Protein 7L2G (pdb70)

Secondary structure (DSSP, 8-state):
---SS-HHHHHHHHHHTTTTSSTTSSHHHHH-TTTTT--

B-factor: mean 37.05, std 22.99, range [0.13, 75.44]

Structure (mmCIF, N/CA/C/O backbone):
data_7L2G
#
_entry.id   7L2G
#
loop_
_atom_site.group_PDB
_atom_site.id
_atom_site.type_symbol
_atom_site.label_atom_id
_atom_site.label_alt_id
_atom_site.label_comp_id
_atom_site.label_asym_id
_atom_site.label_entity_id
_atom_site.label_seq_id
_atom_site.pdbx_PDB_ins_code
_atom_site.Cartn_x
_atom_site.Cartn_y
_atom_site.Cartn_z
_atom_site.occupancy
_atom_site.B_iso_or_equiv
_atom_site.auth_seq_id
_atom_site.auth_comp_id
_atom_site.auth_asym_id
_atom_site.auth_atom_id
_atom_site.pdbx_PDB_model_num
ATOM 1 N N . CYS A 1 1 ? 1.329 0.000 0.000 1.00 12.00 1 CYS A N 1
ATOM 2 C CA . CYS A 1 1 ? 2.094 0.000 -1.241 1.00 20.31 1 CYS A CA 1
ATOM 3 C C . CYS A 1 1 ? 3.369 -0.826 -1.094 1.00 33.23 1 CYS A C 1
ATOM 4 O O . CYS A 1 1 ? 4.272 -0.463 -0.340 1.00 62.34 1 CYS A O 1
ATOM 11 N N . ARG A 1 2 ? 3.434 -1.938 -1.819 1.00 34.23 2 ARG A N 1
ATOM 12 C CA . ARG A 1 2 ? 4.596 -2.816 -1.768 1.00 64.25 2 ARG A CA 1
ATOM 13 C C . ARG A 1 2 ? 5.470 -2.632 -3.006 1.00 25.14 2 ARG A C 1
ATOM 14 O O . ARG A 1 2 ? 5.158 -1.829 -3.885 1.00 32.20 2 ARG A O 1
ATOM 35 N N . ASP A 1 3 ? 6.566 -3.380 -3.066 1.00 25.33 3 ASP A N 1
ATOM 36 C CA . ASP A 1 3 ? 7.486 -3.300 -4.195 1.00 32.41 3 ASP A CA 1
ATOM 37 C C . ASP A 1 3 ? 7.347 -4.523 -5.096 1.00 60.33 3 ASP A C 1
ATOM 38 O O . ASP A 1 3 ? 7.225 -5.650 -4.616 1.00 22.22 3 ASP A O 1
ATOM 47 N N . ARG A 1 4 ? 7.365 -4.293 -6.405 1.00 2.50 4 ARG A N 1
ATOM 48 C CA . ARG A 1 4 ? 7.239 -5.375 -7.373 1.00 50.04 4 ARG A CA 1
ATOM 49 C C . ARG A 1 4 ? 8.344 -6.410 -7.179 1.00 54.33 4 ARG A C 1
ATOM 50 O O . ARG A 1 4 ? 8.149 -7.597 -7.443 1.00 12.41 4 ARG A O 1
ATOM 71 N N . ILE A 1 5 ? 9.502 -5.951 -6.718 1.00 21.23 5 ILE A N 1
ATOM 72 C CA . ILE A 1 5 ? 10.637 -6.837 -6.488 1.00 53.11 5 ILE A CA 1
ATOM 73 C C . ILE A 1 5 ? 10.800 -7.148 -5.004 1.00 73.12 5 ILE A C 1
ATOM 74 O O . ILE A 1 5 ? 10.337 -6.409 -4.135 1.00 44.30 5 ILE A O 1
ATOM 90 N N . PRO A 1 6 ? 11.474 -8.268 -4.705 1.00 65.12 6 PRO A N 1
ATOM 91 C CA . PRO A 1 6 ? 11.717 -8.702 -3.326 1.00 53.10 6 PRO A CA 1
ATOM 92 C C . PRO A 1 6 ? 12.704 -7.796 -2.598 1.00 51.12 6 PRO A C 1
ATOM 93 O O . PRO A 1 6 ? 13.316 -6.917 -3.204 1.00 72.04 6 PRO A O 1
ATOM 104 N N . GLN A 1 7 ? 12.854 -8.017 -1.296 1.00 54.32 7 GLN A N 1
ATOM 105 C CA . GLN A 1 7 ? 13.767 -7.219 -0.487 1.00 10.04 7 GLN A CA 1
ATOM 106 C C . GLN A 1 7 ? 15.215 -7.623 -0.742 1.00 43.24 7 GLN A C 1
ATOM 107 O O . GLN A 1 7 ? 16.140 -6.861 -0.464 1.00 44.04 7 GLN A O 1
ATOM 121 N N . ASN A 1 8 ? 15.404 -8.827 -1.273 1.00 51.54 8 ASN A N 1
ATOM 122 C CA . ASN A 1 8 ? 16.740 -9.332 -1.566 1.00 22.02 8 ASN A CA 1
ATOM 123 C C . ASN A 1 8 ? 17.487 -8.386 -2.500 1.00 45.54 8 ASN A C 1
ATOM 124 O O . ASN A 1 8 ? 18.670 -8.107 -2.303 1.00 43.34 8 ASN A O 1
ATOM 135 N N . VAL A 1 9 ? 16.788 -7.894 -3.518 1.00 44.44 9 VAL A N 1
ATOM 136 C CA . VAL A 1 9 ? 17.384 -6.977 -4.483 1.00 3.11 9 VAL A CA 1
ATOM 137 C C . VAL A 1 9 ? 17.288 -5.534 -4.002 1.00 14.44 9 VAL A C 1
ATOM 138 O O . VAL A 1 9 ? 18.191 -4.729 -4.231 1.00 61.12 9 VAL A O 1
ATOM 151 N N . CYS A 1 10 ? 16.186 -5.212 -3.332 1.00 10.41 10 CYS A N 1
ATOM 152 C CA . CYS A 1 10 ? 15.970 -3.865 -2.817 1.00 55.01 10 CYS A CA 1
ATOM 153 C C . CYS A 1 10 ? 16.955 -3.546 -1.697 1.00 4.01 10 CYS A C 1
ATOM 154 O O . CYS A 1 10 ? 17.241 -2.381 -1.422 1.00 31.25 10 CYS A O 1
ATOM 161 N N . GLU A 1 11 ? 17.472 -4.590 -1.055 1.00 53.43 11 GLU A N 1
ATOM 162 C CA . GLU A 1 11 ? 18.425 -4.420 0.035 1.00 40.00 11 GLU A CA 1
ATOM 163 C C . GLU A 1 11 ? 19.632 -3.604 -0.420 1.00 30.34 11 GLU A C 1
ATOM 164 O O . GLU A 1 11 ? 19.902 -2.528 0.113 1.00 23.42 11 GLU A O 1
ATOM 176 N N . GLN A 1 12 ? 20.353 -4.125 -1.407 1.00 22.51 12 GLN A N 1
ATOM 177 C CA . GLN A 1 12 ? 21.532 -3.446 -1.932 1.00 72.51 12 GLN A CA 1
ATOM 178 C C . GLN A 1 12 ? 21.206 -2.006 -2.313 1.00 74.34 12 GLN A C 1
ATOM 179 O O . GLN A 1 12 ? 22.049 -1.117 -2.198 1.00 33.43 12 GLN A O 1
ATOM 193 N N . MET A 1 13 ? 19.977 -1.784 -2.769 1.00 0.32 13 MET A N 1
ATOM 194 C CA . MET A 1 13 ? 19.540 -0.451 -3.166 1.00 53.45 13 MET A CA 1
ATOM 195 C C . MET A 1 13 ? 19.462 0.479 -1.959 1.00 61.33 13 MET A C 1
ATOM 196 O O . MET A 1 13 ? 19.744 1.673 -2.063 1.00 34.11 13 MET A O 1
ATOM 210 N N . LYS A 1 14 ? 19.078 -0.076 -0.815 1.00 24.33 14 LYS A N 1
ATOM 211 C CA . LYS A 1 14 ? 18.964 0.702 0.413 1.00 25.21 14 LYS A CA 1
ATOM 212 C C . LYS A 1 14 ? 20.342 1.029 0.980 1.00 43.34 14 LYS A C 1
ATOM 213 O O . LYS A 1 14 ? 20.613 2.167 1.364 1.00 51.44 14 LYS A O 1
ATOM 232 N N . LYS A 1 15 ? 21.211 0.025 1.028 1.00 41.14 15 LYS A N 1
ATOM 233 C CA . LYS A 1 15 ? 22.563 0.206 1.544 1.00 15.03 15 LYS A CA 1
ATOM 234 C C . LYS A 1 15 ? 23.363 1.152 0.655 1.00 51.20 15 LYS A C 1
ATOM 235 O O . LYS A 1 15 ? 24.262 1.848 1.124 1.00 23.04 15 LYS A O 1
ATOM 254 N N . ASN A 1 16 ? 23.028 1.173 -0.631 1.00 42.11 16 ASN A N 1
ATOM 255 C CA . ASN A 1 16 ? 23.716 2.035 -1.586 1.00 13.12 16 ASN A CA 1
ATOM 256 C C . ASN A 1 16 ? 23.391 3.503 -1.326 1.00 32.14 16 ASN A C 1
ATOM 257 O O . ASN A 1 16 ? 24.233 4.379 -1.515 1.00 4.13 16 ASN A O 1
ATOM 268 N N . GLY A 1 17 ? 22.162 3.763 -0.890 1.00 11.24 17 GLY A N 1
ATOM 269 C CA . GLY A 1 17 ? 21.747 5.125 -0.610 1.00 1.52 17 GLY A CA 1
ATOM 270 C C . GLY A 1 17 ? 21.302 5.864 -1.857 1.00 31.43 17 GLY A C 1
ATOM 271 O O . GLY A 1 17 ? 21.355 7.092 -1.913 1.00 0.45 17 GLY A O 1
ATOM 275 N N . LYS A 1 18 ? 20.863 5.113 -2.861 1.00 53.24 18 LYS A N 1
ATOM 276 C CA . LYS A 1 18 ? 20.407 5.703 -4.115 1.00 34.54 18 LYS A CA 1
ATOM 277 C C . LYS A 1 18 ? 18.978 6.222 -3.984 1.00 23.24 18 LYS A 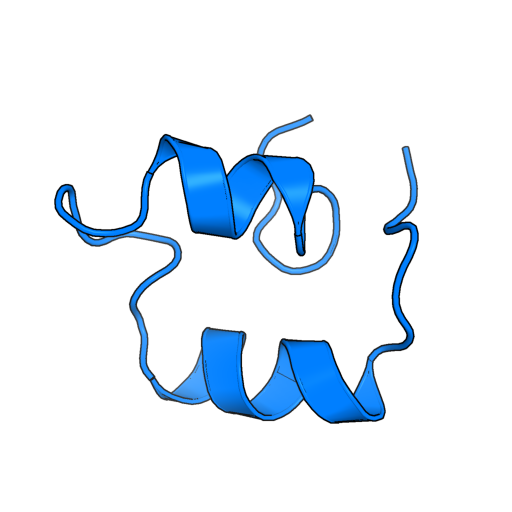C 1
ATOM 278 O O . LYS A 1 18 ? 18.600 7.199 -4.630 1.00 44.15 18 LYS A O 1
ATOM 297 N N . CYS A 1 19 ? 18.189 5.563 -3.142 1.00 0.13 19 CYS A N 1
ATOM 298 C CA . CYS A 1 19 ? 16.803 5.958 -2.924 1.00 53.35 19 CYS A CA 1
ATOM 299 C C . CYS A 1 19 ? 16.701 7.455 -2.647 1.00 10.41 19 CYS A C 1
ATOM 300 O O . CYS A 1 19 ? 15.732 8.106 -3.038 1.00 24.43 19 CYS A O 1
ATOM 307 N N . GLY A 1 20 ? 17.709 7.996 -1.969 1.00 41.01 20 GLY A N 1
ATOM 308 C CA . GLY A 1 20 ? 17.714 9.412 -1.651 1.00 22.12 20 GLY A CA 1
ATOM 309 C C . GLY A 1 20 ? 18.359 10.248 -2.738 1.00 50.32 20 GLY A C 1
ATOM 310 O O . GLY A 1 20 ? 17.965 11.392 -2.967 1.00 75.22 20 GLY A O 1
ATOM 314 N N . ASP A 1 21 ? 19.354 9.678 -3.409 1.00 2.53 21 ASP A N 1
ATOM 315 C CA . ASP A 1 21 ? 20.056 10.379 -4.478 1.00 12.52 21 ASP A CA 1
ATOM 316 C C . ASP A 1 21 ? 19.100 10.739 -5.611 1.00 14.44 21 ASP A C 1
ATOM 317 O O . ASP A 1 21 ? 18.117 10.045 -5.871 1.00 21.41 21 ASP A O 1
ATOM 326 N N . PRO A 1 22 ? 19.391 11.852 -6.301 1.00 3.04 22 PRO A N 1
ATOM 327 C CA . PRO A 1 22 ? 18.569 12.330 -7.416 1.00 62.13 22 PRO A CA 1
ATOM 328 C C . PRO A 1 22 ? 18.671 11.426 -8.640 1.00 44.33 22 PRO A C 1
ATOM 329 O O . PRO A 1 22 ? 17.686 11.207 -9.345 1.00 64.24 22 PRO A O 1
ATOM 340 N N . ARG A 1 23 ? 19.869 10.905 -8.887 1.00 33.33 23 ARG A N 1
ATOM 341 C CA . ARG A 1 23 ? 20.099 10.025 -10.026 1.00 50.25 23 ARG A CA 1
ATOM 342 C C . ARG A 1 23 ? 19.147 8.833 -9.994 1.00 62.02 23 ARG A C 1
ATOM 343 O O . ARG A 1 23 ? 18.700 8.355 -11.036 1.00 63.24 23 ARG A O 1
ATOM 364 N N . MET A 1 24 ? 18.842 8.358 -8.791 1.00 4.10 24 MET A N 1
ATOM 365 C CA . MET A 1 24 ? 17.943 7.222 -8.623 1.00 43.24 24 MET A CA 1
ATOM 366 C C . MET A 1 24 ? 16.682 7.634 -7.871 1.00 72.21 24 MET A C 1
ATOM 367 O O . MET A 1 24 ? 16.396 7.118 -6.791 1.00 30.23 24 MET A O 1
ATOM 381 N N . SER A 1 25 ? 15.931 8.566 -8.449 1.00 70.00 25 SER A N 1
ATOM 382 C CA . SER A 1 25 ? 14.702 9.050 -7.831 1.00 21.54 25 SER A CA 1
ATOM 383 C C . SER A 1 25 ? 13.489 8.301 -8.375 1.00 22.25 25 SER A C 1
ATOM 384 O O . SER A 1 25 ? 12.631 7.849 -7.615 1.00 52.45 25 SER A O 1
ATOM 392 N N . THR A 1 26 ? 13.425 8.172 -9.696 1.00 55.43 26 THR A N 1
ATOM 393 C CA . THR A 1 26 ? 12.317 7.480 -10.344 1.00 4.23 26 THR A CA 1
ATOM 394 C C . THR A 1 26 ? 12.533 5.971 -10.336 1.00 13.11 26 THR A C 1
ATOM 395 O O . THR A 1 26 ? 11.634 5.209 -9.978 1.00 64.42 26 THR A O 1
ATOM 406 N N . ILE A 1 27 ? 13.728 5.547 -10.732 1.00 30.44 27 ILE A N 1
ATOM 407 C CA . ILE A 1 27 ? 14.061 4.128 -10.768 1.00 72.01 27 ILE A CA 1
ATOM 408 C C . ILE A 1 27 ? 13.929 3.497 -9.386 1.00 73.33 27 ILE A C 1
ATOM 409 O O . ILE A 1 27 ? 13.316 2.441 -9.231 1.00 72.10 27 ILE A O 1
ATOM 425 N N . ALA A 1 28 ? 14.507 4.152 -8.385 1.00 35.13 28 ALA A N 1
ATOM 426 C CA . ALA A 1 28 ? 14.450 3.657 -7.015 1.00 2.12 28 ALA A CA 1
ATOM 427 C C . ALA A 1 28 ? 13.012 3.601 -6.510 1.00 44.11 28 ALA A C 1
ATOM 428 O O . ALA A 1 28 ? 12.681 2.793 -5.643 1.00 52.05 28 ALA A O 1
ATOM 435 N N . GLU A 1 29 ? 12.164 4.466 -7.058 1.00 34.54 29 GLU A N 1
ATOM 436 C CA . GLU A 1 29 ? 10.761 4.514 -6.660 1.00 45.24 29 GLU A CA 1
ATOM 437 C C . GLU A 1 29 ? 9.970 3.387 -7.317 1.00 64.25 29 GLU A C 1
ATOM 438 O O . GLU A 1 29 ? 9.287 2.616 -6.641 1.00 41.45 29 GLU A O 1
ATOM 450 N N . LEU A 1 30 ? 10.067 3.297 -8.639 1.00 63.43 30 LEU A N 1
ATOM 451 C CA . LEU A 1 30 ? 9.361 2.264 -9.390 1.00 31.05 30 LEU A CA 1
ATOM 452 C C . LEU A 1 30 ? 9.896 0.878 -9.044 1.00 71.14 30 LEU A C 1
ATOM 453 O O . LEU A 1 30 ? 9.136 -0.087 -8.959 1.00 45.31 30 LEU A O 1
ATOM 469 N N . GLN A 1 31 ? 11.207 0.788 -8.845 1.00 71.12 31 GLN A N 1
ATOM 470 C CA . GLN A 1 31 ? 11.842 -0.480 -8.508 1.00 25.24 31 GLN A CA 1
ATOM 471 C C . GLN A 1 31 ? 11.605 -0.835 -7.044 1.00 20.44 31 GLN A C 1
ATOM 472 O O . GLN A 1 31 ? 11.218 -1.959 -6.721 1.00 53.03 31 GLN A O 1
ATOM 486 N N . CYS A 1 32 ? 11.840 0.129 -6.160 1.00 51.13 32 CYS A N 1
ATOM 487 C CA . CYS A 1 32 ? 11.653 -0.081 -4.730 1.00 33.12 32 CYS A CA 1
ATOM 488 C C . CYS A 1 32 ? 10.860 1.067 -4.111 1.00 22.55 32 CYS A C 1
ATOM 489 O O . CYS A 1 32 ? 11.400 1.913 -3.398 1.00 52.31 32 CYS A O 1
ATOM 496 N N . PRO A 1 33 ? 9.548 1.096 -4.387 1.00 41.44 33 PRO A N 1
ATOM 497 C CA . PRO A 1 33 ? 8.653 2.134 -3.867 1.00 73.11 33 PRO A CA 1
ATOM 498 C C . PRO A 1 33 ? 8.432 2.009 -2.363 1.00 63.45 33 PRO A C 1
ATOM 499 O O . PRO A 1 33 ? 8.250 3.007 -1.667 1.00 3.24 33 PRO A O 1
ATOM 510 N N . LYS A 1 34 ? 8.450 0.776 -1.868 1.00 61.23 34 LYS A N 1
ATOM 511 C CA . LYS A 1 34 ? 8.254 0.519 -0.446 1.00 61.15 34 LYS A CA 1
ATOM 512 C C . LYS A 1 34 ? 9.576 0.604 0.309 1.00 24.41 34 LYS A C 1
ATOM 513 O O . LYS A 1 34 ? 9.705 1.357 1.275 1.00 40.02 34 L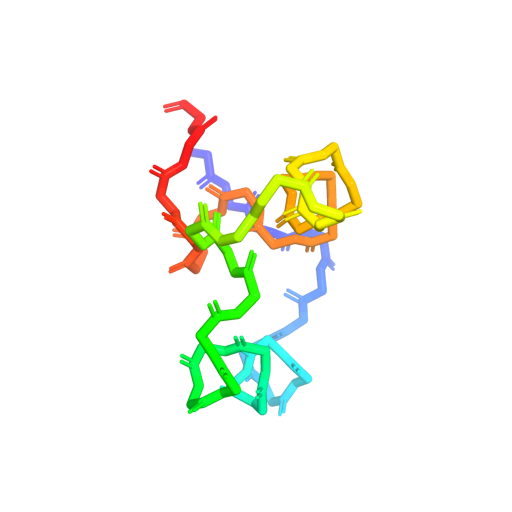YS A O 1
ATOM 532 N N . THR A 1 35 ? 10.559 -0.173 -0.137 1.00 72.21 35 THR A N 1
ATOM 533 C CA . THR A 1 35 ? 11.871 -0.186 0.497 1.00 41.35 35 THR A CA 1
ATOM 534 C C . THR A 1 35 ? 12.422 1.228 0.648 1.00 32.43 35 THR A C 1
ATOM 535 O O . THR A 1 35 ? 12.984 1.578 1.687 1.00 73.05 35 THR A O 1
ATOM 546 N N . CYS A 1 36 ? 12.257 2.037 -0.393 1.00 31.23 36 CYS A N 1
ATOM 547 C CA . CYS A 1 36 ? 12.737 3.413 -0.376 1.00 2.23 36 CYS A CA 1
ATOM 548 C C . CYS A 1 36 ? 11.742 4.328 0.333 1.00 23.32 36 CYS A C 1
ATOM 549 O O . CYS A 1 36 ? 12.087 5.432 0.751 1.00 1.23 36 CYS A O 1
ATOM 556 N N . GLY A 1 37 ? 10.505 3.858 0.465 1.00 42.51 37 GLY A N 1
ATOM 557 C CA . GLY A 1 37 ? 9.479 4.646 1.123 1.00 23.24 37 GLY A CA 1
ATOM 558 C C . GLY A 1 37 ? 9.156 5.921 0.371 1.00 15.54 37 GLY A C 1
ATOM 559 O O . GLY A 1 37 ? 9.473 7.019 0.830 1.00 54.31 37 GLY A O 1
ATOM 563 N N . LYS A 1 38 ? 8.523 5.778 -0.788 1.00 43.45 38 LYS A N 1
ATOM 564 C CA . LYS A 1 38 ? 8.156 6.928 -1.607 1.00 62.22 38 LYS A CA 1
ATOM 565 C C . LYS A 1 38 ? 6.845 6.675 -2.343 1.00 75.44 38 LYS A C 1
ATOM 566 O O . LYS A 1 38 ? 6.667 7.106 -3.483 1.00 0.21 38 LYS A O 1
ATOM 585 N N . CYS A 1 39 ? 5.927 5.974 -1.685 1.00 25.21 39 CYS A N 1
ATOM 586 C CA . CYS A 1 39 ? 4.631 5.664 -2.276 1.00 22.12 39 CYS A CA 1
ATOM 587 C C . CYS A 1 39 ? 3.495 6.165 -1.389 1.00 3.22 39 CYS A C 1
ATOM 588 O O . CYS A 1 39 ? 3.680 6.386 -0.192 1.00 73.42 39 CYS A O 1
ATOM 597 N N . CYS A 1 1 ? 1.361 -0.245 -2.625 1.00 10.21 1 CYS A N 2
ATOM 598 C CA . CYS A 1 1 ? 2.522 0.359 -1.983 1.00 43.33 1 CYS A CA 2
ATOM 599 C C . CYS A 1 1 ? 3.715 -0.592 -2.011 1.00 2.02 1 CYS A C 2
ATOM 600 O O . CYS A 1 1 ? 4.862 -0.162 -2.132 1.00 5.02 1 CYS A O 2
ATOM 607 N N . ARG A 1 2 ? 3.435 -1.886 -1.898 1.00 25.30 2 ARG A N 2
ATOM 608 C CA . ARG A 1 2 ? 4.485 -2.898 -1.909 1.00 33.51 2 ARG A CA 2
ATOM 609 C C . ARG A 1 2 ? 5.404 -2.716 -3.113 1.00 54.04 2 ARG A C 2
ATOM 610 O O . ARG A 1 2 ? 5.101 -1.948 -4.027 1.00 71.30 2 ARG A O 2
ATOM 631 N N . ASP A 1 3 ? 6.526 -3.426 -3.107 1.00 44.10 3 ASP A N 2
ATOM 632 C CA . ASP A 1 3 ? 7.490 -3.343 -4.199 1.00 14.01 3 ASP A CA 2
ATOM 633 C C . ASP A 1 3 ? 7.393 -4.568 -5.103 1.00 53.32 3 ASP A C 2
ATOM 634 O O . ASP A 1 3 ? 7.364 -5.703 -4.627 1.00 3.52 3 ASP A O 2
ATOM 643 N N . ARG A 1 4 ? 7.341 -4.330 -6.410 1.00 1.33 4 ARG A N 2
ATOM 644 C CA . ARG A 1 4 ? 7.245 -5.413 -7.380 1.00 72.14 4 ARG A CA 2
ATOM 645 C C . ARG A 1 4 ? 8.420 -6.376 -7.239 1.00 45.54 4 ARG A C 2
ATOM 646 O O . ARG A 1 4 ? 8.297 -7.567 -7.523 1.00 31.53 4 ARG A O 2
ATOM 667 N N . ILE A 1 5 ? 9.559 -5.850 -6.801 1.00 2.14 5 ILE A N 2
ATOM 668 C CA . ILE A 1 5 ? 10.756 -6.662 -6.622 1.00 21.43 5 ILE A CA 2
ATOM 669 C C . ILE A 1 5 ? 10.961 -7.023 -5.154 1.00 62.44 5 ILE A C 2
ATOM 670 O O . ILE A 1 5 ? 10.460 -6.356 -4.249 1.00 45.33 5 ILE A O 2
ATOM 686 N N . PRO A 1 6 ? 11.717 -8.104 -4.911 1.00 60.42 6 PRO A N 2
ATOM 687 C CA . PRO A 1 6 ? 12.008 -8.578 -3.555 1.00 3.44 6 PRO A CA 2
ATOM 688 C C . PRO A 1 6 ? 12.940 -7.636 -2.800 1.00 13.55 6 PRO A C 2
ATOM 689 O O . PRO A 1 6 ? 13.486 -6.695 -3.376 1.00 33.31 6 PRO A O 2
ATOM 700 N N . GLN A 1 7 ? 13.116 -7.895 -1.508 1.00 2.20 7 GLN A N 2
ATOM 701 C CA . GLN A 1 7 ? 13.982 -7.069 -0.675 1.00 11.32 7 GLN A CA 2
ATOM 702 C C . GLN A 1 7 ? 15.451 -7.362 -0.958 1.00 24.42 7 GLN A C 2
ATOM 703 O O . GLN A 1 7 ? 16.327 -6.558 -0.641 1.00 61.44 7 GLN A O 2
ATOM 717 N N . ASN A 1 8 ? 15.714 -8.520 -1.556 1.00 31.25 8 ASN A N 2
ATOM 718 C CA . ASN A 1 8 ? 17.078 -8.921 -1.880 1.00 41.44 8 ASN A CA 2
ATOM 719 C C . ASN A 1 8 ? 17.748 -7.889 -2.783 1.00 54.21 8 ASN A C 2
ATOM 720 O O . ASN A 1 8 ? 18.912 -7.540 -2.588 1.00 60.05 8 ASN A O 2
ATOM 731 N N . VAL A 1 9 ? 17.003 -7.403 -3.772 1.00 31.45 9 VAL A N 2
ATOM 732 C CA . VAL A 1 9 ? 17.523 -6.410 -4.704 1.00 31.23 9 VAL A CA 2
ATOM 733 C C . VAL A 1 9 ? 17.336 -4.997 -4.162 1.00 71.43 9 VAL A C 2
ATOM 734 O O . VAL A 1 9 ? 18.175 -4.122 -4.378 1.00 15.10 9 VAL A O 2
ATOM 747 N N . CYS A 1 10 ? 16.231 -4.781 -3.457 1.00 75.51 10 CYS A N 2
ATOM 748 C CA . CYS A 1 10 ? 15.932 -3.475 -2.884 1.00 12.15 10 CYS A CA 2
ATOM 749 C C . CYS A 1 10 ? 16.907 -3.139 -1.759 1.00 41.40 10 CYS A C 2
ATOM 750 O O . CYS A 1 10 ? 17.142 -1.969 -1.457 1.00 73.03 10 CYS A O 2
ATOM 757 N N . GLU A 1 11 ? 17.472 -4.173 -1.144 1.00 14.03 11 GLU A N 2
ATOM 758 C CA . GLU A 1 11 ? 18.421 -3.987 -0.052 1.00 52.45 11 GLU A CA 2
ATOM 759 C C . GLU A 1 11 ? 19.605 -3.135 -0.501 1.00 11.01 11 GLU A C 2
ATOM 760 O O . GLU A 1 11 ? 19.845 -2.055 0.039 1.00 72.34 11 GLU A O 2
ATOM 772 N N . GLN A 1 12 ? 20.341 -3.630 -1.491 1.00 1.14 12 GLN A N 2
ATOM 773 C CA . GLN A 1 12 ? 21.501 -2.915 -2.011 1.00 32.24 12 GLN A CA 2
ATOM 774 C C . GLN A 1 12 ? 21.137 -1.480 -2.375 1.00 40.25 12 GLN A C 2
ATOM 775 O O . GLN A 1 12 ? 21.954 -0.569 -2.243 1.00 24.43 12 GLN A O 2
ATOM 789 N N . MET A 1 13 ? 19.906 -1.285 -2.836 1.00 74.51 13 MET A N 2
ATOM 790 C CA . MET A 1 13 ? 19.434 0.040 -3.219 1.00 52.13 13 MET A CA 2
ATOM 791 C C . MET A 1 13 ? 19.378 0.968 -2.010 1.00 44.10 13 MET A C 2
ATOM 792 O O . MET A 1 13 ? 19.653 2.163 -2.118 1.00 41.44 13 MET A O 2
ATOM 806 N N . LYS A 1 14 ? 19.021 0.411 -0.858 1.00 60.30 14 LYS A N 2
ATOM 807 C CA . LYS A 1 14 ? 18.930 1.187 0.373 1.00 42.44 14 LYS A CA 2
ATOM 808 C C . LYS A 1 14 ? 20.318 1.504 0.920 1.00 43.54 14 LYS A C 2
ATOM 809 O O . LYS A 1 14 ? 20.617 2.650 1.258 1.00 61.02 14 LYS A O 2
ATOM 828 N N . LYS A 1 15 ? 21.164 0.483 1.003 1.00 70.02 15 LYS A N 2
ATOM 829 C CA . LYS A 1 15 ? 22.522 0.652 1.506 1.00 40.31 15 LYS A CA 2
ATOM 830 C C . LYS A 1 15 ? 23.342 1.536 0.571 1.00 23.42 15 LYS A C 2
ATOM 831 O O . LYS A 1 15 ? 24.260 2.230 1.005 1.00 11.53 15 LYS A O 2
ATOM 850 N N . ASN A 1 16 ? 23.004 1.504 -0.714 1.00 11.32 16 ASN A N 2
ATOM 851 C CA . ASN A 1 16 ? 23.709 2.303 -1.710 1.00 0.25 16 ASN A CA 2
ATOM 852 C C . ASN A 1 16 ? 23.304 3.771 -1.616 1.00 12.05 16 ASN A C 2
ATOM 853 O O . ASN A 1 16 ? 24.119 4.666 -1.832 1.00 43.24 16 ASN A O 2
ATOM 864 N N . GLY A 1 17 ? 22.037 4.010 -1.290 1.00 11.12 17 GLY A N 2
ATOM 865 C CA . GLY A 1 17 ? 21.545 5.370 -1.172 1.00 42.41 17 GLY A CA 2
ATOM 866 C C . GLY A 1 17 ? 20.820 5.835 -2.420 1.00 22.33 17 GLY A C 2
ATOM 867 O O . GLY A 1 17 ? 20.739 7.033 -2.691 1.00 5.04 17 GLY A O 2
ATOM 871 N N . LYS A 1 18 ? 20.292 4.884 -3.183 1.00 41.35 18 LYS A N 2
ATOM 872 C CA . LYS A 1 18 ? 19.570 5.201 -4.410 1.00 63.21 18 LYS A CA 2
ATOM 873 C C . LYS A 1 18 ? 18.247 5.893 -4.100 1.00 31.15 18 LYS A C 2
ATOM 874 O O . LYS A 1 18 ? 17.880 6.873 -4.748 1.00 40.21 18 LYS A O 2
ATOM 893 N N . CYS A 1 19 ? 17.535 5.378 -3.103 1.00 33.20 19 CYS A N 2
ATOM 894 C CA . CYS A 1 19 ? 16.253 5.946 -2.705 1.00 54.31 19 CYS A CA 2
ATOM 895 C C . CYS A 1 19 ? 16.374 7.449 -2.467 1.00 22.31 19 CYS A C 2
ATOM 896 O O . CYS A 1 19 ? 15.446 8.208 -2.741 1.00 1.44 19 CYS A O 2
ATOM 903 N N . GLY A 1 20 ? 17.527 7.870 -1.955 1.00 32.10 20 GLY A N 2
ATOM 904 C CA . GLY A 1 20 ? 17.749 9.279 -1.689 1.00 23.04 20 GLY A CA 2
ATOM 905 C C . GLY A 1 20 ? 18.426 9.988 -2.845 1.00 71.11 20 GLY A C 2
ATOM 906 O O . GLY A 1 20 ? 18.170 11.166 -3.095 1.00 61.11 20 GLY A O 2
ATOM 910 N N . ASP A 1 21 ? 19.293 9.270 -3.551 1.00 53.21 21 ASP A N 2
ATOM 911 C CA . ASP A 1 21 ? 20.009 9.838 -4.687 1.00 61.03 21 ASP A CA 2
ATOM 912 C C . ASP A 1 21 ? 19.035 10.390 -5.723 1.00 72.44 21 ASP A C 2
ATOM 913 O O . ASP A 1 21 ? 17.962 9.834 -5.960 1.00 13.31 21 ASP A O 2
ATOM 922 N N . PRO A 1 22 ? 19.415 11.509 -6.356 1.00 52.53 22 PRO A N 2
ATOM 923 C CA . PRO A 1 22 ? 18.589 12.161 -7.377 1.00 13.20 22 PRO A CA 2
ATOM 924 C C . PRO A 1 22 ? 18.505 11.346 -8.663 1.00 24.22 22 PRO A C 2
ATOM 925 O O . PRO A 1 22 ? 17.422 11.139 -9.209 1.00 15.22 22 PRO A O 2
ATOM 936 N N . ARG A 1 23 ? 19.656 10.885 -9.141 1.00 64.41 23 ARG A N 2
ATOM 937 C CA . ARG A 1 23 ? 19.713 10.092 -10.364 1.00 0.14 23 ARG A CA 2
ATOM 938 C C . ARG A 1 23 ? 18.846 8.843 -10.242 1.00 73.42 23 ARG A C 2
ATOM 939 O O . ARG A 1 23 ? 18.235 8.402 -11.216 1.00 11.35 23 ARG A O 2
ATOM 960 N N . MET A 1 24 ? 18.798 8.276 -9.041 1.00 13.42 24 MET A N 2
ATOM 961 C CA . MET A 1 24 ? 18.005 7.078 -8.792 1.00 73.04 24 MET A CA 2
ATOM 962 C C . MET A 1 24 ? 16.832 7.385 -7.867 1.00 34.52 24 MET A C 2
ATOM 963 O O . MET A 1 24 ? 16.532 6.615 -6.954 1.00 12.43 24 MET A O 2
ATOM 977 N N . SER A 1 25 ? 16.172 8.513 -8.109 1.00 33.31 25 SER A N 2
ATOM 978 C CA . SER A 1 25 ? 15.034 8.922 -7.294 1.00 52.51 25 SER A CA 2
ATOM 979 C C . SER A 1 25 ? 13.721 8.482 -7.934 1.00 52.33 25 SER A C 2
ATOM 980 O O . SER A 1 25 ? 12.783 8.082 -7.244 1.00 55.30 25 SER A O 2
ATOM 988 N N . THR A 1 26 ? 13.661 8.559 -9.260 1.00 40.12 26 THR A N 2
ATOM 989 C CA . THR A 1 26 ? 12.464 8.170 -9.995 1.00 50.51 26 THR A CA 2
ATOM 990 C C . THR A 1 26 ? 12.416 6.662 -10.210 1.00 43.12 26 THR A C 2
ATOM 991 O O . THR A 1 26 ? 11.340 6.077 -10.334 1.00 12.20 26 THR A O 2
ATOM 1002 N N . ILE A 1 27 ? 13.589 6.038 -10.253 1.00 35.10 27 ILE A N 2
ATOM 1003 C CA . ILE A 1 27 ? 13.679 4.597 -10.451 1.00 62.33 27 ILE A CA 2
ATOM 1004 C C . ILE A 1 27 ? 13.536 3.850 -9.130 1.00 34.14 27 ILE A C 2
ATOM 1005 O O . ILE A 1 27 ? 12.997 2.744 -9.085 1.00 50.31 27 ILE A O 2
ATOM 1021 N N . ALA A 1 28 ? 14.020 4.463 -8.054 1.00 72.33 28 ALA A N 2
ATOM 1022 C CA . ALA A 1 28 ? 13.942 3.858 -6.730 1.00 70.24 28 ALA A CA 2
ATOM 1023 C C . ALA A 1 28 ? 12.510 3.867 -6.206 1.00 1.11 28 ALA A C 2
ATOM 1024 O O . ALA A 1 28 ? 12.130 3.018 -5.401 1.00 15.03 28 ALA A O 2
ATOM 1031 N N . GLU A 1 29 ? 11.722 4.833 -6.667 1.00 71.14 29 GLU A N 2
ATOM 1032 C CA . GLU A 1 29 ? 10.332 4.952 -6.242 1.00 41.33 29 GLU A CA 2
ATOM 1033 C C . GLU A 1 29 ? 9.451 3.944 -6.974 1.00 71.10 29 GLU A C 2
ATOM 1034 O O . GLU A 1 29 ? 8.491 3.417 -6.410 1.00 71.12 29 GLU A O 2
ATOM 1046 N N . LEU A 1 30 ? 9.783 3.681 -8.233 1.00 24.21 30 LEU A N 2
ATOM 1047 C CA . LEU A 1 30 ? 9.023 2.736 -9.044 1.00 12.04 30 LEU A CA 2
ATOM 1048 C C . LEU A 1 30 ? 9.518 1.310 -8.827 1.00 24.14 30 LEU A C 2
ATOM 1049 O O . LEU A 1 30 ? 8.730 0.365 -8.810 1.00 41.13 30 LEU A O 2
ATOM 1065 N N . GLN A 1 31 ? 10.829 1.163 -8.659 1.00 13.55 31 GLN A N 2
ATOM 1066 C CA . GLN A 1 31 ? 11.429 -0.148 -8.441 1.00 14.42 31 GLN A CA 2
ATOM 1067 C C . GLN A 1 31 ? 11.286 -0.577 -6.984 1.00 55.42 31 GLN A C 2
ATOM 1068 O O . GLN A 1 31 ? 11.006 -1.740 -6.693 1.00 65.12 31 GLN A O 2
ATOM 1082 N N . CYS A 1 32 ? 11.479 0.370 -6.072 1.00 51.21 32 CYS A N 2
ATOM 1083 C CA . CYS A 1 32 ? 11.372 0.091 -4.645 1.00 44.11 32 CYS A CA 2
ATOM 1084 C C . CYS A 1 32 ? 10.513 1.142 -3.948 1.00 75.51 32 CYS A C 2
ATOM 1085 O O . CYS A 1 32 ? 11.004 1.983 -3.196 1.00 4.01 32 CYS A O 2
ATOM 1092 N N . PRO A 1 33 ? 9.197 1.093 -4.203 1.00 35.43 33 PRO A N 2
ATOM 1093 C CA . PRO A 1 33 ? 8.240 2.032 -3.609 1.00 70.43 33 PRO A CA 2
ATOM 1094 C C . PRO A 1 33 ? 8.058 1.805 -2.112 1.00 42.33 33 PRO A C 2
ATOM 1095 O O . PRO A 1 33 ? 7.796 2.743 -1.359 1.00 41.42 33 PRO A O 2
ATOM 1106 N N . LYS A 1 34 ? 8.199 0.555 -1.686 1.00 63.33 34 LYS A N 2
ATOM 1107 C CA . LYS A 1 34 ? 8.053 0.204 -0.279 1.00 14.35 34 LYS A CA 2
ATOM 1108 C C . LYS A 1 34 ? 9.375 0.368 0.464 1.00 62.04 34 LYS A C 2
ATOM 1109 O O . LYS A 1 34 ? 9.467 1.123 1.432 1.00 11.11 34 LYS A O 2
ATOM 1128 N N . THR A 1 35 ? 10.399 -0.343 0.003 1.00 64.44 35 THR A N 2
ATOM 1129 C CA . THR A 1 35 ? 11.717 -0.277 0.622 1.00 12.32 35 THR A CA 2
ATOM 1130 C C . THR A 1 35 ? 12.166 1.169 0.804 1.00 22.53 35 THR A C 2
ATOM 1131 O O . THR A 1 35 ? 12.815 1.508 1.794 1.00 20.34 35 THR A O 2
ATOM 1142 N N . CYS A 1 36 ? 11.817 2.017 -0.157 1.00 11.35 36 CYS A N 2
ATOM 1143 C CA . CYS A 1 36 ? 12.184 3.427 -0.103 1.00 11.24 36 CYS A CA 2
ATOM 1144 C C . CYS A 1 36 ? 11.062 4.258 0.515 1.00 45.05 36 CYS A C 2
ATOM 1145 O O . CYS A 1 36 ? 11.282 5.384 0.958 1.00 52.53 36 CYS A O 2
ATOM 1152 N N . GLY A 1 37 ? 9.859 3.692 0.540 1.00 43.55 37 GLY A N 2
ATOM 1153 C CA . GLY A 1 37 ? 8.721 4.394 1.104 1.00 4.21 37 GLY A CA 2
ATOM 1154 C C . GLY A 1 37 ? 8.347 5.627 0.306 1.00 13.54 37 GLY A C 2
ATOM 1155 O O . GLY A 1 37 ? 8.705 6.747 0.674 1.00 72.33 37 GLY A O 2
ATOM 1159 N N . LYS A 1 38 ? 7.625 5.424 -0.790 1.00 73.14 38 LYS A N 2
ATOM 1160 C CA . LYS A 1 38 ? 7.201 6.528 -1.644 1.00 31.42 38 LYS A CA 2
ATOM 1161 C C . LYS A 1 38 ? 5.831 6.249 -2.253 1.00 73.13 38 LYS A C 2
ATOM 1162 O O . LYS A 1 38 ? 5.563 6.614 -3.398 1.00 43.54 38 LYS A O 2
ATOM 1181 N N . CYS A 1 39 ? 4.965 5.601 -1.481 1.00 23.12 39 CYS A N 2
ATOM 1182 C CA . CYS A 1 39 ? 3.622 5.274 -1.944 1.00 0.03 39 CYS A CA 2
ATOM 1183 C C . CYS A 1 39 ? 2.726 6.509 -1.927 1.00 75.22 39 CYS A C 2
ATOM 1184 O O . CYS A 1 39 ? 2.648 7.218 -0.925 1.00 12.51 39 CYS A O 2
ATOM 1193 N N . CYS A 1 1 ? 1.124 -0.463 -2.674 1.00 52.14 1 CYS A N 3
ATOM 1194 C CA . CYS A 1 1 ? 2.253 0.190 -2.023 1.00 51.22 1 CYS A CA 3
ATOM 1195 C C . CYS A 1 1 ? 3.502 -0.684 -2.095 1.00 11.44 1 CYS A C 3
ATOM 1196 O O . CYS A 1 1 ? 4.617 -0.180 -2.234 1.00 32.42 1 CYS A O 3
ATOM 1203 N N . ARG A 1 2 ? 3.306 -1.995 -1.999 1.00 4.44 2 ARG A N 3
ATOM 1204 C CA . ARG A 1 2 ? 4.416 -2.939 -2.051 1.00 42.54 2 ARG A CA 3
ATOM 1205 C C . ARG A 1 2 ? 5.271 -2.704 -3.293 1.00 51.25 2 ARG A C 3
ATOM 1206 O O . ARG A 1 2 ? 4.908 -1.919 -4.170 1.00 32.21 2 ARG A O 3
ATOM 1227 N N . ASP A 1 3 ? 6.407 -3.389 -3.361 1.00 43.52 3 ASP A N 3
ATOM 1228 C CA . ASP A 1 3 ? 7.314 -3.255 -4.496 1.00 33.43 3 ASP A CA 3
ATOM 1229 C C . ASP A 1 3 ? 7.239 -4.483 -5.398 1.00 25.53 3 ASP A C 3
ATOM 1230 O O . ASP A 1 3 ? 7.072 -5.606 -4.921 1.00 74.34 3 ASP A O 3
ATOM 1239 N N . ARG A 1 4 ? 7.364 -4.262 -6.702 1.00 45.21 4 ARG A N 3
ATOM 1240 C CA . ARG A 1 4 ? 7.309 -5.350 -7.671 1.00 1.03 4 ARG A CA 3
ATOM 1241 C C . ARG A 1 4 ? 8.454 -6.334 -7.449 1.00 42.11 4 ARG A C 3
ATOM 1242 O O . ARG A 1 4 ? 8.324 -7.526 -7.729 1.00 43.25 4 ARG A O 3
ATOM 1263 N N . ILE A 1 5 ? 9.574 -5.826 -6.945 1.00 61.52 5 ILE A N 3
ATOM 1264 C CA . ILE A 1 5 ? 10.741 -6.661 -6.686 1.00 0.52 5 ILE A CA 3
ATOM 1265 C C . ILE A 1 5 ? 10.878 -6.968 -5.198 1.00 54.54 5 ILE A C 3
ATOM 1266 O O . ILE A 1 5 ? 10.356 -6.254 -4.341 1.00 42.24 5 ILE A O 3
ATOM 1282 N N . PRO A 1 6 ? 11.597 -8.054 -4.882 1.00 63.33 6 PRO A N 3
ATOM 1283 C CA . PRO A 1 6 ? 11.822 -8.480 -3.498 1.00 11.35 6 PRO A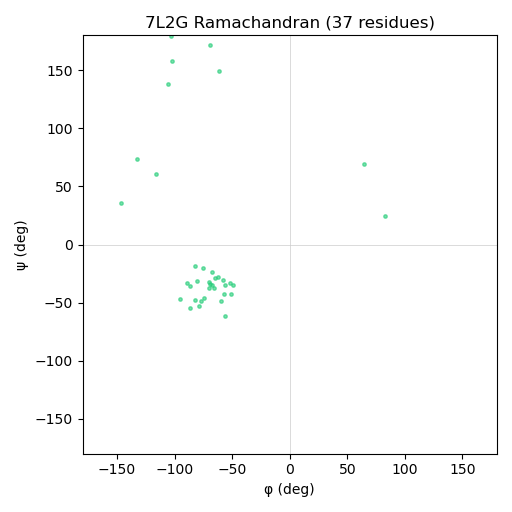 CA 3
ATOM 1284 C C . PRO A 1 6 ? 12.743 -7.529 -2.741 1.00 64.02 6 PRO A C 3
ATOM 1285 O O . PRO A 1 6 ? 13.341 -6.630 -3.332 1.00 4.03 6 PRO A O 3
ATOM 1296 N N . GLN A 1 7 ? 12.853 -7.735 -1.433 1.00 2.43 7 GLN A N 3
ATOM 1297 C CA . GLN A 1 7 ? 13.702 -6.894 -0.597 1.00 24.55 7 GLN A CA 3
ATOM 1298 C C . GLN A 1 7 ? 15.174 -7.245 -0.790 1.00 21.35 7 GLN A C 3
ATOM 1299 O O . GLN A 1 7 ? 16.055 -6.422 -0.547 1.00 42.33 7 GLN A O 3
ATOM 1313 N N . ASN A 1 8 ? 15.432 -8.474 -1.227 1.00 1.52 8 ASN A N 3
ATOM 1314 C CA . ASN A 1 8 ? 16.798 -8.934 -1.451 1.00 53.34 8 ASN A CA 3
ATOM 1315 C C . ASN A 1 8 ? 17.533 -8.005 -2.413 1.00 24.31 8 ASN A C 3
ATOM 1316 O O . ASN A 1 8 ? 18.702 -7.679 -2.205 1.00 41.45 8 ASN A O 3
ATOM 1327 N N . VAL A 1 9 ? 16.840 -7.583 -3.466 1.00 4.24 9 VAL A N 3
ATOM 1328 C CA . VAL A 1 9 ? 17.426 -6.691 -4.459 1.00 4.53 9 VAL A CA 3
ATOM 1329 C C . VAL A 1 9 ? 17.276 -5.231 -4.043 1.00 71.43 9 VAL A C 3
ATOM 1330 O O . VAL A 1 9 ? 18.171 -4.415 -4.267 1.00 34.34 9 VAL A O 3
ATOM 1343 N N . CYS A 1 10 ? 16.138 -4.909 -3.437 1.00 3.00 10 CYS A N 3
ATOM 1344 C CA . CYS A 1 10 ? 15.869 -3.548 -2.989 1.00 51.03 10 CYS A CA 3
ATOM 1345 C C . CYS A 1 10 ? 16.848 -3.131 -1.896 1.00 22.12 10 CYS A C 3
ATOM 1346 O O . CYS A 1 10 ? 17.150 -1.949 -1.738 1.00 0.24 10 CYS A O 3
ATOM 1353 N N . GLU A 1 11 ? 17.340 -4.111 -1.145 1.00 25.43 11 GLU A N 3
ATOM 1354 C CA . GLU A 1 11 ? 18.285 -3.846 -0.066 1.00 40.31 11 GLU A CA 3
ATOM 1355 C C . GLU A 1 11 ? 19.493 -3.067 -0.580 1.00 32.41 11 GLU A C 3
ATOM 1356 O O . GLU A 1 11 ? 19.961 -2.131 0.067 1.00 54.43 11 GLU A O 3
ATOM 1368 N N . GLN A 1 12 ? 19.992 -3.463 -1.746 1.00 70.44 12 GLN A N 3
ATOM 1369 C CA . GLN A 1 12 ? 21.146 -2.804 -2.346 1.00 72.14 12 GLN A CA 3
ATOM 1370 C C . GLN A 1 12 ? 20.859 -1.327 -2.598 1.00 70.52 12 GLN A C 3
ATOM 1371 O O . GLN A 1 12 ? 21.762 -0.493 -2.550 1.00 1.01 12 GLN A O 3
ATOM 1385 N N . MET A 1 13 ? 19.596 -1.013 -2.867 1.00 42.45 13 MET A N 3
ATOM 1386 C CA . MET A 1 13 ? 19.191 0.364 -3.126 1.00 52.12 13 MET A CA 3
ATOM 1387 C C . MET A 1 13 ? 19.158 1.173 -1.834 1.00 12.25 13 MET A C 3
ATOM 1388 O O . MET A 1 13 ? 19.542 2.343 -1.811 1.00 21.31 13 MET A O 3
ATOM 1402 N N . LYS A 1 14 ? 18.696 0.544 -0.758 1.00 62.34 14 LYS A N 3
ATOM 1403 C CA . LYS A 1 14 ? 18.614 1.204 0.539 1.00 74.00 14 LYS A CA 3
ATOM 1404 C C . LYS A 1 14 ? 19.998 1.354 1.162 1.00 53.50 14 LYS A C 3
ATOM 1405 O O . LYS A 1 14 ? 20.327 2.399 1.725 1.00 54.03 14 LYS A O 3
ATOM 1424 N N . LYS A 1 15 ? 20.806 0.305 1.057 1.00 42.33 15 LYS A N 3
ATOM 1425 C CA . LYS A 1 15 ? 22.156 0.321 1.607 1.00 63.10 15 LYS A CA 3
ATOM 1426 C C . LYS A 1 15 ? 23.028 1.340 0.881 1.00 41.23 15 LYS A C 3
ATOM 1427 O O . LYS A 1 15 ? 23.958 1.901 1.460 1.00 74.50 15 LYS A O 3
ATOM 1446 N N . ASN A 1 16 ? 22.720 1.576 -0.391 1.00 4.44 16 ASN A N 3
ATOM 1447 C CA . ASN A 1 16 ? 23.476 2.530 -1.195 1.00 72.54 16 ASN A CA 3
ATOM 1448 C C . ASN A 1 16 ? 22.918 3.940 -1.034 1.00 52.33 16 ASN A C 3
ATOM 1449 O O . ASN A 1 16 ? 23.663 4.919 -1.042 1.00 25.23 16 ASN A O 3
ATOM 1460 N N . GLY A 1 17 ? 21.600 4.037 -0.888 1.00 73.52 17 GLY A N 3
ATOM 1461 C CA . GLY A 1 17 ? 20.964 5.331 -0.727 1.00 33.03 17 GLY A CA 3
ATOM 1462 C C . GLY A 1 17 ? 20.415 5.874 -2.031 1.00 74.21 17 GLY A C 3
ATOM 1463 O O . GLY A 1 17 ? 20.262 7.085 -2.193 1.00 72.35 17 GLY A O 3
ATOM 1467 N N . LYS A 1 18 ? 20.118 4.977 -2.965 1.00 60.33 18 LYS A N 3
ATOM 1468 C CA . LYS A 1 18 ? 19.583 5.371 -4.263 1.00 41.11 18 LYS A CA 3
ATOM 1469 C C . LYS A 1 18 ? 18.237 6.071 -4.107 1.00 10.32 18 LYS A C 3
ATOM 1470 O O . LYS A 1 18 ? 17.922 7.006 -4.844 1.00 63.24 18 LYS A O 3
ATOM 1489 N N . CYS A 1 19 ? 17.446 5.615 -3.141 1.00 63.33 19 CYS A N 3
ATOM 1490 C CA . CYS A 1 19 ? 16.134 6.197 -2.887 1.00 4.41 19 CYS A CA 3
ATOM 1491 C C . CYS A 1 19 ? 16.237 7.709 -2.706 1.00 55.21 19 CYS A C 3
ATOM 1492 O O . CYS A 1 19 ? 15.336 8.453 -3.092 1.00 43.53 19 CYS A O 3
ATOM 1499 N N . GLY A 1 20 ? 17.341 8.156 -2.116 1.00 21.03 20 GLY A N 3
ATOM 1500 C CA . GLY A 1 20 ? 17.541 9.576 -1.894 1.00 1.11 20 GLY A CA 3
ATOM 1501 C C . GLY A 1 20 ? 18.316 10.235 -3.018 1.00 30.12 20 GLY A C 3
ATOM 1502 O O . GLY A 1 20 ? 18.082 11.399 -3.343 1.00 74.15 20 GLY A O 3
ATOM 1506 N N . ASP A 1 21 ? 19.242 9.490 -3.611 1.00 45.41 21 ASP A N 3
ATOM 1507 C CA . ASP A 1 21 ? 20.055 10.009 -4.705 1.00 4.41 21 ASP A CA 3
ATOM 1508 C C . ASP A 1 21 ? 19.176 10.495 -5.853 1.00 13.02 21 ASP A C 3
ATOM 1509 O O . ASP A 1 21 ? 18.158 9.888 -6.187 1.00 62.13 21 ASP A O 3
ATOM 1518 N N . PRO A 1 22 ? 19.574 11.617 -6.471 1.00 25.33 22 PRO A N 3
ATOM 1519 C CA . PRO A 1 22 ? 18.836 12.209 -7.590 1.00 41.20 22 PRO A CA 3
ATOM 1520 C C . PRO A 1 22 ? 18.925 11.363 -8.856 1.00 4.53 22 PRO A C 3
ATOM 1521 O O . PRO A 1 22 ? 17.925 11.145 -9.539 1.00 60.31 22 PRO A O 3
ATOM 1532 N N . ARG A 1 23 ? 20.129 10.890 -9.162 1.00 11.20 23 ARG A N 3
ATOM 1533 C CA . ARG A 1 23 ? 20.348 10.069 -10.346 1.00 61.24 23 ARG A CA 3
ATOM 1534 C C . ARG A 1 23 ? 19.436 8.846 -10.336 1.00 60.42 23 ARG A C 3
ATOM 1535 O O . ARG A 1 23 ? 18.972 8.397 -11.384 1.00 35.13 23 ARG A O 3
ATOM 1556 N N . MET A 1 24 ? 19.185 8.311 -9.146 1.00 11.14 24 MET A N 3
ATOM 1557 C CA . MET A 1 24 ? 18.328 7.140 -8.999 1.00 51.24 24 MET A CA 3
ATOM 1558 C C . MET A 1 24 ? 17.138 7.447 -8.096 1.00 53.11 24 MET A C 3
ATOM 1559 O O . MET A 1 24 ? 16.830 6.686 -7.179 1.00 71.31 24 MET A O 3
ATOM 1573 N N . SER A 1 25 ? 16.472 8.567 -8.361 1.00 62.33 25 SER A N 3
ATOM 1574 C CA . SER A 1 25 ? 15.318 8.976 -7.569 1.00 62.14 25 SER A CA 3
ATOM 1575 C C . SER A 1 25 ? 14.019 8.521 -8.227 1.00 60.52 25 SER A C 3
ATOM 1576 O O . SER A 1 25 ? 13.066 8.136 -7.548 1.00 41.41 25 SER A O 3
ATOM 1584 N N . THR A 1 26 ? 13.988 8.566 -9.556 1.00 12.45 26 THR A N 3
ATOM 1585 C CA . THR A 1 26 ? 12.807 8.160 -10.307 1.00 13.43 26 THR A CA 3
ATOM 1586 C C . THR A 1 26 ? 12.763 6.647 -10.488 1.00 5.42 26 THR A C 3
ATOM 1587 O O . THR A 1 26 ? 11.689 6.059 -10.614 1.00 24.42 26 THR A O 3
ATOM 1598 N N . ILE A 1 27 ? 13.937 6.024 -10.499 1.00 73.11 27 ILE A N 3
ATOM 1599 C CA . ILE A 1 27 ? 14.032 4.579 -10.663 1.00 35.41 27 ILE A CA 3
ATOM 1600 C C . ILE A 1 27 ? 13.869 3.862 -9.327 1.00 4.14 27 ILE A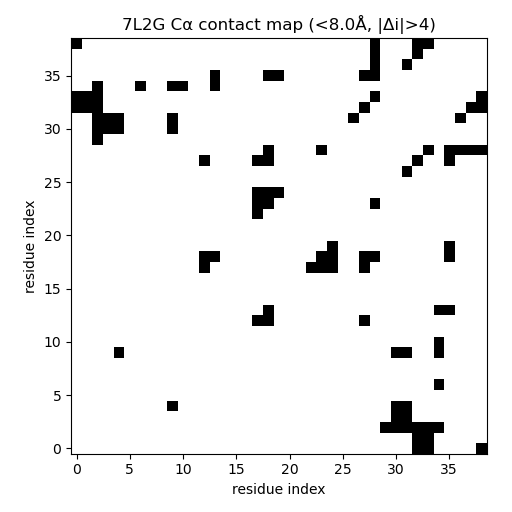 C 3
ATOM 1601 O O . ILE A 1 27 ? 13.316 2.765 -9.262 1.00 54.02 27 ILE A O 3
ATOM 1617 N N . ALA A 1 28 ? 14.355 4.491 -8.261 1.00 40.24 28 ALA A N 3
ATOM 1618 C CA . ALA A 1 28 ? 14.261 3.916 -6.925 1.00 74.25 28 ALA A CA 3
ATOM 1619 C C . ALA A 1 28 ? 12.824 3.945 -6.415 1.00 51.04 28 ALA A C 3
ATOM 1620 O O . ALA A 1 28 ? 12.434 3.125 -5.585 1.00 62.11 28 ALA A O 3
ATOM 1627 N N . GLU A 1 29 ? 12.042 4.895 -6.918 1.00 14.44 29 GLU A N 3
ATOM 1628 C CA . GLU A 1 29 ? 10.648 5.031 -6.510 1.00 41.23 29 GLU A CA 3
ATOM 1629 C C . GLU A 1 29 ? 9.767 4.020 -7.238 1.00 64.33 29 GLU A C 3
ATOM 1630 O O . GLU A 1 29 ? 8.801 3.503 -6.676 1.00 54.24 29 GLU A O 3
ATOM 1642 N N . LEU A 1 30 ? 10.108 3.742 -8.492 1.00 22.12 30 LEU A N 3
ATOM 1643 C CA . LEU A 1 30 ? 9.349 2.793 -9.299 1.00 21.44 30 LEU A CA 3
ATOM 1644 C C . LEU A 1 30 ? 9.822 1.364 -9.047 1.00 51.34 30 LEU A C 3
ATOM 1645 O O . LEU A 1 30 ? 9.021 0.430 -9.031 1.00 23.11 30 LEU A O 3
ATOM 1661 N N . GLN A 1 31 ? 11.127 1.204 -8.851 1.00 14.35 31 GLN A N 3
ATOM 1662 C CA . GLN A 1 31 ? 11.705 -0.110 -8.598 1.00 61.25 31 GLN A CA 3
ATOM 1663 C C . GLN A 1 31 ? 11.458 -0.547 -7.158 1.00 52.32 31 GLN A C 3
ATOM 1664 O O . GLN A 1 31 ? 11.166 -1.713 -6.893 1.00 71.33 31 GLN A O 3
ATOM 1678 N N . CYS A 1 32 ? 11.577 0.397 -6.230 1.00 52.25 32 CYS A N 3
ATOM 1679 C CA . CYS A 1 32 ? 11.367 0.111 -4.816 1.00 63.14 32 CYS A CA 3
ATOM 1680 C C . CYS A 1 32 ? 10.491 1.180 -4.169 1.00 61.51 32 CYS A C 3
ATOM 1681 O O . CYS A 1 32 ? 10.951 1.993 -3.368 1.00 40.40 32 CYS A O 3
ATOM 1688 N N . PRO A 1 33 ? 9.197 1.178 -4.523 1.00 44.25 33 PRO A N 3
ATOM 1689 C CA . PRO A 1 33 ? 8.229 2.140 -3.989 1.00 2.23 33 PRO A CA 3
ATOM 1690 C C . PRO A 1 33 ? 7.927 1.899 -2.514 1.00 34.03 33 PRO A C 3
ATOM 1691 O O . PRO A 1 33 ? 7.658 2.837 -1.763 1.00 35.12 33 PRO A O 3
ATOM 1702 N N . LYS A 1 34 ? 7.973 0.636 -2.104 1.00 33.11 34 LYS A N 3
ATOM 1703 C CA . LYS A 1 34 ? 7.705 0.270 -0.718 1.00 4.41 34 LYS A CA 3
ATOM 1704 C C . LYS A 1 34 ? 8.963 0.409 0.134 1.00 64.35 34 LYS A C 3
ATOM 1705 O O . LYS A 1 34 ? 8.920 0.942 1.243 1.00 71.12 34 LYS A O 3
ATOM 1724 N N . THR A 1 35 ? 10.085 -0.074 -0.393 1.00 11.22 35 THR A N 3
ATOM 1725 C CA . THR A 1 35 ? 11.355 -0.004 0.319 1.00 51.34 35 THR A CA 3
ATOM 1726 C C . THR A 1 35 ? 11.799 1.442 0.509 1.00 24.11 35 THR A C 3
ATOM 1727 O O . THR A 1 35 ? 12.278 1.819 1.579 1.00 44.21 35 THR A O 3
ATOM 1738 N N . CYS A 1 36 ? 11.637 2.248 -0.535 1.00 3.24 36 CYS A N 3
ATOM 1739 C CA . CYS A 1 36 ? 12.022 3.654 -0.483 1.00 35.42 36 CYS A CA 3
ATOM 1740 C C . CYS A 1 36 ? 10.926 4.494 0.167 1.00 74.51 36 CYS A C 3
ATOM 1741 O O . CYS A 1 36 ? 11.169 5.615 0.611 1.00 22.54 36 CYS A O 3
ATOM 1748 N N . GLY A 1 37 ? 9.717 3.942 0.218 1.00 12.02 37 GLY A N 3
ATOM 1749 C CA . GLY A 1 37 ? 8.602 4.653 0.815 1.00 15.50 37 GLY A CA 3
ATOM 1750 C C . GLY A 1 37 ? 8.145 5.827 -0.028 1.00 52.41 37 GLY A C 3
ATOM 1751 O O . GLY A 1 37 ? 8.141 6.969 0.433 1.00 35.12 37 GLY A O 3
ATOM 1755 N N . LYS A 1 38 ? 7.760 5.548 -1.269 1.00 42.40 38 LYS A N 3
ATOM 1756 C CA . LYS A 1 38 ? 7.300 6.589 -2.180 1.00 53.42 38 LYS A CA 3
ATOM 1757 C C . LYS A 1 38 ? 5.915 6.259 -2.729 1.00 23.12 38 LYS A C 3
ATOM 1758 O O . LYS A 1 38 ? 5.610 6.547 -3.886 1.00 61.25 38 LYS A O 3
ATOM 1777 N N . CYS A 1 39 ? 5.080 5.654 -1.890 1.00 45.23 39 CYS A N 3
ATOM 1778 C CA . CYS A 1 39 ? 3.728 5.285 -2.290 1.00 50.33 39 CYS A CA 3
ATOM 1779 C C . CYS A 1 39 ? 2.692 5.974 -1.406 1.00 23.31 39 CYS A C 3
ATOM 1780 O O . CYS A 1 39 ? 3.034 6.798 -0.559 1.00 5.22 39 CYS A O 3
ATOM 1789 N N . CYS A 1 1 ? 0.814 -1.265 -3.084 1.00 50.42 1 CYS A N 4
ATOM 1790 C CA . CYS A 1 1 ? 1.705 -0.399 -2.321 1.00 34.24 1 CYS A CA 4
ATOM 1791 C C . CYS A 1 1 ? 3.104 -1.002 -2.231 1.00 52.43 1 CYS A C 4
ATOM 1792 O O . CYS A 1 1 ? 4.103 -0.283 -2.255 1.00 10.31 1 CYS A O 4
ATOM 1799 N N . ARG A 1 2 ? 3.167 -2.325 -2.129 1.00 33.10 2 ARG A N 4
ATOM 1800 C CA . ARG A 1 2 ? 4.443 -3.024 -2.035 1.00 75.52 2 ARG A CA 4
ATOM 1801 C C . ARG A 1 2 ? 5.309 -2.740 -3.258 1.00 64.34 2 ARG A C 4
ATOM 1802 O O . ARG A 1 2 ? 4.946 -1.934 -4.115 1.00 62.44 2 ARG A O 4
ATOM 1823 N N . ASP A 1 3 ? 6.456 -3.407 -3.332 1.00 40.00 3 ASP A N 4
ATOM 1824 C CA . ASP A 1 3 ? 7.375 -3.227 -4.450 1.00 53.12 3 ASP A CA 4
ATOM 1825 C C . ASP A 1 3 ? 7.329 -4.428 -5.390 1.00 25.05 3 ASP A C 4
ATOM 1826 O O . ASP A 1 3 ? 7.268 -5.574 -4.945 1.00 25.33 3 ASP A O 4
ATOM 1835 N N . ARG A 1 4 ? 7.359 -4.157 -6.690 1.00 53.13 4 ARG A N 4
ATOM 1836 C CA . ARG A 1 4 ? 7.319 -5.215 -7.692 1.00 74.23 4 ARG A CA 4
ATOM 1837 C C . ARG A 1 4 ? 8.478 -6.189 -7.502 1.00 1.43 4 ARG A C 4
ATOM 1838 O O . ARG A 1 4 ? 8.360 -7.377 -7.803 1.00 51.44 4 ARG A O 4
ATOM 1859 N N . ILE A 1 5 ? 9.597 -5.677 -7.000 1.00 40.20 5 ILE A N 4
ATOM 1860 C CA . ILE A 1 5 ? 10.777 -6.501 -6.769 1.00 11.10 5 ILE A CA 4
ATOM 1861 C C . ILE A 1 5 ? 10.936 -6.831 -5.289 1.00 35.13 5 ILE A C 4
ATOM 1862 O O . ILE A 1 5 ? 10.421 -6.135 -4.413 1.00 42.23 5 ILE A O 4
ATOM 1878 N N . PRO A 1 6 ? 11.666 -7.918 -5.000 1.00 63.20 6 PRO A N 4
ATOM 1879 C CA . PRO A 1 6 ? 11.912 -8.365 -3.626 1.00 2.55 6 PRO A CA 4
ATOM 1880 C C . PRO A 1 6 ? 12.838 -7.420 -2.866 1.00 71.22 6 PRO A C 4
ATOM 1881 O O . PRO A 1 6 ? 13.398 -6.489 -3.444 1.00 23.30 6 PRO A O 4
ATOM 1892 N N . GLN A 1 7 ? 12.993 -7.667 -1.570 1.00 24.14 7 GLN A N 4
ATOM 1893 C CA . GLN A 1 7 ? 13.852 -6.838 -0.732 1.00 53.41 7 GLN A CA 4
ATOM 1894 C C . GLN A 1 7 ? 15.321 -7.188 -0.942 1.00 71.45 7 GLN A C 4
ATOM 1895 O O . GLN A 1 7 ? 16.205 -6.364 -0.712 1.00 72.32 7 GLN A O 4
ATOM 1909 N N . ASN A 1 8 ? 15.574 -8.417 -1.381 1.00 71.31 8 ASN A N 4
ATOM 1910 C CA . ASN A 1 8 ? 16.937 -8.878 -1.622 1.00 13.53 8 ASN A CA 4
ATOM 1911 C C . ASN A 1 8 ? 17.657 -7.956 -2.602 1.00 30.25 8 ASN A C 4
ATOM 1912 O O . ASN A 1 8 ? 18.836 -7.649 -2.429 1.00 4.43 8 ASN A O 4
ATOM 1923 N N . VAL A 1 9 ? 16.939 -7.518 -3.631 1.00 32.32 9 VAL A N 4
ATOM 1924 C CA . VAL A 1 9 ? 17.508 -6.631 -4.638 1.00 0.33 9 VAL A CA 4
ATOM 1925 C C . VAL A 1 9 ? 17.392 -5.171 -4.212 1.00 64.33 9 VAL A C 4
ATOM 1926 O O . VAL A 1 9 ? 18.280 -4.362 -4.484 1.00 14.30 9 VAL A O 4
ATOM 1939 N N . CYS A 1 10 ? 16.293 -4.841 -3.543 1.00 20.21 10 CYS A N 4
ATOM 1940 C CA . CYS A 1 10 ? 16.060 -3.479 -3.079 1.00 33.02 10 CYS A CA 4
ATOM 1941 C C . CYS A 1 10 ? 17.062 -3.095 -1.995 1.00 4.44 10 CYS A C 4
ATOM 1942 O O . CYS A 1 10 ? 17.378 -1.919 -1.817 1.00 45.30 10 CYS A O 4
ATOM 1949 N N . GLU A 1 11 ? 17.558 -4.095 -1.273 1.00 64.12 11 GLU A N 4
ATOM 1950 C CA . GLU A 1 11 ? 18.525 -3.861 -0.206 1.00 74.14 11 GLU A CA 4
ATOM 1951 C C . GLU A 1 11 ? 19.729 -3.080 -0.725 1.00 14.24 11 GLU A C 4
ATOM 1952 O O . GLU A 1 11 ? 20.077 -2.029 -0.187 1.00 21.21 11 GLU A O 4
ATOM 1964 N N . GLN A 1 12 ? 20.359 -3.602 -1.772 1.00 2.13 12 GLN A N 4
ATOM 1965 C CA . GLN A 1 12 ? 21.525 -2.954 -2.362 1.00 31.34 12 GLN A CA 4
ATOM 1966 C C . GLN A 1 12 ? 21.233 -1.491 -2.676 1.00 45.40 12 GLN A C 4
ATOM 1967 O O . GLN A 1 12 ? 22.125 -0.645 -2.621 1.00 45.41 12 GLN A O 4
ATOM 1981 N N . MET A 1 13 ? 19.979 -1.200 -3.006 1.00 4.31 13 MET A N 4
ATOM 1982 C CA . MET A 1 13 ? 19.571 0.163 -3.328 1.00 72.44 13 MET A CA 4
ATOM 1983 C C . MET A 1 13 ? 19.430 1.002 -2.063 1.00 32.14 13 MET A C 4
ATOM 1984 O O . MET A 1 13 ? 19.712 2.200 -2.065 1.00 42.30 13 MET A O 4
ATOM 1998 N N . LYS A 1 14 ? 18.991 0.365 -0.982 1.00 11.51 14 LYS A N 4
ATOM 1999 C CA . LYS A 1 14 ? 18.813 1.053 0.292 1.00 71.52 14 LYS A CA 4
ATOM 2000 C C . LYS A 1 14 ? 20.157 1.303 0.967 1.00 4.03 14 LYS A C 4
ATOM 2001 O O . LYS A 1 14 ? 20.390 2.371 1.534 1.00 51.10 14 LYS A O 4
ATOM 2020 N N . LYS A 1 15 ? 21.041 0.313 0.902 1.00 34.54 15 LYS A N 4
ATOM 2021 C CA . LYS A 1 15 ? 22.363 0.426 1.505 1.00 25.31 15 LYS A CA 4
ATOM 2022 C C . LYS A 1 15 ? 23.186 1.508 0.813 1.00 13.33 15 LYS A C 4
ATOM 2023 O O . LYS A 1 15 ? 24.049 2.133 1.428 1.00 14.23 15 LYS A O 4
ATOM 2042 N N . ASN A 1 16 ? 22.911 1.725 -0.469 1.00 13.32 16 ASN A N 4
ATOM 2043 C CA . ASN A 1 16 ? 23.625 2.734 -1.244 1.00 31.44 16 ASN A CA 4
ATOM 2044 C C . ASN A 1 16 ? 23.004 4.113 -1.044 1.00 43.13 16 ASN A C 4
ATOM 2045 O O . ASN A 1 16 ? 23.706 5.124 -1.023 1.00 34.41 16 ASN A O 4
ATOM 2056 N N . GLY A 1 17 ? 21.683 4.146 -0.898 1.00 41.31 17 GLY A N 4
ATOM 2057 C CA . GLY A 1 17 ? 20.990 5.406 -0.702 1.00 10.11 17 GLY A CA 4
ATOM 2058 C C . GLY A 1 17 ? 20.332 5.910 -1.971 1.00 62.33 17 GLY A C 4
ATOM 2059 O O . GLY A 1 17 ? 20.104 7.109 -2.128 1.00 12.42 17 GLY A O 4
ATOM 2063 N N . LYS A 1 18 ? 20.028 4.992 -2.882 1.00 73.33 18 LYS A N 4
ATOM 2064 C CA . LYS A 1 18 ? 19.393 5.348 -4.146 1.00 34.24 18 LYS A CA 4
ATOM 2065 C C . LYS A 1 18 ? 18.081 6.089 -3.905 1.00 61.23 18 LYS A C 4
ATOM 2066 O O . LYS A 1 18 ? 17.755 7.041 -4.615 1.00 4.34 18 LYS A O 4
ATOM 2085 N N . CYS A 1 19 ? 17.333 5.647 -2.900 1.00 74.34 19 CYS A N 4
ATOM 2086 C CA . CYS A 1 19 ? 16.057 6.268 -2.565 1.00 40.14 19 CYS A CA 4
ATOM 2087 C C . CYS A 1 19 ? 16.210 7.779 -2.420 1.00 12.50 19 CYS A C 4
ATOM 2088 O O . CYS A 1 19 ? 15.302 8.541 -2.751 1.00 72.54 19 CYS A O 4
ATOM 2095 N N . GLY A 1 20 ? 17.366 8.207 -1.922 1.00 22.23 20 GLY A N 4
ATOM 2096 C CA . GLY A 1 20 ? 17.617 9.625 -1.741 1.00 64.42 20 GLY A CA 4
ATOM 2097 C C . GLY A 1 20 ? 18.400 10.226 -2.892 1.00 15.01 20 GLY A C 4
ATOM 2098 O O . GLY A 1 20 ? 18.221 11.397 -3.228 1.00 75.34 20 GLY A O 4
ATOM 2102 N N . ASP A 1 21 ? 19.270 9.425 -3.496 1.00 21.21 21 ASP A N 4
ATOM 2103 C CA . ASP A 1 21 ? 20.083 9.885 -4.615 1.00 65.15 21 ASP A CA 4
ATOM 2104 C C . ASP A 1 21 ? 19.204 10.400 -5.750 1.00 40.25 21 ASP A C 4
ATOM 2105 O O . ASP A 1 21 ? 18.129 9.868 -6.026 1.00 15.01 21 ASP A O 4
ATOM 2114 N N . PRO A 1 22 ? 19.670 11.462 -6.425 1.00 73.21 22 PRO A N 4
ATOM 2115 C CA . PRO A 1 22 ? 18.941 12.073 -7.541 1.00 32.23 22 PRO A CA 4
ATOM 2116 C C . PRO A 1 22 ? 18.913 11.177 -8.775 1.00 1.43 22 PRO A C 4
ATOM 2117 O O . PRO A 1 22 ? 17.861 10.971 -9.380 1.00 1.02 22 PRO A O 4
ATOM 2128 N N . ARG A 1 23 ? 20.075 10.648 -9.142 1.00 64.11 23 ARG A N 4
ATOM 2129 C CA . ARG A 1 23 ? 20.184 9.775 -10.305 1.00 13.02 23 ARG A CA 4
ATOM 2130 C C . ARG A 1 23 ? 19.277 8.557 -10.156 1.00 61.43 23 ARG A C 4
ATOM 2131 O O . ARG A 1 23 ? 18.715 8.066 -11.135 1.00 65.21 23 ARG A O 4
ATOM 2152 N N . MET A 1 24 ? 19.140 8.074 -8.926 1.00 23.13 24 MET A N 4
ATOM 2153 C CA . MET A 1 24 ? 18.301 6.913 -8.649 1.00 45.34 24 MET A CA 4
ATOM 2154 C C . MET A 1 24 ? 17.104 7.301 -7.788 1.00 55.04 24 MET A C 4
ATOM 2155 O O . MET A 1 24 ? 16.680 6.539 -6.919 1.00 54.51 24 MET A O 4
ATOM 2169 N N . SER A 1 25 ? 16.563 8.490 -8.036 1.00 35.34 25 SER A N 4
ATOM 2170 C CA . SER A 1 25 ? 15.416 8.980 -7.280 1.00 32.22 25 SER A CA 4
ATOM 2171 C C . SER A 1 25 ? 14.113 8.427 -7.850 1.00 1.21 25 SER A C 4
ATOM 2172 O O . SER A 1 25 ? 13.225 8.005 -7.108 1.00 5.44 25 SER A O 4
ATOM 2180 N N . THR A 1 26 ? 14.005 8.432 -9.175 1.00 11.50 26 THR A N 4
ATOM 2181 C CA . THR A 1 26 ? 12.811 7.934 -9.846 1.00 64.44 26 THR A CA 4
ATOM 2182 C C . THR A 1 26 ? 12.851 6.416 -9.983 1.00 65.14 26 THR A C 4
ATOM 2183 O O . THR A 1 26 ? 11.820 5.749 -9.900 1.00 70.43 26 THR A O 4
ATOM 2194 N N . ILE A 1 27 ? 14.048 5.877 -10.193 1.00 33.23 27 ILE A N 4
ATOM 2195 C CA . ILE A 1 27 ? 14.221 4.437 -10.339 1.00 61.02 27 ILE A CA 4
ATOM 2196 C C . ILE A 1 27 ? 13.978 3.717 -9.017 1.00 75.33 27 ILE A C 4
ATOM 2197 O O . ILE A 1 27 ? 13.294 2.695 -8.973 1.00 33.44 27 ILE A O 4
ATOM 2213 N N . ALA A 1 28 ? 14.541 4.258 -7.942 1.00 54.22 28 ALA A N 4
ATOM 2214 C CA . ALA A 1 28 ? 14.381 3.670 -6.618 1.00 64.32 28 ALA A CA 4
ATOM 2215 C C . ALA A 1 28 ? 12.926 3.720 -6.166 1.00 51.33 28 ALA A C 4
ATOM 2216 O O . ALA A 1 28 ? 12.482 2.886 -5.378 1.00 65.11 28 ALA A O 4
ATOM 2223 N N . GLU A 1 29 ? 12.188 4.705 -6.670 1.00 64.23 29 GLU A N 4
ATOM 2224 C CA . GLU A 1 29 ? 10.783 4.864 -6.316 1.00 31.20 29 GLU A CA 4
ATOM 2225 C C . GLU A 1 29 ? 9.916 3.856 -7.065 1.00 33.35 29 GLU A C 4
ATOM 2226 O O . GLU A 1 29 ? 9.094 3.160 -6.465 1.00 45.13 29 GLU A O 4
ATOM 2238 N N . LEU A 1 30 ? 10.103 3.783 -8.378 1.00 24.14 30 LEU A N 4
ATOM 2239 C CA . LEU A 1 30 ? 9.339 2.861 -9.210 1.00 34.52 30 LEU A CA 4
ATOM 2240 C C . LEU A 1 30 ? 9.752 1.417 -8.944 1.00 20.40 30 LEU A C 4
ATOM 2241 O O . LEU A 1 30 ? 8.916 0.514 -8.934 1.00 34.01 30 LEU A O 4
ATOM 2257 N N . GLN A 1 31 ? 11.047 1.207 -8.727 1.00 54.43 31 GLN A N 4
ATOM 2258 C CA . GLN A 1 31 ? 11.570 -0.127 -8.460 1.00 10.13 31 GLN A CA 4
ATOM 2259 C C . GLN A 1 31 ? 11.290 -0.543 -7.019 1.00 54.15 31 GLN A C 4
ATOM 2260 O O . GLN A 1 31 ? 10.842 -1.661 -6.761 1.00 5.32 31 GLN A O 4
ATOM 2274 N N . CYS A 1 32 ? 11.555 0.363 -6.085 1.00 5.33 32 CYS A N 4
ATOM 2275 C CA . CYS A 1 32 ? 11.333 0.091 -4.670 1.00 11.11 32 CYS A CA 4
ATOM 2276 C C . CYS A 1 32 ? 10.471 1.179 -4.036 1.00 3.24 32 CYS A C 4
ATOM 2277 O O . CYS A 1 32 ? 10.934 1.975 -3.218 1.00 23.20 32 CYS A O 4
ATOM 2284 N N . PRO A 1 33 ? 9.187 1.216 -4.420 1.00 72.03 33 PRO A N 4
ATOM 2285 C CA . PRO A 1 33 ? 8.233 2.201 -3.901 1.00 70.34 33 PRO A CA 4
ATOM 2286 C C . PRO A 1 33 ? 7.889 1.958 -2.436 1.00 10.22 33 PRO A C 4
ATOM 2287 O O . PRO A 1 33 ? 7.522 2.884 -1.712 1.00 5.13 33 PRO A O 4
ATOM 2298 N N . LYS A 1 34 ? 8.010 0.708 -2.004 1.00 33.53 34 LYS A N 4
ATOM 2299 C CA . LYS A 1 34 ? 7.713 0.342 -0.623 1.00 44.55 34 LYS A CA 4
ATOM 2300 C C . LYS A 1 34 ? 8.948 0.500 0.258 1.00 3.11 34 LYS A C 4
ATOM 2301 O O . LYS A 1 34 ? 8.889 1.112 1.325 1.00 34.33 34 LYS A O 4
ATOM 2320 N N . THR A 1 35 ? 10.068 -0.054 -0.195 1.00 64.33 35 THR A N 4
ATOM 2321 C CA . THR A 1 35 ? 11.317 0.025 0.552 1.00 42.13 35 THR A CA 4
ATOM 2322 C C . THR A 1 35 ? 11.631 1.464 0.947 1.00 62.45 35 THR A C 4
ATOM 2323 O O . THR A 1 35 ? 12.036 1.734 2.078 1.00 74.42 35 THR A O 4
ATOM 2334 N N . CYS A 1 36 ? 11.442 2.385 0.008 1.00 62.44 36 CYS A N 4
ATOM 2335 C CA . CYS A 1 36 ? 11.705 3.797 0.257 1.00 71.20 36 CYS A CA 4
ATOM 2336 C C . CYS A 1 36 ? 10.514 4.458 0.945 1.00 3.32 36 CYS A C 4
ATOM 2337 O O . CYS A 1 36 ? 10.643 5.527 1.541 1.00 24.45 36 CYS A O 4
ATOM 2344 N N . GLY A 1 37 ? 9.354 3.814 0.858 1.00 43.22 37 GLY A N 4
ATOM 2345 C CA . GLY A 1 37 ? 8.158 4.354 1.476 1.00 14.22 37 GLY A CA 4
ATOM 2346 C C . GLY A 1 37 ? 7.543 5.478 0.666 1.00 73.13 37 GLY A C 4
ATOM 2347 O O . GLY A 1 37 ? 6.956 6.406 1.222 1.00 1.43 37 GLY A O 4
ATOM 2351 N N . LYS A 1 38 ? 7.678 5.396 -0.654 1.00 14.15 38 LYS A N 4
ATOM 2352 C CA . LYS A 1 38 ? 7.131 6.414 -1.544 1.00 24.34 38 LYS A CA 4
ATOM 2353 C C . LYS A 1 38 ? 5.817 5.948 -2.161 1.00 72.41 38 LYS A C 4
ATOM 2354 O O . LYS A 1 38 ? 5.521 6.250 -3.318 1.00 31.54 38 LYS A O 4
ATOM 2373 N N . CYS A 1 39 ? 5.031 5.212 -1.382 1.00 73.24 39 CYS A N 4
ATOM 2374 C CA . CYS A 1 39 ? 3.747 4.705 -1.852 1.00 30.32 39 CYS A CA 4
ATOM 2375 C C . CYS A 1 39 ? 2.899 5.830 -2.439 1.00 24.13 39 CYS A C 4
ATOM 2376 O O . CYS A 1 39 ? 2.537 6.776 -1.741 1.00 11.33 39 CYS A O 4
ATOM 2385 N N . CYS A 1 1 ? 2.448 1.137 -0.582 1.00 60.42 1 CYS A N 5
ATOM 2386 C CA . CYS A 1 1 ? 2.243 -0.006 -1.465 1.00 10.52 1 CYS A CA 5
ATOM 2387 C C . CYS A 1 1 ? 3.508 -0.853 -1.560 1.00 21.50 1 CYS A C 5
ATOM 2388 O O . CYS A 1 1 ? 4.619 -0.326 -1.611 1.00 1.42 1 CYS A O 5
ATOM 2395 N N . ARG A 1 2 ? 3.331 -2.170 -1.584 1.00 34.42 2 ARG A N 5
ATOM 2396 C CA . ARG A 1 2 ? 4.457 -3.092 -1.672 1.00 1.41 2 ARG A CA 5
ATOM 2397 C C . ARG A 1 2 ? 5.315 -2.786 -2.896 1.00 2.40 2 ARG A C 5
ATOM 2398 O O . ARG A 1 2 ? 4.953 -1.953 -3.728 1.00 23.32 2 ARG A O 5
ATOM 2419 N N . ASP A 1 3 ? 6.453 -3.463 -2.999 1.00 21.44 3 ASP A N 5
ATOM 2420 C CA . ASP A 1 3 ? 7.363 -3.265 -4.121 1.00 12.20 3 ASP A CA 5
ATO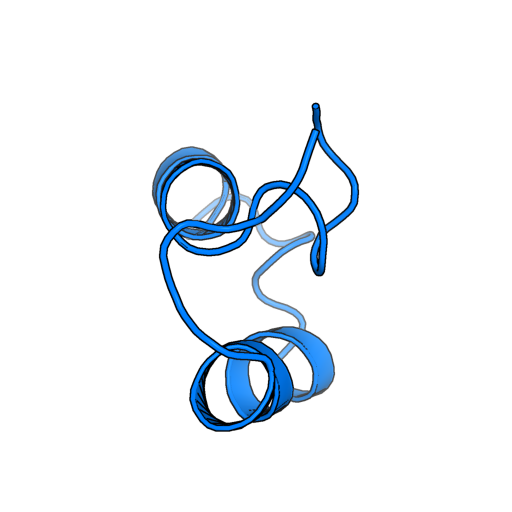M 2421 C C . ASP A 1 3 ? 7.294 -4.440 -5.091 1.00 22.32 3 ASP A C 5
ATOM 2422 O O . ASP A 1 3 ? 7.239 -5.598 -4.675 1.00 44.14 3 ASP A O 5
ATOM 2431 N N . ARG A 1 4 ? 7.296 -4.135 -6.384 1.00 45.32 4 ARG A N 5
ATOM 2432 C CA . ARG A 1 4 ? 7.232 -5.166 -7.413 1.00 1.21 4 ARG A CA 5
ATOM 2433 C C . ARG A 1 4 ? 8.391 -6.148 -7.271 1.00 61.13 4 ARG A C 5
ATOM 2434 O O . ARG A 1 4 ? 8.264 -7.326 -7.609 1.00 2.44 4 ARG A O 5
ATOM 2455 N N . ILE A 1 5 ? 9.519 -5.656 -6.771 1.00 44.24 5 ILE A N 5
ATOM 2456 C CA . ILE A 1 5 ? 10.700 -6.490 -6.585 1.00 31.30 5 ILE A CA 5
ATOM 2457 C C . ILE A 1 5 ? 10.895 -6.846 -5.115 1.00 61.11 5 ILE A C 5
ATOM 2458 O O . ILE A 1 5 ? 10.403 -6.165 -4.215 1.00 41.02 5 ILE A O 5
ATOM 2474 N N . PRO A 1 6 ? 11.632 -7.938 -4.864 1.00 21.25 6 PRO A N 5
ATOM 2475 C CA . PRO A 1 6 ? 11.912 -8.408 -3.504 1.00 31.34 6 PRO A CA 5
ATOM 2476 C C . PRO A 1 6 ? 12.857 -7.478 -2.751 1.00 53.53 6 PRO A C 5
ATOM 2477 O O . PRO A 1 6 ? 13.364 -6.507 -3.313 1.00 74.25 6 PRO A O 5
ATOM 2488 N N . GLN A 1 7 ? 13.089 -7.780 -1.478 1.00 71.21 7 GLN A N 5
ATOM 2489 C CA . GLN A 1 7 ? 13.973 -6.969 -0.650 1.00 23.34 7 GLN A CA 5
ATOM 2490 C C . GLN A 1 7 ? 15.435 -7.314 -0.915 1.00 41.41 7 GLN A C 5
ATOM 2491 O O . GLN A 1 7 ? 16.323 -6.484 -0.724 1.00 12.44 7 GLN A O 5
ATOM 2505 N N . ASN A 1 8 ? 15.678 -8.543 -1.357 1.00 35.53 8 ASN A N 5
ATOM 2506 C CA . ASN A 1 8 ? 17.032 -8.998 -1.648 1.00 5.14 8 ASN A CA 5
ATOM 2507 C C . ASN A 1 8 ? 17.712 -8.074 -2.654 1.00 32.10 8 ASN A C 5
ATOM 2508 O O . ASN A 1 8 ? 18.895 -7.761 -2.525 1.00 44.02 8 ASN A O 5
ATOM 2519 N N . VAL A 1 9 ? 16.954 -7.640 -3.656 1.00 71.43 9 VAL A N 5
ATOM 2520 C CA . VAL A 1 9 ? 17.481 -6.751 -4.684 1.00 44.01 9 VAL A CA 5
ATOM 2521 C C . VAL A 1 9 ? 17.376 -5.292 -4.255 1.00 43.21 9 VAL A C 5
ATOM 2522 O O . VAL A 1 9 ? 18.261 -4.484 -4.540 1.00 53.04 9 VAL A O 5
ATOM 2535 N N . CYS A 1 10 ? 16.289 -4.960 -3.567 1.00 71.11 10 CYS A N 5
ATOM 2536 C CA . CYS A 1 10 ? 16.067 -3.598 -3.097 1.00 55.04 10 CYS A CA 5
ATOM 2537 C C . CYS A 1 10 ? 17.123 -3.197 -2.072 1.00 10.11 10 CYS A C 5
ATOM 2538 O O . CYS A 1 10 ? 17.492 -2.027 -1.972 1.00 32.32 10 CYS A O 5
ATOM 2545 N N . GLU A 1 11 ? 17.605 -4.176 -1.313 1.00 62.22 11 GLU A N 5
ATOM 2546 C CA . GLU A 1 11 ? 18.619 -3.925 -0.295 1.00 54.43 11 GLU A CA 5
ATOM 2547 C C . GLU A 1 11 ? 19.806 -3.168 -0.885 1.00 34.23 11 GLU A C 5
ATOM 2548 O O . GLU A 1 11 ? 20.223 -2.139 -0.355 1.00 52.30 11 GLU A O 5
ATOM 2560 N N . GLN A 1 12 ? 20.344 -3.687 -1.983 1.00 62.53 12 GLN A N 5
ATOM 2561 C CA . GLN A 1 12 ? 21.484 -3.062 -2.644 1.00 32.12 12 GLN A CA 5
ATOM 2562 C C . GLN A 1 12 ? 21.218 -1.583 -2.904 1.00 72.10 12 GLN A C 5
ATOM 2563 O O . GLN A 1 12 ? 22.140 -0.768 -2.905 1.00 54.33 12 GLN A O 5
ATOM 2577 N N . MET A 1 13 ? 19.952 -1.244 -3.124 1.00 73.54 13 MET A N 5
ATOM 2578 C CA . MET A 1 13 ? 19.565 0.137 -3.385 1.00 51.22 13 MET A CA 5
ATOM 2579 C C . MET A 1 13 ? 19.473 0.931 -2.086 1.00 22.45 13 MET A C 5
ATOM 2580 O O . MET A 1 13 ? 19.782 2.122 -2.050 1.00 70.11 13 MET A O 5
ATOM 2594 N N . LYS A 1 14 ? 19.047 0.263 -1.019 1.00 35.01 14 LYS A N 5
ATOM 2595 C CA . LYS A 1 14 ? 18.915 0.905 0.284 1.00 72.43 14 LYS A CA 5
ATOM 2596 C C . LYS A 1 14 ? 20.284 1.160 0.905 1.00 0.43 14 LYS A C 5
ATOM 2597 O O . LYS A 1 14 ? 20.549 2.245 1.425 1.00 32.42 14 LYS A O 5
ATOM 2616 N N . LYS A 1 15 ? 21.152 0.156 0.847 1.00 1.10 15 LYS A N 5
ATOM 2617 C CA . LYS A 1 15 ? 22.496 0.272 1.401 1.00 14.44 15 LYS A CA 5
ATOM 2618 C C . LYS A 1 15 ? 23.314 1.306 0.633 1.00 34.24 15 LYS A C 5
ATOM 2619 O O . LYS A 1 15 ? 24.203 1.946 1.192 1.00 64.03 15 LYS A O 5
ATOM 2638 N N . ASN A 1 16 ? 23.005 1.464 -0.650 1.00 34.35 16 ASN A N 5
ATOM 2639 C CA . ASN A 1 16 ? 23.711 2.421 -1.494 1.00 31.44 16 ASN A CA 5
ATOM 2640 C C . ASN A 1 16 ? 23.123 3.820 -1.339 1.00 71.13 16 ASN A C 5
ATOM 2641 O O . ASN A 1 16 ? 23.840 4.817 -1.405 1.00 65.02 16 ASN A O 5
ATOM 2652 N N . GLY A 1 17 ? 21.811 3.885 -1.133 1.00 11.32 17 GLY A N 5
ATOM 2653 C CA . GLY A 1 17 ? 21.148 5.166 -0.972 1.00 3.42 17 GLY A CA 5
ATOM 2654 C C . GLY A 1 17 ? 20.497 5.647 -2.253 1.00 51.32 17 GLY A C 5
ATOM 2655 O O . GLY A 1 17 ? 20.294 6.847 -2.444 1.00 23.33 17 GLY A O 5
ATOM 2659 N N . LYS A 1 18 ? 20.169 4.710 -3.136 1.00 53.11 18 LYS A N 5
ATOM 2660 C CA . LYS A 1 18 ? 19.537 5.043 -4.407 1.00 53.41 18 LYS A CA 5
ATOM 2661 C C . LYS A 1 18 ? 18.202 5.748 -4.183 1.00 63.41 18 LYS A C 5
ATOM 2662 O O . LYS A 1 18 ? 17.837 6.659 -4.926 1.00 44.30 18 LYS A O 5
ATOM 2681 N N . CYS A 1 19 ? 17.478 5.320 -3.154 1.00 44.20 19 CYS A N 5
ATOM 2682 C CA . CYS A 1 19 ? 16.185 5.910 -2.831 1.00 32.00 19 CYS A CA 5
ATOM 2683 C C . CYS A 1 19 ? 16.299 7.425 -2.687 1.00 35.24 19 CYS A C 5
ATOM 2684 O O . CYS A 1 19 ? 15.378 8.163 -3.035 1.00 0.14 19 CYS A O 5
ATOM 2691 N N . GLY A 1 20 ? 17.436 7.881 -2.171 1.00 11.05 20 GLY A N 5
ATOM 2692 C CA . GLY A 1 20 ? 17.650 9.305 -1.989 1.00 72.12 20 GLY A CA 5
ATOM 2693 C C . GLY A 1 20 ? 18.402 9.930 -3.147 1.00 53.42 20 GLY A C 5
ATOM 2694 O O . GLY A 1 20 ? 18.176 11.092 -3.488 1.00 31.31 20 GLY A O 5
ATOM 2698 N N . ASP A 1 21 ? 19.299 9.160 -3.753 1.00 11.33 21 ASP A N 5
ATOM 2699 C CA . ASP A 1 21 ? 20.088 9.646 -4.879 1.00 74.01 21 ASP A CA 5
ATOM 2700 C C . ASP A 1 21 ? 19.186 10.238 -5.958 1.00 65.03 21 ASP A C 5
ATOM 2701 O O . ASP A 1 21 ? 18.049 9.811 -6.155 1.00 34.34 21 ASP A O 5
ATOM 2710 N N . PRO A 1 22 ? 19.705 11.246 -6.675 1.00 51.31 22 PRO A N 5
ATOM 2711 C CA . PRO A 1 22 ? 18.964 11.919 -7.746 1.00 51.01 22 PRO A CA 5
ATOM 2712 C C . PRO A 1 22 ? 18.766 11.024 -8.965 1.00 5.30 22 PRO A C 5
ATOM 2713 O O . PRO A 1 22 ? 17.661 10.919 -9.497 1.00 22.01 22 PRO A O 5
ATOM 2724 N N . ARG A 1 23 ? 19.844 10.381 -9.402 1.00 43.31 23 ARG A N 5
ATOM 2725 C CA . ARG A 1 23 ? 19.789 9.496 -10.559 1.00 60.11 23 ARG A CA 5
ATOM 2726 C C . ARG A 1 23 ? 18.747 8.400 -10.355 1.00 62.25 23 ARG A C 5
ATOM 2727 O O . ARG A 1 23 ? 18.083 7.978 -11.302 1.00 11.04 23 ARG A O 5
ATOM 2748 N N . MET A 1 24 ? 18.611 7.943 -9.115 1.00 1.01 24 MET A N 5
ATOM 2749 C CA . MET A 1 24 ? 17.650 6.896 -8.788 1.00 13.45 24 MET A CA 5
ATOM 2750 C C . MET A 1 24 ? 16.490 7.459 -7.972 1.00 51.42 24 MET A C 5
ATOM 2751 O O . MET A 1 24 ? 16.177 6.958 -6.892 1.00 42.13 24 MET A O 5
ATOM 2765 N N . SER A 1 25 ? 15.856 8.504 -8.496 1.00 20.30 25 SER A N 5
ATOM 2766 C CA . SER A 1 25 ? 14.733 9.137 -7.814 1.00 43.12 25 SER A CA 5
ATOM 2767 C C . SER A 1 25 ? 13.406 8.587 -8.327 1.00 71.20 25 SER A C 5
ATOM 2768 O O . SER A 1 25 ? 12.553 8.162 -7.547 1.00 71.10 25 SER A O 5
ATOM 2776 N N . THR A 1 26 ? 13.238 8.598 -9.646 1.00 32.22 26 THR A N 5
ATOM 2777 C CA . THR A 1 26 ? 12.015 8.102 -10.264 1.00 60.35 26 THR A CA 5
ATOM 2778 C C . THR A 1 26 ? 12.051 6.585 -10.415 1.00 43.24 26 THR A C 5
ATOM 2779 O O . THR A 1 26 ? 11.010 5.929 -10.433 1.00 35.11 26 THR A O 5
ATOM 2790 N N . ILE A 1 27 ? 13.256 6.035 -10.523 1.00 73.33 27 ILE A N 5
ATOM 2791 C CA . ILE A 1 27 ? 13.426 4.595 -10.671 1.00 25.33 27 ILE A CA 5
ATOM 2792 C C . ILE A 1 27 ? 13.290 3.885 -9.328 1.00 73.42 27 ILE A C 5
ATOM 2793 O O . ILE A 1 27 ? 12.755 2.779 -9.251 1.00 13.10 27 ILE A O 5
ATOM 2809 N N . ALA A 1 28 ? 13.776 4.529 -8.272 1.00 74.31 28 ALA A N 5
ATOM 2810 C CA . ALA A 1 28 ? 13.704 3.961 -6.932 1.00 22.24 28 ALA A CA 5
ATOM 2811 C C . ALA A 1 28 ? 12.287 4.044 -6.375 1.00 72.41 28 ALA A C 5
ATOM 2812 O O . ALA A 1 28 ? 11.906 3.263 -5.504 1.00 25.25 28 ALA A O 5
ATOM 2819 N N . GLU A 1 29 ? 11.511 4.995 -6.884 1.00 53.23 29 GLU A N 5
ATOM 2820 C CA . GLU A 1 29 ? 10.136 5.180 -6.436 1.00 35.23 29 GLU A CA 5
ATOM 2821 C C . GLU A 1 29 ? 9.207 4.165 -7.096 1.00 52.14 29 GLU A C 5
ATOM 2822 O O . GLU A 1 29 ? 8.180 3.786 -6.531 1.00 62.12 29 GLU A O 5
ATOM 2834 N N . LEU A 1 30 ? 9.574 3.730 -8.296 1.00 62.35 30 LEU A N 5
ATOM 2835 C CA . LEU A 1 30 ? 8.775 2.759 -9.036 1.00 13.10 30 LEU A CA 5
ATOM 2836 C C . LEU A 1 30 ? 9.283 1.341 -8.798 1.00 34.34 30 LEU A C 5
ATOM 2837 O O . LEU A 1 30 ? 8.496 0.401 -8.683 1.00 51.31 30 LEU A O 5
ATOM 2853 N N . GLN A 1 31 ? 10.601 1.195 -8.722 1.00 25.20 31 GLN A N 5
ATOM 2854 C CA . GLN A 1 31 ? 11.214 -0.109 -8.495 1.00 74.04 31 GLN A CA 5
ATOM 2855 C C . GLN A 1 31 ? 11.076 -0.529 -7.036 1.00 14.02 31 GLN A C 5
ATOM 2856 O O . GLN A 1 31 ? 10.615 -1.631 -6.737 1.00 14.13 31 GLN A O 5
ATOM 2870 N N . CYS A 1 32 ? 11.478 0.356 -6.130 1.00 43.01 32 CYS A N 5
ATOM 2871 C CA . CYS A 1 32 ? 11.401 0.078 -4.701 1.00 72.21 32 CYS A CA 5
ATOM 2872 C C . CYS A 1 32 ? 10.506 1.094 -3.997 1.00 33.50 32 CYS A C 5
ATOM 2873 O O . CYS A 1 32 ? 10.962 1.911 -3.197 1.00 52.13 32 CYS A O 5
ATOM 2880 N N . PRO A 1 33 ? 9.200 1.042 -4.300 1.00 21.20 33 PRO A N 5
ATOM 2881 C CA . PRO A 1 33 ? 8.213 1.949 -3.707 1.00 3.12 33 PRO A CA 5
ATOM 2882 C C . PRO A 1 33 ? 7.981 1.666 -2.227 1.00 22.34 33 PRO A C 5
ATOM 2883 O O . PRO A 1 33 ? 7.696 2.575 -1.447 1.00 25.22 33 PRO A O 5
ATOM 2894 N N . LYS A 1 34 ? 8.105 0.399 -1.845 1.00 2.00 34 LYS A N 5
ATOM 2895 C CA . LYS A 1 34 ? 7.911 -0.005 -0.458 1.00 31.14 34 LYS A CA 5
ATOM 2896 C C . LYS A 1 34 ? 9.184 0.209 0.355 1.00 61.22 34 LYS A C 5
ATOM 2897 O O . LYS A 1 34 ? 9.178 0.911 1.366 1.00 15.42 34 LYS A O 5
ATOM 2916 N N . THR A 1 35 ? 10.277 -0.400 -0.095 1.00 30.53 35 THR A N 5
ATOM 2917 C CA . THR A 1 35 ? 11.558 -0.276 0.590 1.00 35.51 35 THR A CA 5
ATOM 2918 C C . THR A 1 35 ? 11.937 1.187 0.785 1.00 23.11 35 THR A C 5
ATOM 2919 O O . THR A 1 35 ? 12.421 1.577 1.848 1.00 44.11 35 THR A O 5
ATOM 2930 N N . CYS A 1 36 ? 11.714 1.994 -0.247 1.00 23.21 36 CYS A N 5
ATOM 2931 C CA . CYS A 1 36 ? 12.033 3.415 -0.190 1.00 13.34 36 CYS A CA 5
ATOM 2932 C C . CYS A 1 36 ? 10.846 4.218 0.337 1.00 63.31 36 CYS A C 5
ATOM 2933 O O . CYS A 1 36 ? 11.000 5.356 0.778 1.00 73.03 36 CYS A O 5
ATOM 2940 N N . GLY A 1 37 ? 9.662 3.615 0.287 1.00 22.35 37 GLY A N 5
ATOM 2941 C CA . GLY A 1 37 ? 8.467 4.287 0.762 1.00 30.13 37 GLY A CA 5
ATOM 2942 C C . GLY A 1 37 ? 8.179 5.565 0.000 1.00 72.23 37 GLY A C 5
ATOM 2943 O O . GLY A 1 37 ? 8.071 6.639 0.591 1.00 12.22 37 GLY A O 5
ATOM 2947 N N . LYS A 1 38 ? 8.055 5.450 -1.318 1.00 44.33 38 LYS A N 5
ATOM 2948 C CA . LYS A 1 38 ? 7.779 6.605 -2.165 1.00 14.05 38 LYS A CA 5
ATOM 2949 C C . LYS A 1 38 ? 6.496 6.399 -2.964 1.00 61.41 38 LYS A C 5
ATOM 2950 O O . LYS A 1 38 ? 6.399 6.814 -4.119 1.00 71.13 38 LYS A O 5
ATOM 2969 N N . CYS A 1 39 ? 5.513 5.756 -2.342 1.00 3.11 39 CYS A N 5
ATOM 2970 C CA . CYS A 1 39 ? 4.236 5.495 -2.995 1.00 10.45 39 CYS A CA 5
ATOM 2971 C C . CYS A 1 39 ? 3.322 6.714 -2.907 1.00 34.03 39 CYS A C 5
ATOM 2972 O O . CYS A 1 39 ? 3.115 7.271 -1.829 1.00 43.31 39 CYS A O 5
ATOM 2981 N N . CYS A 1 1 ? 1.679 -0.120 0.709 1.00 14.22 1 CYS A N 6
ATOM 2982 C CA . CYS A 1 1 ? 1.893 -0.840 -0.540 1.00 33.30 1 CYS A CA 6
ATOM 2983 C C . CYS A 1 1 ? 3.229 -1.577 -0.521 1.00 32.22 1 CYS A C 6
ATOM 2984 O O . CYS A 1 1 ? 4.078 -1.322 0.333 1.00 10.12 1 CYS A O 6
ATOM 2991 N N . ARG A 1 2 ? 3.407 -2.492 -1.468 1.00 44.23 2 ARG A N 6
ATOM 2992 C CA . ARG A 1 2 ? 4.639 -3.266 -1.560 1.00 61.40 2 ARG A CA 6
ATOM 2993 C C . ARG A 1 2 ? 5.416 -2.904 -2.822 1.00 62.53 2 ARG A C 6
ATOM 2994 O O . ARG A 1 2 ? 4.983 -2.063 -3.610 1.00 4.11 2 ARG A O 6
ATOM 3015 N N . ASP A 1 3 ? 6.565 -3.545 -3.007 1.00 61.15 3 ASP A N 6
ATOM 3016 C CA . ASP A 1 3 ? 7.403 -3.291 -4.174 1.00 33.40 3 ASP A CA 6
ATOM 3017 C C . ASP A 1 3 ? 7.314 -4.445 -5.168 1.00 74.12 3 ASP A C 6
ATOM 3018 O O . ASP A 1 3 ? 7.125 -5.598 -4.781 1.00 20.34 3 ASP A O 6
ATOM 3027 N N . ARG A 1 4 ? 7.449 -4.126 -6.451 1.00 43.31 4 ARG A N 6
ATOM 3028 C CA . ARG A 1 4 ? 7.382 -5.135 -7.501 1.00 33.01 4 ARG A CA 6
ATOM 3029 C C . ARG A 1 4 ? 8.546 -6.115 -7.389 1.00 32.15 4 ARG A C 6
ATOM 3030 O O . ARG A 1 4 ? 8.428 -7.280 -7.771 1.00 4.24 4 ARG A O 6
ATOM 3051 N N . ILE A 1 5 ? 9.668 -5.635 -6.863 1.00 32.21 5 ILE A N 6
ATOM 3052 C CA . ILE A 1 5 ? 10.852 -6.469 -6.700 1.00 62.10 5 ILE A CA 6
ATOM 3053 C C . ILE A 1 5 ? 11.056 -6.856 -5.239 1.00 54.21 5 ILE A C 6
ATOM 3054 O O . ILE A 1 5 ? 10.551 -6.206 -4.323 1.00 71.20 5 ILE A O 6
ATOM 3070 N N . PRO A 1 6 ? 11.814 -7.939 -5.014 1.00 3.32 6 PRO A N 6
ATOM 3071 C CA . PRO A 1 6 ? 12.104 -8.435 -3.665 1.00 64.55 6 PRO A CA 6
ATOM 3072 C C . PRO A 1 6 ? 13.031 -7.504 -2.892 1.00 22.25 6 PRO A C 6
ATOM 3073 O O . PRO A 1 6 ? 13.616 -6.583 -3.461 1.00 23.31 6 PRO A O 6
ATOM 3084 N N . GLN A 1 7 ? 13.160 -7.751 -1.592 1.00 11.11 7 GLN A N 6
ATOM 3085 C CA . GLN A 1 7 ? 14.016 -6.933 -0.741 1.00 21.22 7 GLN A CA 6
ATOM 3086 C C . GLN A 1 7 ? 15.488 -7.240 -0.995 1.00 4.14 7 GLN A C 6
ATOM 3087 O O . GLN A 1 7 ? 16.362 -6.426 -0.698 1.00 52.14 7 GLN A O 6
ATOM 3101 N N . ASN A 1 8 ? 15.756 -8.420 -1.544 1.00 73.05 8 ASN A N 6
ATOM 3102 C CA . ASN A 1 8 ? 17.123 -8.835 -1.837 1.00 51.33 8 ASN A CA 6
ATOM 3103 C C . ASN A 1 8 ? 17.811 -7.830 -2.756 1.00 41.12 8 ASN A C 6
ATOM 3104 O O . ASN A 1 8 ? 18.981 -7.497 -2.564 1.00 54.54 8 ASN A O 6
ATOM 3115 N N . VAL A 1 9 ? 17.077 -7.350 -3.755 1.00 71.10 9 VAL A N 6
ATOM 3116 C CA . VAL A 1 9 ? 17.615 -6.382 -4.703 1.00 41.01 9 VAL A CA 6
ATOM 3117 C C . VAL A 1 9 ? 17.449 -4.957 -4.187 1.00 51.04 9 VAL A C 6
ATOM 3118 O O . VAL A 1 9 ? 18.304 -4.100 -4.412 1.00 2.02 9 VAL A O 6
ATOM 3131 N N . CYS A 1 10 ? 16.342 -4.710 -3.495 1.00 3.35 10 CYS A N 6
ATOM 3132 C CA . CYS A 1 10 ? 16.062 -3.388 -2.946 1.00 23.42 10 CYS A CA 6
ATOM 3133 C C . CYS A 1 10 ? 17.038 -3.048 -1.823 1.00 11.21 10 CYS A C 6
ATOM 3134 O O . CYS A 1 10 ? 17.276 -1.877 -1.528 1.00 54.05 10 CYS A O 6
ATOM 3141 N N . GLU A 1 11 ? 17.599 -4.080 -1.201 1.00 1.23 11 GLU A N 6
ATOM 3142 C CA . GLU A 1 11 ? 18.548 -3.889 -0.110 1.00 62.32 11 GLU A CA 6
ATOM 3143 C C . GLU A 1 11 ? 19.740 -3.052 -0.566 1.00 61.42 11 GLU A C 6
ATOM 3144 O O . GLU A 1 11 ? 20.023 -1.998 0.001 1.00 42.52 11 GLU A O 6
ATOM 3156 N N . GLN A 1 12 ? 20.434 -3.532 -1.593 1.00 70.13 12 GLN A N 6
ATOM 3157 C CA . GLN A 1 12 ? 21.596 -2.829 -2.125 1.00 32.15 12 GLN A CA 6
ATOM 3158 C C . GLN A 1 12 ? 21.260 -1.373 -2.427 1.00 15.54 12 GLN A C 6
ATOM 3159 O O . GLN A 1 12 ? 22.112 -0.492 -2.312 1.00 33.23 12 GLN A O 6
ATOM 3173 N N . MET A 1 13 ? 20.012 -1.126 -2.814 1.00 22.33 13 MET A N 6
ATOM 3174 C CA . MET A 1 13 ? 19.564 0.224 -3.132 1.00 14.44 13 MET A CA 6
ATOM 3175 C C . MET A 1 13 ? 19.557 1.103 -1.884 1.00 73.54 13 MET A C 6
ATOM 3176 O O . MET A 1 13 ? 20.070 2.221 -1.897 1.00 43.43 13 MET A O 6
ATOM 3190 N N . LYS A 1 14 ? 18.971 0.589 -0.808 1.00 24.12 14 LYS A N 6
ATOM 3191 C CA . LYS A 1 14 ? 18.898 1.325 0.449 1.00 40.25 14 LYS A CA 6
ATOM 3192 C C . LYS A 1 14 ? 20.276 1.441 1.093 1.00 72.13 14 LYS A C 6
ATOM 3193 O O . LYS A 1 14 ? 20.625 2.480 1.654 1.00 63.34 14 LYS A O 6
ATOM 3212 N N . LYS A 1 15 ? 21.056 0.368 1.007 1.00 14.54 15 LYS A N 6
ATOM 3213 C CA . LYS A 1 15 ? 22.397 0.350 1.579 1.00 32.32 15 LYS A CA 6
ATOM 3214 C C . LYS A 1 15 ? 23.309 1.338 0.860 1.00 51.14 15 LYS A C 6
ATOM 3215 O O . LYS A 1 15 ? 24.243 1.878 1.450 1.00 22.03 15 LYS A O 6
ATOM 3234 N N . ASN A 1 16 ? 23.030 1.571 -0.419 1.00 20.11 16 ASN A N 6
ATOM 3235 C CA . ASN A 1 16 ? 23.825 2.496 -1.219 1.00 24.54 16 ASN A CA 6
ATOM 3236 C C . ASN A 1 16 ? 23.307 3.923 -1.076 1.00 10.34 16 ASN A C 6
ATOM 3237 O O . ASN A 1 16 ? 24.075 4.883 -1.135 1.00 31.43 16 ASN A O 6
ATOM 3248 N N . GLY A 1 17 ? 21.997 4.056 -0.886 1.00 64.44 17 GLY A N 6
ATOM 3249 C CA . GLY A 1 17 ? 21.398 5.369 -0.737 1.00 64.03 17 GLY A CA 6
ATOM 3250 C C . GLY A 1 17 ? 20.718 5.843 -2.006 1.00 43.42 17 GLY A C 6
ATOM 3251 O O . GLY A 1 17 ? 20.563 7.045 -2.225 1.00 11.14 17 GLY A O 6
ATOM 3255 N N . LYS A 1 18 ? 20.313 4.898 -2.847 1.00 53.01 18 LYS A N 6
ATOM 3256 C CA . LYS A 1 18 ? 19.646 5.224 -4.102 1.00 13.41 18 LYS A CA 6
ATOM 3257 C C . LYS A 1 18 ? 18.288 5.871 -3.844 1.00 63.25 18 LYS A C 6
ATOM 3258 O O . LYS A 1 18 ? 17.830 6.708 -4.623 1.00 3.03 18 LYS A O 6
ATOM 3277 N N . CYS A 1 19 ? 17.650 5.478 -2.747 1.00 53.33 19 CYS A N 6
ATOM 3278 C CA . CYS A 1 19 ? 16.345 6.020 -2.386 1.00 62.21 19 CYS A CA 6
ATOM 3279 C C . CYS A 1 19 ? 16.362 7.545 -2.418 1.00 54.44 19 CYS A C 6
ATOM 3280 O O . CYS A 1 19 ? 15.373 8.180 -2.783 1.00 34.12 19 CYS A O 6
ATOM 3287 N N . GLY A 1 20 ? 17.494 8.128 -2.034 1.00 75.03 20 GLY A N 6
ATOM 3288 C CA . GLY A 1 20 ? 17.618 9.574 -2.027 1.00 22.24 20 GLY A CA 6
ATOM 3289 C C . GLY A 1 20 ? 18.619 10.075 -3.048 1.00 64.25 20 GLY A C 6
ATOM 3290 O O . GLY A 1 20 ? 19.203 11.146 -2.882 1.00 60.03 20 GLY A O 6
ATOM 3294 N N . ASP A 1 21 ? 18.820 9.298 -4.107 1.00 42.34 21 ASP A N 6
ATOM 3295 C CA . ASP A 1 21 ? 19.759 9.669 -5.160 1.00 73.04 21 ASP A CA 6
ATOM 3296 C C . ASP A 1 21 ? 19.074 10.523 -6.223 1.00 12.13 21 ASP A C 6
ATOM 3297 O O . ASP A 1 21 ? 17.866 10.431 -6.444 1.00 42.44 21 ASP A O 6
ATOM 3306 N N . PRO A 1 22 ? 19.861 11.375 -6.896 1.00 4.25 22 PRO A N 6
ATOM 3307 C CA . PRO A 1 22 ? 19.352 12.263 -7.945 1.00 65.23 22 PRO A CA 6
ATOM 3308 C C . PRO A 1 22 ? 18.940 11.500 -9.200 1.00 11.14 22 PRO A C 6
ATOM 3309 O O . PRO A 1 22 ? 17.858 11.721 -9.744 1.00 41.11 22 PRO A O 6
ATOM 3320 N N . ARG A 1 23 ? 19.808 10.602 -9.653 1.00 22.22 23 ARG A N 6
ATOM 3321 C CA . ARG A 1 23 ? 19.534 9.807 -10.844 1.00 33.13 23 ARG A CA 6
ATOM 3322 C C . ARG A 1 23 ? 18.600 8.645 -10.518 1.00 61.34 23 ARG A C 6
ATOM 3323 O O . ARG A 1 23 ? 17.771 8.253 -11.339 1.00 42.14 23 ARG A O 6
ATOM 3344 N N . MET A 1 24 ? 18.742 8.098 -9.315 1.00 74.35 24 MET A N 6
ATOM 3345 C CA . MET A 1 24 ? 17.910 6.981 -8.882 1.00 23.33 24 MET A CA 6
ATOM 3346 C C . MET A 1 24 ? 16.763 7.466 -8.001 1.00 5.40 24 MET A C 6
ATOM 3347 O O . MET A 1 24 ? 16.453 6.856 -6.978 1.00 54.21 24 MET A O 6
ATOM 3361 N N . SER A 1 25 ? 16.139 8.568 -8.405 1.00 34.13 25 SER A N 6
ATOM 3362 C CA . SER A 1 25 ? 15.029 9.138 -7.650 1.00 32.54 25 SER A CA 6
ATOM 3363 C C . SER A 1 25 ? 13.691 8.648 -8.197 1.00 24.35 25 SER A C 6
ATOM 3364 O O . SER A 1 25 ? 12.794 8.278 -7.438 1.00 40.52 25 SER A O 6
ATOM 3372 N N . THR A 1 26 ? 13.565 8.647 -9.520 1.00 13.40 26 THR A N 6
ATOM 3373 C CA . THR A 1 26 ? 12.338 8.205 -10.170 1.00 71.23 26 THR A CA 6
ATOM 3374 C C . THR A 1 26 ? 12.305 6.687 -10.307 1.00 33.12 26 THR A C 6
ATOM 3375 O O . THR A 1 26 ? 11.233 6.083 -10.362 1.00 21.33 26 THR A O 6
ATOM 3386 N N . ILE A 1 27 ? 13.484 6.076 -10.360 1.00 54.44 27 ILE A N 6
ATOM 3387 C CA . ILE A 1 27 ? 13.588 4.628 -10.489 1.00 3.34 27 ILE A CA 6
ATOM 3388 C C . ILE A 1 27 ? 13.449 3.945 -9.132 1.00 63.15 27 ILE A C 6
ATOM 3389 O O . ILE A 1 27 ? 12.934 2.831 -9.037 1.00 42.41 27 ILE A O 6
ATOM 3405 N N . ALA A 1 28 ? 13.911 4.621 -8.085 1.00 71.34 28 ALA A N 6
ATOM 3406 C CA . ALA A 1 28 ? 13.835 4.081 -6.734 1.00 34.43 28 ALA A CA 6
ATOM 3407 C C . ALA A 1 28 ? 12.407 4.138 -6.199 1.00 65.34 28 ALA A C 6
ATOM 3408 O O . ALA A 1 28 ? 12.030 3.354 -5.329 1.00 54.12 28 ALA A O 6
ATOM 3415 N N . GLU A 1 29 ? 11.620 5.070 -6.726 1.00 41.40 29 GLU A N 6
ATOM 3416 C CA . GLU A 1 29 ? 10.235 5.229 -6.300 1.00 12.54 29 GLU A CA 6
ATOM 3417 C C . GLU A 1 29 ? 9.336 4.196 -6.972 1.00 64.53 29 GLU A C 6
ATOM 3418 O O . GLU A 1 29 ? 8.288 3.828 -6.441 1.00 33.22 29 GLU A O 6
ATOM 3430 N N . LEU A 1 30 ? 9.754 3.731 -8.144 1.00 62.25 30 LEU A N 6
ATOM 3431 C CA . LEU A 1 30 ? 8.988 2.739 -8.892 1.00 1.34 30 LEU A CA 6
ATOM 3432 C C . LEU A 1 30 ? 9.516 1.332 -8.629 1.00 14.52 30 LEU A C 6
ATOM 3433 O O . LEU A 1 30 ? 8.747 0.374 -8.565 1.00 71.53 30 LEU A O 6
ATOM 3449 N N . GLN A 1 31 ? 10.831 1.218 -8.475 1.00 12.41 31 GLN A N 6
ATOM 3450 C CA . GLN A 1 31 ? 11.460 -0.071 -8.217 1.00 62.42 31 GLN A CA 6
ATOM 3451 C C . GLN A 1 31 ? 11.299 -0.473 -6.755 1.00 24.13 31 GLN A C 6
ATOM 3452 O O . GLN A 1 31 ? 10.994 -1.625 -6.446 1.00 75.44 31 GLN A O 6
ATOM 3466 N N . CYS A 1 32 ? 11.508 0.484 -5.857 1.00 52.20 32 CYS A N 6
ATOM 3467 C CA . CYS A 1 32 ? 11.387 0.231 -4.426 1.00 41.04 32 CYS A CA 6
ATOM 3468 C C . CYS A 1 32 ? 10.616 1.354 -3.738 1.00 60.15 32 CYS A C 6
ATOM 3469 O O . CYS A 1 32 ? 11.184 2.191 -3.037 1.00 13.23 32 CYS A O 6
ATOM 3476 N N . PRO A 1 33 ? 9.291 1.373 -3.943 1.00 54.12 33 PRO A N 6
ATOM 3477 C CA . PRO A 1 33 ? 8.413 2.387 -3.351 1.00 73.10 33 PRO A CA 6
ATOM 3478 C C . PRO A 1 33 ? 8.276 2.225 -1.841 1.00 71.40 33 PRO A C 6
ATOM 3479 O O . PRO A 1 33 ? 8.397 3.192 -1.089 1.00 22.44 33 PRO A O 6
ATOM 3490 N N . LYS A 1 34 ? 8.023 0.996 -1.403 1.00 70.12 34 LYS A N 6
ATOM 3491 C CA . LYS A 1 34 ? 7.871 0.706 0.018 1.00 63.44 34 LYS A CA 6
ATOM 3492 C C . LYS A 1 34 ? 9.215 0.784 0.736 1.00 52.34 34 LYS A C 6
ATOM 3493 O O . LYS A 1 34 ? 9.329 1.400 1.796 1.00 21.42 34 LYS A O 6
ATOM 3512 N N . THR A 1 35 ? 10.231 0.159 0.150 1.00 22.51 35 THR A N 6
ATOM 3513 C CA . THR A 1 35 ? 11.567 0.158 0.734 1.00 53.24 35 THR A CA 6
ATOM 3514 C C . THR A 1 35 ? 12.040 1.578 1.024 1.00 22.31 35 THR A C 6
ATOM 3515 O O . THR A 1 35 ? 12.632 1.844 2.070 1.00 25.24 35 THR A O 6
ATOM 3526 N N . CYS A 1 36 ? 11.775 2.487 0.092 1.00 2.22 36 CYS A N 6
ATOM 3527 C CA . CYS A 1 36 ? 12.174 3.881 0.248 1.00 72.21 36 CYS A CA 6
ATOM 3528 C C . CYS A 1 36 ? 11.103 4.673 0.992 1.00 12.03 36 CYS A C 6
ATOM 3529 O O . CYS A 1 36 ? 11.368 5.752 1.521 1.00 64.24 36 CYS A O 6
ATOM 3536 N N . GLY A 1 37 ? 9.890 4.129 1.029 1.00 23.55 37 GLY A N 6
ATOM 3537 C CA . GLY A 1 37 ? 8.797 4.797 1.711 1.00 5.21 37 GLY A CA 6
ATOM 3538 C C . GLY A 1 37 ? 8.287 6.002 0.946 1.00 44.02 37 GLY A C 6
ATOM 3539 O O . GLY A 1 37 ? 8.081 7.071 1.521 1.00 60.11 37 GLY A O 6
ATOM 3543 N N . LYS A 1 38 ? 8.085 5.831 -0.356 1.00 55.52 38 LYS A N 6
ATOM 3544 C CA . LYS A 1 38 ? 7.596 6.913 -1.203 1.00 51.11 38 LYS A CA 6
ATOM 3545 C C . LYS A 1 38 ? 6.262 6.542 -1.844 1.00 3.41 38 LYS A C 6
ATOM 3546 O O . LYS A 1 38 ? 5.998 6.887 -2.996 1.00 42.51 38 LYS A O 6
ATOM 3565 N N . CYS A 1 39 ? 5.424 5.839 -1.090 1.00 61.10 39 CYS A N 6
ATOM 3566 C CA . CYS A 1 39 ? 4.117 5.422 -1.583 1.00 41.14 39 CYS A CA 6
ATOM 3567 C C . CYS A 1 39 ? 3.092 6.540 -1.419 1.00 53.21 39 CYS A C 6
ATOM 3568 O O . CYS A 1 39 ? 2.253 6.500 -0.519 1.00 61.34 39 CYS A O 6
ATOM 3577 N N . CYS A 1 1 ? 1.277 -0.005 -5.147 1.00 54.00 1 CYS A N 7
ATOM 3578 C CA . CYS A 1 1 ? 2.168 0.891 -4.421 1.00 42.41 1 CYS A CA 7
ATOM 3579 C C . CYS A 1 1 ? 3.346 0.124 -3.827 1.00 35.31 1 CYS A C 7
ATOM 3580 O O . CYS A 1 1 ? 4.477 0.609 -3.822 1.00 20.22 1 CYS A O 7
ATOM 3587 N N . ARG A 1 2 ? 3.070 -1.077 -3.327 1.00 44.24 2 ARG A N 7
ATOM 3588 C CA . ARG A 1 2 ? 4.106 -1.911 -2.730 1.00 71.30 2 ARG A CA 7
ATOM 3589 C C . ARG A 1 2 ? 5.231 -2.178 -3.726 1.00 32.21 2 ARG A C 7
ATOM 3590 O O . ARG A 1 2 ? 5.199 -1.695 -4.858 1.00 31.12 2 ARG A O 7
ATOM 3611 N N . ASP A 1 3 ? 6.223 -2.949 -3.296 1.00 64.43 3 ASP A N 7
ATOM 3612 C CA . ASP A 1 3 ? 7.358 -3.281 -4.150 1.00 23.21 3 ASP A CA 7
ATOM 3613 C C . ASP A 1 3 ? 7.127 -4.605 -4.871 1.00 72.24 3 ASP A C 7
ATOM 3614 O O . ASP A 1 3 ? 6.692 -5.585 -4.266 1.00 61.35 3 ASP A O 7
ATOM 3623 N N . ARG A 1 4 ? 7.419 -4.626 -6.168 1.00 1.23 4 ARG A N 7
ATOM 3624 C CA . ARG A 1 4 ? 7.240 -5.828 -6.972 1.00 65.52 4 ARG A CA 7
ATOM 3625 C C . ARG A 1 4 ? 8.431 -6.770 -6.814 1.00 41.35 4 ARG A C 7
ATOM 3626 O O . ARG A 1 4 ? 8.281 -7.991 -6.870 1.00 41.32 4 ARG A O 7
ATOM 3647 N N . ILE A 1 5 ? 9.612 -6.194 -6.618 1.00 42.42 5 ILE A N 7
ATOM 3648 C CA . ILE A 1 5 ? 10.827 -6.981 -6.452 1.00 65.00 5 ILE A CA 7
ATOM 3649 C C . ILE A 1 5 ? 11.092 -7.280 -4.980 1.00 40.23 5 ILE A C 7
ATOM 3650 O O . ILE A 1 5 ? 10.597 -6.596 -4.084 1.00 24.23 5 ILE A O 7
ATOM 3666 N N . PRO A 1 6 ? 11.893 -8.325 -4.723 1.00 53.23 6 PRO A N 7
ATOM 3667 C CA . PRO A 1 6 ? 12.244 -8.737 -3.361 1.00 53.10 6 PRO A CA 7
ATOM 3668 C C . PRO A 1 6 ? 13.165 -7.736 -2.672 1.00 21.21 6 PRO A C 7
ATOM 3669 O O . PRO A 1 6 ? 13.629 -6.779 -3.291 1.00 25.24 6 PRO A O 7
ATOM 3680 N N . GLN A 1 7 ? 13.425 -7.965 -1.389 1.00 1.44 7 GLN A N 7
ATOM 3681 C CA . GLN A 1 7 ? 14.291 -7.082 -0.616 1.00 43.24 7 GLN A CA 7
ATOM 3682 C C . GLN A 1 7 ? 15.760 -7.410 -0.861 1.00 25.43 7 GLN A C 7
ATOM 3683 O O . GLN A 1 7 ? 16.623 -6.536 -0.786 1.00 54.05 7 GLN A O 7
ATOM 3697 N N . ASN A 1 8 ? 16.038 -8.677 -1.152 1.00 71.11 8 ASN A N 7
ATOM 3698 C CA . ASN A 1 8 ? 17.403 -9.121 -1.407 1.00 24.55 8 ASN A CA 7
ATOM 3699 C C . ASN A 1 8 ? 18.062 -8.266 -2.484 1.00 42.41 8 ASN A C 7
ATOM 3700 O O . ASN A 1 8 ? 19.257 -7.976 -2.418 1.00 70.33 8 ASN A O 7
ATOM 3711 N N . VAL A 1 9 ? 17.274 -7.863 -3.476 1.00 2.41 9 VAL A N 7
ATOM 3712 C CA . VAL A 1 9 ? 17.780 -7.038 -4.567 1.00 74.32 9 VAL A CA 7
ATOM 3713 C C . VAL A 1 9 ? 17.696 -5.556 -4.221 1.00 31.05 9 VAL A C 7
ATOM 3714 O O . VAL A 1 9 ? 18.572 -4.771 -4.586 1.00 35.20 9 VAL A O 7
ATOM 3727 N N . CYS A 1 10 ? 16.637 -5.179 -3.512 1.00 52.43 10 CYS A N 7
ATOM 3728 C CA . CYS A 1 10 ? 16.437 -3.790 -3.115 1.00 61.21 10 CYS A CA 7
ATOM 3729 C C . CYS A 1 10 ? 17.486 -3.361 -2.093 1.00 53.30 10 CYS A C 7
ATOM 3730 O O . CYS A 1 10 ? 17.816 -2.180 -1.987 1.00 61.14 10 CYS A O 7
ATOM 3737 N N . GLU A 1 11 ? 18.005 -4.328 -1.343 1.00 74.24 11 GLU A N 7
ATOM 3738 C CA . GLU A 1 11 ? 19.015 -4.050 -0.330 1.00 1.53 11 GLU A CA 7
ATOM 3739 C C . GLU A 1 11 ? 20.146 -3.204 -0.907 1.00 43.33 11 GLU A C 7
ATOM 3740 O O . GLU A 1 11 ? 20.533 -2.189 -0.329 1.00 13.51 11 GLU A O 7
ATOM 3752 N N . GLN A 1 12 ? 20.672 -3.631 -2.051 1.00 2.13 12 GLN A N 7
ATOM 3753 C CA . GLN A 1 12 ? 21.760 -2.914 -2.706 1.00 13.22 12 GLN A CA 7
ATOM 3754 C C . GLN A 1 12 ? 21.351 -1.480 -3.026 1.00 3.44 12 GLN A C 7
ATOM 3755 O O . GLN A 1 12 ? 22.183 -0.572 -3.023 1.00 74.20 12 GLN A O 7
ATOM 3769 N N . MET A 1 13 ? 20.066 -1.283 -3.301 1.00 61.00 13 MET A N 7
ATOM 3770 C CA . MET A 1 13 ? 19.548 0.042 -3.622 1.00 72.32 13 MET A CA 7
ATOM 3771 C C . MET A 1 13 ? 19.406 0.890 -2.362 1.00 50.04 13 MET A C 7
ATOM 3772 O O . MET A 1 13 ? 19.942 1.995 -2.282 1.00 44.41 13 MET A O 7
ATOM 3786 N N . LYS A 1 14 ? 18.680 0.366 -1.380 1.00 42.34 14 LYS A N 7
ATOM 3787 C CA . LYS A 1 14 ? 18.468 1.074 -0.124 1.00 2.54 14 LYS A CA 7
ATOM 3788 C C . LYS A 1 14 ? 19.797 1.383 0.558 1.00 24.42 14 LYS A C 7
ATOM 3789 O O . LYS A 1 14 ? 20.011 2.489 1.055 1.00 73.12 14 LYS A O 7
ATOM 3808 N N . LYS A 1 15 ? 20.689 0.398 0.578 1.00 44.03 15 LYS A N 7
ATOM 3809 C CA . LYS A 1 15 ? 22.000 0.564 1.196 1.00 75.12 15 LYS A CA 7
ATOM 3810 C C . LYS A 1 15 ? 22.833 1.591 0.436 1.00 24.22 15 LYS A C 7
ATOM 3811 O O . LYS A 1 15 ? 23.679 2.270 1.017 1.00 31.42 15 LYS A O 7
ATOM 3830 N N . ASN A 1 16 ? 22.588 1.699 -0.866 1.00 11.55 16 ASN A N 7
ATOM 3831 C CA . ASN A 1 16 ? 23.316 2.645 -1.704 1.00 70.33 16 ASN A CA 7
ATOM 3832 C C . ASN A 1 16 ? 22.835 4.072 -1.460 1.00 34.31 16 ASN A C 7
ATOM 3833 O O . ASN A 1 16 ? 23.617 5.020 -1.512 1.00 61.52 16 ASN A O 7
ATOM 3844 N N . GLY A 1 17 ? 21.540 4.216 -1.192 1.00 42.21 17 GLY A N 7
ATOM 3845 C CA . GLY A 1 17 ? 20.976 5.530 -0.943 1.00 44.11 17 GLY A CA 7
ATOM 3846 C C . GLY A 1 17 ? 20.263 6.094 -2.156 1.00 10.23 17 GLY A C 7
ATOM 3847 O O . GLY A 1 17 ? 20.127 7.310 -2.296 1.00 61.22 17 GLY A O 7
ATOM 3851 N N . LYS A 1 18 ? 19.807 5.210 -3.036 1.00 72.13 18 LYS A N 7
ATOM 3852 C CA . LYS A 1 18 ? 19.104 5.625 -4.244 1.00 53.12 18 LYS A CA 7
ATOM 3853 C C . LYS A 1 18 ? 17.774 6.289 -3.899 1.00 65.11 18 LYS A C 7
ATOM 3854 O O . LYS A 1 18 ? 17.341 7.222 -4.575 1.00 40.41 18 LYS A O 7
ATOM 3873 N N . CYS A 1 19 ? 17.132 5.802 -2.842 1.00 42.54 19 CYS A N 7
ATOM 3874 C CA . CYS A 1 19 ? 15.853 6.349 -2.406 1.00 71.22 19 CYS A CA 7
ATOM 3875 C C . CYS A 1 19 ? 15.930 7.866 -2.263 1.00 53.12 19 CYS A C 7
ATOM 3876 O O . CYS A 1 19 ? 14.958 8.575 -2.523 1.00 62.21 19 CYS A O 7
ATOM 3883 N N . GLY A 1 20 ? 17.093 8.358 -1.848 1.00 22.23 20 GLY A N 7
ATOM 3884 C CA . GLY A 1 20 ? 17.276 9.787 -1.677 1.00 50.43 20 GLY A CA 7
ATOM 3885 C C . GLY A 1 20 ? 17.993 10.424 -2.851 1.00 53.24 20 GLY A C 7
ATOM 3886 O O . GLY A 1 20 ? 17.762 11.591 -3.169 1.00 42.13 20 GLY A O 7
ATOM 3890 N N . ASP A 1 21 ? 18.865 9.658 -3.496 1.00 64.31 21 ASP A N 7
ATOM 3891 C CA . ASP A 1 21 ? 19.619 10.154 -4.641 1.00 41.25 21 ASP A CA 7
ATOM 3892 C C . ASP A 1 21 ? 18.687 10.775 -5.678 1.00 22.33 21 ASP A C 7
ATOM 3893 O O . ASP A 1 21 ? 17.604 10.262 -5.961 1.00 22.05 21 ASP A O 7
ATOM 3902 N N . PRO A 1 22 ? 19.116 11.906 -6.257 1.00 73.23 22 PRO A N 7
ATOM 3903 C CA . PRO A 1 22 ? 18.334 12.621 -7.271 1.00 4.13 22 PRO A CA 7
ATOM 3904 C C . PRO A 1 22 ? 18.258 11.859 -8.589 1.00 24.40 22 PRO A C 7
ATOM 3905 O O . PRO A 1 22 ? 17.182 11.704 -9.166 1.00 61.41 22 PRO A O 7
ATOM 3916 N N . ARG A 1 23 ? 19.407 11.384 -9.060 1.00 1.11 23 ARG A N 7
ATOM 3917 C CA . ARG A 1 23 ? 19.470 10.638 -10.311 1.00 1.21 23 ARG A CA 7
ATOM 3918 C C . ARG A 1 23 ? 18.754 9.297 -10.181 1.00 23.13 23 ARG A C 7
ATOM 3919 O O . ARG A 1 23 ? 18.133 8.819 -11.130 1.00 3.14 23 ARG A O 7
ATOM 3940 N N . MET A 1 24 ? 18.847 8.695 -8.999 1.00 73.14 24 MET A N 7
ATOM 3941 C CA . MET A 1 24 ? 18.207 7.409 -8.745 1.00 44.13 24 MET A CA 7
ATOM 3942 C C . MET A 1 24 ? 16.976 7.580 -7.862 1.00 34.40 24 MET A C 7
ATOM 3943 O O . MET A 1 24 ? 16.674 6.725 -7.029 1.00 64.31 24 MET A O 7
ATOM 3957 N N . SER A 1 25 ? 16.267 8.689 -8.049 1.00 64.33 25 SER A N 7
ATOM 3958 C CA . SER A 1 25 ? 15.070 8.973 -7.266 1.00 65.22 25 SER A CA 7
ATOM 3959 C C . SER A 1 25 ? 13.845 8.310 -7.888 1.00 12.23 25 SER A C 7
ATOM 3960 O O . SER A 1 25 ? 12.951 7.843 -7.181 1.00 72.01 25 SER A O 7
ATOM 3968 N N . THR A 1 26 ? 13.810 8.273 -9.216 1.00 55.02 26 THR A N 7
ATOM 3969 C CA . THR A 1 26 ? 12.694 7.670 -9.935 1.00 24.54 26 THR A CA 7
ATOM 3970 C C . THR A 1 26 ? 12.842 6.154 -10.006 1.00 33.14 26 THR A C 7
ATOM 3971 O O . THR A 1 26 ? 11.870 5.418 -9.832 1.00 71.25 26 THR A O 7
ATOM 3982 N N . ILE A 1 27 ? 14.062 5.694 -10.260 1.00 41.13 27 ILE A N 7
ATOM 3983 C CA . ILE A 1 27 ? 14.336 4.265 -10.352 1.00 52.40 27 ILE A CA 7
ATOM 3984 C C . ILE A 1 27 ? 14.118 3.577 -9.009 1.00 72.42 27 ILE A C 7
ATOM 3985 O O . ILE A 1 27 ? 13.502 2.514 -8.938 1.00 74.21 27 ILE A O 7
ATOM 4001 N N . ALA A 1 28 ? 14.626 4.191 -7.946 1.00 22.21 28 ALA A N 7
ATOM 4002 C CA . ALA A 1 28 ? 14.484 3.639 -6.604 1.00 72.03 28 ALA A CA 7
ATOM 4003 C C . ALA A 1 28 ? 13.017 3.568 -6.193 1.00 3.24 28 ALA A C 7
ATOM 4004 O O . ALA A 1 28 ? 12.633 2.734 -5.374 1.00 22.12 28 ALA A O 7
ATOM 4011 N N . GLU A 1 29 ? 12.203 4.450 -6.765 1.00 63.53 29 GLU A N 7
ATOM 4012 C CA . GLU A 1 29 ? 10.779 4.487 -6.455 1.00 71.34 29 GLU A CA 7
ATOM 4013 C C . GLU A 1 29 ? 10.025 3.413 -7.234 1.00 74.31 29 GLU A C 7
ATOM 4014 O O . GLU A 1 29 ? 9.300 2.603 -6.654 1.00 60.21 29 GLU A O 7
ATOM 4026 N N . LEU A 1 30 ? 10.199 3.413 -8.551 1.00 23.31 30 LEU A N 7
ATOM 4027 C CA . LEU A 1 30 ? 9.535 2.439 -9.411 1.00 2.22 30 LEU A CA 7
ATOM 4028 C C . LEU A 1 30 ? 10.028 1.026 -9.115 1.00 54.11 30 LEU A C 7
ATOM 4029 O O . LEU A 1 30 ? 9.256 0.069 -9.157 1.00 75.21 30 LEU A O 7
ATOM 4045 N N . GLN A 1 31 ? 11.317 0.905 -8.814 1.00 74.04 31 GLN A N 7
ATOM 4046 C CA . GLN A 1 31 ? 11.911 -0.391 -8.510 1.00 71.20 31 GLN A CA 7
ATOM 4047 C C . GLN A 1 31 ? 11.670 -0.772 -7.053 1.00 72.01 31 GLN A C 7
ATOM 4048 O O . GLN A 1 31 ? 11.272 -1.898 -6.752 1.00 52.13 31 GLN A O 7
ATOM 4062 N N . CYS A 1 32 ? 11.914 0.173 -6.152 1.00 14.25 32 CYS A N 7
ATOM 4063 C CA . CYS A 1 32 ? 11.724 -0.062 -4.725 1.00 61.53 32 CYS A CA 7
ATOM 4064 C C . CYS A 1 32 ? 10.833 1.013 -4.110 1.00 23.10 32 CYS A C 7
ATOM 4065 O O . CYS A 1 32 ? 11.284 1.863 -3.342 1.00 41.11 32 CYS A O 7
ATOM 4072 N N . PRO A 1 33 ? 9.537 0.976 -4.454 1.00 64.31 33 PRO A N 7
ATOM 4073 C CA . PRO A 1 33 ? 8.556 1.939 -3.947 1.00 33.24 33 PRO A CA 7
ATOM 4074 C C . PRO A 1 33 ? 8.268 1.745 -2.462 1.00 10.44 33 PRO A C 7
ATOM 4075 O O . PRO A 1 33 ? 8.258 2.705 -1.690 1.00 62.02 33 PRO A O 7
ATOM 4086 N N . LYS A 1 34 ? 8.034 0.499 -2.067 1.00 24.45 34 LYS A N 7
ATOM 4087 C CA . LYS A 1 34 ? 7.748 0.178 -0.673 1.00 60.13 34 LYS A CA 7
ATOM 4088 C C . LYS A 1 34 ? 9.005 0.298 0.182 1.00 2.12 34 LYS A C 7
ATOM 4089 O O . LYS A 1 34 ? 8.990 0.923 1.243 1.00 11.31 34 LYS A O 7
ATOM 4108 N N . THR A 1 35 ? 10.094 -0.304 -0.286 1.00 42.32 35 THR A N 7
ATOM 4109 C CA . THR A 1 35 ? 11.360 -0.264 0.435 1.00 13.24 35 THR A CA 7
ATOM 4110 C C . THR A 1 35 ? 11.725 1.164 0.826 1.00 64.25 35 THR A C 7
ATOM 4111 O O . THR A 1 35 ? 12.177 1.417 1.943 1.00 73.20 35 THR A O 7
ATOM 4122 N N . CYS A 1 36 ? 11.527 2.095 -0.102 1.00 25.32 36 CYS A N 7
ATOM 4123 C CA . CYS A 1 36 ? 11.836 3.498 0.145 1.00 50.13 36 CYS A CA 7
ATOM 4124 C C . CYS A 1 36 ? 10.633 4.223 0.743 1.00 63.45 36 CYS A C 7
ATOM 4125 O O . CYS A 1 36 ? 10.770 5.297 1.326 1.00 34.13 36 CYS A O 7
ATOM 4132 N N . GLY A 1 37 ? 9.455 3.625 0.592 1.00 12.43 37 GLY A N 7
ATOM 4133 C CA . GLY A 1 37 ? 8.245 4.227 1.122 1.00 3.33 37 GLY A CA 7
ATOM 4134 C C . GLY A 1 37 ? 7.835 5.471 0.360 1.00 54.32 37 GLY A C 7
ATOM 4135 O O . GLY A 1 37 ? 7.645 6.536 0.949 1.00 71.32 37 GLY A O 7
ATOM 4139 N N . LYS A 1 38 ? 7.698 5.339 -0.955 1.00 51.02 38 LYS A N 7
ATOM 4140 C CA . LYS A 1 38 ? 7.308 6.461 -1.801 1.00 34.20 38 LYS A CA 7
ATOM 4141 C C . LYS A 1 38 ? 5.970 6.189 -2.482 1.00 61.01 38 LYS A C 7
ATOM 4142 O O . LYS A 1 38 ? 5.740 6.615 -3.614 1.00 44.23 38 LYS A O 7
ATOM 4161 N N . CYS A 1 39 ? 5.090 5.478 -1.785 1.00 51.30 39 CYS A N 7
ATOM 4162 C CA . CYS A 1 39 ? 3.775 5.150 -2.321 1.00 54.35 39 CYS A CA 7
ATOM 4163 C C . CYS A 1 39 ? 3.068 6.403 -2.832 1.00 72.44 39 CYS A C 7
ATOM 4164 O O . CYS A 1 39 ? 2.475 6.397 -3.911 1.00 20.42 39 CYS A O 7
ATOM 4173 N N . CYS A 1 1 ? 1.439 -0.117 0.687 1.00 41.21 1 CYS A N 8
ATOM 4174 C CA . CYS A 1 1 ? 2.212 -0.058 -0.548 1.00 23.13 1 CYS A CA 8
ATOM 4175 C C . CYS A 1 1 ? 3.373 -1.048 -0.510 1.00 42.31 1 CYS A C 8
ATOM 4176 O O . CYS A 1 1 ? 4.164 -1.057 0.433 1.00 4.41 1 CYS A O 8
ATOM 4183 N N . ARG A 1 2 ? 3.468 -1.879 -1.542 1.00 62.34 2 ARG A N 8
ATOM 4184 C CA . ARG A 1 2 ? 4.531 -2.873 -1.627 1.00 63.53 2 ARG A CA 8
ATOM 4185 C C . ARG A 1 2 ? 5.406 -2.631 -2.854 1.00 1.43 2 ARG A C 8
ATOM 4186 O O . ARG A 1 2 ? 5.077 -1.811 -3.711 1.00 54.30 2 ARG A O 8
ATOM 4207 N N . ASP A 1 3 ? 6.522 -3.348 -2.930 1.00 15.14 3 ASP A N 8
ATOM 4208 C CA . ASP A 1 3 ? 7.444 -3.211 -4.051 1.00 32.11 3 ASP A CA 8
ATOM 4209 C C . ASP A 1 3 ? 7.340 -4.410 -4.989 1.00 42.40 3 ASP A C 8
ATOM 4210 O O . ASP A 1 3 ? 7.246 -5.553 -4.543 1.00 23.21 3 ASP A O 8
ATOM 4219 N N . ARG A 1 4 ? 7.357 -4.139 -6.290 1.00 70.31 4 ARG A N 8
ATOM 4220 C CA . ARG A 1 4 ? 7.263 -5.195 -7.291 1.00 74.11 4 ARG A CA 8
ATOM 4221 C C . ARG A 1 4 ? 8.390 -6.209 -7.120 1.00 33.25 4 ARG A C 8
ATOM 4222 O O . ARG A 1 4 ? 8.226 -7.391 -7.424 1.00 20.10 4 ARG A O 8
ATOM 4243 N N . ILE A 1 5 ? 9.532 -5.739 -6.631 1.00 44.10 5 ILE A N 8
ATOM 4244 C CA . ILE A 1 5 ? 10.686 -6.605 -6.419 1.00 14.32 5 ILE A CA 8
ATOM 4245 C C . ILE A 1 5 ? 10.869 -6.923 -4.939 1.00 2.12 5 ILE A C 8
ATOM 4246 O O . ILE A 1 5 ? 10.400 -6.200 -4.060 1.00 10.50 5 ILE A O 8
ATOM 4262 N N . PRO A 1 6 ? 11.570 -8.031 -4.654 1.00 40.43 6 PRO A N 8
ATOM 4263 C CA . PRO A 1 6 ? 11.834 -8.469 -3.281 1.00 24.03 6 PRO A CA 8
ATOM 4264 C C . PRO A 1 6 ? 12.809 -7.548 -2.556 1.00 4.34 6 PRO A C 8
ATOM 4265 O O . PRO A 1 6 ? 13.349 -6.613 -3.146 1.00 53.52 6 PRO A O 8
ATOM 4276 N N . GLN A 1 7 ? 13.031 -7.819 -1.273 1.00 75.14 7 GLN A N 8
ATOM 4277 C CA . GLN A 1 7 ? 13.941 -7.013 -0.469 1.00 20.24 7 GLN A CA 8
ATOM 4278 C C . GLN A 1 7 ? 15.391 -7.415 -0.720 1.00 34.11 7 GLN A C 8
ATOM 4279 O O . GLN A 1 7 ? 16.305 -6.609 -0.557 1.00 4.05 7 GLN A O 8
ATOM 4293 N N . ASN A 1 8 ? 15.592 -8.667 -1.118 1.00 30.11 8 ASN A N 8
ATOM 4294 C CA . ASN A 1 8 ? 16.931 -9.176 -1.391 1.00 20.31 8 ASN A CA 8
ATOM 4295 C C . ASN A 1 8 ? 17.639 -8.315 -2.432 1.00 51.50 8 ASN A C 8
ATOM 4296 O O . ASN A 1 8 ? 18.833 -8.038 -2.317 1.00 10.12 8 ASN A O 8
ATOM 4307 N N . VAL A 1 9 ? 16.894 -7.892 -3.449 1.00 33.44 9 VAL A N 8
ATOM 4308 C CA . VAL A 1 9 ? 17.449 -7.060 -4.510 1.00 34.54 9 VAL A CA 8
ATOM 4309 C C . VAL A 1 9 ? 17.395 -5.584 -4.135 1.00 1.31 9 VAL A C 8
ATOM 4310 O O . VAL A 1 9 ? 18.294 -4.813 -4.473 1.00 23.14 9 VAL A O 8
ATOM 4323 N N . CYS A 1 10 ? 16.335 -5.195 -3.434 1.00 41.23 10 CYS A N 8
ATOM 4324 C CA . CYS A 1 10 ? 16.163 -3.810 -3.012 1.00 73.05 10 CYS A CA 8
ATOM 4325 C C . CYS A 1 10 ? 17.229 -3.414 -1.995 1.00 63.44 10 CYS A C 8
ATOM 4326 O O . CYS A 1 10 ? 17.605 -2.247 -1.898 1.00 51.32 10 CYS A O 8
ATOM 4333 N N . GLU A 1 11 ? 17.712 -4.396 -1.240 1.00 64.24 11 GLU A N 8
ATOM 4334 C CA . GLU A 1 11 ? 18.735 -4.150 -0.231 1.00 1.14 11 GLU A CA 8
ATOM 4335 C C . GLU A 1 11 ? 19.911 -3.380 -0.824 1.00 3.30 11 GLU A C 8
ATOM 4336 O O . GLU A 1 11 ? 20.255 -2.295 -0.356 1.00 11.15 11 GLU A O 8
ATOM 4348 N N . GLN A 1 12 ? 20.524 -3.950 -1.857 1.00 14.22 12 GLN A N 8
ATOM 4349 C CA . GLN A 1 12 ? 21.662 -3.318 -2.513 1.00 52.33 12 GLN A CA 8
ATOM 4350 C C . GLN A 1 12 ? 21.339 -1.877 -2.896 1.00 35.11 12 GLN A C 8
ATOM 4351 O O . GLN A 1 12 ? 22.217 -1.016 -2.908 1.00 4.14 12 GLN A O 8
ATOM 4365 N N . MET A 1 13 ? 20.072 -1.623 -3.209 1.00 20.15 13 MET A N 8
ATOM 4366 C CA . MET A 1 13 ? 19.633 -0.286 -3.591 1.00 21.01 13 MET A CA 8
ATOM 4367 C C . MET A 1 13 ? 19.473 0.605 -2.364 1.00 2.45 13 MET A C 8
ATOM 4368 O O . MET A 1 13 ? 19.743 1.806 -2.416 1.00 30.44 13 MET A O 8
ATOM 4382 N N . LYS A 1 14 ? 19.033 0.011 -1.260 1.00 13.43 14 LYS A N 8
ATOM 4383 C CA . LYS A 1 14 ? 18.837 0.751 -0.018 1.00 65.42 14 LYS A CA 8
ATOM 4384 C C . LYS A 1 14 ? 20.176 1.095 0.626 1.00 4.12 14 LYS A C 8
ATOM 4385 O O . LYS A 1 14 ? 20.372 2.206 1.121 1.00 71.43 14 LYS A O 8
ATOM 4404 N N . LYS A 1 15 ? 21.097 0.137 0.616 1.00 34.32 15 LYS A N 8
ATOM 4405 C CA . LYS A 1 15 ? 22.419 0.339 1.197 1.00 73.31 15 LYS A CA 8
ATOM 4406 C C . LYS A 1 15 ? 23.212 1.369 0.399 1.00 13.13 15 LYS A C 8
ATOM 4407 O O . LYS A 1 15 ? 24.059 2.073 0.947 1.00 53.41 15 LYS A O 8
ATOM 4426 N N . ASN A 1 16 ? 22.930 1.452 -0.897 1.00 14.22 16 ASN A N 8
ATOM 4427 C CA . ASN A 1 16 ? 23.616 2.398 -1.769 1.00 63.24 16 ASN A CA 8
ATOM 4428 C C . ASN A 1 16 ? 23.142 3.824 -1.507 1.00 33.21 16 ASN A C 8
ATOM 4429 O O . ASN A 1 16 ? 23.916 4.775 -1.602 1.00 64.45 16 ASN A O 8
ATOM 4440 N N . GLY A 1 17 ? 21.862 3.964 -1.175 1.00 12.14 17 GLY A N 8
ATOM 4441 C CA . GLY A 1 17 ? 21.306 5.277 -0.903 1.00 34.32 17 GLY A CA 8
ATOM 4442 C C . GLY A 1 17 ? 20.573 5.855 -2.097 1.00 70.44 17 GLY A C 8
ATOM 4443 O O . GLY A 1 17 ? 20.435 7.072 -2.221 1.00 75.34 17 GLY A O 8
ATOM 4447 N N . LYS A 1 18 ? 20.103 4.980 -2.981 1.00 2.41 18 LYS A N 8
ATOM 4448 C CA . LYS A 1 18 ? 19.381 5.409 -4.173 1.00 10.43 18 LYS A CA 8
ATOM 4449 C C . LYS A 1 18 ? 18.060 6.073 -3.799 1.00 14.24 18 LYS A C 8
ATOM 4450 O O . LYS A 1 18 ? 17.628 7.028 -4.445 1.00 74.24 18 LYS A O 8
ATOM 4469 N N . CYS A 1 19 ? 17.422 5.563 -2.750 1.00 63.11 19 CYS A N 8
ATOM 4470 C CA . CYS A 1 19 ? 16.151 6.106 -2.289 1.00 13.43 19 CYS A CA 8
ATOM 4471 C C . CYS A 1 19 ? 16.264 7.605 -2.023 1.00 31.22 19 CYS A C 8
ATOM 4472 O O . CYS A 1 19 ? 15.312 8.356 -2.228 1.00 53.12 19 CYS A O 8
ATOM 4479 N N . GLY A 1 20 ? 17.437 8.032 -1.564 1.00 53.04 20 GLY A N 8
ATOM 4480 C CA . GLY A 1 20 ? 17.654 9.438 -1.278 1.00 15.10 20 GLY A CA 8
ATOM 4481 C C . GLY A 1 20 ? 18.350 10.160 -2.414 1.00 2.50 20 GLY A C 8
ATOM 4482 O O . GLY A 1 20 ? 18.118 11.349 -2.638 1.00 61.51 20 GLY A O 8
ATOM 4486 N N . ASP A 1 21 ? 19.208 9.443 -3.132 1.00 35.04 21 ASP A N 8
ATOM 4487 C CA . ASP A 1 21 ? 19.941 10.023 -4.250 1.00 43.14 21 ASP A CA 8
ATOM 4488 C C . ASP A 1 21 ? 18.984 10.514 -5.332 1.00 70.10 21 ASP A C 8
ATOM 4489 O O . ASP A 1 21 ? 17.983 9.871 -5.648 1.00 33.33 21 ASP A O 8
ATOM 4498 N N . PRO A 1 22 ? 19.296 11.681 -5.914 1.00 3.43 22 PRO A N 8
ATOM 4499 C CA . PRO A 1 22 ? 18.476 12.285 -6.968 1.00 62.23 22 PRO A CA 8
ATOM 4500 C C . PRO A 1 22 ? 18.546 11.503 -8.276 1.00 34.35 22 PRO A C 8
ATOM 4501 O O . PRO A 1 22 ? 17.520 11.216 -8.893 1.00 61.32 22 PRO A O 8
ATOM 4512 N N . ARG A 1 23 ? 19.761 11.161 -8.691 1.00 73.42 23 ARG A N 8
ATOM 4513 C CA . ARG A 1 23 ? 19.963 10.412 -9.926 1.00 2.12 23 ARG A CA 8
ATOM 4514 C C . ARG A 1 23 ? 19.177 9.104 -9.904 1.00 41.50 23 ARG A C 8
ATOM 4515 O O . ARG A 1 23 ? 18.673 8.655 -10.933 1.00 23.43 23 ARG A O 8
ATOM 4536 N N . MET A 1 24 ? 19.077 8.500 -8.725 1.00 24.42 24 MET A N 8
ATOM 4537 C CA . MET A 1 24 ? 18.352 7.244 -8.569 1.00 62.04 24 MET A CA 8
ATOM 4538 C C . MET A 1 24 ? 17.117 7.434 -7.695 1.00 0.32 24 MET A C 8
ATOM 4539 O O . MET A 1 24 ? 16.796 6.584 -6.864 1.00 42.41 24 MET A O 8
ATOM 4553 N N . SER A 1 25 ? 16.428 8.555 -7.887 1.00 61.41 25 SER A N 8
ATOM 4554 C CA . SER A 1 25 ? 15.230 8.858 -7.113 1.00 23.14 25 SER A CA 8
ATOM 4555 C C . SER A 1 25 ? 13.974 8.421 -7.861 1.00 5.31 25 SER A C 8
ATOM 4556 O O . SER A 1 25 ? 12.996 7.983 -7.255 1.00 23.14 25 SER A O 8
ATOM 4564 N N . THR A 1 26 ? 14.009 8.544 -9.184 1.00 52.42 26 THR A N 8
ATOM 4565 C CA . THR A 1 26 ? 12.875 8.164 -10.017 1.00 14.42 26 THR A CA 8
ATOM 4566 C C . THR A 1 26 ? 12.830 6.656 -10.230 1.00 62.32 26 THR A C 8
ATOM 4567 O O . THR A 1 26 ? 11.762 6.081 -10.443 1.00 22.23 26 THR A O 8
ATOM 4578 N N . ILE A 1 27 ? 13.996 6.020 -10.172 1.00 15.12 27 ILE A N 8
ATOM 4579 C CA . ILE A 1 27 ? 14.088 4.577 -10.357 1.00 43.30 27 ILE A CA 8
ATOM 4580 C C . ILE A 1 27 ? 13.889 3.840 -9.037 1.00 60.33 27 ILE A C 8
ATOM 4581 O O . ILE A 1 27 ? 13.314 2.752 -9.003 1.00 53.40 27 ILE A O 8
ATOM 4597 N N . ALA A 1 28 ? 14.367 4.440 -7.952 1.00 62.13 28 ALA A N 8
ATOM 4598 C CA . ALA A 1 28 ? 14.238 3.842 -6.629 1.00 43.12 28 ALA A CA 8
ATOM 4599 C C . ALA A 1 28 ? 12.805 3.943 -6.118 1.00 40.24 28 ALA A C 8
ATOM 4600 O O . ALA A 1 28 ? 12.380 3.154 -5.275 1.00 44.11 28 ALA A O 8
ATOM 4607 N N . GLU A 1 29 ? 12.065 4.920 -6.634 1.00 61.35 29 GLU A N 8
ATOM 4608 C CA . GLU A 1 29 ? 10.680 5.124 -6.228 1.00 73.32 29 GLU A CA 8
ATOM 4609 C C . GLU A 1 29 ? 9.756 4.128 -6.924 1.00 23.20 29 GLU A C 8
ATOM 4610 O O . GLU A 1 29 ? 8.730 3.727 -6.374 1.00 32.50 29 GLU A O 8
ATOM 4622 N N . LEU A 1 30 ? 10.128 3.733 -8.137 1.00 0.23 30 LEU A N 8
ATOM 4623 C CA . LEU A 1 30 ? 9.334 2.784 -8.910 1.00 11.45 30 LEU A CA 8
ATOM 4624 C C . LEU A 1 30 ? 9.813 1.355 -8.676 1.00 3.44 30 LEU A C 8
ATOM 4625 O O . LEU A 1 30 ? 9.009 0.427 -8.593 1.00 4.34 30 LEU A O 8
ATOM 4641 N N . GLN A 1 31 ? 11.127 1.188 -8.568 1.00 64.35 31 GLN A N 8
ATOM 4642 C CA . GLN A 1 31 ? 11.713 -0.128 -8.342 1.00 61.44 31 GLN A CA 8
ATOM 4643 C C . GLN A 1 31 ? 11.506 -0.576 -6.899 1.00 41.31 31 GLN A C 8
ATOM 4644 O O . GLN A 1 31 ? 11.123 -1.717 -6.641 1.00 14.03 31 GLN A O 8
ATOM 4658 N N . CYS A 1 32 ? 11.763 0.330 -5.962 1.00 14.35 32 CYS A N 8
ATOM 4659 C CA . CYS A 1 32 ? 11.606 0.030 -4.544 1.00 35.23 32 CYS A CA 8
ATOM 4660 C C . CYS A 1 32 ? 10.741 1.083 -3.857 1.00 34.10 32 CYS A C 8
ATOM 4661 O O . CYS A 1 32 ? 11.217 1.886 -3.054 1.00 55.04 32 CYS A O 8
ATOM 4668 N N . PRO A 1 33 ? 9.438 1.080 -4.179 1.00 4.33 33 PRO A N 8
ATOM 4669 C CA . PRO A 1 33 ? 8.479 2.028 -3.604 1.00 2.12 33 PRO A CA 8
ATOM 4670 C C . PRO A 1 33 ? 8.215 1.761 -2.126 1.00 1.11 33 PRO A C 8
ATOM 4671 O O . PRO A 1 33 ? 7.954 2.684 -1.354 1.00 53.44 33 PRO A O 8
ATOM 4682 N N . LYS A 1 34 ? 8.286 0.493 -1.737 1.00 35.32 34 LYS A N 8
ATOM 4683 C CA . LYS A 1 34 ? 8.056 0.103 -0.351 1.00 10.24 34 LYS A CA 8
ATOM 4684 C C . LYS A 1 34 ? 9.322 0.282 0.481 1.00 32.25 34 LYS A C 8
ATOM 4685 O O . LYS A 1 34 ? 9.320 0.986 1.492 1.00 55.23 34 LYS A O 8
ATOM 4704 N N . THR A 1 35 ? 10.404 -0.359 0.050 1.00 33.42 35 THR A N 8
ATOM 4705 C CA . THR A 1 35 ? 11.676 -0.271 0.755 1.00 43.01 35 THR A CA 8
ATOM 4706 C C . THR A 1 35 ? 12.084 1.182 0.973 1.00 64.53 35 THR A C 8
ATOM 4707 O O . THR A 1 35 ? 12.565 1.548 2.046 1.00 63.15 35 THR A O 8
ATOM 4718 N N . CYS A 1 36 ? 11.889 2.006 -0.051 1.00 23.00 36 CYS A N 8
ATOM 4719 C CA . CYS A 1 36 ? 12.237 3.420 0.028 1.00 33.40 36 CYS A CA 8
ATOM 4720 C C . CYS A 1 36 ? 11.106 4.223 0.664 1.00 31.13 36 CYS A C 8
ATOM 4721 O O . CYS A 1 36 ? 11.312 5.342 1.131 1.00 12.40 36 CYS A O 8
ATOM 4728 N N . GLY A 1 37 ? 9.910 3.642 0.679 1.00 20.22 37 GLY A N 8
ATOM 4729 C CA . GLY A 1 37 ? 8.764 4.317 1.260 1.00 24.03 37 GLY A CA 8
ATOM 4730 C C . GLY A 1 37 ? 8.322 5.515 0.444 1.00 41.20 37 GLY A C 8
ATOM 4731 O O . GLY A 1 37 ? 7.957 6.553 0.997 1.00 23.23 37 GLY A O 8
ATOM 4735 N N . LYS A 1 38 ? 8.355 5.374 -0.877 1.00 4.12 38 LYS A N 8
ATOM 4736 C CA . LYS A 1 38 ? 7.955 6.453 -1.772 1.00 45.03 38 LYS A CA 8
ATOM 4737 C C . LYS A 1 38 ? 6.561 6.202 -2.337 1.00 40.35 38 LYS A C 8
ATOM 4738 O O . LYS A 1 38 ? 6.286 6.510 -3.498 1.00 32.33 38 LYS A O 8
ATOM 4757 N N . CYS A 1 39 ? 5.684 5.644 -1.510 1.00 71.32 39 CYS A N 8
ATOM 4758 C CA . CYS A 1 39 ? 4.317 5.353 -1.927 1.00 24.45 39 CYS A CA 8
ATOM 4759 C C . CYS A 1 39 ? 3.562 6.638 -2.251 1.00 42.22 39 CYS A C 8
ATOM 4760 O O . CYS A 1 39 ? 3.159 7.377 -1.353 1.00 62.13 39 CYS A O 8
ATOM 4769 N N . CYS A 1 1 ? 2.088 0.866 -1.131 1.00 1.30 1 CYS A N 9
ATOM 4770 C CA . CYS A 1 1 ? 2.061 -0.208 -2.116 1.00 51.23 1 CYS A CA 9
ATOM 4771 C C . CYS A 1 1 ? 3.364 -1.002 -2.091 1.00 74.11 1 CYS A C 9
ATOM 4772 O O . CYS A 1 1 ? 4.450 -0.429 -2.009 1.00 63.41 1 CYS A O 9
ATOM 4779 N N . ARG A 1 2 ? 3.246 -2.324 -2.162 1.00 54.04 2 ARG A N 9
ATOM 4780 C CA . ARG A 1 2 ? 4.413 -3.197 -2.147 1.00 30.21 2 ARG A CA 9
ATOM 4781 C C . ARG A 1 2 ? 5.342 -2.884 -3.316 1.00 41.40 2 ARG A C 9
ATOM 4782 O O . ARG A 1 2 ? 5.027 -2.050 -4.166 1.00 24.04 2 ARG A O 9
ATOM 4803 N N . ASP A 1 3 ? 6.487 -3.556 -3.352 1.00 30.31 3 ASP A N 9
ATOM 4804 C CA . ASP A 1 3 ? 7.462 -3.350 -4.417 1.00 31.24 3 ASP A CA 9
ATOM 4805 C C . ASP A 1 3 ? 7.456 -4.522 -5.393 1.00 72.03 3 ASP A C 9
ATOM 4806 O O . ASP A 1 3 ? 7.414 -5.683 -4.985 1.00 51.22 3 ASP A O 9
ATOM 4815 N N . ARG A 1 4 ? 7.497 -4.210 -6.684 1.00 52.25 4 ARG A N 9
ATOM 4816 C CA . ARG A 1 4 ? 7.494 -5.237 -7.719 1.00 54.33 4 ARG A CA 9
ATOM 4817 C C . ARG A 1 4 ? 8.672 -6.189 -7.543 1.00 65.54 4 ARG A C 9
ATOM 4818 O O . ARG A 1 4 ? 8.590 -7.366 -7.897 1.00 21.22 4 ARG A O 9
ATOM 4839 N N . ILE A 1 5 ? 9.767 -5.673 -6.996 1.00 44.22 5 ILE A N 9
ATOM 4840 C CA . ILE A 1 5 ? 10.962 -6.478 -6.773 1.00 41.42 5 ILE A CA 9
ATOM 4841 C C . ILE A 1 5 ? 11.079 -6.895 -5.311 1.00 51.12 5 ILE A C 9
ATOM 4842 O O . ILE A 1 5 ? 10.507 -6.274 -4.415 1.00 3.20 5 ILE A O 9
ATOM 4858 N N . PRO A 1 6 ? 11.839 -7.972 -5.062 1.00 53.22 6 PRO A N 9
ATOM 4859 C CA . PRO A 1 6 ? 12.051 -8.495 -3.709 1.00 71.35 6 PRO A CA 9
ATOM 4860 C C . PRO A 1 6 ? 12.912 -7.569 -2.858 1.00 23.01 6 PRO A C 9
ATOM 4861 O O . PRO A 1 6 ? 13.488 -6.605 -3.362 1.00 70.32 6 PRO A O 9
ATOM 4872 N N . GLN A 1 7 ? 12.996 -7.868 -1.566 1.00 31.24 7 GLN A N 9
ATOM 4873 C CA . GLN A 1 7 ? 13.787 -7.061 -0.645 1.00 25.12 7 GLN A CA 9
ATOM 4874 C C . GLN A 1 7 ? 15.276 -7.348 -0.811 1.00 21.22 7 GLN A C 9
ATOM 4875 O O . GLN A 1 7 ? 16.119 -6.518 -0.475 1.00 3.10 7 GLN A O 9
ATOM 4889 N N . ASN A 1 8 ? 15.591 -8.530 -1.331 1.00 23.01 8 ASN A N 9
ATOM 4890 C CA . ASN A 1 8 ? 16.979 -8.927 -1.541 1.00 31.24 8 ASN A CA 9
ATOM 4891 C C . ASN A 1 8 ? 17.705 -7.920 -2.427 1.00 71.14 8 ASN A C 9
ATOM 4892 O O . ASN A 1 8 ? 18.863 -7.581 -2.182 1.00 34.25 8 ASN A O 9
ATOM 4903 N N . VAL A 1 9 ? 17.016 -7.444 -3.460 1.00 70.50 9 VAL A N 9
ATOM 4904 C CA . VAL A 1 9 ? 17.594 -6.475 -4.383 1.00 13.21 9 VAL A CA 9
ATOM 4905 C C . VAL A 1 9 ? 17.397 -5.050 -3.878 1.00 33.15 9 VAL A C 9
ATOM 4906 O O . VAL A 1 9 ? 18.255 -4.188 -4.067 1.00 3.00 9 VAL A O 9
ATOM 4919 N N . CYS A 1 10 ? 16.260 -4.809 -3.233 1.00 2.24 10 CYS A N 9
ATOM 4920 C CA . CYS A 1 10 ? 15.949 -3.488 -2.699 1.00 33.52 10 CYS A CA 9
ATOM 4921 C C . CYS A 1 10 ? 16.889 -3.130 -1.552 1.00 3.31 10 CYS A C 9
ATOM 4922 O O . CYS A 1 10 ? 17.207 -1.960 -1.340 1.00 63.03 10 CYS A O 9
ATOM 4929 N N . GLU A 1 11 ? 17.330 -4.145 -0.816 1.00 22.03 11 GLU A N 9
ATOM 4930 C CA . GLU A 1 11 ? 18.234 -3.936 0.310 1.00 73.14 11 GLU A CA 9
ATOM 4931 C C . GLU A 1 11 ? 19.546 -3.311 -0.155 1.00 50.01 11 GLU A C 9
ATOM 4932 O O . GLU A 1 11 ? 19.898 -2.206 0.256 1.00 2.04 11 GLU A O 9
ATOM 4944 N N . GLN A 1 12 ? 20.264 -4.027 -1.014 1.00 62.11 12 GLN A N 9
ATOM 4945 C CA . GLN A 1 12 ? 21.538 -3.543 -1.534 1.00 31.44 12 GLN A CA 9
ATOM 4946 C C . GLN A 1 12 ? 21.399 -2.127 -2.083 1.00 62.51 12 GLN A C 9
ATOM 4947 O O . GLN A 1 12 ? 22.327 -1.324 -1.995 1.00 51.23 12 GLN A O 9
ATOM 4961 N N . MET A 1 13 ? 20.235 -1.830 -2.650 1.00 53.42 13 MET A N 9
ATOM 4962 C CA . MET A 1 13 ? 19.975 -0.510 -3.213 1.00 51.34 13 MET A CA 9
ATOM 4963 C C . MET A 1 13 ? 19.708 0.509 -2.110 1.00 41.31 13 MET A C 9
ATOM 4964 O O . MET A 1 13 ? 20.089 1.675 -2.221 1.00 64.45 13 MET A O 9
ATOM 4978 N N . LYS A 1 14 ? 19.051 0.063 -1.045 1.00 53.12 14 LYS A N 9
ATOM 4979 C CA . LYS A 1 14 ? 18.733 0.935 0.079 1.00 2.15 14 LYS A CA 9
ATOM 4980 C C . LYS A 1 14 ? 19.984 1.250 0.894 1.00 71.12 14 LYS A C 9
ATOM 4981 O O . LYS A 1 14 ? 20.136 2.355 1.416 1.00 71.42 14 LYS A O 9
ATOM 5000 N N . LYS A 1 15 ? 20.878 0.273 0.998 1.00 63.25 15 LYS A N 9
ATOM 5001 C CA . LYS A 1 15 ? 22.118 0.446 1.746 1.00 72.23 15 LYS A CA 9
ATOM 5002 C C . LYS A 1 15 ? 23.012 1.489 1.083 1.00 23.32 15 LYS A C 9
ATOM 5003 O O . LYS A 1 15 ? 23.790 2.168 1.752 1.00 33.01 15 LYS A O 9
ATOM 5022 N N . ASN A 1 16 ? 22.895 1.611 -0.235 1.00 61.41 16 ASN A N 9
ATOM 5023 C CA . ASN A 1 16 ? 23.693 2.572 -0.988 1.00 31.13 16 ASN A CA 9
ATOM 5024 C C . ASN A 1 16 ? 23.121 3.980 -0.849 1.00 65.23 16 ASN A C 9
ATOM 5025 O O . ASN A 1 16 ? 23.861 4.963 -0.835 1.00 61.30 16 ASN A O 9
ATOM 5036 N N . GLY A 1 17 ? 21.799 4.068 -0.747 1.00 13.41 17 GLY A N 9
ATOM 5037 C CA . GLY A 1 17 ? 21.150 5.359 -0.610 1.00 41.44 17 GLY A CA 9
ATOM 5038 C C . GLY A 1 17 ? 20.549 5.847 -1.914 1.00 20.02 17 GLY A C 9
ATOM 5039 O O . GLY A 1 17 ? 20.377 7.049 -2.116 1.00 11.21 17 GLY A O 9
ATOM 5043 N N . LYS A 1 18 ? 20.230 4.912 -2.802 1.00 52.25 18 LYS A N 9
ATOM 5044 C CA . LYS A 1 18 ? 19.645 5.252 -4.094 1.00 71.32 18 LYS A CA 9
ATOM 5045 C C . LYS A 1 18 ? 18.255 5.856 -3.920 1.00 60.42 18 LYS A C 9
ATOM 5046 O O . LYS A 1 18 ? 17.861 6.756 -4.662 1.00 11.10 18 LYS A O 9
ATOM 5065 N N . CYS A 1 19 ? 17.517 5.356 -2.935 1.00 73.51 19 CYS A N 9
ATOM 5066 C CA . CYS A 1 19 ? 16.171 5.846 -2.662 1.00 61.15 19 CYS A CA 9
ATOM 5067 C C . CYS A 1 19 ? 16.164 7.365 -2.521 1.00 2.31 19 CYS A C 9
ATOM 5068 O O . CYS A 1 19 ? 15.205 8.031 -2.908 1.00 13.13 19 CYS A O 9
ATOM 5075 N N . GLY A 1 20 ? 17.243 7.907 -1.964 1.00 11.35 20 GLY A N 9
ATOM 5076 C CA . GLY A 1 20 ? 17.341 9.344 -1.781 1.00 22.43 20 GLY A CA 9
ATOM 5077 C C . GLY A 1 20 ? 18.113 10.019 -2.897 1.00 62.40 20 GLY A C 9
ATOM 5078 O O . GLY A 1 20 ? 17.832 11.164 -3.251 1.00 21.20 20 GLY A O 9
ATOM 5082 N N . ASP A 1 21 ? 19.090 9.309 -3.452 1.00 14.11 21 ASP A N 9
ATOM 5083 C CA . ASP A 1 21 ? 19.905 9.847 -4.534 1.00 64.14 21 ASP A CA 9
ATOM 5084 C C . ASP A 1 21 ? 19.028 10.365 -5.670 1.00 4.52 21 ASP A C 9
ATOM 5085 O O . ASP A 1 21 ? 17.969 9.815 -5.970 1.00 32.14 21 ASP A O 9
ATOM 5094 N N . PRO A 1 22 ? 19.478 11.451 -6.317 1.00 10.02 22 PRO A N 9
ATOM 5095 C CA . PRO A 1 22 ? 18.749 12.068 -7.429 1.00 1.22 22 PRO A CA 9
ATOM 5096 C C . PRO A 1 22 ? 18.757 11.198 -8.681 1.00 51.10 22 PRO A C 9
ATOM 5097 O O . PRO A 1 22 ? 17.718 10.985 -9.306 1.00 62.44 22 PRO A O 9
ATOM 5108 N N . ARG A 1 23 ? 19.934 10.698 -9.041 1.00 45.12 23 ARG A N 9
ATOM 5109 C CA . ARG A 1 23 ? 20.077 9.852 -10.220 1.00 32.54 23 ARG A CA 9
ATOM 5110 C C . ARG A 1 23 ? 19.148 8.644 -10.137 1.00 30.22 23 ARG A C 9
ATOM 5111 O O . ARG A 1 23 ? 18.618 8.186 -11.149 1.00 21.45 23 ARG A O 9
ATOM 5132 N N . MET A 1 24 ? 18.956 8.133 -8.925 1.00 2.32 24 MET A N 9
ATOM 5133 C CA . MET A 1 24 ? 18.091 6.979 -8.710 1.00 51.23 24 MET A CA 9
ATOM 5134 C C . MET A 1 24 ? 16.908 7.345 -7.820 1.00 14.02 24 MET A C 9
ATOM 5135 O O . MET A 1 24 ? 16.556 6.603 -6.903 1.00 21.12 24 MET A O 9
ATOM 5149 N N . SER A 1 25 ? 16.297 8.493 -8.096 1.00 44.10 25 SER A N 9
ATOM 5150 C CA . SER A 1 25 ? 15.156 8.959 -7.317 1.00 61.10 25 SER A CA 9
ATOM 5151 C C . SER A 1 25 ? 13.844 8.561 -7.985 1.00 54.13 25 SER A C 9
ATOM 5152 O O . SER A 1 25 ? 12.882 8.182 -7.316 1.00 54.21 25 SER A O 9
ATOM 5160 N N . THR A 1 26 ? 13.811 8.650 -9.311 1.00 61.14 26 THR A N 9
ATOM 5161 C CA . THR A 1 26 ? 12.618 8.301 -10.072 1.00 13.02 26 THR A CA 9
ATOM 5162 C C . THR A 1 26 ? 12.533 6.797 -10.303 1.00 22.44 26 THR A C 9
ATOM 5163 O O . THR A 1 26 ? 11.446 6.248 -10.487 1.00 24.35 26 THR A O 9
ATOM 5174 N N . ILE A 1 27 ? 13.686 6.135 -10.291 1.00 54.32 27 ILE A N 9
ATOM 5175 C CA . ILE A 1 27 ? 13.740 4.693 -10.498 1.00 4.54 27 ILE A CA 9
ATOM 5176 C C . ILE A 1 27 ? 13.538 3.942 -9.186 1.00 54.22 27 ILE A C 9
ATOM 5177 O O . ILE A 1 27 ? 12.959 2.856 -9.164 1.00 41.32 27 ILE A O 9
ATOM 5193 N N . ALA A 1 28 ? 14.016 4.529 -8.094 1.00 44.32 28 ALA A N 9
ATOM 5194 C CA . ALA A 1 28 ? 13.884 3.918 -6.778 1.00 23.42 28 ALA A CA 9
ATOM 5195 C C . ALA A 1 28 ? 12.445 3.992 -6.280 1.00 32.31 28 ALA A C 9
ATOM 5196 O O . ALA A 1 28 ? 12.019 3.177 -5.462 1.00 4.35 28 ALA A O 9
ATOM 5203 N N . GLU A 1 29 ? 11.701 4.974 -6.779 1.00 74.20 29 GLU A N 9
ATOM 5204 C CA . GLU A 1 29 ? 10.309 5.154 -6.382 1.00 60.15 29 GLU A CA 9
ATOM 5205 C C . GLU A 1 29 ? 9.406 4.153 -7.097 1.00 53.13 29 GLU A C 9
ATOM 5206 O O . GLU A 1 29 ? 8.377 3.737 -6.564 1.00 35.34 29 GLU A O 9
ATOM 5218 N N . LEU A 1 30 ? 9.797 3.771 -8.308 1.00 4.31 30 LEU A N 9
ATOM 5219 C CA . LEU A 1 30 ? 9.024 2.820 -9.098 1.00 32.43 30 LEU A CA 9
ATOM 5220 C C . LEU A 1 30 ? 9.511 1.393 -8.862 1.00 13.42 30 LEU A C 9
ATOM 5221 O O . LEU A 1 30 ? 8.717 0.453 -8.839 1.00 63.05 30 LEU A O 9
ATOM 5237 N N . GLN A 1 31 ? 10.819 1.242 -8.684 1.00 41.15 31 GLN A N 9
ATOM 5238 C CA . GLN A 1 31 ? 11.411 -0.070 -8.449 1.00 11.54 31 GLN A CA 9
ATOM 5239 C C . GLN A 1 31 ? 11.223 -0.498 -6.997 1.00 61.31 31 GLN A C 9
ATOM 5240 O O . GLN A 1 31 ? 10.760 -1.605 -6.721 1.00 34.14 31 GLN A O 9
ATOM 5254 N N . CYS A 1 32 ? 11.586 0.385 -6.073 1.00 23.52 32 CYS A N 9
ATOM 5255 C CA . CYS A 1 32 ? 11.459 0.098 -4.649 1.00 41.10 32 CYS A CA 9
ATOM 5256 C C . CYS A 1 32 ? 10.520 1.094 -3.976 1.00 12.45 32 CYS A C 9
ATOM 5257 O O . CYS A 1 32 ? 10.927 1.905 -3.143 1.00 23.42 32 CYS A O 9
ATOM 5264 N N . PRO A 1 33 ? 9.231 1.034 -4.343 1.00 42.22 33 PRO A N 9
ATOM 5265 C CA . PRO A 1 33 ? 8.207 1.923 -3.787 1.00 31.14 33 PRO A CA 9
ATOM 5266 C C . PRO A 1 33 ? 7.905 1.616 -2.324 1.00 24.52 33 PRO A C 9
ATOM 5267 O O . PRO A 1 33 ? 7.562 2.508 -1.549 1.00 1.43 33 PRO A O 9
ATOM 5278 N N . LYS A 1 34 ? 8.036 0.347 -1.952 1.00 22.34 34 LYS A N 9
ATOM 5279 C CA . LYS A 1 34 ? 7.780 -0.079 -0.581 1.00 33.40 34 LYS A CA 9
ATOM 5280 C C . LYS A 1 34 ? 9.018 0.113 0.289 1.00 33.32 34 LYS A C 9
ATOM 5281 O O . LYS A 1 34 ? 8.974 0.806 1.306 1.00 53.31 34 LYS A O 9
ATOM 5300 N N . THR A 1 35 ? 10.123 -0.505 -0.117 1.00 33.01 35 THR A N 9
ATOM 5301 C CA . THR A 1 35 ? 11.373 -0.402 0.625 1.00 13.33 35 THR A CA 9
ATOM 5302 C C . THR A 1 35 ? 11.749 1.055 0.868 1.00 43.30 35 THR A C 9
ATOM 5303 O O . THR A 1 35 ? 12.184 1.421 1.960 1.00 11.34 35 THR A O 9
ATOM 5314 N N . CYS A 1 36 ? 11.579 1.884 -0.157 1.00 5.02 36 CYS A N 9
ATOM 5315 C CA . CYS A 1 36 ? 11.901 3.302 -0.055 1.00 42.34 36 CYS A CA 9
ATOM 5316 C C . CYS A 1 36 ? 10.689 4.103 0.413 1.00 62.15 36 CYS A C 9
ATOM 5317 O O . CYS A 1 36 ? 10.821 5.233 0.881 1.00 65.23 36 CYS A O 9
ATOM 5324 N N . GLY A 1 37 ? 9.507 3.508 0.282 1.00 23.32 37 GLY A N 9
ATOM 5325 C CA . GLY A 1 37 ? 8.289 4.179 0.696 1.00 41.12 37 GLY A CA 9
ATOM 5326 C C . GLY A 1 37 ? 8.024 5.441 -0.100 1.00 53.35 37 GLY A C 9
ATOM 5327 O O . GLY A 1 37 ? 7.926 6.532 0.463 1.00 22.53 37 GLY A O 9
ATOM 5331 N N . LYS A 1 38 ? 7.908 5.296 -1.416 1.00 72.41 38 LYS A N 9
ATOM 5332 C CA . LYS A 1 38 ? 7.653 6.432 -2.293 1.00 14.43 38 LYS A CA 9
ATOM 5333 C C . LYS A 1 38 ? 6.484 6.145 -3.230 1.00 12.22 38 LYS A C 9
ATOM 5334 O O . LYS A 1 38 ? 6.498 6.541 -4.396 1.00 20.51 38 LYS A O 9
ATOM 5353 N N . CYS A 1 39 ? 5.472 5.456 -2.712 1.00 41.35 39 CYS A N 9
ATOM 5354 C CA . CYS A 1 39 ? 4.294 5.117 -3.502 1.00 24.01 39 CYS A CA 9
ATOM 5355 C C . CYS A 1 39 ? 3.692 6.364 -4.144 1.00 20.44 39 CYS A C 9
ATOM 5356 O O . CYS A 1 39 ? 3.283 6.341 -5.304 1.00 71.40 39 CYS A O 9
ATOM 5365 N N . CYS A 1 1 ? 1.361 -0.488 -2.005 1.00 24.13 1 CYS A N 10
ATOM 5366 C CA . CYS A 1 1 ? 2.513 0.141 -1.369 1.00 54.53 1 CYS A CA 10
ATOM 5367 C C . CYS A 1 1 ? 3.758 -0.728 -1.516 1.00 31.45 1 CYS A C 10
ATOM 5368 O O . CYS A 1 1 ? 4.868 -0.220 -1.672 1.00 50.34 1 CYS A O 10
ATOM 5375 N N . ARG A 1 2 ? 3.565 -2.042 -1.463 1.00 74.21 2 ARG A N 10
ATOM 5376 C CA . ARG A 1 2 ? 4.671 -2.983 -1.589 1.00 3.13 2 ARG A CA 10
ATOM 5377 C C . ARG A 1 2 ? 5.480 -2.705 -2.852 1.00 45.21 2 ARG A C 10
ATOM 5378 O O . ARG A 1 2 ? 5.089 -1.886 -3.684 1.00 61.44 2 ARG A O 10
ATOM 5399 N N . ASP A 1 3 ? 6.610 -3.391 -2.988 1.00 0.32 3 ASP A N 10
ATOM 5400 C CA . ASP A 1 3 ? 7.474 -3.218 -4.150 1.00 24.34 3 ASP A CA 10
ATOM 5401 C C . ASP A 1 3 ? 7.361 -4.411 -5.093 1.00 74.44 3 ASP A C 10
ATOM 5402 O O . ASP A 1 3 ? 7.292 -5.559 -4.653 1.00 75.12 3 ASP A O 10
ATOM 5411 N N . ARG A 1 4 ? 7.341 -4.132 -6.392 1.00 53.05 4 ARG A N 10
ATOM 5412 C CA . ARG A 1 4 ? 7.233 -5.182 -7.398 1.00 51.12 4 ARG A CA 10
ATOM 5413 C C . ARG A 1 4 ? 8.402 -6.157 -7.294 1.00 10.12 4 ARG A C 10
ATOM 5414 O O . ARG A 1 4 ? 8.266 -7.340 -7.608 1.00 2.14 4 ARG A O 10
ATOM 5435 N N . ILE A 1 5 ? 9.549 -5.652 -6.852 1.00 71.10 5 ILE A N 10
ATOM 5436 C CA . ILE A 1 5 ? 10.741 -6.478 -6.706 1.00 73.41 5 ILE A CA 10
ATOM 5437 C C . ILE A 1 5 ? 10.926 -6.926 -5.260 1.00 51.40 5 ILE A C 10
ATOM 5438 O O . ILE A 1 5 ? 10.408 -6.315 -4.324 1.00 63.53 5 ILE A O 10
ATOM 5454 N N . PRO A 1 6 ? 11.684 -8.016 -5.070 1.00 74.03 6 PRO A N 10
ATOM 5455 C CA . PRO A 1 6 ? 11.957 -8.568 -3.740 1.00 62.33 6 PRO A CA 10
ATOM 5456 C C . PRO A 1 6 ? 12.872 -7.669 -2.916 1.00 62.11 6 PRO A C 10
ATOM 5457 O O . PRO A 1 6 ? 13.365 -6.654 -3.407 1.00 15.40 6 PRO A O 10
ATOM 5468 N N . GLN A 1 7 ? 13.096 -8.050 -1.662 1.00 55.44 7 GLN A N 10
ATOM 5469 C CA . GLN A 1 7 ? 13.952 -7.276 -0.771 1.00 32.21 7 GLN A CA 10
ATOM 5470 C C . GLN A 1 7 ? 15.424 -7.555 -1.053 1.00 44.24 7 GLN A C 10
ATOM 5471 O O . GLN A 1 7 ? 16.298 -6.777 -0.671 1.00 34.34 7 GLN A O 10
ATOM 5485 N N . ASN A 1 8 ? 15.692 -8.670 -1.726 1.00 4.44 8 ASN A N 10
ATOM 5486 C CA . ASN A 1 8 ? 17.060 -9.051 -2.059 1.00 30.34 8 ASN A CA 10
ATOM 5487 C C . ASN A 1 8 ? 17.731 -7.981 -2.914 1.00 14.41 8 ASN A C 10
ATOM 5488 O O . ASN A 1 8 ? 18.893 -7.637 -2.699 1.00 10.33 8 ASN A O 10
ATOM 5499 N N . VAL A 1 9 ? 16.989 -7.457 -3.885 1.00 45.41 9 VAL A N 10
ATOM 5500 C CA . VAL A 1 9 ? 17.511 -6.424 -4.772 1.00 50.32 9 VAL A CA 10
ATOM 5501 C C . VAL A 1 9 ? 17.301 -5.034 -4.181 1.00 74.23 9 VAL A C 10
ATOM 5502 O O . VAL A 1 9 ? 18.116 -4.133 -4.380 1.00 31.01 9 VAL A O 10
ATOM 5515 N N . CYS A 1 10 ? 16.202 -4.867 -3.453 1.00 74.23 10 CYS A N 10
ATOM 5516 C CA . CYS A 1 10 ? 15.882 -3.587 -2.832 1.00 63.42 10 CYS A CA 10
ATOM 5517 C C . CYS A 1 10 ? 16.843 -3.284 -1.686 1.00 64.14 10 CYS A C 10
ATOM 5518 O O . CYS A 1 10 ? 17.134 -2.124 -1.398 1.00 42.35 10 CYS A O 10
ATOM 5525 N N . GLU A 1 11 ? 17.333 -4.336 -1.037 1.00 74.14 11 GLU A N 10
ATOM 5526 C CA . GLU A 1 11 ? 18.260 -4.182 0.077 1.00 43.40 11 GLU A CA 10
ATOM 5527 C C . GLU A 1 11 ? 19.485 -3.374 -0.343 1.00 11.55 11 GLU A C 10
ATOM 5528 O O . GLU A 1 11 ? 19.758 -2.309 0.212 1.00 73.23 11 GLU A O 10
ATOM 5540 N N . GLN A 1 12 ? 20.218 -3.888 -1.324 1.00 63.32 12 GLN A N 10
ATOM 5541 C CA . GLN A 1 12 ? 21.414 -3.215 -1.817 1.00 63.41 12 GLN A CA 10
ATOM 5542 C C . GLN A 1 12 ? 21.110 -1.768 -2.190 1.00 22.12 12 GLN A C 10
ATOM 5543 O O . GLN A 1 12 ? 21.956 -0.887 -2.038 1.00 61.31 12 GLN A O 10
ATOM 5557 N N . MET A 1 13 ? 19.897 -1.530 -2.678 1.00 63.43 13 MET A N 10
ATOM 5558 C CA . MET A 1 13 ? 19.482 -0.189 -3.072 1.00 32.11 13 MET A CA 10
ATOM 5559 C C . MET A 1 13 ? 19.406 0.734 -1.860 1.00 43.20 13 MET A C 10
ATOM 5560 O O . MET A 1 13 ? 19.720 1.921 -1.950 1.00 43.34 13 MET A O 10
ATOM 5574 N N . LYS A 1 14 ? 18.988 0.182 -0.726 1.00 52.03 14 LYS A N 10
ATOM 5575 C CA . LYS A 1 14 ? 18.872 0.955 0.505 1.00 73.04 14 LYS A CA 10
ATOM 5576 C C . LYS A 1 14 ? 20.248 1.273 1.079 1.00 24.34 14 LYS A C 10
ATOM 5577 O O . LYS A 1 14 ? 20.549 2.423 1.398 1.00 1.24 14 LYS A O 10
ATOM 5596 N N . LYS A 1 15 ? 21.082 0.246 1.208 1.00 41.22 15 LYS A N 10
ATOM 5597 C CA . LYS A 1 15 ? 22.428 0.415 1.741 1.00 5.54 15 LYS A CA 10
ATOM 5598 C C . LYS A 1 15 ? 23.279 1.273 0.810 1.00 61.12 15 LYS A C 10
ATOM 5599 O O . LYS A 1 15 ? 24.191 1.970 1.253 1.00 70.24 15 LYS A O 10
ATOM 5618 N N . ASN A 1 16 ? 22.973 1.217 -0.482 1.00 41.14 16 ASN A N 10
ATOM 5619 C CA . ASN A 1 16 ? 23.710 1.990 -1.476 1.00 75.22 16 ASN A CA 10
ATOM 5620 C C . ASN A 1 16 ? 23.355 3.471 -1.386 1.00 73.10 16 ASN A C 10
ATOM 5621 O O . ASN A 1 16 ? 24.198 4.337 -1.613 1.00 4.02 16 ASN A O 10
ATOM 5632 N N . GLY A 1 17 ? 22.099 3.754 -1.052 1.00 61.12 17 GLY A N 10
ATOM 5633 C CA . GLY A 1 17 ? 21.654 5.131 -0.937 1.00 64.52 17 GLY A CA 10
ATOM 5634 C C . GLY A 1 17 ? 20.991 5.633 -2.204 1.00 50.20 17 GLY A C 10
ATOM 5635 O O . GLY A 1 17 ? 20.963 6.836 -2.464 1.00 44.35 17 GLY A O 10
ATOM 5639 N N . LYS A 1 18 ? 20.456 4.710 -2.996 1.00 14.31 18 LYS A N 10
ATOM 5640 C CA . LYS A 1 18 ? 19.789 5.065 -4.243 1.00 41.03 18 LYS A CA 10
ATOM 5641 C C . LYS A 1 18 ? 18.510 5.850 -3.972 1.00 52.24 18 LYS A C 10
ATOM 5642 O O . LYS A 1 18 ? 18.232 6.851 -4.634 1.00 12.24 18 LYS A O 10
ATOM 5661 N N . CYS A 1 19 ? 17.735 5.391 -2.996 1.00 13.04 19 CYS A N 10
ATOM 5662 C CA . CYS A 1 19 ? 16.485 6.050 -2.636 1.00 43.51 19 CYS A CA 10
ATOM 5663 C C . CYS A 1 19 ? 16.703 7.545 -2.416 1.00 33.34 19 CYS A C 10
ATOM 5664 O O . CYS A 1 19 ? 15.831 8.360 -2.713 1.00 40.23 19 CYS A O 10
ATOM 5671 N N . GLY A 1 20 ? 17.873 7.896 -1.892 1.00 22.05 20 GLY A N 10
ATOM 5672 C CA . GLY A 1 20 ? 18.185 9.291 -1.640 1.00 73.11 20 GLY A CA 10
ATOM 5673 C C . GLY A 1 20 ? 18.930 9.935 -2.792 1.00 53.41 20 GLY A C 10
ATOM 5674 O O . GLY A 1 20 ? 18.767 11.127 -3.057 1.00 31.35 20 GLY A O 10
ATOM 5678 N N . ASP A 1 21 ? 19.750 9.148 -3.478 1.00 64.32 21 ASP A N 10
ATOM 5679 C CA . ASP A 1 21 ? 20.524 9.649 -4.608 1.00 62.32 21 ASP A CA 10
ATOM 5680 C C . ASP A 1 21 ? 19.617 10.331 -5.628 1.00 65.41 21 ASP A C 10
ATOM 5681 O O . ASP A 1 21 ? 18.449 9.978 -5.790 1.00 11.32 21 ASP A O 10
ATOM 5690 N N . PRO A 1 22 ? 20.166 11.331 -6.333 1.00 4.35 22 PRO A N 10
ATOM 5691 C CA . PRO A 1 22 ? 19.425 12.084 -7.348 1.00 55.14 22 PRO A CA 10
ATOM 5692 C C . PRO A 1 22 ? 19.124 11.246 -8.587 1.00 4.34 22 PRO A C 10
ATOM 5693 O O . PRO A 1 22 ? 17.994 11.225 -9.074 1.00 20.42 22 PRO A O 10
ATOM 5704 N N . ARG A 1 23 ? 20.143 10.558 -9.091 1.00 22.44 23 ARG A N 10
ATOM 5705 C CA . ARG A 1 23 ? 19.988 9.719 -10.273 1.00 31.32 23 ARG A CA 10
ATOM 5706 C C . ARG A 1 23 ? 18.962 8.616 -10.026 1.00 51.42 23 ARG A C 10
ATOM 5707 O O . ARG A 1 23 ? 18.219 8.234 -10.929 1.00 74.42 23 ARG A O 10
ATOM 5728 N N . MET A 1 24 ? 18.928 8.110 -8.798 1.00 4.43 24 MET A N 10
ATOM 5729 C CA . MET A 1 24 ? 17.993 7.053 -8.433 1.00 23.44 24 MET A CA 10
ATOM 5730 C C . MET A 1 24 ? 16.828 7.613 -7.623 1.00 22.43 24 MET A C 10
ATOM 5731 O O . MET A 1 24 ? 16.508 7.106 -6.547 1.00 55.45 24 MET A O 10
ATOM 5745 N N . SER A 1 25 ? 16.199 8.660 -8.146 1.00 31.11 25 SER A N 10
ATOM 5746 C CA . SER A 1 25 ? 15.072 9.291 -7.469 1.00 10.00 25 SER A CA 10
ATOM 5747 C C . SER A 1 25 ? 13.748 8.749 -7.998 1.00 54.02 25 SER A C 10
ATOM 5748 O O . SER A 1 25 ? 12.900 8.288 -7.232 1.00 45.31 25 SER A O 10
ATOM 5756 N N . THR A 1 26 ? 13.575 8.808 -9.315 1.00 63.52 26 THR A N 10
ATOM 5757 C CA . THR A 1 26 ? 12.355 8.325 -9.949 1.00 31.55 26 THR A CA 10
ATOM 5758 C C . THR A 1 26 ? 12.404 6.815 -10.158 1.00 2.41 26 THR A C 10
ATOM 5759 O O . THR A 1 26 ? 11.370 6.169 -10.326 1.00 71.31 26 THR A O 10
ATOM 5770 N N . ILE A 1 27 ? 13.611 6.260 -10.146 1.00 4.31 27 ILE A N 10
ATOM 5771 C CA . ILE A 1 27 ? 13.794 4.826 -10.333 1.00 1.33 27 ILE A CA 10
ATOM 5772 C C . ILE A 1 27 ? 13.665 4.079 -9.010 1.00 74.30 27 ILE A C 10
ATOM 5773 O O . ILE A 1 27 ? 13.095 2.989 -8.954 1.00 44.04 27 ILE A O 10
ATOM 5789 N N . ALA A 1 28 ? 14.195 4.673 -7.946 1.00 63.13 28 ALA A N 10
ATOM 5790 C CA . ALA A 1 28 ? 14.136 4.065 -6.623 1.00 12.23 28 ALA A CA 10
ATOM 5791 C C . ALA A 1 28 ? 12.722 4.124 -6.055 1.00 11.54 28 ALA A C 10
ATOM 5792 O O . ALA A 1 28 ? 12.346 3.306 -5.216 1.00 50.20 28 ALA A O 10
ATOM 5799 N N . GLU A 1 29 ? 11.944 5.098 -6.517 1.00 14.24 29 GLU A N 10
ATOM 5800 C CA . GLU A 1 29 ? 10.571 5.264 -6.052 1.00 64.10 29 GLU A CA 10
ATOM 5801 C C . GLU A 1 29 ? 9.639 4.274 -6.745 1.00 22.24 29 GLU A C 10
ATOM 5802 O O . GLU A 1 29 ? 8.650 3.825 -6.164 1.00 70.32 29 GLU A O 10
ATOM 5814 N N . LEU A 1 30 ? 9.961 3.938 -7.989 1.00 4.41 30 LEU A N 10
ATOM 5815 C CA . LEU A 1 30 ? 9.154 3.002 -8.762 1.00 75.24 30 LEU A CA 10
ATOM 5816 C C . LEU A 1 30 ? 9.633 1.569 -8.555 1.00 31.30 30 LEU A C 10
ATOM 5817 O O . LEU A 1 30 ? 8.830 0.638 -8.501 1.00 32.13 30 LEU A O 10
ATOM 5833 N N . GLN A 1 31 ? 10.946 1.401 -8.438 1.00 21.42 31 GLN A N 10
ATOM 5834 C CA . GLN A 1 31 ? 11.532 0.081 -8.235 1.00 33.25 31 GLN A CA 10
ATOM 5835 C C . GLN A 1 31 ? 11.331 -0.388 -6.797 1.00 61.33 31 GLN A C 10
ATOM 5836 O O . GLN A 1 31 ? 10.969 -1.540 -6.554 1.00 14.44 31 GLN A O 10
ATOM 5850 N N . CYS A 1 32 ? 11.569 0.511 -5.848 1.00 64.41 32 CYS A N 10
ATOM 5851 C CA . CYS A 1 32 ? 11.416 0.190 -4.434 1.00 70.53 32 CYS A CA 10
ATOM 5852 C C . CYS A 1 32 ? 10.575 1.246 -3.725 1.00 13.54 32 CYS A C 10
ATOM 5853 O O . CYS A 1 32 ? 11.073 2.036 -2.922 1.00 34.24 32 CYS A O 10
ATOM 5860 N N . PRO A 1 33 ? 9.268 1.263 -4.027 1.00 11.23 33 PRO A N 10
ATOM 5861 C CA . PRO A 1 33 ? 8.329 2.217 -3.428 1.00 43.14 33 PRO A CA 10
ATOM 5862 C C . PRO A 1 33 ? 8.084 1.939 -1.949 1.00 40.04 33 PRO A C 10
ATOM 5863 O O . PRO A 1 33 ? 7.824 2.855 -1.169 1.00 55.33 33 PRO A O 10
ATOM 5874 N N . LYS A 1 34 ? 8.169 0.669 -1.569 1.00 23.11 34 LYS A N 10
ATOM 5875 C CA . LYS A 1 34 ? 7.958 0.269 -0.183 1.00 5.14 34 LYS A CA 10
ATOM 5876 C C . LYS A 1 34 ? 9.247 0.398 0.623 1.00 43.40 34 LYS A C 10
ATOM 5877 O O . LYS A 1 34 ? 9.242 0.904 1.746 1.00 22.10 34 LYS A O 10
ATOM 5896 N N . THR A 1 35 ? 10.352 -0.060 0.042 1.00 33.20 35 THR A N 10
ATOM 5897 C CA . THR A 1 35 ? 11.648 0.005 0.705 1.00 33.45 35 THR A CA 10
ATOM 5898 C C . THR A 1 35 ? 12.100 1.449 0.888 1.00 22.32 35 THR A C 10
ATOM 5899 O O . THR A 1 35 ? 12.616 1.820 1.943 1.00 63.31 35 THR A O 10
ATOM 5910 N N . CYS A 1 36 ? 11.903 2.261 -0.145 1.00 23.20 36 CYS A N 10
ATOM 5911 C CA . CYS A 1 36 ? 12.291 3.665 -0.099 1.00 12.41 36 CYS A CA 10
ATOM 5912 C C . CYS A 1 36 ? 11.224 4.501 0.602 1.00 54.42 36 CYS A C 10
ATOM 5913 O O . CYS A 1 36 ? 11.486 5.620 1.041 1.00 13.30 36 CYS A O 10
ATOM 5920 N N . GLY A 1 37 ? 10.018 3.949 0.702 1.00 23.15 37 GLY A N 10
ATOM 5921 C CA . GLY A 1 37 ? 8.930 4.657 1.351 1.00 73.35 37 GLY A CA 10
ATOM 5922 C C . GLY A 1 37 ? 8.368 5.770 0.489 1.00 2.52 37 GLY A C 10
ATOM 5923 O O . GLY A 1 37 ? 7.995 6.829 0.995 1.00 34.01 37 GLY A O 10
ATOM 5927 N N . LYS A 1 38 ? 8.309 5.534 -0.817 1.00 25.21 38 LYS A N 10
ATOM 5928 C CA . LYS A 1 38 ? 7.790 6.525 -1.752 1.00 22.20 38 LYS A CA 10
ATOM 5929 C C . LYS A 1 38 ? 6.352 6.202 -2.144 1.00 61.54 38 LYS A C 10
ATOM 5930 O O . LYS A 1 38 ? 5.946 6.419 -3.286 1.00 75.23 38 LYS A O 10
ATOM 5949 N N . CYS A 1 39 ? 5.586 5.683 -1.191 1.00 32.32 39 CYS A N 10
ATOM 5950 C CA . CYS A 1 39 ? 4.193 5.330 -1.436 1.00 15.41 39 CYS A CA 10
ATOM 5951 C C . CYS A 1 39 ? 3.412 6.532 -1.960 1.00 14.22 39 CYS A C 10
ATOM 5952 O O . CYS A 1 39 ? 2.680 6.429 -2.944 1.00 62.30 39 CYS A O 10
ATOM 5961 N N . CYS A 1 1 ? 1.282 0.798 -0.355 1.00 70.33 1 CYS A N 11
ATOM 5962 C CA . CYS A 1 1 ? 1.521 -0.178 -1.412 1.00 42.52 1 CYS A CA 11
ATOM 5963 C C . CYS A 1 1 ? 2.796 -0.972 -1.141 1.00 53.20 1 CYS A C 11
ATOM 5964 O O . CYS A 1 1 ? 3.469 -0.759 -0.133 1.00 4.11 1 CYS A O 11
ATOM 5971 N N . ARG A 1 2 ? 3.120 -1.888 -2.048 1.00 53.40 2 ARG A N 11
ATOM 5972 C CA . ARG A 1 2 ? 4.312 -2.714 -1.907 1.00 22.43 2 ARG A CA 11
ATOM 5973 C C . ARG A 1 2 ? 5.219 -2.574 -3.126 1.00 73.01 2 ARG A C 11
ATOM 5974 O O . ARG A 1 2 ? 4.948 -1.778 -4.025 1.00 54.02 2 ARG A O 11
ATOM 5995 N N . ASP A 1 3 ? 6.295 -3.352 -3.149 1.00 3.21 3 ASP A N 11
ATOM 5996 C CA . ASP A 1 3 ? 7.242 -3.315 -4.258 1.00 32.03 3 ASP A CA 11
ATOM 5997 C C . ASP A 1 3 ? 7.096 -4.552 -5.138 1.00 75.03 3 ASP A C 11
ATOM 5998 O O . ASP A 1 3 ? 6.706 -5.620 -4.666 1.00 0.03 3 ASP A O 11
ATOM 6007 N N . ARG A 1 4 ? 7.409 -4.400 -6.421 1.00 3.43 4 ARG A N 11
ATOM 6008 C CA . ARG A 1 4 ? 7.310 -5.504 -7.368 1.00 5.41 4 ARG A CA 11
ATOM 6009 C C . ARG A 1 4 ? 8.445 -6.502 -7.160 1.00 5.15 4 ARG A C 11
ATOM 6010 O O . ARG A 1 4 ? 8.299 -7.691 -7.445 1.00 4.15 4 ARG A O 11
ATOM 6031 N N . ILE A 1 5 ? 9.575 -6.010 -6.662 1.00 20.23 5 ILE A N 11
ATOM 6032 C CA . ILE A 1 5 ? 10.734 -6.859 -6.415 1.00 31.20 5 ILE A CA 11
ATOM 6033 C C . ILE A 1 5 ? 10.881 -7.171 -4.930 1.00 34.14 5 ILE A C 11
ATOM 6034 O O . ILE A 1 5 ? 10.354 -6.468 -4.067 1.00 51.21 5 ILE A O 11
ATOM 6050 N N . PRO A 1 6 ? 11.615 -8.250 -4.621 1.00 61.33 6 PRO A N 11
ATOM 6051 C CA . PRO A 1 6 ? 11.851 -8.679 -3.239 1.00 72.05 6 PRO A CA 11
ATOM 6052 C C . PRO A 1 6 ? 12.764 -7.720 -2.483 1.00 34.33 6 PRO A C 11
ATOM 6053 O O . PRO A 1 6 ? 13.304 -6.778 -3.061 1.00 0.10 6 PRO A O 11
ATOM 6064 N N . GLN A 1 7 ? 12.931 -7.968 -1.188 1.00 11.24 7 GLN A N 11
ATOM 6065 C CA . GLN A 1 7 ? 13.779 -7.125 -0.353 1.00 33.34 7 GLN A CA 11
ATOM 6066 C C . GLN A 1 7 ? 15.250 -7.481 -0.537 1.00 62.12 7 GLN A C 11
ATOM 6067 O O . GLN A 1 7 ? 16.125 -6.622 -0.430 1.00 35.44 7 GLN A O 11
ATOM 6081 N N . ASN A 1 8 ? 15.516 -8.753 -0.815 1.00 70.33 8 ASN A N 11
ATOM 6082 C CA . ASN A 1 8 ? 16.882 -9.223 -1.014 1.00 3.01 8 ASN A CA 11
ATOM 6083 C C . ASN A 1 8 ? 17.595 -8.391 -2.076 1.00 54.00 8 ASN A C 11
ATOM 6084 O O . ASN A 1 8 ? 18.788 -8.110 -1.963 1.00 52.10 8 ASN A O 11
ATOM 6095 N N . VAL A 1 9 ? 16.854 -7.999 -3.108 1.00 71.10 9 VAL A N 11
ATOM 6096 C CA . VAL A 1 9 ? 17.413 -7.198 -4.190 1.00 4.30 9 VAL A CA 11
ATOM 6097 C C . VAL A 1 9 ? 17.323 -5.709 -3.874 1.00 44.13 9 VAL A C 11
ATOM 6098 O O . VAL A 1 9 ? 18.223 -4.937 -4.207 1.00 24.04 9 VAL A O 11
ATOM 6111 N N . CYS A 1 10 ? 16.231 -5.311 -3.230 1.00 64.30 10 CYS A N 11
ATOM 6112 C CA . CYS A 1 10 ? 16.022 -3.915 -2.868 1.00 42.44 10 CYS A CA 11
ATOM 6113 C C . CYS A 1 10 ? 17.057 -3.457 -1.844 1.00 35.20 10 CYS A C 11
ATOM 6114 O O . CYS A 1 10 ? 17.407 -2.279 -1.785 1.00 70.13 10 CYS A O 11
ATOM 6121 N N . GLU A 1 11 ? 17.541 -4.398 -1.039 1.00 73.13 11 GLU A N 11
ATOM 6122 C CA . GLU A 1 11 ? 18.534 -4.091 -0.017 1.00 63.02 11 GLU A CA 11
ATOM 6123 C C . GLU A 1 11 ? 19.719 -3.340 -0.618 1.00 61.43 11 GLU A C 11
ATOM 6124 O O . GLU A 1 11 ? 20.187 -2.349 -0.059 1.00 33.13 11 GLU A O 11
ATOM 6136 N N . GLN A 1 12 ? 20.199 -3.821 -1.761 1.00 30.44 12 GLN A N 11
ATOM 6137 C CA . GLN A 1 12 ? 21.330 -3.197 -2.437 1.00 13.11 12 GLN A CA 11
ATOM 6138 C C . GLN A 1 12 ? 21.029 -1.738 -2.766 1.00 25.24 12 GLN A C 11
ATOM 6139 O O . GLN A 1 12 ? 21.927 -0.896 -2.771 1.00 54.01 12 GLN A O 11
ATOM 6153 N N . MET A 1 13 ? 19.762 -1.447 -3.039 1.00 71.45 13 MET A N 11
ATOM 6154 C CA . MET A 1 13 ? 19.344 -0.090 -3.368 1.00 52.45 13 MET A CA 11
ATOM 6155 C C . MET A 1 13 ? 19.323 0.790 -2.122 1.00 74.23 13 MET A C 11
ATOM 6156 O O . MET A 1 13 ? 19.791 1.928 -2.145 1.00 52.31 13 MET A O 11
ATOM 6170 N N . LYS A 1 14 ? 18.776 0.255 -1.035 1.00 44.05 14 LYS A N 11
ATOM 6171 C CA . LYS A 1 14 ? 18.695 0.990 0.221 1.00 14.11 14 LYS A CA 11
ATOM 6172 C C . LYS A 1 14 ? 20.087 1.281 0.773 1.00 34.40 14 LYS A C 11
ATOM 6173 O O . LYS A 1 14 ? 20.392 2.412 1.152 1.00 61.40 14 LYS A O 11
ATOM 6192 N N . LYS A 1 15 ? 20.928 0.253 0.814 1.00 0.14 15 LYS A N 11
ATOM 6193 C CA . LYS A 1 15 ? 22.289 0.398 1.317 1.00 20.11 15 LYS A CA 11
ATOM 6194 C C . LYS A 1 15 ? 23.108 1.315 0.414 1.00 13.45 15 LYS A C 11
ATOM 6195 O O . LYS A 1 15 ? 24.030 1.989 0.872 1.00 50.15 15 LYS A O 11
ATOM 6214 N N . ASN A 1 16 ? 22.763 1.337 -0.869 1.00 32.11 16 ASN A N 11
ATOM 6215 C CA . ASN A 1 16 ? 23.466 2.173 -1.835 1.00 72.13 16 ASN A CA 11
ATOM 6216 C C . ASN A 1 16 ? 23.098 3.642 -1.653 1.00 1.34 16 ASN A C 11
ATOM 6217 O O . ASN A 1 16 ? 23.934 4.528 -1.825 1.00 52.35 16 ASN A O 11
ATOM 6228 N N . GLY A 1 17 ? 21.840 3.893 -1.301 1.00 24.21 17 GLY A N 11
ATOM 6229 C CA . GLY A 1 17 ? 21.384 5.256 -1.100 1.00 31.41 17 GLY A CA 11
ATOM 6230 C C . GLY A 1 17 ? 20.658 5.808 -2.310 1.00 55.22 17 GLY A C 11
ATOM 6231 O O . GLY A 1 17 ? 20.604 7.022 -2.511 1.00 72.33 17 GLY A O 11
ATOM 6235 N N . LYS A 1 18 ? 20.098 4.916 -3.121 1.00 11.25 18 LYS A N 11
ATOM 6236 C CA . LYS A 1 18 ? 19.371 5.320 -4.318 1.00 62.04 18 LYS A CA 11
ATOM 6237 C C . LYS A 1 18 ? 18.099 6.078 -3.953 1.00 74.53 18 LYS A C 11
ATOM 6238 O O . LYS A 1 18 ? 17.705 7.019 -4.643 1.00 33.40 18 LYS A O 11
ATOM 6257 N N . CYS A 1 19 ? 17.460 5.662 -2.864 1.00 42.54 19 CYS A N 11
ATOM 6258 C CA . CYS A 1 19 ? 16.233 6.302 -2.407 1.00 13.05 19 CYS A CA 11
ATOM 6259 C C . CYS A 1 19 ? 16.445 7.798 -2.195 1.00 3.25 19 CYS A C 11
ATOM 6260 O O . CYS A 1 19 ? 15.553 8.605 -2.451 1.00 12.23 19 CYS A O 11
ATOM 6267 N N . GLY A 1 20 ? 17.635 8.161 -1.725 1.00 23.34 20 GLY A N 11
ATOM 6268 C CA . GLY A 1 20 ? 17.944 9.558 -1.486 1.00 43.42 20 GLY A CA 11
ATOM 6269 C C . GLY A 1 20 ? 18.518 10.243 -2.711 1.00 72.42 20 GLY A C 11
ATOM 6270 O O . GLY A 1 20 ? 18.246 11.417 -2.959 1.00 14.41 20 GLY A O 11
ATOM 6274 N N . ASP A 1 21 ? 19.315 9.507 -3.479 1.00 11.45 21 ASP A N 11
ATOM 6275 C CA . ASP A 1 21 ? 19.929 10.051 -4.684 1.00 63.34 21 ASP A CA 11
ATOM 6276 C C . ASP A 1 21 ? 18.874 10.346 -5.746 1.00 3.52 21 ASP A C 11
ATOM 6277 O O . ASP A 1 21 ? 18.020 9.516 -6.055 1.00 73.01 21 ASP A O 11
ATOM 6286 N N . PRO A 1 22 ? 18.933 11.559 -6.317 1.00 71.42 22 PRO A N 11
ATOM 6287 C CA . PRO A 1 22 ? 17.990 11.992 -7.352 1.00 53.32 22 PRO A CA 11
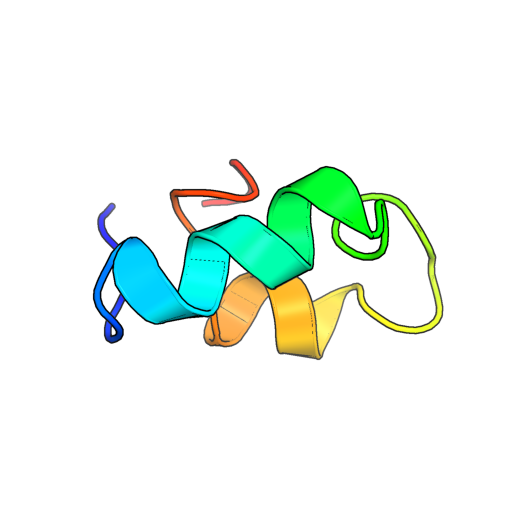ATOM 6288 C C . PRO A 1 22 ? 18.195 11.253 -8.670 1.00 51.10 22 PRO A C 11
ATOM 6289 O O . PRO A 1 22 ? 17.232 10.904 -9.353 1.00 41.23 22 PRO A O 11
ATOM 6300 N N . ARG A 1 23 ? 19.455 11.017 -9.021 1.00 11.12 23 ARG A N 11
ATOM 6301 C CA . ARG A 1 23 ? 19.786 10.320 -10.258 1.00 32.34 23 ARG A CA 11
ATOM 6302 C C . ARG A 1 23 ? 19.091 8.963 -10.319 1.00 72.42 23 ARG A C 11
ATOM 6303 O O . ARG A 1 23 ? 18.723 8.491 -11.395 1.00 11.13 23 ARG A O 11
ATOM 6324 N N . MET A 1 24 ? 18.915 8.340 -9.158 1.00 43.31 24 MET A N 11
ATOM 6325 C CA . MET A 1 24 ? 18.264 7.038 -9.080 1.00 70.25 24 MET A CA 11
ATOM 6326 C C . MET A 1 24 ? 17.023 7.102 -8.196 1.00 1.34 24 MET A C 11
ATOM 6327 O O . MET A 1 24 ? 16.767 6.197 -7.402 1.00 63.32 24 MET A O 11
ATOM 6341 N N . SER A 1 25 ? 16.256 8.179 -8.337 1.00 61.42 25 SER A N 11
ATOM 6342 C CA . SER A 1 25 ? 15.044 8.363 -7.548 1.00 21.35 25 SER A CA 11
ATOM 6343 C C . SER A 1 25 ? 13.834 7.770 -8.263 1.00 41.23 25 SER A C 11
ATOM 6344 O O . SER A 1 25 ? 13.014 7.081 -7.656 1.00 13.21 25 SER A O 11
ATOM 6352 N N . THR A 1 26 ? 13.729 8.043 -9.560 1.00 40.42 26 THR A N 11
ATOM 6353 C CA . THR A 1 26 ? 12.620 7.540 -10.360 1.00 72.50 26 THR A CA 11
ATOM 6354 C C . THR A 1 26 ? 12.640 6.017 -10.430 1.00 35.10 26 THR A C 11
ATOM 6355 O O . THR A 1 26 ? 11.590 5.373 -10.431 1.00 20.23 26 THR A O 11
ATOM 6366 N N . ILE A 1 27 ? 13.839 5.447 -10.488 1.00 14.40 27 ILE A N 11
ATOM 6367 C CA . ILE A 1 27 ? 13.994 4.000 -10.556 1.00 73.32 27 ILE A CA 11
ATOM 6368 C C . ILE A 1 27 ? 13.813 3.362 -9.183 1.00 1.11 27 ILE A C 11
ATOM 6369 O O . ILE A 1 27 ? 13.106 2.366 -9.038 1.00 73.41 27 ILE A O 11
ATOM 6385 N N . ALA A 1 28 ? 14.456 3.945 -8.177 1.00 4.23 28 ALA A N 11
ATOM 6386 C CA . ALA A 1 28 ? 14.364 3.437 -6.814 1.00 32.42 28 ALA A CA 11
ATOM 6387 C C . ALA A 1 28 ? 12.921 3.448 -6.320 1.00 40.33 28 ALA A C 11
ATOM 6388 O O . ALA A 1 28 ? 12.553 2.679 -5.433 1.00 42.11 28 ALA A O 11
ATOM 6395 N N . GLU A 1 29 ? 12.109 4.326 -6.901 1.00 11.43 29 GLU A N 11
ATOM 6396 C CA . GLU A 1 29 ? 10.706 4.438 -6.517 1.00 45.14 29 GLU A CA 11
ATOM 6397 C C . GLU A 1 29 ? 9.876 3.333 -7.164 1.00 22.24 29 GLU A C 11
ATOM 6398 O O . GLU A 1 29 ? 9.160 2.599 -6.481 1.00 62.31 29 GLU A O 11
ATOM 6410 N N . LEU A 1 30 ? 9.977 3.221 -8.483 1.00 74.54 30 LEU A N 11
ATOM 6411 C CA . LEU A 1 30 ? 9.235 2.205 -9.224 1.00 0.54 30 LEU A CA 11
ATOM 6412 C C . LEU A 1 30 ? 9.717 0.805 -8.860 1.00 25.04 30 LEU A C 11
ATOM 6413 O O . LEU A 1 30 ? 8.927 -0.136 -8.794 1.00 11.23 30 LEU A O 11
ATOM 6429 N N . GLN A 1 31 ? 11.019 0.676 -8.622 1.00 51.05 31 GLN A N 11
ATOM 6430 C CA . GLN A 1 31 ? 11.606 -0.610 -8.263 1.00 53.44 31 GLN A CA 11
ATOM 6431 C C . GLN A 1 31 ? 11.390 -0.912 -6.784 1.00 64.12 31 GLN A C 11
ATOM 6432 O O . GLN A 1 31 ? 10.990 -2.017 -6.418 1.00 32.35 31 GLN A O 11
ATOM 6446 N N . CYS A 1 32 ? 11.659 0.076 -5.938 1.00 4.50 32 CYS A N 11
ATOM 6447 C CA . CYS A 1 32 ? 11.496 -0.083 -4.498 1.00 63.11 32 CYS A CA 11
ATOM 6448 C C . CYS A 1 32 ? 10.739 1.100 -3.902 1.00 75.21 32 CYS A C 11
ATOM 6449 O O . CYS A 1 32 ? 11.306 1.951 -3.218 1.00 1.52 32 CYS A O 11
ATOM 6456 N N . PRO A 1 33 ? 9.425 1.155 -4.167 1.00 32.20 33 PRO A N 11
ATOM 6457 C CA . PRO A 1 33 ? 8.560 2.228 -3.666 1.00 25.41 33 PRO A CA 11
ATOM 6458 C C . PRO A 1 33 ? 8.353 2.148 -2.157 1.00 74.44 33 PRO A C 11
ATOM 6459 O O . PRO A 1 33 ? 8.480 3.146 -1.449 1.00 4.34 33 PRO A O 11
ATOM 6470 N N . LYS A 1 34 ? 8.032 0.953 -1.672 1.00 12.35 34 LYS A N 11
ATOM 6471 C CA . LYS A 1 34 ? 7.808 0.742 -0.246 1.00 73.54 34 LYS A CA 11
ATOM 6472 C C . LYS A 1 34 ? 9.119 0.824 0.529 1.00 52.43 34 LYS A C 11
ATOM 6473 O O . LYS A 1 34 ? 9.199 1.483 1.566 1.00 35.25 34 LYS A O 11
ATOM 6492 N N . THR A 1 35 ? 10.147 0.153 0.018 1.00 54.40 35 THR A N 11
ATOM 6493 C CA . THR A 1 35 ? 11.454 0.151 0.662 1.00 40.51 35 THR A CA 11
ATOM 6494 C C . THR A 1 35 ? 11.940 1.572 0.925 1.00 54.45 35 THR A C 11
ATOM 6495 O O . THR A 1 35 ? 12.482 1.867 1.990 1.00 45.12 35 THR A O 11
ATOM 6506 N N . CYS A 1 36 ? 11.741 2.451 -0.053 1.00 34.34 36 CYS A N 11
ATOM 6507 C CA . CYS A 1 36 ? 12.158 3.842 0.072 1.00 31.04 36 CYS A CA 11
ATOM 6508 C C . CYS A 1 36 ? 11.066 4.680 0.731 1.00 51.33 36 CYS A C 11
ATOM 6509 O O . CYS A 1 36 ? 11.325 5.773 1.232 1.00 1.50 36 CYS A O 11
ATOM 6516 N N . GLY A 1 37 ? 9.843 4.159 0.725 1.00 33.12 37 GLY A N 11
ATOM 6517 C CA . GLY A 1 37 ? 8.730 4.872 1.324 1.00 33.23 37 GLY A CA 11
ATOM 6518 C C . GLY A 1 37 ? 8.337 6.104 0.533 1.00 4.15 37 GLY A C 11
ATOM 6519 O O . GLY A 1 37 ? 8.268 7.206 1.079 1.00 32.52 37 GLY A O 11
ATOM 6523 N N . LYS A 1 38 ? 8.081 5.920 -0.757 1.00 44.03 38 LYS A N 11
ATOM 6524 C CA . LYS A 1 38 ? 7.694 7.025 -1.626 1.00 44.12 38 LYS A CA 11
ATOM 6525 C C . LYS A 1 38 ? 6.420 6.692 -2.395 1.00 14.11 38 LYS A C 11
ATOM 6526 O O . LYS A 1 38 ? 6.284 7.035 -3.570 1.00 34.32 38 LYS A O 11
ATOM 6545 N N . CYS A 1 39 ? 5.487 6.024 -1.724 1.00 63.33 39 CYS A N 11
ATOM 6546 C CA . CYS A 1 39 ? 4.223 5.645 -2.343 1.00 52.22 39 CYS A CA 11
ATOM 6547 C C . CYS A 1 39 ? 3.185 6.752 -2.180 1.00 34.41 39 CYS A C 11
ATOM 6548 O O . CYS A 1 39 ? 2.617 6.930 -1.103 1.00 33.52 39 CYS A O 11
ATOM 6557 N N . CYS A 1 1 ? 1.343 -0.556 -2.475 1.00 61.41 1 CYS A N 12
ATOM 6558 C CA . CYS A 1 1 ? 2.469 0.115 -1.837 1.00 31.01 1 CYS A CA 12
ATOM 6559 C C . CYS A 1 1 ? 3.723 -0.753 -1.893 1.00 52.13 1 CYS A C 12
ATOM 6560 O O . CYS A 1 1 ? 4.835 -0.246 -2.043 1.00 73.24 1 CYS A O 12
ATOM 6567 N N . ARG A 1 2 ? 3.535 -2.063 -1.772 1.00 52.01 2 ARG A N 12
ATOM 6568 C CA . ARG A 1 2 ? 4.650 -3.001 -1.808 1.00 71.43 2 ARG A CA 12
ATOM 6569 C C . ARG A 1 2 ? 5.505 -2.782 -3.053 1.00 73.32 2 ARG A C 12
ATOM 6570 O O . ARG A 1 2 ? 5.143 -2.006 -3.938 1.00 22.22 2 ARG A O 12
ATOM 6591 N N . ASP A 1 3 ? 6.639 -3.471 -3.114 1.00 42.30 3 ASP A N 12
ATOM 6592 C CA . ASP A 1 3 ? 7.545 -3.352 -4.250 1.00 65.23 3 ASP A CA 12
ATOM 6593 C C . ASP A 1 3 ? 7.466 -4.589 -5.140 1.00 52.43 3 ASP A C 12
ATOM 6594 O O . ASP A 1 3 ? 7.400 -5.716 -4.649 1.00 55.42 3 ASP A O 12
ATOM 6603 N N . ARG A 1 4 ? 7.472 -4.369 -6.451 1.00 73.40 4 ARG A N 12
ATOM 6604 C CA . ARG A 1 4 ? 7.398 -5.466 -7.409 1.00 53.43 4 ARG A CA 12
ATOM 6605 C C . ARG A 1 4 ? 8.563 -6.432 -7.221 1.00 23.23 4 ARG A C 12
ATOM 6606 O O . ARG A 1 4 ? 8.437 -7.630 -7.478 1.00 40.32 4 ARG A O 12
ATOM 6627 N N . ILE A 1 5 ? 9.696 -5.904 -6.771 1.00 3.14 5 ILE A N 12
ATOM 6628 C CA . ILE A 1 5 ? 10.883 -6.720 -6.547 1.00 43.13 5 ILE A CA 12
ATOM 6629 C C . ILE A 1 5 ? 11.075 -7.016 -5.064 1.00 24.51 5 ILE A C 12
ATOM 6630 O O . ILE A 1 5 ? 10.576 -6.303 -4.193 1.00 64.31 5 ILE A O 12
ATOM 6646 N N . PRO A 1 6 ? 11.818 -8.093 -4.767 1.00 73.51 6 PRO A N 12
ATOM 6647 C CA . PRO A 1 6 ? 12.095 -8.508 -3.389 1.00 24.12 6 PRO A CA 12
ATOM 6648 C C . PRO A 1 6 ? 13.032 -7.543 -2.671 1.00 3.14 6 PRO A C 12
ATOM 6649 O O . PRO A 1 6 ? 13.584 -6.629 -3.283 1.00 15.31 6 PRO A O 12
ATOM 6660 N N . GLN A 1 7 ? 13.208 -7.753 -1.370 1.00 73.20 7 GLN A N 12
ATOM 6661 C CA . GLN A 1 7 ? 14.078 -6.901 -0.569 1.00 44.55 7 GLN A CA 12
ATOM 6662 C C . GLN A 1 7 ? 15.545 -7.255 -0.795 1.00 35.23 7 GLN A C 12
ATOM 6663 O O . GLN A 1 7 ? 16.430 -6.421 -0.611 1.00 21.43 7 GLN A O 12
ATOM 6677 N N . ASN A 1 8 ? 15.793 -8.498 -1.194 1.00 31.42 8 ASN A N 12
ATOM 6678 C CA . ASN A 1 8 ? 17.152 -8.964 -1.443 1.00 44.23 8 ASN A CA 12
ATOM 6679 C C . ASN A 1 8 ? 17.848 -8.083 -2.477 1.00 73.21 8 ASN A C 12
ATOM 6680 O O . ASN A 1 8 ? 19.031 -7.768 -2.346 1.00 35.45 8 ASN A O 12
ATOM 6691 N N . VAL A 1 9 ? 17.104 -7.688 -3.506 1.00 23.11 9 VAL A N 12
ATOM 6692 C CA . VAL A 1 9 ? 17.648 -6.842 -4.562 1.00 20.33 9 VAL A CA 12
ATOM 6693 C C . VAL A 1 9 ? 17.539 -5.367 -4.195 1.00 10.44 9 VAL A C 12
ATOM 6694 O O . VAL A 1 9 ? 18.417 -4.567 -4.522 1.00 73.52 9 VAL A O 12
ATOM 6707 N N . CYS A 1 10 ? 16.456 -5.011 -3.512 1.00 11.01 10 CYS A N 12
ATOM 6708 C CA . CYS A 1 10 ? 16.230 -3.631 -3.099 1.00 65.11 10 CYS A CA 12
ATOM 6709 C C . CYS A 1 10 ? 17.264 -3.197 -2.064 1.00 23.22 10 CYS A C 12
ATOM 6710 O O . CYS A 1 10 ? 17.611 -2.020 -1.975 1.00 0.12 10 CYS A O 12
ATOM 6717 N N . GLU A 1 11 ? 17.752 -4.157 -1.284 1.00 61.23 11 GLU A N 12
ATOM 6718 C CA . GLU A 1 11 ? 18.746 -3.874 -0.255 1.00 55.32 11 GLU A CA 12
ATOM 6719 C C . GLU A 1 11 ? 19.913 -3.078 -0.831 1.00 2.51 11 GLU A C 12
ATOM 6720 O O . GLU A 1 11 ? 20.255 -2.008 -0.328 1.00 41.41 11 GLU A O 12
ATOM 6732 N N . GLN A 1 12 ? 20.520 -3.609 -1.887 1.00 41.34 12 GLN A N 12
ATOM 6733 C CA . GLN A 1 12 ? 21.650 -2.949 -2.531 1.00 10.55 12 GLN A CA 12
ATOM 6734 C C . GLN A 1 12 ? 21.319 -1.495 -2.854 1.00 23.20 12 GLN A C 12
ATOM 6735 O O . GLN A 1 12 ? 22.197 -0.633 -2.847 1.00 40.33 12 GLN A O 12
ATOM 6749 N N . MET A 1 13 ? 20.048 -1.232 -3.137 1.00 52.21 13 MET A N 12
ATOM 6750 C CA . MET A 1 13 ? 19.602 0.118 -3.462 1.00 74.14 13 MET A CA 12
ATOM 6751 C C . MET A 1 13 ? 19.391 0.941 -2.196 1.00 35.15 13 MET A C 12
ATOM 6752 O O . MET A 1 13 ? 19.652 2.144 -2.173 1.00 64.32 13 MET A O 12
ATOM 6766 N N . LYS A 1 14 ? 18.915 0.285 -1.142 1.00 2.51 14 LYS A N 12
ATOM 6767 C CA . LYS A 1 14 ? 18.670 0.955 0.130 1.00 54.54 14 LYS A CA 12
ATOM 6768 C C . LYS A 1 14 ? 19.982 1.342 0.804 1.00 63.43 14 LYS A C 12
ATOM 6769 O O . LYS A 1 14 ? 20.156 2.479 1.242 1.00 22.11 14 LYS A O 12
ATOM 6788 N N . LYS A 1 15 ? 20.905 0.388 0.882 1.00 14.40 15 LYS A N 12
ATOM 6789 C CA . LYS A 1 15 ? 22.203 0.629 1.500 1.00 63.51 15 LYS A CA 12
ATOM 6790 C C . LYS A 1 15 ? 23.012 1.639 0.692 1.00 34.21 15 LYS A C 12
ATOM 6791 O O . LYS A 1 15 ? 23.831 2.374 1.242 1.00 60.53 15 LYS A O 12
ATOM 6810 N N . ASN A 1 16 ? 22.774 1.670 -0.615 1.00 51.32 16 ASN A N 12
ATOM 6811 C CA . ASN A 1 16 ? 23.480 2.592 -1.498 1.00 72.44 16 ASN A CA 12
ATOM 6812 C C . ASN A 1 16 ? 22.954 4.014 -1.333 1.00 2.34 16 ASN A C 12
ATOM 6813 O O . ASN A 1 16 ? 23.708 4.981 -1.430 1.00 45.21 16 ASN A O 12
ATOM 6824 N N . GLY A 1 17 ? 21.654 4.134 -1.081 1.00 21.34 17 GLY A N 12
ATOM 6825 C CA . GLY A 1 17 ? 21.050 5.441 -0.905 1.00 15.23 17 GLY A CA 12
ATOM 6826 C C . GLY A 1 17 ? 20.354 5.932 -2.159 1.00 34.42 17 GLY A C 12
ATOM 6827 O O . GLY A 1 17 ? 20.188 7.136 -2.356 1.00 64.31 17 GLY A O 12
ATOM 6831 N N . LYS A 1 18 ? 19.945 4.997 -3.011 1.00 4.42 18 LYS A N 12
ATOM 6832 C CA . LYS A 1 18 ? 19.264 5.340 -4.253 1.00 74.44 18 LYS A CA 12
ATOM 6833 C C . LYS A 1 18 ? 17.995 6.140 -3.975 1.00 61.34 18 LYS A C 12
ATOM 6834 O O . LYS A 1 18 ? 17.690 7.103 -4.679 1.00 53.01 18 LYS A O 12
ATOM 6853 N N . CYS A 1 19 ? 17.260 5.736 -2.945 1.00 21.23 19 CYS A N 12
ATOM 6854 C CA . CYS A 1 19 ? 16.025 6.415 -2.573 1.00 1.24 19 CYS A CA 12
ATOM 6855 C C . CYS A 1 19 ? 16.256 7.915 -2.415 1.00 53.55 19 CYS A C 12
ATOM 6856 O O . CYS A 1 19 ? 15.380 8.724 -2.719 1.00 53.12 19 CYS A O 12
ATOM 6863 N N . GLY A 1 20 ? 17.442 8.280 -1.939 1.00 23.44 20 GLY A N 12
ATOM 6864 C CA . GLY A 1 20 ? 17.767 9.681 -1.749 1.00 44.34 20 GLY A CA 12
ATOM 6865 C C . GLY A 1 20 ? 18.517 10.267 -2.930 1.00 13.13 20 GLY A C 12
ATOM 6866 O O . GLY A 1 20 ? 18.361 11.446 -3.249 1.00 72.35 20 GLY A O 12
ATOM 6870 N N . ASP A 1 21 ? 19.333 9.444 -3.578 1.00 22.44 21 ASP A N 12
ATOM 6871 C CA . ASP A 1 21 ? 20.110 9.887 -4.729 1.00 64.02 21 ASP A CA 12
ATOM 6872 C C . ASP A 1 21 ? 19.195 10.392 -5.840 1.00 45.43 21 ASP A C 12
ATOM 6873 O O . ASP A 1 21 ? 18.145 9.816 -6.124 1.00 23.32 21 ASP A O 12
ATOM 6882 N N . PRO A 1 22 ? 19.601 11.497 -6.485 1.00 20.42 22 PRO A N 12
ATOM 6883 C CA . PRO A 1 22 ? 18.832 12.105 -7.575 1.00 31.44 22 PRO A CA 12
ATOM 6884 C C . PRO A 1 22 ? 18.837 11.248 -8.836 1.00 62.20 22 PRO A C 12
ATOM 6885 O O . PRO A 1 22 ? 17.791 11.009 -9.440 1.00 43.52 22 PRO A O 12
ATOM 6896 N N . ARG A 1 23 ? 20.021 10.787 -9.228 1.00 14.11 23 ARG A N 12
ATOM 6897 C CA . ARG A 1 23 ? 20.161 9.957 -10.418 1.00 43.23 23 ARG A CA 12
ATOM 6898 C C . ARG A 1 23 ? 19.291 8.708 -10.316 1.00 52.12 23 ARG A C 12
ATOM 6899 O O . ARG A 1 23 ? 18.749 8.234 -11.314 1.00 54.41 23 ARG A O 12
ATOM 6920 N N . MET A 1 24 ? 19.163 8.180 -9.103 1.00 73.04 24 MET A N 12
ATOM 6921 C CA . MET A 1 24 ? 18.358 6.986 -8.871 1.00 53.42 24 MET A CA 12
ATOM 6922 C C . MET A 1 24 ? 17.147 7.308 -8.002 1.00 15.25 24 MET A C 12
ATOM 6923 O O . MET A 1 24 ? 16.824 6.569 -7.072 1.00 30.41 24 MET A O 12
ATOM 6937 N N . SER A 1 25 ? 16.480 8.416 -8.310 1.00 10.25 25 SER A N 12
ATOM 6938 C CA . SER A 1 25 ? 15.307 8.838 -7.553 1.00 73.31 25 SER A CA 12
ATOM 6939 C C . SER A 1 25 ? 14.025 8.354 -8.224 1.00 71.41 25 SER A C 12
ATOM 6940 O O . SER A 1 25 ? 13.054 8.001 -7.554 1.00 55.12 25 SER A O 12
ATOM 6948 N N . THR A 1 26 ? 14.029 8.339 -9.554 1.00 3.25 26 THR A N 12
ATOM 6949 C CA . THR A 1 26 ? 12.868 7.900 -10.317 1.00 2.20 26 THR A CA 12
ATOM 6950 C C . THR A 1 26 ? 12.818 6.380 -10.416 1.00 32.23 26 THR A C 12
ATOM 6951 O O . THR A 1 26 ? 11.740 5.785 -10.425 1.00 31.51 26 THR A O 12
ATOM 6962 N N . ILE A 1 27 ? 13.989 5.757 -10.489 1.00 4.24 27 ILE A N 12
ATOM 6963 C CA . ILE A 1 27 ? 14.078 4.305 -10.585 1.00 13.54 27 ILE A CA 12
ATOM 6964 C C . ILE A 1 27 ? 13.875 3.651 -9.222 1.00 43.12 27 ILE A C 12
ATOM 6965 O O . ILE A 1 27 ? 13.333 2.551 -9.125 1.00 62.43 27 ILE A O 12
ATOM 6981 N N . ALA A 1 28 ? 14.313 4.337 -8.172 1.00 24.15 28 ALA A N 12
ATOM 6982 C CA . ALA A 1 28 ? 14.177 3.824 -6.814 1.00 11.42 28 ALA A CA 12
ATOM 6983 C C . ALA A 1 28 ? 12.736 3.937 -6.327 1.00 3.12 28 ALA A C 12
ATOM 6984 O O . ALA A 1 28 ? 12.317 3.208 -5.429 1.00 32.30 28 ALA A O 12
ATOM 6991 N N . GLU A 1 29 ? 11.984 4.856 -6.925 1.00 4.14 29 GLU A N 12
ATOM 6992 C CA . GLU A 1 29 ? 10.591 5.064 -6.549 1.00 52.21 29 GLU A CA 12
ATOM 6993 C C . GLU A 1 29 ? 9.685 4.045 -7.235 1.00 12.53 29 GLU A C 12
ATOM 6994 O O . GLU A 1 29 ? 8.610 3.716 -6.732 1.00 14.22 29 GLU A O 12
ATOM 7006 N N . LEU A 1 30 ? 10.126 3.550 -8.386 1.00 0.43 30 LEU A N 12
ATOM 7007 C CA . LEU A 1 30 ? 9.356 2.569 -9.142 1.00 53.20 30 LEU A CA 12
ATOM 7008 C C . LEU A 1 30 ? 9.831 1.152 -8.838 1.00 11.11 30 LEU A C 12
ATOM 7009 O O . LEU A 1 30 ? 9.028 0.223 -8.754 1.00 50.31 30 LEU A O 12
ATOM 7025 N N . GLN A 1 31 ? 11.140 0.995 -8.672 1.00 2.43 31 GLN A N 12
ATOM 7026 C CA . GLN A 1 31 ? 11.721 -0.309 -8.375 1.00 45.51 31 GLN A CA 12
ATOM 7027 C C . GLN A 1 31 ? 11.480 -0.694 -6.919 1.00 51.24 31 GLN A C 12
ATOM 7028 O O . GLN A 1 31 ? 11.112 -1.830 -6.620 1.00 15.02 31 GLN A O 12
ATOM 7042 N N . CYS A 1 32 ? 11.690 0.259 -6.018 1.00 10.34 32 CYS A N 12
ATOM 7043 C CA . CYS A 1 32 ? 11.496 0.020 -4.593 1.00 2.54 32 CYS A CA 12
ATOM 7044 C C . CYS A 1 32 ? 10.628 1.111 -3.971 1.00 44.24 32 CYS A C 12
ATOM 7045 O O . CYS A 1 32 ? 11.095 1.942 -3.192 1.00 22.24 32 CYS A O 12
ATOM 7052 N N . PRO A 1 33 ? 9.334 1.110 -4.324 1.00 2.00 33 PRO A N 12
ATOM 7053 C CA . PRO A 1 33 ? 8.373 2.092 -3.812 1.00 65.04 33 PRO A CA 12
ATOM 7054 C C . PRO A 1 33 ? 8.071 1.890 -2.331 1.00 43.25 33 PRO A C 12
ATOM 7055 O O . PRO A 1 33 ? 7.815 2.849 -1.603 1.00 4.21 33 PRO A O 12
ATOM 7066 N N . LYS A 1 34 ? 8.103 0.637 -1.891 1.00 71.14 34 LYS A N 12
ATOM 7067 C CA . LYS A 1 34 ? 7.834 0.308 -0.496 1.00 43.34 34 LYS A CA 12
ATOM 7068 C C . LYS A 1 34 ? 9.079 0.515 0.361 1.00 61.44 34 LYS A C 12
ATOM 7069 O O . LYS A 1 34 ? 9.006 1.071 1.457 1.00 61.10 34 LYS A O 12
ATOM 7088 N N . THR A 1 35 ? 10.223 0.064 -0.146 1.00 54.24 35 THR A N 12
ATOM 7089 C CA . THR A 1 35 ? 11.483 0.200 0.572 1.00 22.23 35 THR A CA 12
ATOM 7090 C C . THR A 1 35 ? 11.822 1.666 0.816 1.00 22.12 35 THR A C 12
ATOM 7091 O O . THR A 1 35 ? 12.277 2.037 1.899 1.00 62.23 35 THR A O 12
ATOM 7102 N N . CYS A 1 36 ? 11.597 2.497 -0.196 1.00 63.42 36 CYS A N 12
ATOM 7103 C CA . CYS A 1 36 ? 11.879 3.923 -0.092 1.00 55.32 36 CYS A CA 12
ATOM 7104 C C . CYS A 1 36 ? 10.716 4.660 0.567 1.00 2.22 36 CYS A C 12
ATOM 7105 O O . CYS A 1 36 ? 10.872 5.780 1.052 1.00 43.12 36 CYS A O 12
ATOM 7112 N N . GLY A 1 37 ? 9.550 4.022 0.581 1.00 12.14 37 GLY A N 12
ATOM 7113 C CA . GLY A 1 37 ? 8.378 4.631 1.183 1.00 2.34 37 GLY A CA 12
ATOM 7114 C C . GLY A 1 37 ? 7.832 5.778 0.357 1.00 53.32 37 GLY A C 12
ATOM 7115 O O . GLY A 1 37 ? 7.965 6.943 0.732 1.00 11.24 37 GLY A O 12
ATOM 7119 N N . LYS A 1 38 ? 7.216 5.450 -0.774 1.00 33.23 38 LYS A N 12
ATOM 7120 C CA . LYS A 1 38 ? 6.647 6.461 -1.657 1.00 70.33 38 LYS A CA 12
ATOM 7121 C C . LYS A 1 38 ? 5.361 5.956 -2.305 1.00 2.24 38 LYS A C 12
ATOM 7122 O O . LYS A 1 38 ? 5.081 6.253 -3.466 1.00 51.23 38 LYS A O 12
ATOM 7141 N N . CYS A 1 39 ? 4.582 5.193 -1.546 1.00 11.15 39 CYS A N 12
ATOM 7142 C CA . CYS A 1 39 ? 3.325 4.648 -2.044 1.00 41.12 39 CYS A CA 12
ATOM 7143 C C . CYS A 1 39 ? 2.356 5.767 -2.416 1.00 3.02 39 CYS A C 12
ATOM 7144 O O . CYS A 1 39 ? 1.740 5.740 -3.481 1.00 2.13 39 CYS A O 12
ATOM 7153 N N . CYS A 1 1 ? 0.889 -0.820 -0.186 1.00 2.41 1 CYS A N 13
ATOM 7154 C CA . CYS A 1 1 ? 1.847 -0.488 -1.234 1.00 21.42 1 CYS A CA 13
ATOM 7155 C C . CYS A 1 1 ? 3.119 -1.319 -1.090 1.00 61.04 1 CYS A C 13
ATOM 7156 O O . CYS A 1 1 ? 3.818 -1.234 -0.080 1.00 53.13 1 CYS A O 13
ATOM 7163 N N . ARG A 1 2 ? 3.413 -2.122 -2.108 1.00 51.52 2 ARG A N 13
ATOM 7164 C CA . ARG A 1 2 ? 4.600 -2.968 -2.096 1.00 33.24 2 ARG A CA 13
ATOM 7165 C C . ARG A 1 2 ? 5.486 -2.680 -3.304 1.00 20.02 2 ARG A C 13
ATOM 7166 O O . ARG A 1 2 ? 5.164 -1.830 -4.134 1.00 74.22 2 ARG A O 13
ATOM 7187 N N . ASP A 1 3 ? 6.603 -3.393 -3.395 1.00 4.35 3 ASP A N 13
ATOM 7188 C CA . ASP A 1 3 ? 7.536 -3.214 -4.501 1.00 64.21 3 ASP A CA 13
ATOM 7189 C C . ASP A 1 3 ? 7.448 -4.381 -5.480 1.00 11.10 3 ASP A C 13
ATOM 7190 O O . ASP A 1 3 ? 7.123 -5.504 -5.095 1.00 14.04 3 ASP A O 13
ATOM 7199 N N . ARG A 1 4 ? 7.739 -4.107 -6.747 1.00 54.54 4 ARG A N 13
ATOM 7200 C CA . ARG A 1 4 ? 7.690 -5.133 -7.782 1.00 14.31 4 ARG A CA 13
ATOM 7201 C C . ARG A 1 4 ? 8.839 -6.123 -7.620 1.00 44.24 4 ARG A C 13
ATOM 7202 O O . ARG A 1 4 ? 8.720 -7.293 -7.986 1.00 41.50 4 ARG A O 13
ATOM 7223 N N . ILE A 1 5 ? 9.951 -5.646 -7.072 1.00 5.44 5 ILE A N 13
ATOM 7224 C CA . ILE A 1 5 ? 11.122 -6.489 -6.862 1.00 12.23 5 ILE A CA 13
ATOM 7225 C C . ILE A 1 5 ? 11.240 -6.911 -5.401 1.00 44.31 5 ILE A C 13
ATOM 7226 O O . ILE A 1 5 ? 10.688 -6.279 -4.500 1.00 21.41 5 ILE A O 13
ATOM 7242 N N . PRO A 1 6 ? 11.980 -8.003 -5.159 1.00 73.41 6 PRO A N 13
ATOM 7243 C CA . PRO A 1 6 ? 12.191 -8.533 -3.809 1.00 32.23 6 PRO A CA 13
ATOM 7244 C C . PRO A 1 6 ? 13.077 -7.626 -2.962 1.00 61.10 6 PRO A C 13
ATOM 7245 O O . PRO A 1 6 ? 13.658 -6.665 -3.466 1.00 73.32 6 PRO A O 13
ATOM 7256 N N . GLN A 1 7 ? 13.176 -7.938 -1.674 1.00 25.41 7 GLN A N 13
ATOM 7257 C CA . GLN A 1 7 ? 13.993 -7.150 -0.758 1.00 75.11 7 GLN A CA 13
ATOM 7258 C C . GLN A 1 7 ? 15.475 -7.453 -0.952 1.00 13.33 7 GLN A C 13
ATOM 7259 O O . GLN A 1 7 ? 16.331 -6.614 -0.673 1.00 33.30 7 GLN A O 13
ATOM 7273 N N . ASN A 1 8 ? 15.770 -8.657 -1.431 1.00 2.24 8 ASN A N 13
ATOM 7274 C CA . ASN A 1 8 ? 17.150 -9.071 -1.661 1.00 14.55 8 ASN A CA 13
ATOM 7275 C C . ASN A 1 8 ? 17.873 -8.074 -2.561 1.00 63.34 8 ASN A C 13
ATOM 7276 O O . ASN A 1 8 ? 19.034 -7.737 -2.326 1.00 72.21 8 ASN A O 13
ATOM 7287 N N . VAL A 1 9 ? 17.179 -7.606 -3.594 1.00 5.00 9 VAL A N 13
ATOM 7288 C CA . VAL A 1 9 ? 17.755 -6.647 -4.530 1.00 14.04 9 VAL A CA 13
ATOM 7289 C C . VAL A 1 9 ? 17.566 -5.217 -4.036 1.00 41.10 9 VAL A C 13
ATOM 7290 O O . VAL A 1 9 ? 18.433 -4.363 -4.227 1.00 75.13 9 VAL A O 13
ATOM 7303 N N . CYS A 1 10 ? 16.428 -4.962 -3.399 1.00 41.21 10 CYS A N 13
ATOM 7304 C CA . CYS A 1 10 ? 16.124 -3.635 -2.877 1.00 22.00 10 CYS A CA 13
ATOM 7305 C C . CYS A 1 10 ? 17.076 -3.266 -1.743 1.00 12.15 10 CYS A C 13
ATOM 7306 O O . CYS A 1 10 ? 17.300 -2.088 -1.467 1.00 5.01 10 CYS A O 13
ATOM 7313 N N . GLU A 1 11 ? 17.631 -4.282 -1.089 1.00 43.33 11 GLU A N 13
ATOM 7314 C CA . GLU A 1 11 ? 18.558 -4.063 0.015 1.00 31.42 11 GLU A CA 13
ATOM 7315 C C . GLU A 1 11 ? 19.764 -3.246 -0.440 1.00 33.24 11 GLU A C 13
ATOM 7316 O O . GLU A 1 11 ? 20.036 -2.172 0.097 1.00 73.44 11 GLU A O 13
ATOM 7328 N N . GLN A 1 12 ? 20.482 -3.764 -1.431 1.00 1.31 12 GLN A N 13
ATOM 7329 C CA . GLN A 1 12 ? 21.659 -3.083 -1.957 1.00 3.12 12 GLN A CA 13
ATOM 7330 C C . GLN A 1 12 ? 21.336 -1.636 -2.316 1.00 25.22 12 GLN A C 13
ATOM 7331 O O . GLN A 1 12 ? 22.190 -0.755 -2.211 1.00 35.54 12 GLN A O 13
ATOM 7345 N N . MET A 1 13 ? 20.100 -1.399 -2.740 1.00 54.12 13 MET A N 13
ATOM 7346 C CA . MET A 1 13 ? 19.664 -0.058 -3.114 1.00 24.10 13 MET A CA 13
ATOM 7347 C C . MET A 1 13 ? 19.601 0.853 -1.892 1.00 52.13 13 MET A C 13
ATOM 7348 O O . MET A 1 13 ? 20.205 1.926 -1.873 1.00 32.22 13 MET A O 13
ATOM 7362 N N . LYS A 1 14 ? 18.865 0.420 -0.874 1.00 62.32 14 LYS A N 13
ATOM 7363 C CA . LYS A 1 14 ? 18.723 1.195 0.352 1.00 11.32 14 LYS A CA 13
ATOM 7364 C C . LYS A 1 14 ? 20.088 1.549 0.934 1.00 71.01 14 LYS A C 13
ATOM 7365 O O . LYS A 1 14 ? 20.359 2.708 1.248 1.00 1.12 14 LYS A O 13
ATOM 7384 N N . LYS A 1 15 ? 20.945 0.543 1.073 1.00 0.44 15 LYS A N 13
ATOM 7385 C CA . LYS A 1 15 ? 22.284 0.748 1.614 1.00 35.34 15 LYS A CA 13
ATOM 7386 C C . LYS A 1 15 ? 23.119 1.620 0.683 1.00 24.02 15 LYS A C 13
ATOM 7387 O O . LYS A 1 15 ? 24.011 2.341 1.128 1.00 42.32 15 LYS A O 13
ATOM 7406 N N . ASN A 1 16 ? 22.824 1.549 -0.611 1.00 15.34 16 ASN A N 13
ATOM 7407 C CA . ASN A 1 16 ? 23.548 2.334 -1.604 1.00 73.22 16 ASN A CA 13
ATOM 7408 C C . ASN A 1 16 ? 23.171 3.809 -1.513 1.00 14.23 16 ASN A C 13
ATOM 7409 O O . ASN A 1 16 ? 24.006 4.688 -1.720 1.00 52.33 16 ASN A O 13
ATOM 7420 N N . GLY A 1 17 ? 21.905 4.073 -1.200 1.00 24.04 17 GLY A N 13
ATOM 7421 C CA . GLY A 1 17 ? 21.440 5.443 -1.085 1.00 75.44 17 GLY A CA 13
ATOM 7422 C C . GLY A 1 17 ? 20.677 5.900 -2.313 1.00 63.12 17 GLY A C 13
ATOM 7423 O O . GLY A 1 17 ? 20.604 7.095 -2.598 1.00 52.45 17 GLY A O 13
ATOM 7427 N N . LYS A 1 18 ? 20.109 4.947 -3.044 1.00 30.31 18 LYS A N 13
ATOM 7428 C CA . LYS A 1 18 ? 19.348 5.257 -4.249 1.00 25.53 18 LYS A CA 13
ATOM 7429 C C . LYS A 1 18 ? 18.093 6.053 -3.910 1.00 14.04 18 LYS A C 13
ATOM 7430 O O . LYS A 1 18 ? 17.693 6.949 -4.654 1.00 63.22 18 LYS A O 13
ATOM 7449 N N . CYS A 1 19 ? 17.474 5.722 -2.781 1.00 4.11 19 CYS A N 13
ATOM 7450 C CA . CYS A 1 19 ? 16.264 6.407 -2.342 1.00 64.31 19 CYS A CA 13
ATOM 7451 C C . CYS A 1 19 ? 16.498 7.911 -2.238 1.00 51.23 19 CYS A C 13
ATOM 7452 O O . CYS A 1 19 ? 15.609 8.710 -2.530 1.00 72.33 19 CYS A O 13
ATOM 7459 N N . GLY A 1 20 ? 17.702 8.290 -1.820 1.00 51.31 20 GLY A N 13
ATOM 7460 C CA . GLY A 1 20 ? 18.031 9.697 -1.685 1.00 43.23 20 GLY A CA 13
ATOM 7461 C C . GLY A 1 20 ? 18.719 10.252 -2.917 1.00 1.33 20 GLY A C 13
ATOM 7462 O O . GLY A 1 20 ? 18.548 11.423 -3.257 1.00 70.01 20 GLY A O 13
ATOM 7466 N N . ASP A 1 21 ? 19.500 9.411 -3.585 1.00 45.44 21 ASP A N 13
ATOM 7467 C CA . ASP A 1 21 ? 20.218 9.825 -4.786 1.00 74.41 21 ASP A CA 13
ATOM 7468 C C . ASP A 1 21 ? 19.244 10.252 -5.880 1.00 44.13 21 ASP A C 13
ATOM 7469 O O . ASP A 1 21 ? 18.275 9.558 -6.189 1.00 2.43 21 ASP A O 13
ATOM 7478 N N . PRO A 1 22 ? 19.506 11.422 -6.481 1.00 41.33 22 PRO A N 13
ATOM 7479 C CA . PRO A 1 22 ? 18.665 11.969 -7.550 1.00 34.01 22 PRO A CA 13
ATOM 7480 C C . PRO A 1 22 ? 18.776 11.168 -8.843 1.00 2.13 22 PRO A C 13
ATOM 7481 O O . PRO A 1 22 ? 17.788 10.976 -9.552 1.00 25.41 22 PRO A O 13
ATOM 7492 N N . ARG A 1 23 ? 19.985 10.703 -9.143 1.00 15.30 23 ARG A N 13
ATOM 7493 C CA . ARG A 1 23 ? 20.225 9.924 -10.351 1.00 73.33 23 ARG A CA 13
ATOM 7494 C C . ARG A 1 23 ? 19.306 8.707 -10.405 1.00 35.12 23 ARG A C 13
ATOM 7495 O O . ARG A 1 23 ? 18.890 8.278 -11.481 1.00 20.33 23 ARG A O 13
ATOM 7516 N N . MET A 1 24 ? 18.993 8.156 -9.236 1.00 61.05 24 MET A N 13
ATOM 7517 C CA . MET A 1 24 ? 18.123 6.989 -9.151 1.00 13.03 24 MET A CA 13
ATOM 7518 C C . MET A 1 24 ? 16.864 7.307 -8.350 1.00 1.23 24 MET A C 13
ATOM 7519 O O . MET A 1 24 ? 16.353 6.460 -7.617 1.00 53.51 24 MET A O 13
ATOM 7533 N N . SER A 1 25 ? 16.370 8.533 -8.494 1.00 22.20 25 SER A N 13
ATOM 7534 C CA . SER A 1 25 ? 15.174 8.964 -7.780 1.00 72.34 25 SER A CA 13
ATOM 7535 C C . SER A 1 25 ? 13.913 8.552 -8.535 1.00 23.41 25 SER A C 13
ATOM 7536 O O . SER A 1 25 ? 12.899 8.202 -7.930 1.00 62.41 25 SER A O 13
ATOM 7544 N N . THR A 1 26 ? 13.984 8.596 -9.862 1.00 23.43 26 THR A N 13
ATOM 7545 C CA . THR A 1 26 ? 12.850 8.229 -10.700 1.00 63.44 26 THR A CA 13
ATOM 7546 C C . THR A 1 26 ? 12.707 6.714 -10.800 1.00 3.22 26 THR A C 13
ATOM 7547 O O . THR A 1 26 ? 11.595 6.189 -10.850 1.00 31.43 26 THR A O 13
ATOM 7558 N N . ILE A 1 27 ? 13.839 6.018 -10.827 1.00 51.33 27 ILE A N 13
ATOM 7559 C CA . ILE A 1 27 ? 13.838 4.564 -10.919 1.00 24.42 27 ILE A CA 13
ATOM 7560 C C . ILE A 1 27 ? 13.459 3.929 -9.585 1.00 4.00 27 ILE A C 13
ATOM 7561 O O . ILE A 1 27 ? 12.469 3.205 -9.490 1.00 31.12 27 ILE A O 13
ATOM 7577 N N . ALA A 1 28 ? 14.254 4.208 -8.557 1.00 33.45 28 ALA A N 13
ATOM 7578 C CA . ALA A 1 28 ? 13.999 3.667 -7.227 1.00 5.42 28 ALA A CA 13
ATOM 7579 C C . ALA A 1 28 ? 12.557 3.917 -6.799 1.00 43.22 28 ALA A C 13
ATOM 7580 O O . ALA A 1 28 ? 11.991 3.153 -6.019 1.00 0.04 28 ALA A O 13
ATOM 7587 N N . GLU A 1 29 ? 11.970 4.992 -7.315 1.00 55.14 29 GLU A N 13
ATOM 7588 C CA . GLU A 1 29 ? 10.593 5.342 -6.985 1.00 2.45 29 GLU A CA 13
ATOM 7589 C C . GLU A 1 29 ? 9.639 4.212 -7.360 1.00 51.53 29 GLU A C 13
ATOM 7590 O O . GLU A 1 29 ? 8.657 3.956 -6.663 1.00 14.24 29 GLU A O 13
ATOM 7602 N N . LEU A 1 30 ? 9.934 3.540 -8.467 1.00 44.33 30 LEU A N 13
ATOM 7603 C CA . LEU A 1 30 ? 9.103 2.437 -8.938 1.00 2.53 30 LEU A CA 13
ATOM 7604 C C . LEU A 1 30 ? 9.725 1.093 -8.574 1.00 2.13 30 LEU A C 13
ATOM 7605 O O . LEU A 1 30 ? 9.017 0.132 -8.274 1.00 40.40 30 LEU A O 13
ATOM 7621 N N . GLN A 1 31 ? 11.053 1.035 -8.600 1.00 73.43 31 GLN A N 13
ATOM 7622 C CA . GLN A 1 31 ? 11.770 -0.192 -8.272 1.00 15.15 31 GLN A CA 13
ATOM 7623 C C . GLN A 1 31 ? 11.563 -0.567 -6.808 1.00 21.41 31 GLN A C 13
ATOM 7624 O O . GLN A 1 31 ? 11.189 -1.698 -6.493 1.00 4.44 31 GLN A O 13
ATOM 7638 N N . CYS A 1 32 ? 11.809 0.387 -5.917 1.00 0.31 32 CYS A N 13
ATOM 7639 C CA . CYS A 1 32 ? 11.651 0.158 -4.486 1.00 22.41 32 CYS A CA 13
ATOM 7640 C C . CYS A 1 32 ? 10.868 1.294 -3.836 1.00 0.53 32 CYS A C 13
ATOM 7641 O O . CYS A 1 32 ? 11.414 2.115 -3.098 1.00 11.11 32 CYS A O 13
ATOM 7648 N N . PRO A 1 33 ? 9.557 1.345 -4.115 1.00 20.13 33 PRO A N 13
ATOM 7649 C CA . PRO A 1 33 ? 8.670 2.376 -3.567 1.00 22.53 33 PRO A CA 13
ATOM 7650 C C . PRO A 1 33 ? 8.445 2.209 -2.068 1.00 14.12 33 PRO A C 13
ATOM 7651 O O . PRO A 1 33 ? 8.548 3.169 -1.303 1.00 61.44 33 PRO A O 13
ATOM 7662 N N . LYS A 1 34 ? 8.136 0.985 -1.653 1.00 3.00 34 LYS A N 13
ATOM 7663 C CA . LYS A 1 34 ? 7.898 0.691 -0.245 1.00 13.31 34 LYS A CA 13
ATOM 7664 C C . LYS A 1 34 ? 9.196 0.758 0.553 1.00 42.24 34 LYS A C 13
ATOM 7665 O O . LYS A 1 34 ? 9.251 1.369 1.621 1.00 72.52 34 LYS A O 13
ATOM 7684 N N . THR A 1 35 ? 10.242 0.128 0.026 1.00 32.24 35 THR A N 13
ATOM 7685 C CA . THR A 1 35 ? 11.540 0.116 0.689 1.00 50.12 35 THR A CA 13
ATOM 7686 C C . THR A 1 35 ? 12.042 1.533 0.939 1.00 45.44 35 THR A C 13
ATOM 7687 O O . THR A 1 35 ? 12.579 1.834 2.005 1.00 22.24 35 THR A O 13
ATOM 7698 N N . CYS A 1 36 ? 11.865 2.402 -0.051 1.00 12.20 36 CYS A N 13
ATOM 7699 C CA . CYS A 1 36 ? 12.300 3.789 0.061 1.00 10.10 36 CYS A CA 13
ATOM 7700 C C . CYS A 1 36 ? 11.267 4.624 0.812 1.00 10.31 36 CYS A C 13
ATOM 7701 O O . CYS A 1 36 ? 11.571 5.709 1.307 1.00 21.44 36 CYS A O 13
ATOM 7708 N N . GLY A 1 37 ? 10.043 4.110 0.892 1.00 3.33 37 GLY A N 13
ATOM 7709 C CA . GLY A 1 37 ? 8.984 4.821 1.584 1.00 10.02 37 GLY A CA 13
ATOM 7710 C C . GLY A 1 37 ? 8.506 6.038 0.818 1.00 50.32 37 GLY A C 13
ATOM 7711 O O . GLY A 1 37 ? 8.821 7.172 1.179 1.00 2.40 37 GLY A O 13
ATOM 7715 N N . LYS A 1 38 ? 7.744 5.805 -0.245 1.00 73.41 38 LYS A N 13
ATOM 7716 C CA . LYS A 1 38 ? 7.221 6.890 -1.066 1.00 11.30 38 LYS A CA 13
ATOM 7717 C C . LYS A 1 38 ? 5.716 6.745 -1.266 1.00 13.12 38 LYS A C 13
ATOM 7718 O O . LYS A 1 38 ? 4.965 7.713 -1.134 1.00 65.32 38 LYS A O 13
ATOM 7737 N N . CYS A 1 39 ? 5.280 5.531 -1.583 1.00 60.50 39 CYS A N 13
ATOM 7738 C CA . CYS A 1 39 ? 3.864 5.258 -1.800 1.00 24.10 39 CYS A CA 13
ATOM 7739 C C . CYS A 1 39 ? 3.029 5.751 -0.622 1.00 53.23 39 CYS A C 13
ATOM 7740 O O . CYS A 1 39 ? 1.942 6.299 -0.806 1.00 3.43 39 CYS A O 13
ATOM 7749 N N . CYS A 1 1 ? 1.254 -0.557 -2.994 1.00 53.02 1 CYS A N 14
ATOM 7750 C CA . CYS A 1 1 ? 2.265 0.173 -2.240 1.00 45.33 1 CYS A CA 14
ATOM 7751 C C . CYS A 1 1 ? 3.567 -0.620 -2.166 1.00 33.41 1 CYS A C 14
ATOM 7752 O O . CYS A 1 1 ? 4.657 -0.050 -2.204 1.00 11.31 1 CYS A O 14
ATOM 7759 N N . ARG A 1 2 ? 3.443 -1.939 -2.060 1.00 65.41 2 ARG A N 14
ATOM 7760 C CA . ARG A 1 2 ? 4.609 -2.812 -1.979 1.00 51.45 2 ARG A CA 14
ATOM 7761 C C . ARG A 1 2 ? 5.506 -2.635 -3.201 1.00 52.03 2 ARG A C 14
ATOM 7762 O O . ARG A 1 2 ? 5.223 -1.819 -4.079 1.00 12.14 2 ARG A O 14
ATOM 7783 N N . ASP A 1 3 ? 6.588 -3.404 -3.251 1.00 35.43 3 ASP A N 14
ATOM 7784 C CA . ASP A 1 3 ? 7.526 -3.334 -4.365 1.00 12.32 3 ASP A CA 14
ATOM 7785 C C . ASP A 1 3 ? 7.379 -4.548 -5.277 1.00 1.32 3 ASP A C 14
ATOM 7786 O O . ASP A 1 3 ? 7.237 -5.676 -4.806 1.00 74.31 3 ASP A O 14
ATOM 7795 N N . ARG A 1 4 ? 7.414 -4.308 -6.583 1.00 51.55 4 ARG A N 14
ATOM 7796 C CA . ARG A 1 4 ? 7.282 -5.381 -7.561 1.00 44.13 4 ARG A CA 14
ATOM 7797 C C . ARG A 1 4 ? 8.367 -6.436 -7.360 1.00 15.41 4 ARG A C 14
ATOM 7798 O O . ARG A 1 4 ? 8.183 -7.602 -7.708 1.00 21.52 4 ARG A O 14
ATOM 7819 N N . ILE A 1 5 ? 9.495 -6.017 -6.797 1.00 51.21 5 ILE A N 14
ATOM 7820 C CA . ILE A 1 5 ? 10.607 -6.925 -6.549 1.00 65.33 5 ILE A CA 14
ATOM 7821 C C . ILE A 1 5 ? 10.759 -7.216 -5.060 1.00 12.41 5 ILE A C 14
ATOM 7822 O O . ILE A 1 5 ? 10.290 -6.464 -4.205 1.00 2.02 5 ILE A O 14
ATOM 7838 N N . PRO A 1 6 ? 11.431 -8.332 -4.740 1.00 13.50 6 PRO A N 14
ATOM 7839 C CA . PRO A 1 6 ? 11.662 -8.746 -3.353 1.00 61.01 6 PRO A CA 14
ATOM 7840 C C . PRO A 1 6 ? 12.644 -7.830 -2.630 1.00 61.24 6 PRO A C 14
ATOM 7841 O O . PRO A 1 6 ? 13.291 -6.987 -3.251 1.00 12.23 6 PRO A O 14
ATOM 7852 N N . GLN A 1 7 ? 12.750 -8.003 -1.317 1.00 1.22 7 GLN A N 14
ATOM 7853 C CA . GLN A 1 7 ? 13.654 -7.191 -0.511 1.00 12.33 7 GLN A CA 14
ATOM 7854 C C . GLN A 1 7 ? 15.105 -7.600 -0.741 1.00 11.33 7 GLN A C 14
ATOM 7855 O O . GLN A 1 7 ? 16.024 -6.811 -0.524 1.00 31.11 7 GLN A O 14
ATOM 7869 N N . ASN A 1 8 ? 15.303 -8.838 -1.181 1.00 32.12 8 ASN A N 14
ATOM 7870 C CA . ASN A 1 8 ? 16.643 -9.352 -1.439 1.00 71.34 8 ASN A CA 14
ATOM 7871 C C . ASN A 1 8 ? 17.401 -8.439 -2.398 1.00 15.30 8 ASN A C 14
ATOM 7872 O O . ASN A 1 8 ? 18.581 -8.153 -2.198 1.00 0.45 8 ASN A O 14
ATOM 7883 N N . VAL A 1 9 ? 16.713 -7.983 -3.440 1.00 70.14 9 VAL A N 14
ATOM 7884 C CA . VAL A 1 9 ? 17.320 -7.100 -4.430 1.00 33.34 9 VAL A CA 14
ATOM 7885 C C . VAL A 1 9 ? 17.212 -5.641 -4.003 1.00 54.43 9 VAL A C 14
ATOM 7886 O O . VAL A 1 9 ? 18.125 -4.847 -4.231 1.00 11.40 9 VAL A O 14
ATOM 7899 N N . CYS A 1 10 ? 16.089 -5.293 -3.383 1.00 3.23 10 CYS A N 14
ATOM 7900 C CA . CYS A 1 10 ? 15.860 -3.928 -2.923 1.00 62.34 10 CYS A CA 14
ATOM 7901 C C . CYS A 1 10 ? 16.844 -3.554 -1.819 1.00 2.32 10 CYS A C 14
ATOM 7902 O O . CYS A 1 10 ? 17.112 -2.375 -1.586 1.00 73.43 10 CYS A O 14
ATOM 7909 N N . GLU A 1 11 ? 17.379 -4.565 -1.142 1.00 61.32 11 GLU A N 14
ATOM 7910 C CA . GLU A 1 11 ? 18.333 -4.342 -0.062 1.00 52.41 11 GLU A CA 14
ATOM 7911 C C . GLU A 1 11 ? 19.538 -3.547 -0.556 1.00 62.15 11 GLU A C 14
ATOM 7912 O O . GLU A 1 11 ? 19.819 -2.455 -0.063 1.00 30.42 11 GLU A O 14
ATOM 7924 N N . GLN A 1 12 ? 20.246 -4.104 -1.534 1.00 23.35 12 GLN A N 14
ATOM 7925 C CA . GLN A 1 12 ? 21.422 -3.449 -2.094 1.00 1.43 12 GLN A CA 14
ATOM 7926 C C . GLN A 1 12 ? 21.106 -2.010 -2.490 1.00 62.33 12 GLN A C 14
ATOM 7927 O O . GLN A 1 12 ? 21.967 -1.134 -2.420 1.00 41.32 12 GLN A O 14
ATOM 7941 N N . MET A 1 13 ? 19.866 -1.775 -2.907 1.00 63.31 13 MET A N 14
ATOM 7942 C CA . MET A 1 13 ? 19.437 -0.442 -3.314 1.00 70.42 13 MET A CA 14
ATOM 7943 C C . MET A 1 13 ? 19.417 0.510 -2.123 1.00 24.13 13 MET A C 14
ATOM 7944 O O . MET A 1 13 ? 19.901 1.639 -2.209 1.00 23.21 13 MET A O 14
ATOM 7958 N N . LYS A 1 14 ? 18.855 0.048 -1.011 1.00 51.21 14 LYS A N 14
ATOM 7959 C CA . LYS A 1 14 ? 18.773 0.858 0.199 1.00 73.23 14 LYS A CA 14
ATOM 7960 C C . LYS A 1 14 ? 20.164 1.230 0.700 1.00 45.22 14 LYS A C 14
ATOM 7961 O O . LYS A 1 14 ? 20.441 2.395 0.987 1.00 22.03 14 LYS A O 14
ATOM 7980 N N . LYS A 1 15 ? 21.038 0.234 0.801 1.00 40.21 15 LYS A N 14
ATOM 7981 C CA . LYS A 1 15 ? 22.402 0.457 1.264 1.00 25.43 15 LYS A CA 14
ATOM 7982 C C . LYS A 1 15 ? 23.176 1.329 0.281 1.00 53.42 15 LYS A C 14
ATOM 7983 O O . LYS A 1 15 ? 24.085 2.061 0.669 1.00 41.45 15 LYS A O 14
ATOM 8002 N N . ASN A 1 16 ? 22.806 1.247 -0.993 1.00 65.04 16 ASN A N 14
ATOM 8003 C CA . ASN A 1 16 ? 23.465 2.030 -2.032 1.00 43.52 16 ASN A CA 14
ATOM 8004 C C . ASN A 1 16 ? 23.242 3.523 -1.811 1.00 45.52 16 ASN A C 14
ATOM 8005 O O . ASN A 1 16 ? 24.123 4.340 -2.080 1.00 30.35 16 ASN A O 14
ATOM 8016 N N . GLY A 1 17 ? 22.058 3.873 -1.319 1.00 53.20 17 GLY A N 14
ATOM 8017 C CA . GLY A 1 17 ? 21.740 5.267 -1.070 1.00 2.14 17 GLY A CA 14
ATOM 8018 C C . GLY A 1 17 ? 21.224 5.975 -2.307 1.00 25.31 17 GLY A C 14
ATOM 8019 O O . GLY A 1 17 ? 21.335 7.195 -2.425 1.00 52.21 17 GLY A O 14
ATOM 8023 N N . LYS A 1 18 ? 20.661 5.207 -3.233 1.00 54.35 18 LYS A N 14
ATOM 8024 C CA . LYS A 1 18 ? 20.126 5.767 -4.469 1.00 72.32 18 LYS A CA 14
ATOM 8025 C C . LYS A 1 18 ? 18.739 6.360 -4.242 1.00 72.25 18 LYS A C 14
ATOM 8026 O O . LYS A 1 18 ? 18.376 7.368 -4.850 1.00 64.42 18 LYS A O 14
ATOM 8045 N N . CYS A 1 19 ? 17.967 5.729 -3.363 1.00 42.34 19 CYS A N 14
ATOM 8046 C CA . CYS A 1 19 ? 16.620 6.195 -3.055 1.00 65.41 19 CYS A CA 14
ATOM 8047 C C . CYS A 1 19 ? 16.625 7.680 -2.704 1.00 21.41 19 CYS A C 14
ATOM 8048 O O . CYS A 1 19 ? 15.672 8.401 -2.997 1.00 23.42 19 CYS A O 14
ATOM 8055 N N . GLY A 1 20 ? 17.706 8.130 -2.074 1.00 21.11 20 GLY A N 14
ATOM 8056 C CA . GLY A 1 20 ? 17.815 9.526 -1.693 1.00 41.01 20 GLY A CA 14
ATOM 8057 C C . GLY A 1 20 ? 18.322 10.398 -2.825 1.00 74.20 20 GLY A C 14
ATOM 8058 O O . GLY A 1 20 ? 17.933 11.560 -2.944 1.00 3.00 20 GLY A O 14
ATOM 8062 N N . ASP A 1 21 ? 19.192 9.837 -3.657 1.00 51.14 21 ASP A N 14
ATOM 8063 C CA . ASP A 1 21 ? 19.753 10.571 -4.785 1.00 42.54 21 ASP A CA 14
ATOM 8064 C C . ASP A 1 21 ? 18.715 10.750 -5.888 1.00 54.33 21 ASP A C 14
ATOM 8065 O O . ASP A 1 21 ? 17.994 9.821 -6.253 1.00 31.04 21 ASP A O 14
ATOM 8074 N N . PRO A 1 22 ? 18.634 11.973 -6.433 1.00 11.41 22 PRO A N 14
ATOM 8075 C CA . PRO A 1 22 ? 17.686 12.303 -7.502 1.00 2.04 22 PRO A CA 14
ATOM 8076 C C . PRO A 1 22 ? 18.046 11.632 -8.823 1.00 33.53 22 PRO A C 14
ATOM 8077 O O . PRO A 1 22 ? 17.166 11.235 -9.587 1.00 64.54 22 PRO A O 14
ATOM 8088 N N . ARG A 1 23 ? 19.343 11.507 -9.084 1.00 53.43 23 ARG A N 14
ATOM 8089 C CA . ARG A 1 23 ? 19.818 10.884 -10.314 1.00 12.32 23 ARG A CA 14
ATOM 8090 C C . ARG A 1 23 ? 19.248 9.477 -10.465 1.00 63.22 23 ARG A C 14
ATOM 8091 O O . ARG A 1 23 ? 18.961 9.029 -11.575 1.00 22.00 23 ARG A O 14
ATOM 8112 N N . MET A 1 24 ? 19.088 8.785 -9.342 1.00 23.30 24 MET A N 14
ATOM 8113 C CA . MET A 1 24 ? 18.553 7.428 -9.350 1.00 54.42 24 MET A CA 14
ATOM 8114 C C . MET A 1 24 ? 17.352 7.312 -8.416 1.00 4.31 24 MET A C 14
ATOM 8115 O O . MET A 1 24 ? 17.225 6.340 -7.672 1.00 2.25 24 MET A O 14
ATOM 8129 N N . SER A 1 25 ? 16.475 8.310 -8.460 1.00 71.31 25 SER A N 14
ATOM 8130 C CA . SER A 1 25 ? 15.287 8.321 -7.614 1.00 61.23 25 SER A CA 14
ATOM 8131 C C . SER A 1 25 ? 14.084 7.753 -8.360 1.00 55.14 25 SER A C 14
ATOM 8132 O O . SER A 1 25 ? 13.242 7.068 -7.777 1.00 43.33 25 SER A O 14
ATOM 8140 N N . THR A 1 26 ? 14.008 8.043 -9.656 1.00 34.22 26 THR A N 14
ATOM 8141 C CA . THR A 1 26 ? 12.908 7.563 -10.483 1.00 14.40 26 THR A CA 14
ATOM 8142 C C . THR A 1 26 ? 12.899 6.041 -10.558 1.00 21.10 26 THR A C 14
ATOM 8143 O O . THR A 1 26 ? 11.840 5.421 -10.655 1.00 74.03 26 THR A O 14
ATOM 8154 N N . ILE A 1 27 ? 14.085 5.444 -10.511 1.00 44.34 27 ILE A N 14
ATOM 8155 C CA . ILE A 1 27 ? 14.213 3.994 -10.572 1.00 63.42 27 ILE A CA 14
ATOM 8156 C C . ILE A 1 27 ? 14.002 3.365 -9.199 1.00 73.01 27 ILE A C 14
ATOM 8157 O O . ILE A 1 27 ? 13.464 2.264 -9.086 1.00 21.25 27 ILE A O 14
ATOM 8173 N N . ALA A 1 28 ? 14.427 4.074 -8.158 1.00 72.52 28 ALA A N 14
ATOM 8174 C CA . ALA A 1 28 ? 14.280 3.587 -6.792 1.00 4.00 28 ALA A CA 14
ATOM 8175 C C . ALA A 1 28 ? 12.828 3.664 -6.334 1.00 52.24 28 ALA A C 14
ATOM 8176 O O . ALA A 1 28 ? 12.405 2.915 -5.455 1.00 13.35 28 ALA A O 14
ATOM 8183 N N . GLU A 1 29 ? 12.070 4.575 -6.937 1.00 72.11 29 GLU A N 14
ATOM 8184 C CA . GLU A 1 29 ? 10.665 4.750 -6.589 1.00 74.31 29 GLU A CA 14
ATOM 8185 C C . GLU A 1 29 ? 9.795 3.716 -7.300 1.00 4.14 29 GLU A C 14
ATOM 8186 O O . GLU A 1 29 ? 8.754 3.305 -6.786 1.00 1.13 29 GLU A O 14
ATOM 8198 N N . LEU A 1 30 ? 10.230 3.301 -8.484 1.00 71.51 30 LEU A N 14
ATOM 8199 C CA . LEU A 1 30 ? 9.492 2.315 -9.267 1.00 42.10 30 LEU A CA 14
ATOM 8200 C C . LEU A 1 30 ? 9.946 0.899 -8.927 1.00 12.12 30 LEU A C 14
ATOM 8201 O O . LEU A 1 30 ? 9.142 -0.032 -8.909 1.00 72.42 30 LEU A O 14
ATOM 8217 N N . GLN A 1 31 ? 11.238 0.746 -8.655 1.00 51.33 31 GLN A N 14
ATOM 8218 C CA . GLN A 1 31 ? 11.798 -0.556 -8.314 1.00 35.11 31 GLN A CA 14
ATOM 8219 C C . GLN A 1 31 ? 11.539 -0.893 -6.849 1.00 53.21 31 GLN A C 14
ATOM 8220 O O . GLN A 1 31 ? 11.264 -2.043 -6.505 1.00 11.45 31 GLN A O 14
ATOM 8234 N N . CYS A 1 32 ? 11.629 0.117 -5.990 1.00 54.23 32 CYS A N 14
ATOM 8235 C CA . CYS A 1 32 ? 11.405 -0.071 -4.562 1.00 3.21 32 CYS A CA 14
ATOM 8236 C C . CYS A 1 32 ? 10.648 1.114 -3.969 1.00 41.12 32 CYS A C 14
ATOM 8237 O O . CYS A 1 32 ? 11.216 1.966 -3.285 1.00 54.12 32 CYS A O 14
ATOM 8244 N N . PRO A 1 33 ? 9.335 1.171 -4.237 1.00 30.32 33 PRO A N 14
ATOM 8245 C CA . PRO A 1 33 ? 8.471 2.246 -3.739 1.00 63.40 33 PRO A CA 14
ATOM 8246 C C . PRO A 1 33 ? 8.260 2.168 -2.231 1.00 4.32 33 PRO A C 14
ATOM 8247 O O . PRO A 1 33 ? 8.131 3.191 -1.558 1.00 54.32 33 PRO A O 14
ATOM 8258 N N . LYS A 1 34 ? 8.227 0.949 -1.704 1.00 65.34 34 LYS A N 14
ATOM 8259 C CA . LYS A 1 34 ? 8.034 0.737 -0.275 1.00 21.11 34 LYS A CA 14
ATOM 8260 C C . LYS A 1 34 ? 9.360 0.828 0.473 1.00 65.10 34 LYS A C 14
ATOM 8261 O O . LYS A 1 34 ? 9.454 1.474 1.517 1.00 33.24 34 LYS A O 14
ATOM 8280 N N . THR A 1 35 ? 10.386 0.178 -0.069 1.00 1.13 35 THR A N 14
ATOM 8281 C CA . THR A 1 35 ? 11.707 0.186 0.547 1.00 40.11 35 THR A CA 14
ATOM 8282 C C . THR A 1 35 ? 12.269 1.601 0.624 1.00 62.02 35 THR A C 14
ATOM 8283 O O . THR A 1 35 ? 12.854 1.994 1.634 1.00 65.54 35 THR A O 14
ATOM 8294 N N . CYS A 1 36 ? 12.088 2.364 -0.449 1.00 34.11 36 CYS A N 14
ATOM 8295 C CA . CYS A 1 36 ? 12.576 3.736 -0.503 1.00 44.34 36 CYS A CA 14
ATOM 8296 C C . CYS A 1 36 ? 11.593 4.691 0.168 1.00 62.00 36 CYS A C 14
ATOM 8297 O O . CYS A 1 36 ? 11.949 5.811 0.531 1.00 51.43 36 CYS A O 14
ATOM 8304 N N . GLY A 1 37 ? 10.354 4.238 0.330 1.00 33.22 37 GLY A N 14
ATOM 8305 C CA . GLY A 1 37 ? 9.338 5.063 0.958 1.00 42.25 37 GLY A CA 14
ATOM 8306 C C . GLY A 1 37 ? 8.887 6.204 0.067 1.00 1.02 37 GLY A C 14
ATOM 8307 O O . GLY A 1 37 ? 9.244 7.360 0.297 1.00 35.13 37 GLY A O 14
ATOM 8311 N N . LYS A 1 38 ? 8.101 5.880 -0.954 1.00 45.23 38 LYS A N 14
ATOM 8312 C CA . LYS A 1 38 ? 7.601 6.886 -1.884 1.00 34.23 38 LYS A CA 14
ATOM 8313 C C . LYS A 1 38 ? 6.224 6.499 -2.414 1.00 34.12 38 LYS A C 14
ATOM 8314 O O . LYS A 1 38 ? 5.907 6.736 -3.580 1.00 12.22 38 LYS A O 14
ATOM 8333 N N . CYS A 1 39 ? 5.408 5.903 -1.550 1.00 41.41 39 CYS A N 14
ATOM 8334 C CA . CYS A 1 39 ? 4.064 5.484 -1.930 1.00 45.54 39 CYS A CA 14
ATOM 8335 C C . CYS A 1 39 ? 3.231 6.678 -2.388 1.00 5.43 39 CYS A C 14
ATOM 8336 O O . CYS A 1 39 ? 2.837 7.518 -1.580 1.00 14.53 39 CYS A O 14
ATOM 8345 N N . CYS A 1 1 ? 1.165 -0.462 -4.324 1.00 64.30 1 CYS A N 15
ATOM 8346 C CA . CYS A 1 1 ? 2.146 0.432 -3.720 1.00 30.41 1 CYS A CA 15
ATOM 8347 C C . CYS A 1 1 ? 3.422 -0.324 -3.359 1.00 75.41 1 CYS A C 15
ATOM 8348 O O . CYS A 1 1 ? 4.522 0.221 -3.441 1.00 64.50 1 CYS A O 15
ATOM 8355 N N . ARG A 1 2 ? 3.264 -1.582 -2.960 1.00 64.30 2 ARG A N 15
ATOM 8356 C CA . ARG A 1 2 ? 4.403 -2.413 -2.586 1.00 14.12 2 ARG A CA 15
ATOM 8357 C C . ARG A 1 2 ? 5.441 -2.447 -3.703 1.00 62.42 2 ARG A C 15
ATOM 8358 O O . ARG A 1 2 ? 5.227 -1.892 -4.781 1.00 34.40 2 ARG A O 15
ATOM 8379 N N . ASP A 1 3 ? 6.566 -3.102 -3.438 1.00 3.11 3 ASP A N 15
ATOM 8380 C CA . ASP A 1 3 ? 7.638 -3.209 -4.421 1.00 23.43 3 ASP A CA 15
ATOM 8381 C C . ASP A 1 3 ? 7.484 -4.476 -5.257 1.00 11.11 3 ASP A C 15
ATOM 8382 O O . ASP A 1 3 ? 7.372 -5.577 -4.718 1.00 62.33 3 ASP A O 15
ATOM 8391 N N . ARG A 1 4 ? 7.477 -4.311 -6.576 1.00 24.14 4 ARG A N 15
ATOM 8392 C CA . ARG A 1 4 ? 7.334 -5.441 -7.486 1.00 42.31 4 ARG A CA 15
ATOM 8393 C C . ARG A 1 4 ? 8.510 -6.403 -7.347 1.00 71.41 4 ARG A C 15
ATOM 8394 O O . ARG A 1 4 ? 8.363 -7.610 -7.543 1.00 20.22 4 ARG A O 15
ATOM 8415 N N . ILE A 1 5 ? 9.675 -5.861 -7.009 1.00 71.30 5 ILE A N 15
ATOM 8416 C CA . ILE A 1 5 ? 10.875 -6.672 -6.844 1.00 31.04 5 ILE A CA 15
ATOM 8417 C C . ILE A 1 5 ? 11.068 -7.077 -5.386 1.00 42.12 5 ILE A C 15
ATOM 8418 O O . ILE A 1 5 ? 10.550 -6.444 -4.466 1.00 75.12 5 ILE A O 15
ATOM 8434 N N . PRO A 1 6 ? 11.834 -8.156 -5.169 1.00 22.34 6 PRO A N 15
ATOM 8435 C CA . PRO A 1 6 ? 12.116 -8.669 -3.824 1.00 42.25 6 PRO A CA 15
ATOM 8436 C C . PRO A 1 6 ? 13.028 -7.740 -3.029 1.00 73.44 6 PRO A C 15
ATOM 8437 O O . PRO A 1 6 ? 13.619 -6.813 -3.583 1.00 35.42 6 PRO A O 15
ATOM 8448 N N . GLN A 1 7 ? 13.137 -7.996 -1.730 1.00 21.22 7 GLN A N 15
ATOM 8449 C CA . GLN A 1 7 ? 13.977 -7.182 -0.859 1.00 62.15 7 GLN A CA 15
ATOM 8450 C C . GLN A 1 7 ? 15.455 -7.448 -1.125 1.00 62.04 7 GLN A C 15
ATOM 8451 O O . GLN A 1 7 ? 16.314 -6.643 -0.769 1.00 25.23 7 GLN A O 15
ATOM 8465 N N . ASN A 1 8 ? 15.743 -8.583 -1.754 1.00 44.02 8 ASN A N 15
ATOM 8466 C CA . ASN A 1 8 ? 17.118 -8.956 -2.067 1.00 42.51 8 ASN A CA 15
ATOM 8467 C C . ASN A 1 8 ? 17.792 -7.883 -2.918 1.00 23.23 8 ASN A C 15
ATOM 8468 O O . ASN A 1 8 ? 18.948 -7.528 -2.686 1.00 50.55 8 ASN A O 15
ATOM 8479 N N . VAL A 1 9 ? 17.061 -7.371 -3.903 1.00 4.12 9 VAL A N 15
ATOM 8480 C CA . VAL A 1 9 ? 17.587 -6.338 -4.787 1.00 41.22 9 VAL A CA 15
ATOM 8481 C C . VAL A 1 9 ? 17.365 -4.948 -4.202 1.00 12.13 9 VAL A C 15
ATOM 8482 O O . VAL A 1 9 ? 18.193 -4.052 -4.369 1.00 20.03 9 VAL A O 15
ATOM 8495 N N . CYS A 1 10 ? 16.241 -4.774 -3.514 1.00 21.40 10 CYS A N 15
ATOM 8496 C CA . CYS A 1 10 ? 15.908 -3.494 -2.903 1.00 3.55 10 CYS A CA 15
ATOM 8497 C C . CYS A 1 10 ? 16.861 -3.175 -1.753 1.00 74.44 10 CYS A C 15
ATOM 8498 O O . CYS A 1 10 ? 17.107 -2.010 -1.443 1.00 75.40 10 CYS A O 15
ATOM 8505 N N . GLU A 1 11 ? 17.393 -4.220 -1.127 1.00 21.11 11 GLU A N 15
ATOM 8506 C CA . GLU A 1 11 ? 18.318 -4.051 -0.012 1.00 72.52 11 GLU A CA 15
ATOM 8507 C C . GLU A 1 11 ? 19.528 -3.220 -0.430 1.00 35.23 11 GLU A C 15
ATOM 8508 O O . GLU A 1 11 ? 19.770 -2.143 0.114 1.00 22.31 11 GLU A O 15
ATOM 8520 N N . GLN A 1 12 ? 20.282 -3.730 -1.398 1.00 2.50 12 GLN A N 15
ATOM 8521 C CA . GLN A 1 12 ? 21.467 -3.035 -1.887 1.00 62.04 12 GLN A CA 15
ATOM 8522 C C . GLN A 1 12 ? 21.137 -1.594 -2.263 1.00 64.24 12 GLN A C 15
ATOM 8523 O O . GLN A 1 12 ? 21.971 -0.700 -2.123 1.00 12.32 12 GLN A O 15
ATOM 8537 N N . MET A 1 13 ? 19.917 -1.377 -2.742 1.00 73.52 13 MET A N 15
ATOM 8538 C CA . MET A 1 13 ? 19.477 -0.044 -3.138 1.00 30.53 13 MET A CA 15
ATOM 8539 C C . MET A 1 13 ? 19.392 0.881 -1.928 1.00 42.12 13 MET A C 15
ATOM 8540 O O . MET A 1 13 ? 19.715 2.066 -2.016 1.00 64.11 13 MET A O 15
ATOM 8554 N N . LYS A 1 14 ? 18.955 0.333 -0.799 1.00 42.52 14 LYS A N 15
ATOM 8555 C CA . LYS A 1 14 ? 18.828 1.109 0.429 1.00 44.00 14 LYS A CA 15
ATOM 8556 C C . LYS A 1 14 ? 20.201 1.443 1.006 1.00 75.42 14 LYS A C 15
ATOM 8557 O O . LYS A 1 14 ? 20.484 2.594 1.336 1.00 55.51 14 LYS A O 15
ATOM 8576 N N . LYS A 1 15 ? 21.050 0.428 1.124 1.00 44.05 15 LYS A N 15
ATOM 8577 C CA . LYS A 1 15 ? 22.394 0.613 1.658 1.00 44.23 15 LYS A CA 15
ATOM 8578 C C . LYS A 1 15 ? 23.232 1.488 0.731 1.00 4.20 15 LYS A C 15
ATOM 8579 O O . LYS A 1 15 ? 24.133 2.197 1.178 1.00 24.50 15 LYS A O 15
ATOM 8598 N N . ASN A 1 16 ? 22.928 1.435 -0.562 1.00 31.44 16 ASN A N 15
ATOM 8599 C CA . ASN A 1 16 ? 23.653 2.223 -1.551 1.00 0.50 16 ASN A CA 15
ATOM 8600 C C . ASN A 1 16 ? 23.235 3.690 -1.490 1.00 62.41 16 ASN A C 15
ATOM 8601 O O . ASN A 1 16 ? 24.050 4.587 -1.697 1.00 5.43 16 ASN A O 15
ATOM 8612 N N . GLY A 1 17 ? 21.958 3.924 -1.204 1.00 51.13 17 GLY A N 15
ATOM 8613 C CA . GLY A 1 17 ? 21.454 5.282 -1.121 1.00 13.33 17 GLY A CA 15
ATOM 8614 C C . GLY A 1 17 ? 20.723 5.708 -2.379 1.00 31.14 17 GLY A C 15
ATOM 8615 O O . GLY A 1 17 ? 20.627 6.898 -2.678 1.00 14.45 17 GLY A O 15
ATOM 8619 N N . LYS A 1 18 ? 20.207 4.733 -3.120 1.00 2.12 18 LYS A N 15
ATOM 8620 C CA . LYS A 1 18 ? 19.481 5.011 -4.353 1.00 44.54 18 LYS A CA 15
ATOM 8621 C C . LYS A 1 18 ? 18.109 5.608 -4.055 1.00 24.43 18 LYS A C 15
ATOM 8622 O O . LYS A 1 18 ? 17.605 6.440 -4.809 1.00 61.34 18 LYS A O 15
ATOM 8641 N N . CYS A 1 19 ? 17.511 5.178 -2.949 1.00 73.00 19 CYS A N 15
ATOM 8642 C CA . CYS A 1 19 ? 16.198 5.670 -2.549 1.00 74.55 19 CYS A CA 15
ATOM 8643 C C . CYS A 1 19 ? 16.164 7.195 -2.552 1.00 2.14 19 CYS A C 15
ATOM 8644 O O . CYS A 1 19 ? 15.147 7.804 -2.880 1.00 33.14 19 CYS A O 15
ATOM 8651 N N . GLY A 1 20 ? 17.286 7.807 -2.183 1.00 32.21 20 GLY A N 15
ATOM 8652 C CA . GLY A 1 20 ? 17.364 9.256 -2.149 1.00 61.52 20 GLY A CA 15
ATOM 8653 C C . GLY A 1 20 ? 18.396 9.803 -3.115 1.00 51.03 20 GLY A C 15
ATOM 8654 O O . GLY A 1 20 ? 18.996 10.849 -2.866 1.00 62.42 20 GLY A O 15
ATOM 8658 N N . ASP A 1 21 ? 18.604 9.095 -4.220 1.00 20.12 21 ASP A N 15
ATOM 8659 C CA . ASP A 1 21 ? 19.571 9.516 -5.227 1.00 23.41 21 ASP A CA 15
ATOM 8660 C C . ASP A 1 21 ? 18.927 10.458 -6.239 1.00 2.45 21 ASP A C 15
ATOM 8661 O O . ASP A 1 21 ? 17.722 10.412 -6.487 1.00 43.24 21 ASP A O 15
ATOM 8670 N N . PRO A 1 22 ? 19.747 11.336 -6.836 1.00 23.31 22 PRO A N 15
ATOM 8671 C CA . PRO A 1 22 ? 19.279 12.307 -7.830 1.00 25.44 22 PRO A CA 15
ATOM 8672 C C . PRO A 1 22 ? 18.874 11.644 -9.141 1.00 75.44 22 PRO A C 15
ATOM 8673 O O . PRO A 1 22 ? 17.810 11.932 -9.691 1.00 2.33 22 PRO A O 15
ATOM 8684 N N . ARG A 1 23 ? 19.727 10.754 -9.638 1.00 74.22 23 ARG A N 15
ATOM 8685 C CA . ARG A 1 23 ? 19.456 10.050 -10.886 1.00 43.43 23 ARG A CA 15
ATOM 8686 C C . ARG A 1 23 ? 18.625 8.796 -10.634 1.00 60.14 23 ARG A C 15
ATOM 8687 O O . ARG A 1 23 ? 17.800 8.410 -11.462 1.00 20.22 23 ARG A O 15
ATOM 8708 N N . MET A 1 24 ? 18.849 8.164 -9.487 1.00 3.32 24 MET A N 15
ATOM 8709 C CA . MET A 1 24 ? 18.120 6.954 -9.126 1.00 64.20 24 MET A CA 15
ATOM 8710 C C . MET A 1 24 ? 16.914 7.285 -8.253 1.00 41.43 24 MET A C 15
ATOM 8711 O O . MET A 1 24 ? 16.551 6.517 -7.363 1.00 13.44 24 MET A O 15
ATOM 8725 N N . SER A 1 25 ? 16.298 8.434 -8.515 1.00 33.32 25 SER A N 15
ATOM 8726 C CA . SER A 1 25 ? 15.135 8.868 -7.750 1.00 53.40 25 SER A CA 15
ATOM 8727 C C . SER A 1 25 ? 13.863 8.205 -8.271 1.00 2.31 25 SER A C 15
ATOM 8728 O O . SER A 1 25 ? 13.340 7.272 -7.661 1.00 64.21 25 SER A O 15
ATOM 8736 N N . THR A 1 26 ? 13.370 8.695 -9.404 1.00 75.21 26 THR A N 15
ATOM 8737 C CA . THR A 1 26 ? 12.159 8.152 -10.008 1.00 2.21 26 THR A CA 15
ATOM 8738 C C . THR A 1 26 ? 12.247 6.637 -10.148 1.00 74.24 26 THR A C 15
ATOM 8739 O O . THR A 1 26 ? 11.240 5.935 -10.044 1.00 51.51 26 THR A O 15
ATOM 8750 N N . ILE A 1 27 ? 13.455 6.138 -10.385 1.00 2.03 27 ILE A N 15
ATOM 8751 C CA . ILE A 1 27 ? 13.673 4.705 -10.537 1.00 61.14 27 ILE A CA 15
ATOM 8752 C C . ILE A 1 27 ? 13.530 3.982 -9.203 1.00 23.25 27 ILE A C 15
ATOM 8753 O O . ILE A 1 27 ? 13.038 2.855 -9.145 1.00 2.32 27 ILE A O 15
ATOM 8769 N N . ALA A 1 28 ? 13.962 4.638 -8.131 1.00 5.41 28 ALA A N 15
ATOM 8770 C CA . ALA A 1 28 ? 13.879 4.060 -6.796 1.00 22.04 28 ALA A CA 15
ATOM 8771 C C . ALA A 1 28 ? 12.435 4.007 -6.309 1.00 71.24 28 ALA A C 15
ATOM 8772 O O . ALA A 1 28 ? 12.076 3.157 -5.495 1.00 1.33 28 ALA A O 15
ATOM 8779 N N . GLU A 1 29 ? 11.611 4.920 -6.814 1.00 43.12 29 GLU A N 15
ATOM 8780 C CA . GLU A 1 29 ? 10.206 4.977 -6.429 1.00 21.21 29 GLU A CA 15
ATOM 8781 C C . GLU A 1 29 ? 9.403 3.889 -7.137 1.00 44.54 29 GLU A C 15
ATOM 8782 O O . GLU A 1 29 ? 8.465 3.326 -6.572 1.00 1.30 29 GLU A O 15
ATOM 8794 N N . LEU A 1 30 ? 9.778 3.600 -8.379 1.00 21.25 30 LEU A N 15
ATOM 8795 C CA . LEU A 1 30 ? 9.094 2.580 -9.166 1.00 54.42 30 LEU A CA 15
ATOM 8796 C C . LEU A 1 30 ? 9.678 1.198 -8.893 1.00 54.00 30 LEU A C 15
ATOM 8797 O O . LEU A 1 30 ? 8.956 0.201 -8.882 1.00 23.04 30 LEU A O 15
ATOM 8813 N N . GLN A 1 31 ? 10.987 1.148 -8.672 1.00 22.34 31 GLN A N 15
ATOM 8814 C CA . GLN A 1 31 ? 11.667 -0.113 -8.397 1.00 1.42 31 GLN A CA 15
ATOM 8815 C C . GLN A 1 31 ? 11.470 -0.532 -6.944 1.00 4.44 31 GLN A C 15
ATOM 8816 O O . GLN A 1 31 ? 11.259 -1.708 -6.649 1.00 24.42 31 GLN A O 15
ATOM 8830 N N . CYS A 1 32 ? 11.541 0.439 -6.039 1.00 24.35 32 CYS A N 15
ATOM 8831 C CA . CYS A 1 32 ? 11.372 0.172 -4.615 1.00 61.54 32 CYS A CA 15
ATOM 8832 C C . CYS A 1 32 ? 10.488 1.231 -3.964 1.00 51.23 32 CYS A C 15
ATOM 8833 O O . CYS A 1 32 ? 10.957 2.103 -3.233 1.00 22.05 32 CYS A O 15
ATOM 8840 N N . PRO A 1 33 ? 9.176 1.155 -4.236 1.00 5.52 33 PRO A N 15
ATOM 8841 C CA . PRO A 1 33 ? 8.199 2.099 -3.686 1.00 54.11 33 PRO A CA 15
ATOM 8842 C C . PRO A 1 33 ? 7.998 1.918 -2.185 1.00 63.13 33 PRO A C 15
ATOM 8843 O O . PRO A 1 33 ? 7.728 2.878 -1.464 1.00 15.21 33 PRO A O 15
ATOM 8854 N N . LYS A 1 34 ? 8.133 0.681 -1.720 1.00 64.43 34 LYS A N 15
ATOM 8855 C CA . LYS A 1 34 ? 7.969 0.373 -0.305 1.00 22.54 34 LYS A CA 15
ATOM 8856 C C . LYS A 1 34 ? 9.288 0.534 0.444 1.00 43.20 34 LYS A C 15
ATOM 8857 O O . LYS A 1 34 ? 9.372 1.275 1.424 1.00 34.03 34 LYS A O 15
ATOM 8876 N N . THR A 1 35 ? 10.319 -0.163 -0.025 1.00 10.42 35 THR A N 15
ATOM 8877 C CA . THR A 1 35 ? 11.634 -0.096 0.600 1.00 60.01 35 THR A CA 15
ATOM 8878 C C . THR A 1 35 ? 12.082 1.349 0.785 1.00 42.20 35 THR A C 15
ATOM 8879 O O . THR A 1 35 ? 12.738 1.685 1.771 1.00 2.14 35 THR A O 15
ATOM 8890 N N . CYS A 1 36 ? 11.724 2.202 -0.169 1.00 71.33 36 CYS A N 15
ATOM 8891 C CA . CYS A 1 36 ? 12.089 3.612 -0.112 1.00 33.01 36 CYS A CA 15
ATOM 8892 C C . CYS A 1 36 ? 11.000 4.428 0.580 1.00 25.32 36 CYS A C 15
ATOM 8893 O O . CYS A 1 36 ? 11.242 5.544 1.036 1.00 2.42 36 CYS A O 15
ATOM 8900 N N . GLY A 1 37 ? 9.800 3.860 0.655 1.00 42.35 37 GLY A N 15
ATOM 8901 C CA . GLY A 1 37 ? 8.693 4.548 1.292 1.00 12.22 37 GLY A CA 15
ATOM 8902 C C . GLY A 1 37 ? 8.202 5.732 0.483 1.00 44.23 37 GLY A C 15
ATOM 8903 O O . GLY A 1 37 ? 8.473 6.883 0.825 1.00 12.45 37 GLY A O 15
ATOM 8907 N N . LYS A 1 38 ? 7.480 5.451 -0.596 1.00 60.34 38 LYS A N 15
ATOM 8908 C CA . LYS A 1 38 ? 6.950 6.501 -1.458 1.00 65.45 38 LYS A CA 15
ATOM 8909 C C . LYS A 1 38 ? 5.585 6.110 -2.016 1.00 65.00 38 LYS A C 15
ATOM 8910 O O . LYS A 1 38 ? 5.234 6.476 -3.138 1.00 61.52 38 LYS A O 15
ATOM 8929 N N . CYS A 1 39 ? 4.819 5.366 -1.225 1.00 41.41 39 CYS A N 15
ATOM 8930 C CA . CYS A 1 39 ? 3.492 4.927 -1.639 1.00 21.24 39 CYS A CA 15
ATOM 8931 C C . CYS A 1 39 ? 2.620 6.118 -2.024 1.00 50.31 39 CYS A C 15
ATOM 8932 O O . CYS A 1 39 ? 2.189 6.240 -3.170 1.00 70.23 39 CYS A O 15
ATOM 8941 N N . CYS A 1 1 ? 1.620 -0.303 -2.920 1.00 44.42 1 CYS A N 16
ATOM 8942 C CA . CYS A 1 1 ? 2.763 0.266 -2.215 1.00 34.11 1 CYS A CA 16
ATOM 8943 C C . CYS A 1 1 ? 3.953 -0.688 -2.250 1.00 21.14 1 CYS A C 16
ATOM 8944 O O . CYS A 1 1 ? 5.104 -0.258 -2.324 1.00 23.04 1 CYS A O 16
ATOM 8951 N N . ARG A 1 2 ? 3.667 -1.985 -2.196 1.00 11.22 2 ARG A N 16
ATOM 8952 C CA . ARG A 1 2 ? 4.713 -3.000 -2.220 1.00 42.21 2 ARG A CA 16
ATOM 8953 C C . ARG A 1 2 ? 5.662 -2.774 -3.393 1.00 65.13 2 ARG A C 16
ATOM 8954 O O . ARG A 1 2 ? 5.378 -1.982 -4.292 1.00 14.03 2 ARG A O 16
ATOM 8975 N N . ASP A 1 3 ? 6.791 -3.475 -3.378 1.00 11.23 3 ASP A N 16
ATOM 8976 C CA . ASP A 1 3 ? 7.782 -3.352 -4.440 1.00 42.31 3 ASP A CA 16
ATOM 8977 C C . ASP A 1 3 ? 7.695 -4.531 -5.404 1.00 55.44 3 ASP A C 16
ATOM 8978 O O . ASP A 1 3 ? 7.651 -5.687 -4.984 1.00 45.02 3 ASP A O 16
ATOM 8987 N N . ARG A 1 4 ? 7.667 -4.229 -6.698 1.00 65.25 4 ARG A N 16
ATOM 8988 C CA . ARG A 1 4 ? 7.582 -5.264 -7.722 1.00 45.22 4 ARG A CA 16
ATOM 8989 C C . ARG A 1 4 ? 8.748 -6.241 -7.605 1.00 64.25 4 ARG A C 16
ATOM 8990 O O . ARG A 1 4 ? 8.624 -7.415 -7.955 1.00 70.41 4 ARG A O 16
ATOM 9011 N N . ILE A 1 5 ? 9.880 -5.748 -7.113 1.00 33.52 5 ILE A N 16
ATOM 9012 C CA . ILE A 1 5 ? 11.067 -6.578 -6.950 1.00 32.42 5 ILE A CA 16
ATOM 9013 C C . ILE A 1 5 ? 11.247 -7.000 -5.496 1.00 22.25 5 ILE A C 16
ATOM 9014 O O . ILE A 1 5 ? 10.731 -6.371 -4.572 1.00 11.31 5 ILE A O 16
ATOM 9030 N N . PRO A 1 6 ? 11.999 -8.091 -5.285 1.00 2.33 6 PRO A N 16
ATOM 9031 C CA . PRO A 1 6 ? 12.268 -8.620 -3.944 1.00 74.13 6 PRO A CA 16
ATOM 9032 C C . PRO A 1 6 ? 13.186 -7.711 -3.135 1.00 14.41 6 PRO A C 16
ATOM 9033 O O . PRO A 1 6 ? 13.764 -6.765 -3.669 1.00 2.21 6 PRO A O 16
ATOM 9044 N N . GLN A 1 7 ? 13.314 -8.004 -1.845 1.00 1.21 7 GLN A N 16
ATOM 9045 C CA . GLN A 1 7 ? 14.162 -7.211 -0.963 1.00 22.13 7 GLN A CA 16
ATOM 9046 C C . GLN A 1 7 ? 15.637 -7.490 -1.231 1.00 5.22 7 GLN A C 16
ATOM 9047 O O . GLN A 1 7 ? 16.505 -6.700 -0.862 1.00 42.42 7 GLN A O 16
ATOM 9061 N N . ASN A 1 8 ? 15.914 -8.619 -1.875 1.00 33.24 8 ASN A N 16
ATOM 9062 C CA . ASN A 1 8 ? 17.285 -9.003 -2.191 1.00 53.23 8 ASN A CA 16
ATOM 9063 C C . ASN A 1 8 ? 17.969 -7.930 -3.032 1.00 44.33 8 ASN A C 16
ATOM 9064 O O . ASN A 1 8 ? 19.127 -7.584 -2.795 1.00 31.10 8 ASN A O 16
ATOM 9075 N N . VAL A 1 9 ? 17.246 -7.405 -4.016 1.00 75.43 9 VAL A N 16
ATOM 9076 C CA . VAL A 1 9 ? 17.782 -6.370 -4.892 1.00 33.20 9 VAL A CA 16
ATOM 9077 C C . VAL A 1 9 ? 17.567 -4.983 -4.298 1.00 4.30 9 VAL A C 16
ATOM 9078 O O . VAL A 1 9 ? 18.411 -4.097 -4.441 1.00 20.15 9 VAL A O 16
ATOM 9091 N N . CYS A 1 10 ? 16.433 -4.800 -3.630 1.00 41.44 10 CYS A N 16
ATOM 9092 C CA . CYS A 1 10 ? 16.106 -3.520 -3.014 1.00 2.24 10 CYS A CA 16
ATOM 9093 C C . CYS A 1 10 ? 17.067 -3.206 -1.871 1.00 3.53 10 CYS A C 16
ATOM 9094 O O . CYS A 1 10 ? 17.354 -2.042 -1.590 1.00 61.25 10 CYS A O 16
ATOM 9101 N N . GLU A 1 11 ? 17.561 -4.252 -1.215 1.00 40.44 11 GLU A N 16
ATOM 9102 C CA . GLU A 1 11 ? 18.489 -4.087 -0.103 1.00 2.40 11 GLU A CA 16
ATOM 9103 C C . GLU A 1 11 ? 19.688 -3.237 -0.516 1.00 13.12 11 GLU A C 16
ATOM 9104 O O . GLU A 1 11 ? 19.920 -2.163 0.039 1.00 23.41 11 GLU A O 16
ATOM 9116 N N . GLN A 1 12 ? 20.444 -3.727 -1.493 1.00 3.33 12 GLN A N 16
ATOM 9117 C CA . GLN A 1 12 ? 21.619 -3.013 -1.979 1.00 24.31 12 GLN A CA 16
ATOM 9118 C C . GLN A 1 12 ? 21.258 -1.593 -2.401 1.00 71.12 12 GLN A C 16
ATOM 9119 O O . GLN A 1 12 ? 22.063 -0.672 -2.269 1.00 22.00 12 GLN A O 16
ATOM 9133 N N . MET A 1 13 ? 20.042 -1.424 -2.910 1.00 51.21 13 MET A N 16
ATOM 9134 C CA . MET A 1 13 ? 19.574 -0.115 -3.351 1.00 51.11 13 MET A CA 16
ATOM 9135 C C . MET A 1 13 ? 19.392 0.826 -2.164 1.00 62.21 13 MET A C 16
ATOM 9136 O O . MET A 1 13 ? 19.644 2.027 -2.266 1.00 72.31 13 MET A O 16
ATOM 9150 N N . LYS A 1 14 ? 18.953 0.273 -1.038 1.00 64.24 14 LYS A N 16
ATOM 9151 C CA . LYS A 1 14 ? 18.739 1.061 0.169 1.00 54.50 14 LYS A CA 16
ATOM 9152 C C . LYS A 1 14 ? 20.065 1.393 0.846 1.00 71.43 14 LYS A C 16
ATOM 9153 O O . LYS A 1 14 ? 20.263 2.504 1.336 1.00 2.40 14 LYS A O 16
ATOM 9172 N N . LYS A 1 15 ? 20.971 0.421 0.868 1.00 43.32 15 LYS A N 16
ATOM 9173 C CA . LYS A 1 15 ? 22.280 0.610 1.482 1.00 64.45 15 LYS A CA 16
ATOM 9174 C C . LYS A 1 15 ? 23.098 1.643 0.713 1.00 62.31 15 LYS A C 16
ATOM 9175 O O . LYS A 1 15 ? 23.938 2.335 1.287 1.00 55.12 15 LYS A O 16
ATOM 9194 N N . ASN A 1 16 ? 22.846 1.741 -0.588 1.00 51.43 16 ASN A N 16
ATOM 9195 C CA . ASN A 1 16 ? 23.559 2.691 -1.435 1.00 55.11 16 ASN A CA 16
ATOM 9196 C C . ASN A 1 16 ? 22.974 4.093 -1.292 1.00 32.03 16 ASN A C 16
ATOM 9197 O O . ASN A 1 16 ? 23.694 5.088 -1.367 1.00 34.14 16 ASN A O 16
ATOM 9208 N N . GLY A 1 17 ? 21.662 4.163 -1.084 1.00 42.14 17 GLY A N 16
ATOM 9209 C CA . GLY A 1 17 ? 21.003 5.447 -0.933 1.00 73.12 17 GLY A CA 16
ATOM 9210 C C . GLY A 1 17 ? 20.289 5.884 -2.197 1.00 12.32 17 GLY A C 16
ATOM 9211 O O . GLY A 1 17 ? 20.075 7.077 -2.417 1.00 72.54 17 GLY A O 16
ATOM 9215 N N . LYS A 1 18 ? 19.920 4.918 -3.031 1.00 20.12 18 LYS A N 16
ATOM 9216 C CA . LYS A 1 18 ? 19.226 5.208 -4.280 1.00 43.00 18 LYS A CA 16
ATOM 9217 C C . LYS A 1 18 ? 17.923 5.956 -4.018 1.00 20.13 18 LYS A C 16
ATOM 9218 O O . LYS A 1 18 ? 17.533 6.834 -4.788 1.00 62.21 18 LYS A O 16
ATOM 9237 N N . CYS A 1 19 ? 17.254 5.604 -2.925 1.00 72.31 19 CYS A N 16
ATOM 9238 C CA . CYS A 1 19 ? 15.995 6.242 -2.560 1.00 32.10 19 CYS A CA 16
ATOM 9239 C C . CYS A 1 19 ? 16.146 7.760 -2.519 1.00 22.21 19 CYS A C 16
ATOM 9240 O O . CYS A 1 19 ? 15.222 8.496 -2.861 1.00 32.12 19 CYS A O 16
ATOM 9247 N N . GLY A 1 20 ? 17.320 8.221 -2.098 1.00 22.23 20 GLY A N 16
ATOM 9248 C CA . GLY A 1 20 ? 17.572 9.648 -2.020 1.00 31.14 20 GLY A CA 16
ATOM 9249 C C . GLY A 1 20 ? 18.325 10.171 -3.227 1.00 34.21 20 GLY A C 16
ATOM 9250 O O . GLY A 1 20 ? 18.144 11.320 -3.629 1.00 42.24 20 GLY A O 16
ATOM 9254 N N . ASP A 1 21 ? 19.172 9.326 -3.805 1.00 53.51 21 ASP A N 16
ATOM 9255 C CA . ASP A 1 21 ? 19.956 9.710 -4.973 1.00 55.05 21 ASP A CA 16
ATOM 9256 C C . ASP A 1 21 ? 19.059 10.295 -6.061 1.00 25.31 21 ASP A C 16
ATOM 9257 O O . ASP A 1 21 ? 17.923 9.865 -6.261 1.00 64.41 21 ASP A O 16
ATOM 9266 N N . PRO A 1 22 ? 19.580 11.300 -6.780 1.00 64.23 22 PRO A N 16
ATOM 9267 C CA . PRO A 1 22 ? 18.844 11.966 -7.859 1.00 62.51 22 PRO A CA 16
ATOM 9268 C C . PRO A 1 22 ? 18.655 11.064 -9.074 1.00 71.21 22 PRO A C 16
ATOM 9269 O O . PRO A 1 22 ? 17.553 10.955 -9.612 1.00 41.14 22 PRO A O 16
ATOM 9280 N N . ARG A 1 23 ? 19.736 10.419 -9.501 1.00 32.24 23 ARG A N 16
ATOM 9281 C CA . ARG A 1 23 ? 19.688 9.527 -10.653 1.00 21.21 23 ARG A CA 16
ATOM 9282 C C . ARG A 1 23 ? 18.704 8.385 -10.416 1.00 70.02 23 ARG A C 16
ATOM 9283 O O . ARG A 1 23 ? 18.032 7.930 -11.341 1.00 61.03 23 ARG A O 16
ATOM 9304 N N . MET A 1 24 ? 18.626 7.927 -9.171 1.00 74.21 24 MET A N 16
ATOM 9305 C CA . MET A 1 24 ? 17.723 6.839 -8.813 1.00 62.41 24 MET A CA 16
ATOM 9306 C C . MET A 1 24 ? 16.524 7.362 -8.029 1.00 51.44 24 MET A C 16
ATOM 9307 O O . MET A 1 24 ? 16.017 6.691 -7.131 1.00 14.32 24 MET A O 16
ATOM 9321 N N . SER A 1 25 ? 16.076 8.565 -8.376 1.00 33.14 25 SER A N 16
ATOM 9322 C CA . SER A 1 25 ? 14.938 9.180 -7.701 1.00 44.14 25 SER A CA 16
ATOM 9323 C C . SER A 1 25 ? 13.624 8.724 -8.328 1.00 0.24 25 SER A C 16
ATOM 9324 O O . SER A 1 25 ? 12.672 8.383 -7.624 1.00 64.44 25 SER A O 16
ATOM 9332 N N . THR A 1 26 ? 13.578 8.722 -9.656 1.00 62.43 26 THR A N 16
ATOM 9333 C CA . THR A 1 26 ? 12.382 8.309 -10.379 1.00 54.50 26 THR A CA 16
ATOM 9334 C C . THR A 1 26 ? 12.307 6.792 -10.498 1.00 71.45 26 THR A C 16
ATOM 9335 O O . THR A 1 26 ? 11.221 6.211 -10.484 1.00 11.34 26 THR A O 16
ATOM 9346 N N . ILE A 1 27 ? 13.467 6.154 -10.616 1.00 52.32 27 ILE A N 16
ATOM 9347 C CA . ILE A 1 27 ? 13.532 4.703 -10.736 1.00 52.13 27 ILE A CA 16
ATOM 9348 C C . ILE A 1 27 ? 13.176 4.026 -9.417 1.00 74.12 27 ILE A C 16
ATOM 9349 O O . ILE A 1 27 ? 12.227 3.245 -9.345 1.00 11.52 27 ILE A O 16
ATOM 9365 N N . ALA A 1 28 ? 13.942 4.332 -8.376 1.00 22.44 28 ALA A N 16
ATOM 9366 C CA . ALA A 1 28 ? 13.705 3.756 -7.058 1.00 24.43 28 ALA A CA 16
ATOM 9367 C C . ALA A 1 28 ? 12.245 3.906 -6.647 1.00 55.42 28 ALA A C 16
ATOM 9368 O O . ALA A 1 28 ? 11.717 3.093 -5.889 1.00 51.40 28 ALA A O 16
ATOM 9375 N N . GLU A 1 29 ? 11.597 4.952 -7.153 1.00 23.15 29 GLU A N 16
ATOM 9376 C CA . GLU A 1 29 ? 10.197 5.209 -6.836 1.00 23.31 29 GLU A CA 16
ATOM 9377 C C . GLU A 1 29 ? 9.322 4.025 -7.239 1.00 44.20 29 GLU A C 16
ATOM 9378 O O . GLU A 1 29 ? 8.380 3.666 -6.532 1.00 21.32 29 GLU A O 16
ATOM 9390 N N . LEU A 1 30 ? 9.640 3.424 -8.380 1.00 62.11 30 LEU A N 16
ATOM 9391 C CA . LEU A 1 30 ? 8.884 2.281 -8.879 1.00 74.31 30 LEU A CA 16
ATOM 9392 C C . LEU A 1 30 ? 9.576 0.970 -8.519 1.00 0.32 30 LEU A C 16
ATOM 9393 O O . LEU A 1 30 ? 8.920 -0.032 -8.238 1.00 34.11 30 LEU A O 16
ATOM 9409 N N . GLN A 1 31 ? 10.905 0.987 -8.527 1.00 40.33 31 GLN A N 16
ATOM 9410 C CA . GLN A 1 31 ? 11.686 -0.200 -8.200 1.00 12.23 31 GLN A CA 16
ATOM 9411 C C . GLN A 1 31 ? 11.472 -0.608 -6.746 1.00 74.20 31 GLN A C 16
ATOM 9412 O O . GLN A 1 31 ? 11.197 -1.772 -6.451 1.00 4.21 31 GLN A O 16
ATOM 9426 N N . CYS A 1 32 ? 11.599 0.356 -5.841 1.00 11.32 32 CYS A N 16
ATOM 9427 C CA . CYS A 1 32 ? 11.420 0.098 -4.417 1.00 63.12 32 CYS A CA 16
ATOM 9428 C C . CYS A 1 32 ? 10.574 1.189 -3.768 1.00 51.33 32 CYS A C 16
ATOM 9429 O O . CYS A 1 32 ? 11.071 2.036 -3.026 1.00 0.05 32 CYS A O 16
ATOM 9436 N N . PRO A 1 33 ? 9.264 1.170 -4.054 1.00 55.21 33 PRO A N 16
ATOM 9437 C CA . PRO A 1 33 ? 8.320 2.150 -3.508 1.00 52.24 33 PRO A CA 16
ATOM 9438 C C . PRO A 1 33 ? 8.096 1.968 -2.011 1.00 72.31 33 PRO A C 16
ATOM 9439 O O . PRO A 1 33 ? 7.865 2.935 -1.285 1.00 21.32 33 PRO A O 16
ATOM 9450 N N . LYS A 1 34 ? 8.165 0.722 -1.555 1.00 24.13 34 LYS A N 16
ATOM 9451 C CA . LYS A 1 34 ? 7.972 0.412 -0.143 1.00 60.32 34 LYS A CA 16
ATOM 9452 C C . LYS A 1 34 ? 9.255 0.649 0.647 1.00 50.32 34 LYS A C 16
ATOM 9453 O O . LYS A 1 34 ? 9.279 1.442 1.589 1.00 41.53 34 LYS A O 16
ATOM 9472 N N . THR A 1 35 ? 10.322 -0.042 0.257 1.00 54.22 35 THR A N 16
ATOM 9473 C CA . THR A 1 35 ? 11.608 0.094 0.928 1.00 0.31 35 THR A CA 16
ATOM 9474 C C . THR A 1 35 ? 12.012 1.559 1.051 1.00 13.21 35 THR A C 16
ATOM 9475 O O . THR A 1 35 ? 12.618 1.966 2.043 1.00 72.41 35 THR A O 16
ATOM 9486 N N . CYS A 1 36 ? 11.672 2.349 0.038 1.00 75.21 36 CYS A N 16
ATOM 9487 C CA . CYS A 1 36 ? 11.998 3.770 0.032 1.00 21.41 36 CYS A CA 16
ATOM 9488 C C . CYS A 1 36 ? 10.860 4.592 0.630 1.00 72.24 36 CYS A C 16
ATOM 9489 O O . CYS A 1 36 ? 11.052 5.740 1.028 1.00 32.21 36 CYS A O 16
ATOM 9496 N N . GLY A 1 37 ? 9.673 3.995 0.688 1.00 21.33 37 GLY A N 16
ATOM 9497 C CA . GLY A 1 37 ? 8.521 4.686 1.238 1.00 25.43 37 GLY A CA 16
ATOM 9498 C C . GLY A 1 37 ? 8.103 5.875 0.397 1.00 73.10 37 GLY A C 16
ATOM 9499 O O . GLY A 1 37 ? 8.347 7.024 0.767 1.00 72.34 37 GLY A O 16
ATOM 9503 N N . LYS A 1 38 ? 7.471 5.601 -0.739 1.00 61.34 38 LYS A N 16
ATOM 9504 C CA . LYS A 1 38 ? 7.017 6.656 -1.637 1.00 43.21 38 LYS A CA 16
ATOM 9505 C C . LYS A 1 38 ? 5.691 6.281 -2.291 1.00 44.34 38 LYS A C 16
ATOM 9506 O O . LYS A 1 38 ? 5.450 6.600 -3.456 1.00 11.51 38 LYS A O 16
ATOM 9525 N N . CYS A 1 39 ? 4.834 5.603 -1.535 1.00 44.52 39 CYS A N 16
ATOM 9526 C CA . CYS A 1 39 ? 3.532 5.186 -2.041 1.00 23.25 39 CYS A CA 16
ATOM 9527 C C . CYS A 1 39 ? 2.531 6.336 -1.981 1.00 44.14 39 CYS A C 16
ATOM 9528 O O . CYS A 1 39 ? 2.150 6.785 -0.901 1.00 54.11 39 CYS A O 16
ATOM 9537 N N . CYS A 1 1 ? 2.268 1.324 -0.566 1.00 24.02 1 CYS A N 17
ATOM 9538 C CA . CYS A 1 1 ? 2.371 0.465 -1.739 1.00 54.35 1 CYS A CA 17
ATOM 9539 C C . CYS A 1 1 ? 3.612 -0.418 -1.660 1.00 62.44 1 CYS A C 17
ATOM 9540 O O . CYS A 1 1 ? 4.659 0.007 -1.173 1.00 24.04 1 CYS A O 17
ATOM 9547 N N . ARG A 1 2 ? 3.487 -1.650 -2.144 1.00 32.01 2 ARG A N 17
ATOM 9548 C CA . ARG A 1 2 ? 4.598 -2.594 -2.127 1.00 73.13 2 ARG A CA 17
ATOM 9549 C C . ARG A 1 2 ? 5.505 -2.387 -3.336 1.00 43.23 2 ARG A C 17
ATOM 9550 O O . ARG A 1 2 ? 5.249 -1.525 -4.177 1.00 73.02 2 ARG A O 17
ATOM 9571 N N . ASP A 1 3 ? 6.567 -3.182 -3.416 1.00 15.11 3 ASP A N 17
ATOM 9572 C CA . ASP A 1 3 ? 7.512 -3.086 -4.522 1.00 23.42 3 ASP A CA 17
ATOM 9573 C C . ASP A 1 3 ? 7.337 -4.253 -5.489 1.00 10.00 3 ASP A C 17
ATOM 9574 O O . ASP A 1 3 ? 7.194 -5.402 -5.071 1.00 63.33 3 ASP A O 17
ATOM 9583 N N . ARG A 1 4 ? 7.348 -3.949 -6.783 1.00 33.12 4 ARG A N 17
ATOM 9584 C CA . ARG A 1 4 ? 7.188 -4.972 -7.809 1.00 74.11 4 ARG A CA 17
ATOM 9585 C C . ARG A 1 4 ? 8.268 -6.042 -7.683 1.00 71.33 4 ARG A C 17
ATOM 9586 O O . ARG A 1 4 ? 8.086 -7.177 -8.126 1.00 13.03 4 ARG A O 17
ATOM 9607 N N . ILE A 1 5 ? 9.392 -5.673 -7.078 1.00 54.11 5 ILE A N 17
ATOM 9608 C CA . ILE A 1 5 ? 10.500 -6.601 -6.894 1.00 22.21 5 ILE A CA 17
ATOM 9609 C C . ILE A 1 5 ? 10.615 -7.038 -5.437 1.00 44.14 5 ILE A C 17
ATOM 9610 O O . ILE A 1 5 ? 10.104 -6.387 -4.526 1.00 30.10 5 ILE A O 17
ATOM 9626 N N . PRO A 1 6 ? 11.305 -8.166 -5.211 1.00 13.03 6 PRO A N 17
ATOM 9627 C CA . PRO A 1 6 ? 11.506 -8.714 -3.866 1.00 73.11 6 PRO A CA 17
ATOM 9628 C C . PRO A 1 6 ? 12.444 -7.856 -3.024 1.00 53.34 6 PRO A C 17
ATOM 9629 O O . PRO A 1 6 ? 13.048 -6.908 -3.525 1.00 40.30 6 PRO A O 17
ATOM 9640 N N . GLN A 1 7 ? 12.560 -8.195 -1.745 1.00 2.25 7 GLN A N 17
ATOM 9641 C CA . GLN A 1 7 ? 13.425 -7.454 -0.834 1.00 41.21 7 GLN A CA 17
ATOM 9642 C C . GLN A 1 7 ? 14.886 -7.842 -1.035 1.00 4.51 7 GLN A C 17
ATOM 9643 O O . GLN A 1 7 ? 15.790 -7.048 -0.775 1.00 62.44 7 GLN A O 17
ATOM 9657 N N . ASN A 1 8 ? 15.110 -9.067 -1.498 1.00 50.15 8 ASN A N 17
ATOM 9658 C CA . ASN A 1 8 ? 16.462 -9.560 -1.733 1.00 62.42 8 ASN A CA 17
ATOM 9659 C C . ASN A 1 8 ? 17.232 -8.620 -2.656 1.00 74.53 8 ASN A C 17
ATOM 9660 O O . ASN A 1 8 ? 18.427 -8.392 -2.471 1.00 62.23 8 ASN A O 17
ATOM 9671 N N . VAL A 1 9 ? 16.537 -8.077 -3.651 1.00 62.21 9 VAL A N 17
ATOM 9672 C CA . VAL A 1 9 ? 17.154 -7.160 -4.603 1.00 31.55 9 VAL A CA 17
ATOM 9673 C C . VAL A 1 9 ? 17.078 -5.721 -4.107 1.00 13.21 9 VAL A C 17
ATOM 9674 O O . VAL A 1 9 ? 18.010 -4.938 -4.294 1.00 14.11 9 VAL A O 17
ATOM 9687 N N . CYS A 1 10 ? 15.961 -5.377 -3.473 1.00 63.42 10 CYS A N 17
ATOM 9688 C CA . CYS A 1 10 ? 15.762 -4.032 -2.950 1.00 12.55 10 CYS A CA 17
ATOM 9689 C C . CYS A 1 10 ? 16.760 -3.728 -1.836 1.00 11.50 10 CYS A C 17
ATOM 9690 O O . CYS A 1 10 ? 17.164 -2.581 -1.648 1.00 44.32 10 CYS A O 17
ATOM 9697 N N . GLU A 1 11 ? 17.152 -4.764 -1.101 1.00 42.33 11 GLU A N 17
ATOM 9698 C CA . GLU A 1 11 ? 18.102 -4.607 -0.006 1.00 43.24 11 GLU A CA 17
ATOM 9699 C C . GLU A 1 11 ? 19.326 -3.814 -0.457 1.00 53.30 11 GLU A C 17
ATOM 9700 O O . GLU A 1 11 ? 19.844 -2.979 0.284 1.00 21.54 11 GLU A O 17
ATOM 9712 N N . GLN A 1 12 ? 19.781 -4.082 -1.677 1.00 11.33 12 GLN A N 17
ATOM 9713 C CA . GLN A 1 12 ? 20.944 -3.394 -2.226 1.00 32.34 12 GLN A CA 17
ATOM 9714 C C . GLN A 1 12 ? 20.621 -1.935 -2.528 1.00 52.21 12 GLN A C 17
ATOM 9715 O O . GLN A 1 12 ? 21.413 -1.040 -2.235 1.00 23.23 12 GLN A O 17
ATOM 9729 N N . MET A 1 13 ? 19.452 -1.702 -3.117 1.00 22.23 13 MET A N 17
ATOM 9730 C CA . MET A 1 13 ? 19.025 -0.350 -3.458 1.00 74.41 13 MET A CA 17
ATOM 9731 C C . MET A 1 13 ? 18.992 0.539 -2.219 1.00 35.51 13 MET A C 17
ATOM 9732 O O . MET A 1 13 ? 19.315 1.725 -2.284 1.00 64.40 13 MET A O 17
ATOM 9746 N N . LYS A 1 14 ? 18.598 -0.042 -1.090 1.00 53.24 14 LYS A N 17
ATOM 9747 C CA . LYS A 1 14 ? 18.523 0.697 0.165 1.00 71.34 14 LYS A CA 17
ATOM 9748 C C . LYS A 1 14 ? 19.879 0.721 0.863 1.00 34.04 14 LYS A C 17
ATOM 9749 O O . LYS A 1 14 ? 20.268 1.730 1.451 1.00 12.24 14 LYS A O 17
ATOM 9768 N N . LYS A 1 15 ? 20.595 -0.396 0.794 1.00 32.01 15 LYS A N 17
ATOM 9769 C CA . LYS A 1 15 ? 21.909 -0.503 1.417 1.00 14.13 15 LYS A CA 17
ATOM 9770 C C . LYS A 1 15 ? 22.910 0.427 0.739 1.00 32.11 15 LYS A C 17
ATOM 9771 O O . LYS A 1 15 ? 23.852 0.905 1.369 1.00 21.20 15 LYS A O 17
ATOM 9790 N N . ASN A 1 16 ? 22.697 0.680 -0.548 1.00 65.23 16 ASN A N 17
ATOM 9791 C CA . ASN A 1 16 ? 23.581 1.554 -1.311 1.00 63.44 16 ASN A CA 17
ATOM 9792 C C . ASN A 1 16 ? 23.301 3.020 -0.997 1.00 32.11 16 ASN A C 17
ATOM 9793 O O . ASN A 1 16 ? 24.215 3.842 -0.951 1.00 61.20 16 ASN A O 17
ATOM 9804 N N . GLY A 1 17 ? 22.029 3.340 -0.780 1.00 54.43 17 GLY A N 17
ATOM 9805 C CA . GLY A 1 17 ? 21.650 4.707 -0.472 1.00 40.13 17 GLY A CA 17
ATOM 9806 C C . GLY A 1 17 ? 21.211 5.478 -1.701 1.00 41.04 17 GLY A C 17
ATOM 9807 O O . GLY A 1 17 ? 21.296 6.706 -1.737 1.00 32.21 17 GLY A O 17
ATOM 9811 N N . LYS A 1 18 ? 20.742 4.757 -2.714 1.00 32.21 18 LYS A N 17
ATOM 9812 C CA . LYS A 1 18 ? 20.288 5.379 -3.952 1.00 0.52 18 LYS A CA 17
ATOM 9813 C C . LYS A 1 18 ? 18.923 6.034 -3.763 1.00 43.21 18 LYS A C 17
ATOM 9814 O O . LYS A 1 18 ? 18.601 7.023 -4.422 1.00 4.40 18 LYS A O 17
ATOM 9833 N N . CYS A 1 19 ? 18.125 5.477 -2.859 1.00 11.24 19 CYS A N 17
ATOM 9834 C CA . CYS A 1 19 ? 16.795 6.007 -2.582 1.00 22.12 19 CYS A CA 17
ATOM 9835 C C . CYS A 1 19 ? 16.847 7.515 -2.357 1.00 54.54 19 CYS A C 17
ATOM 9836 O O . CYS A 1 19 ? 15.925 8.241 -2.729 1.00 62.24 19 CYS A O 17
ATOM 9843 N N . GLY A 1 20 ? 17.932 7.981 -1.746 1.00 72.21 20 GLY A N 17
ATOM 9844 C CA . GLY A 1 20 ? 18.084 9.400 -1.483 1.00 31.24 20 GLY A CA 17
ATOM 9845 C C . GLY A 1 20 ? 18.602 10.161 -2.687 1.00 22.23 20 GLY A C 17
ATOM 9846 O O . GLY A 1 20 ? 18.256 11.324 -2.890 1.00 53.53 20 GLY A O 17
ATOM 9850 N N . ASP A 1 21 ? 19.436 9.504 -3.486 1.00 33.13 21 ASP A N 17
ATOM 9851 C CA . ASP A 1 21 ? 20.004 10.126 -4.676 1.00 13.20 21 ASP A CA 17
ATOM 9852 C C . ASP A 1 21 ? 18.905 10.543 -5.648 1.00 54.22 21 ASP A C 17
ATOM 9853 O O . ASP A 1 21 ? 17.980 9.785 -5.941 1.00 30.34 21 ASP A O 17
ATOM 9862 N N . PRO A 1 22 ? 19.005 11.778 -6.161 1.00 42.50 22 PRO A N 17
ATOM 9863 C CA . PRO A 1 22 ? 18.028 12.325 -7.108 1.00 21.45 22 PRO A CA 17
ATOM 9864 C C . PRO A 1 22 ? 18.101 11.646 -8.471 1.00 55.54 22 PRO A C 17
ATOM 9865 O O . PRO A 1 22 ? 17.085 11.483 -9.148 1.00 63.33 22 PRO A O 17
ATOM 9876 N N . ARG A 1 23 ? 19.306 11.254 -8.869 1.00 25.24 23 ARG A N 17
ATOM 9877 C CA . ARG A 1 23 ? 19.511 10.594 -10.152 1.00 73.14 23 ARG A CA 17
ATOM 9878 C C . ARG A 1 23 ? 18.638 9.348 -10.268 1.00 60.50 23 ARG A C 17
ATOM 9879 O O . ARG A 1 23 ? 18.158 9.012 -11.350 1.00 43.15 23 ARG A O 17
ATOM 9900 N N . MET A 1 24 ? 18.438 8.666 -9.145 1.00 75.30 24 MET A N 17
ATOM 9901 C CA . MET A 1 24 ? 17.622 7.457 -9.121 1.00 21.23 24 MET A CA 17
ATOM 9902 C C . MET A 1 24 ? 16.295 7.710 -8.413 1.00 1.45 24 MET A C 17
ATOM 9903 O O . MET A 1 24 ? 15.765 6.831 -7.733 1.00 43.04 24 MET A O 17
ATOM 9917 N N . SER A 1 25 ? 15.764 8.918 -8.576 1.00 34.25 25 SER A N 17
ATOM 9918 C CA . SER A 1 25 ? 14.500 9.288 -7.948 1.00 63.12 25 SER A CA 17
ATOM 9919 C C . SER A 1 25 ? 13.354 8.444 -8.497 1.00 13.03 25 SER A C 17
ATOM 9920 O O . SER A 1 25 ? 12.511 7.955 -7.744 1.00 32.13 25 SER A O 17
ATOM 9928 N N . THR A 1 26 ? 13.328 8.277 -9.815 1.00 41.24 26 THR A N 17
ATOM 9929 C CA . THR A 1 26 ? 12.286 7.494 -10.467 1.00 15.24 26 THR A CA 17
ATOM 9930 C C . THR A 1 26 ? 12.604 6.004 -10.415 1.00 15.32 26 THR A C 17
ATOM 9931 O O . THR A 1 26 ? 11.710 5.175 -10.243 1.00 75.04 26 THR A O 17
ATOM 9942 N N . ILE A 1 27 ? 13.881 5.671 -10.563 1.00 42.21 27 ILE A N 17
ATOM 9943 C CA . ILE A 1 27 ? 14.316 4.280 -10.531 1.00 43.51 27 ILE A CA 17
ATOM 9944 C C . ILE A 1 27 ? 14.109 3.671 -9.149 1.00 13.23 27 ILE A C 17
ATOM 9945 O O . ILE A 1 27 ? 13.438 2.650 -9.004 1.00 31.31 27 ILE A O 17
ATOM 9961 N N . ALA A 1 28 ? 14.688 4.306 -8.135 1.00 54.51 28 ALA A N 17
ATOM 9962 C CA . ALA A 1 28 ? 14.563 3.829 -6.763 1.00 51.54 28 ALA A CA 17
ATOM 9963 C C . ALA A 1 28 ? 13.103 3.801 -6.323 1.00 4.04 28 ALA A C 17
ATOM 9964 O O . ALA A 1 28 ? 12.732 3.047 -5.424 1.00 61.43 28 ALA A O 17
ATOM 9971 N N . GLU A 1 29 ? 12.281 4.628 -6.960 1.00 41.33 29 GLU A N 17
ATOM 9972 C CA . GLU A 1 29 ? 10.862 4.698 -6.631 1.00 62.24 29 GLU A CA 17
ATOM 9973 C C . GLU A 1 29 ? 10.089 3.576 -7.318 1.00 71.23 29 GLU A C 17
ATOM 9974 O O . GLU A 1 29 ? 9.372 2.812 -6.669 1.00 44.44 29 GLU A O 17
ATOM 9986 N N . LEU A 1 30 ? 10.238 3.482 -8.635 1.00 5.40 30 LEU A N 17
ATOM 9987 C CA . LEU A 1 30 ? 9.554 2.454 -9.412 1.00 3.33 30 LEU A CA 17
ATOM 9988 C C . LEU A 1 30 ? 10.045 1.063 -9.025 1.00 32.23 30 LEU A C 17
ATOM 9989 O O . LEU A 1 30 ? 9.264 0.113 -8.969 1.00 2.12 30 LEU A O 17
ATOM 10005 N N . GLN A 1 31 ? 11.342 0.952 -8.757 1.00 31.53 31 GLN A N 17
ATOM 10006 C CA . GLN A 1 31 ? 11.935 -0.324 -8.373 1.00 44.13 31 GLN A CA 17
ATOM 10007 C C . GLN A 1 31 ? 11.607 -0.663 -6.923 1.00 61.00 31 GLN A C 17
ATOM 10008 O O . GLN A 1 31 ? 11.125 -1.756 -6.624 1.00 0.13 31 GLN A O 17
ATOM 10022 N N . CYS A 1 32 ? 11.872 0.280 -6.026 1.00 13.55 32 CYS A N 17
ATOM 10023 C CA . CYS A 1 32 ? 11.606 0.082 -4.606 1.00 15.41 32 CYS A CA 17
ATOM 10024 C C . CYS A 1 32 ? 10.854 1.275 -4.022 1.00 1.23 32 CYS A C 17
ATOM 10025 O O . CYS A 1 32 ? 11.416 2.106 -3.308 1.00 24.45 32 CYS A O 17
ATOM 10032 N N . PRO A 1 33 ? 9.552 1.363 -4.331 1.00 40.43 33 PRO A N 17
ATOM 10033 C CA . PRO A 1 33 ? 8.695 2.450 -3.847 1.00 60.41 33 PRO A CA 17
ATOM 10034 C C . PRO A 1 33 ? 8.433 2.357 -2.348 1.00 32.31 33 PRO A C 17
ATOM 10035 O O . PRO A 1 33 ? 8.257 3.372 -1.674 1.00 22.25 33 PRO A O 17
ATOM 10046 N N . LYS A 1 34 ? 8.408 1.133 -1.831 1.00 72.10 34 LYS A N 17
ATOM 10047 C CA . LYS A 1 34 ? 8.169 0.906 -0.411 1.00 11.54 34 LYS A CA 17
ATOM 10048 C C . LYS A 1 34 ? 9.469 0.998 0.381 1.00 3.44 34 LYS A C 17
ATOM 10049 O O . LYS A 1 34 ? 9.584 1.790 1.318 1.00 50.13 34 LYS A O 17
ATOM 10068 N N . THR A 1 35 ? 10.449 0.185 -0.001 1.00 34.42 35 THR A N 17
ATOM 10069 C CA . THR A 1 35 ? 11.741 0.174 0.673 1.00 12.51 35 THR A CA 17
ATOM 10070 C C . THR A 1 35 ? 12.318 1.582 0.777 1.00 34.43 35 THR A C 17
ATOM 10071 O O . THR A 1 35 ? 12.963 1.927 1.767 1.00 10.54 35 THR A O 17
ATOM 10082 N N . CYS A 1 36 ? 12.081 2.391 -0.250 1.00 33.32 36 CYS A N 17
ATOM 10083 C CA . CYS A 1 36 ? 12.576 3.762 -0.274 1.00 63.53 36 CYS A CA 17
ATOM 10084 C C . CYS A 1 36 ? 11.564 4.717 0.350 1.00 53.31 36 CYS A C 17
ATOM 10085 O O . CYS A 1 36 ? 11.905 5.834 0.736 1.00 12.33 36 CYS A O 17
ATOM 10092 N N . GLY A 1 37 ? 10.315 4.269 0.445 1.00 25.11 37 GLY A N 17
ATOM 10093 C CA . GLY A 1 37 ? 9.272 5.096 1.023 1.00 63.11 37 GLY A CA 17
ATOM 10094 C C . GLY A 1 37 ? 9.034 6.366 0.231 1.00 52.02 37 GLY A C 17
ATOM 10095 O O . GLY A 1 37 ? 9.450 7.450 0.640 1.00 22.13 37 GLY A O 17
ATOM 10099 N N . LYS A 1 38 ? 8.363 6.234 -0.908 1.00 71.34 38 LYS A N 17
ATOM 10100 C CA . LYS A 1 38 ? 8.069 7.379 -1.762 1.00 3.25 38 LYS A CA 17
ATOM 10101 C C . LYS A 1 38 ? 6.780 7.157 -2.546 1.00 12.45 38 LYS A C 17
ATOM 10102 O O . LYS A 1 38 ? 6.665 7.569 -3.700 1.00 54.42 38 LYS A O 17
ATOM 10121 N N . CYS A 1 39 ? 5.812 6.505 -1.911 1.00 15.33 39 CYS A N 17
ATOM 10122 C CA . CYS A 1 39 ? 4.530 6.230 -2.548 1.00 35.43 39 CYS A CA 17
ATOM 10123 C C . CYS A 1 39 ? 3.858 7.523 -3.001 1.00 61.31 39 CYS A C 17
ATOM 10124 O O . CYS A 1 39 ? 3.644 8.435 -2.204 1.00 2.51 39 CYS A O 17
ATOM 10133 N N . CYS A 1 1 ? 1.117 -0.377 0.306 1.00 12.33 1 CYS A N 18
ATOM 10134 C CA . CYS A 1 1 ? 1.802 -0.402 -0.980 1.00 74.04 1 CYS A CA 18
ATOM 10135 C C . CYS A 1 1 ? 3.127 -1.151 -0.876 1.00 44.44 1 CYS A C 18
ATOM 10136 O O . CYS A 1 1 ? 3.962 -0.841 -0.026 1.00 12.31 1 CYS A O 18
ATOM 10143 N N . ARG A 1 2 ? 3.314 -2.137 -1.748 1.00 13.43 2 ARG A N 18
ATOM 10144 C CA . ARG A 1 2 ? 4.537 -2.930 -1.754 1.00 12.03 2 ARG A CA 18
ATOM 10145 C C . ARG A 1 2 ? 5.372 -2.632 -2.996 1.00 32.43 2 ARG A C 18
ATOM 10146 O O . ARG A 1 2 ? 4.990 -1.812 -3.830 1.00 44.43 2 ARG A O 18
ATOM 10167 N N . ASP A 1 3 ? 6.512 -3.304 -3.111 1.00 31.45 3 ASP A N 18
ATOM 10168 C CA . ASP A 1 3 ? 7.401 -3.113 -4.250 1.00 50.25 3 ASP A CA 18
ATOM 10169 C C . ASP A 1 3 ? 7.322 -4.299 -5.206 1.00 64.13 3 ASP A C 18
ATOM 10170 O O . ASP A 1 3 ? 7.264 -5.452 -4.777 1.00 44.44 3 ASP A O 18
ATOM 10179 N N . ARG A 1 4 ? 7.320 -4.008 -6.503 1.00 71.42 4 ARG A N 18
ATOM 10180 C CA . ARG A 1 4 ? 7.246 -5.051 -7.520 1.00 0.13 4 ARG A CA 18
ATOM 10181 C C . ARG A 1 4 ? 8.403 -6.035 -7.375 1.00 4.43 4 ARG A C 18
ATOM 10182 O O . ARG A 1 4 ? 8.277 -7.211 -7.714 1.00 72.45 4 ARG A O 18
ATOM 10203 N N . ILE A 1 5 ? 9.530 -5.544 -6.869 1.00 60.20 5 ILE A N 18
ATOM 10204 C CA . ILE A 1 5 ? 10.709 -6.380 -6.679 1.00 31.11 5 ILE A CA 18
ATOM 10205 C C . ILE A 1 5 ? 10.869 -6.780 -5.216 1.00 61.12 5 ILE A C 18
ATOM 10206 O O . ILE A 1 5 ? 10.346 -6.132 -4.309 1.00 25.51 5 ILE A O 18
ATOM 10222 N N . PRO A 1 6 ? 11.611 -7.872 -4.979 1.00 73.43 6 PRO A N 18
ATOM 10223 C CA . PRO A 1 6 ? 11.860 -8.382 -3.628 1.00 35.43 6 PRO A CA 18
ATOM 10224 C C . PRO A 1 6 ? 12.774 -7.467 -2.822 1.00 4.42 6 PRO A C 18
ATOM 10225 O O . PRO A 1 6 ? 13.295 -6.481 -3.343 1.00 44.00 6 PRO A O 18
ATOM 10236 N N . GLN A 1 7 ? 12.965 -7.799 -1.549 1.00 63.33 7 GLN A N 18
ATOM 10237 C CA . GLN A 1 7 ? 13.818 -7.005 -0.672 1.00 73.42 7 GLN A CA 18
ATOM 10238 C C . GLN A 1 7 ? 15.290 -7.327 -0.907 1.00 51.01 7 GLN A C 18
ATOM 10239 O O . GLN A 1 7 ? 16.163 -6.496 -0.662 1.00 43.12 7 GLN A O 18
ATOM 10253 N N . ASN A 1 8 ? 15.557 -8.539 -1.383 1.00 43.20 8 ASN A N 18
ATOM 10254 C CA . ASN A 1 8 ? 16.924 -8.970 -1.650 1.00 65.51 8 ASN A CA 18
ATOM 10255 C C . ASN A 1 8 ? 17.623 -8.006 -2.603 1.00 41.25 8 ASN A C 18
ATOM 10256 O O . ASN A 1 8 ? 18.800 -7.688 -2.430 1.00 53.41 8 ASN A O 18
ATOM 10267 N N . VAL A 1 9 ? 16.890 -7.543 -3.611 1.00 12.11 9 VAL A N 18
ATOM 10268 C CA . VAL A 1 9 ? 17.438 -6.613 -4.591 1.00 74.12 9 VAL A CA 18
ATOM 10269 C C . VAL A 1 9 ? 17.303 -5.171 -4.116 1.00 1.22 9 VAL A C 18
ATOM 10270 O O . VAL A 1 9 ? 18.171 -4.336 -4.375 1.00 32.50 9 VAL A O 18
ATOM 10283 N N . CYS A 1 10 ? 16.209 -4.883 -3.418 1.00 25.42 10 CYS A N 18
ATOM 10284 C CA . CYS A 1 10 ? 15.960 -3.542 -2.905 1.00 13.20 10 CYS A CA 18
ATOM 10285 C C . CYS A 1 10 ? 16.959 -3.183 -1.809 1.00 63.51 10 CYS A C 18
ATOM 10286 O O . CYS A 1 10 ? 17.235 -2.009 -1.567 1.00 14.11 10 CYS A O 18
ATOM 10293 N N . GLU A 1 11 ? 17.499 -4.205 -1.151 1.00 13.32 11 GLU A N 18
ATOM 10294 C CA . GLU A 1 11 ? 18.467 -3.997 -0.081 1.00 1.14 11 GLU A CA 18
ATOM 10295 C C . GLU A 1 11 ? 19.633 -3.138 -0.561 1.00 40.42 11 GLU A C 18
ATOM 10296 O O . GLU A 1 11 ? 19.911 -2.080 0.003 1.00 54.42 11 GLU A O 18
ATOM 10308 N N . GLN A 1 12 ? 20.311 -3.601 -1.606 1.00 21.51 12 GLN A N 18
ATOM 10309 C CA . GLN A 1 12 ? 21.448 -2.876 -2.161 1.00 74.35 12 GLN A CA 18
ATOM 10310 C C . GLN A 1 12 ? 21.062 -1.441 -2.505 1.00 63.22 12 GLN A C 18
ATOM 10311 O O . GLN A 1 12 ? 21.879 -0.527 -2.398 1.00 51.24 12 GLN A O 18
ATOM 10325 N N . MET A 1 13 ? 19.813 -1.252 -2.918 1.00 45.14 13 MET A N 18
ATOM 10326 C CA . MET A 1 13 ? 19.320 0.073 -3.277 1.00 62.20 13 MET A CA 18
ATOM 10327 C C . MET A 1 13 ? 19.228 0.970 -2.047 1.00 3.11 13 MET A C 18
ATOM 10328 O O . MET A 1 13 ? 19.467 2.175 -2.125 1.00 41.34 13 MET A O 18
ATOM 10342 N N . LYS A 1 14 ? 18.880 0.375 -0.911 1.00 4.21 14 LYS A N 18
ATOM 10343 C CA . LYS A 1 14 ? 18.758 1.120 0.337 1.00 75.32 14 LYS A CA 18
ATOM 10344 C C . LYS A 1 14 ? 20.131 1.421 0.928 1.00 50.42 14 LYS A C 18
ATOM 10345 O O . LYS A 1 14 ? 20.394 2.537 1.377 1.00 53.31 14 LYS A O 18
ATOM 10364 N N . LYS A 1 15 ? 21.005 0.420 0.923 1.00 12.54 15 LYS A N 18
ATOM 10365 C CA . LYS A 1 15 ? 22.353 0.579 1.456 1.00 32.42 15 LYS A CA 18
ATOM 10366 C C . LYS A 1 15 ? 23.153 1.576 0.624 1.00 22.43 15 LYS A C 18
ATOM 10367 O O . LYS A 1 15 ? 24.044 2.252 1.137 1.00 71.21 15 LYS A O 18
ATOM 10386 N N . ASN A 1 16 ? 22.828 1.662 -0.662 1.00 24.24 16 ASN A N 18
ATOM 10387 C CA . ASN A 1 16 ? 23.517 2.577 -1.564 1.00 40.41 16 ASN A CA 18
ATOM 10388 C C . ASN A 1 16 ? 22.972 3.995 -1.421 1.00 3.24 16 ASN A C 18
ATOM 1038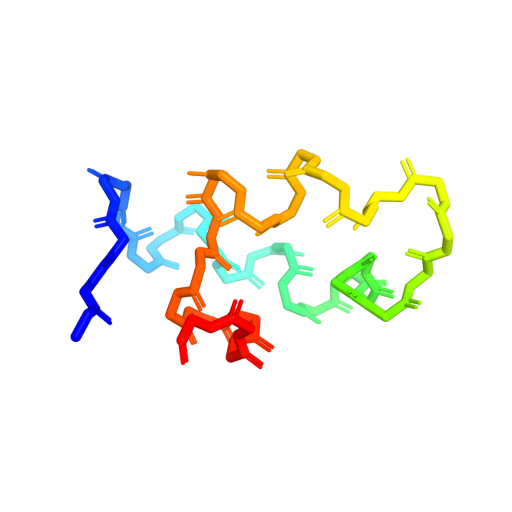9 O O . ASN A 1 16 ? 23.713 4.971 -1.534 1.00 62.33 16 ASN A O 18
ATOM 10400 N N . GLY A 1 17 ? 21.671 4.101 -1.169 1.00 72.11 17 GLY A N 18
ATOM 10401 C CA . GLY A 1 17 ? 21.049 5.403 -1.013 1.00 73.35 17 GLY A CA 18
ATOM 10402 C C . GLY A 1 17 ? 20.367 5.875 -2.282 1.00 61.04 17 GLY A C 18
ATOM 10403 O O . GLY A 1 17 ? 20.192 7.075 -2.493 1.00 0.44 17 GLY A O 18
ATOM 10407 N N . LYS A 1 18 ? 19.982 4.929 -3.133 1.00 3.14 18 LYS A N 18
ATOM 10408 C CA . LYS A 1 18 ? 19.316 5.253 -4.388 1.00 43.54 18 LYS A CA 18
ATOM 10409 C C . LYS A 1 18 ? 17.981 5.946 -4.133 1.00 45.24 18 LYS A C 18
ATOM 10410 O O . LYS A 1 18 ? 17.551 6.794 -4.916 1.00 31.02 18 LYS A O 18
ATOM 10429 N N . CYS A 1 19 ? 17.331 5.581 -3.034 1.00 3.25 19 CYS A N 18
ATOM 10430 C CA . CYS A 1 19 ? 16.046 6.168 -2.674 1.00 71.22 19 CYS A CA 18
ATOM 10431 C C . CYS A 1 19 ? 16.109 7.692 -2.728 1.00 24.41 19 CYS A C 18
ATOM 10432 O O . CYS A 1 19 ? 15.169 8.347 -3.174 1.00 41.32 19 CYS A O 18
ATOM 10439 N N . GLY A 1 20 ? 17.226 8.248 -2.269 1.00 45.53 20 GLY A N 18
ATOM 10440 C CA . GLY A 1 20 ? 17.393 9.690 -2.274 1.00 14.11 20 GLY A CA 18
ATOM 10441 C C . GLY A 1 20 ? 18.468 10.147 -3.239 1.00 62.34 20 GLY A C 18
ATOM 10442 O O . GLY A 1 20 ? 19.119 11.167 -3.016 1.00 45.43 20 GLY A O 18
ATOM 10446 N N . ASP A 1 21 ? 18.656 9.389 -4.314 1.00 44.02 21 ASP A N 18
ATOM 10447 C CA . ASP A 1 21 ? 19.661 9.721 -5.317 1.00 44.13 21 ASP A CA 18
ATOM 10448 C C . ASP A 1 21 ? 19.085 10.657 -6.375 1.00 51.10 21 ASP A C 18
ATOM 10449 O O . ASP A 1 21 ? 17.882 10.670 -6.639 1.00 24.03 21 ASP A O 18
ATOM 10458 N N . PRO A 1 22 ? 19.961 11.461 -6.996 1.00 24.35 22 PRO A N 18
ATOM 10459 C CA . PRO A 1 22 ? 19.562 12.415 -8.034 1.00 3.41 22 PRO A CA 18
ATOM 10460 C C . PRO A 1 22 ? 19.134 11.724 -9.324 1.00 21.24 22 PRO A C 18
ATOM 10461 O O . PRO A 1 22 ? 18.126 12.088 -9.929 1.00 40.02 22 PRO A O 18
ATOM 10472 N N . ARG A 1 23 ? 19.906 10.724 -9.738 1.00 51.41 23 ARG A N 18
ATOM 10473 C CA . ARG A 1 23 ? 19.606 9.982 -10.957 1.00 2.33 23 ARG A CA 18
ATOM 10474 C C . ARG A 1 23 ? 18.712 8.783 -10.657 1.00 22.32 23 ARG A C 18
ATOM 10475 O O . ARG A 1 23 ? 17.859 8.415 -11.464 1.00 14.44 23 ARG A O 18
ATOM 10496 N N . MET A 1 24 ? 18.915 8.177 -9.492 1.00 23.53 24 MET A N 18
ATOM 10497 C CA . MET A 1 24 ? 18.127 7.019 -9.085 1.00 61.23 24 MET A CA 18
ATOM 10498 C C . MET A 1 24 ? 16.953 7.441 -8.208 1.00 52.42 24 MET A C 18
ATOM 10499 O O . MET A 1 24 ? 16.545 6.710 -7.306 1.00 72.23 24 MET A O 18
ATOM 10513 N N . SER A 1 25 ? 16.414 8.626 -8.479 1.00 11.02 25 SER A N 18
ATOM 10514 C CA . SER A 1 25 ? 15.289 9.147 -7.711 1.00 41.42 25 SER A CA 18
ATOM 10515 C C . SER A 1 25 ? 13.998 8.423 -8.079 1.00 72.15 25 SER A C 18
ATOM 10516 O O . SER A 1 25 ? 13.402 7.731 -7.253 1.00 63.42 25 SER A O 18
ATOM 10524 N N . THR A 1 26 ? 13.569 8.588 -9.327 1.00 64.52 26 THR A N 18
ATOM 10525 C CA . THR A 1 26 ? 12.349 7.951 -9.806 1.00 52.54 26 THR A CA 18
ATOM 10526 C C . THR A 1 26 ? 12.517 6.439 -9.899 1.00 13.21 26 THR A C 18
ATOM 10527 O O . THR A 1 26 ? 11.565 5.686 -9.691 1.00 22.13 26 THR A O 18
ATOM 10538 N N . ILE A 1 27 ? 13.732 6.002 -10.212 1.00 33.43 27 ILE A N 18
ATOM 10539 C CA . ILE A 1 27 ? 14.024 4.578 -10.330 1.00 15.44 27 ILE A CA 18
ATOM 10540 C C . ILE A 1 27 ? 13.851 3.869 -8.991 1.00 30.02 27 ILE A C 18
ATOM 10541 O O . ILE A 1 27 ? 13.255 2.795 -8.918 1.00 64.54 27 ILE A O 18
ATOM 10557 N N . ALA A 1 28 ? 14.375 4.479 -7.932 1.00 73.35 28 ALA A N 18
ATOM 10558 C CA . ALA A 1 28 ? 14.275 3.908 -6.595 1.00 63.31 28 ALA A CA 18
ATOM 10559 C C . ALA A 1 28 ? 12.862 4.050 -6.041 1.00 11.51 28 ALA A C 18
ATOM 10560 O O . ALA A 1 28 ? 12.449 3.289 -5.167 1.00 0.44 28 ALA A O 18
ATOM 10567 N N . GLU A 1 29 ? 12.126 5.031 -6.555 1.00 73.20 29 GLU A N 18
ATOM 10568 C CA . GLU A 1 29 ? 10.759 5.273 -6.109 1.00 53.01 29 GLU A CA 18
ATOM 10569 C C . GLU A 1 29 ? 9.780 4.352 -6.831 1.00 75.21 29 GLU A C 18
ATOM 10570 O O . GLU A 1 29 ? 8.752 3.961 -6.275 1.00 63.32 29 GLU A O 18
ATOM 10582 N N . LEU A 1 30 ? 10.105 4.010 -8.073 1.00 34.42 30 LEU A N 18
ATOM 10583 C CA . LEU A 1 30 ? 9.254 3.135 -8.873 1.00 24.33 30 LEU A CA 18
ATOM 10584 C C . LEU A 1 30 ? 9.627 1.671 -8.661 1.00 22.20 30 LEU A C 18
ATOM 10585 O O . LEU A 1 30 ? 8.758 0.801 -8.608 1.00 1.23 30 LEU A O 18
ATOM 10601 N N . GLN A 1 31 ? 10.924 1.408 -8.539 1.00 62.50 31 GLN A N 18
ATOM 10602 C CA . GLN A 1 31 ? 11.411 0.049 -8.331 1.00 62.13 31 GLN A CA 18
ATOM 10603 C C . GLN A 1 31 ? 11.223 -0.381 -6.880 1.00 41.12 31 GLN A C 18
ATOM 10604 O O . GLN A 1 31 ? 10.776 -1.494 -6.604 1.00 73.54 31 GLN A O 18
ATOM 10618 N N . CYS A 1 32 ? 11.568 0.509 -5.955 1.00 71.14 32 CYS A N 18
ATOM 10619 C CA . CYS A 1 32 ? 11.438 0.222 -4.532 1.00 3.32 32 CYS A CA 18
ATOM 10620 C C . CYS A 1 32 ? 10.596 1.288 -3.837 1.00 3.32 32 CYS A C 18
ATOM 10621 O O . CYS A 1 32 ? 11.088 2.069 -3.021 1.00 75.22 32 CYS A O 18
ATOM 10628 N N . PRO A 1 33 ? 9.296 1.323 -4.166 1.00 45.12 33 PRO A N 18
ATOM 10629 C CA . PRO A 1 33 ? 8.358 2.288 -3.585 1.00 21.21 33 PRO A CA 18
ATOM 10630 C C . PRO A 1 33 ? 8.078 2.009 -2.112 1.00 62.01 33 PRO A C 18
ATOM 10631 O O . PRO A 1 33 ? 7.859 2.931 -1.326 1.00 23.44 33 PRO A O 18
ATOM 10642 N N . LYS A 1 34 ? 8.087 0.732 -1.744 1.00 42.23 34 LYS A N 18
ATOM 10643 C CA . LYS A 1 34 ? 7.836 0.331 -0.365 1.00 61.02 34 LYS A CA 18
ATOM 10644 C C . LYS A 1 34 ? 9.109 0.428 0.470 1.00 72.21 34 LYS A C 18
ATOM 10645 O O . LYS A 1 34 ? 9.087 0.916 1.600 1.00 0.32 34 LYS A O 18
ATOM 10664 N N . THR A 1 35 ? 10.218 -0.039 -0.094 1.00 64.40 35 THR A N 18
ATOM 10665 C CA . THR A 1 35 ? 11.500 -0.005 0.598 1.00 25.03 35 THR A CA 18
ATOM 10666 C C . THR A 1 35 ? 11.911 1.426 0.924 1.00 44.44 35 THR A C 18
ATOM 10667 O O . THR A 1 35 ? 12.401 1.709 2.018 1.00 54.33 35 THR A O 18
ATOM 10678 N N . CYS A 1 36 ? 11.709 2.327 -0.032 1.00 64.24 36 CYS A N 18
ATOM 10679 C CA . CYS A 1 36 ? 12.059 3.730 0.152 1.00 54.20 36 CYS A CA 18
ATOM 10680 C C . CYS A 1 36 ? 10.900 4.501 0.778 1.00 50.43 36 CYS A C 18
ATOM 10681 O O . CYS A 1 36 ? 11.086 5.589 1.322 1.00 41.04 36 CYS A O 18
ATOM 10688 N N . GLY A 1 37 ? 9.703 3.929 0.696 1.00 34.14 37 GLY A N 18
ATOM 10689 C CA . GLY A 1 37 ? 8.531 4.576 1.259 1.00 64.45 37 GLY A CA 18
ATOM 10690 C C . GLY A 1 37 ? 8.116 5.805 0.476 1.00 44.44 37 GLY A C 18
ATOM 10691 O O . GLY A 1 37 ? 7.979 6.892 1.038 1.00 33.00 37 GLY A O 18
ATOM 10695 N N . LYS A 1 38 ? 7.918 5.636 -0.827 1.00 54.22 38 LYS A N 18
ATOM 10696 C CA . LYS A 1 38 ? 7.516 6.741 -1.690 1.00 62.33 38 LYS A CA 18
ATOM 10697 C C . LYS A 1 38 ? 6.165 6.460 -2.340 1.00 11.41 38 LYS A C 18
ATOM 10698 O O . LYS A 1 38 ? 5.931 6.826 -3.492 1.00 72.23 38 LYS A O 18
ATOM 10717 N N . CYS A 1 39 ? 5.278 5.811 -1.593 1.00 70.03 39 CYS A N 18
ATOM 10718 C CA . CYS A 1 39 ? 3.949 5.482 -2.095 1.00 44.44 39 CYS A CA 18
ATOM 10719 C C . CYS A 1 39 ? 2.878 5.828 -1.065 1.00 72.52 39 CYS A C 18
ATOM 10720 O O . CYS A 1 39 ? 3.187 6.178 0.073 1.00 11.21 39 CYS A O 18
ATOM 10729 N N . CYS A 1 1 ? 2.329 0.363 -0.613 1.00 23.34 1 CYS A N 19
ATOM 10730 C CA . CYS A 1 1 ? 2.356 -0.399 -1.855 1.00 60.41 1 CYS A CA 19
ATOM 10731 C C . CYS A 1 1 ? 3.641 -1.216 -1.965 1.00 54.20 1 CYS A C 19
ATOM 10732 O O . CYS A 1 1 ? 4.732 -0.661 -2.091 1.00 2.32 1 CYS A O 19
ATOM 10739 N N . ARG A 1 2 ? 3.502 -2.537 -1.917 1.00 15.41 2 ARG A N 19
ATOM 10740 C CA . ARG A 1 2 ? 4.650 -3.430 -2.010 1.00 1.30 2 ARG A CA 19
ATOM 10741 C C . ARG A 1 2 ? 5.491 -3.108 -3.242 1.00 55.23 2 ARG A C 19
ATOM 10742 O O . ARG A 1 2 ? 5.089 -2.309 -4.089 1.00 34.42 2 ARG A O 19
ATOM 10763 N N . ASP A 1 3 ? 6.658 -3.734 -3.335 1.00 64.04 3 ASP A N 19
ATOM 10764 C CA . ASP A 1 3 ? 7.556 -3.515 -4.464 1.00 75.00 3 ASP A CA 19
ATOM 10765 C C . ASP A 1 3 ? 7.541 -4.712 -5.410 1.00 0.21 3 ASP A C 19
ATOM 10766 O O . ASP A 1 3 ? 7.487 -5.861 -4.972 1.00 25.13 3 ASP A O 19
ATOM 10775 N N . ARG A 1 4 ? 7.588 -4.434 -6.709 1.00 0.34 4 ARG A N 19
ATOM 10776 C CA . ARG A 1 4 ? 7.578 -5.487 -7.716 1.00 71.23 4 ARG A CA 19
ATOM 10777 C C . ARG A 1 4 ? 8.788 -6.404 -7.557 1.00 15.30 4 ARG A C 19
ATOM 10778 O O . ARG A 1 4 ? 8.734 -7.584 -7.904 1.00 42.10 4 ARG A O 19
ATOM 10799 N N . ILE A 1 5 ? 9.876 -5.852 -7.031 1.00 31.11 5 ILE A N 19
ATOM 10800 C CA . ILE A 1 5 ? 11.098 -6.620 -6.825 1.00 53.15 5 ILE A CA 19
ATOM 10801 C C . ILE A 1 5 ? 11.253 -7.025 -5.364 1.00 1.14 5 ILE A C 19
ATOM 10802 O O . ILE A 1 5 ? 10.670 -6.423 -4.462 1.00 31.35 5 ILE A O 19
ATOM 10818 N N . PRO A 1 6 ? 12.060 -8.069 -5.121 1.00 41.53 6 PRO A N 19
ATOM 10819 C CA . PRO A 1 6 ? 12.314 -8.576 -3.770 1.00 34.23 6 PRO A CA 19
ATOM 10820 C C . PRO A 1 6 ? 13.149 -7.611 -2.935 1.00 72.22 6 PRO A C 19
ATOM 10821 O O . PRO A 1 6 ? 13.646 -6.607 -3.444 1.00 54.12 6 PRO A O 19
ATOM 10832 N N . GLN A 1 7 ? 13.299 -7.923 -1.652 1.00 63.20 7 GLN A N 19
ATOM 10833 C CA . GLN A 1 7 ? 14.075 -7.082 -0.748 1.00 32.43 7 GLN A CA 19
ATOM 10834 C C . GLN A 1 7 ? 15.570 -7.326 -0.926 1.00 12.05 7 GLN A C 19
ATOM 10835 O O . GLN A 1 7 ? 16.383 -6.426 -0.724 1.00 3.51 7 GLN A O 19
ATOM 10849 N N . ASN A 1 8 ? 15.924 -8.550 -1.304 1.00 50.21 8 ASN A N 19
ATOM 10850 C CA . ASN A 1 8 ? 17.322 -8.912 -1.508 1.00 71.11 8 ASN A CA 19
ATOM 10851 C C . ASN A 1 8 ? 17.993 -7.958 -2.492 1.00 21.34 8 ASN A C 19
ATOM 10852 O O . ASN A 1 8 ? 19.159 -7.600 -2.328 1.00 65.11 8 ASN A O 19
ATOM 10863 N N . VAL A 1 9 ? 17.248 -7.550 -3.514 1.00 13.13 9 VAL A N 19
ATOM 10864 C CA . VAL A 1 9 ? 17.769 -6.636 -4.523 1.00 63.22 9 VAL A CA 19
ATOM 10865 C C . VAL A 1 9 ? 17.576 -5.184 -4.102 1.00 42.21 9 VAL A C 19
ATOM 10866 O O . VAL A 1 9 ? 18.419 -4.329 -4.376 1.00 40.15 9 VAL A O 19
ATOM 10879 N N . CYS A 1 10 ? 16.461 -4.911 -3.433 1.00 50.33 10 CYS A N 19
ATOM 10880 C CA . CYS A 1 10 ? 16.156 -3.561 -2.973 1.00 74.51 10 CYS A CA 19
ATOM 10881 C C . CYS A 1 10 ? 17.137 -3.121 -1.890 1.00 54.15 10 CYS A C 19
ATOM 10882 O O . CYS A 1 10 ? 17.424 -1.933 -1.746 1.00 60.21 10 CYS A O 19
ATOM 10889 N N . GLU A 1 11 ? 17.647 -4.087 -1.133 1.00 35.10 11 GLU A N 19
ATOM 10890 C CA . GLU A 1 11 ? 18.595 -3.798 -0.063 1.00 73.34 11 GLU A CA 19
ATOM 10891 C C . GLU A 1 11 ? 19.794 -3.018 -0.595 1.00 74.21 11 GLU A C 19
ATOM 10892 O O . GLU A 1 11 ? 20.142 -1.962 -0.069 1.00 0.14 11 GLU A O 19
ATOM 10904 N N . GLN A 1 12 ? 20.420 -3.548 -1.641 1.00 51.31 12 GLN A N 19
ATOM 10905 C CA . GLN A 1 12 ? 21.580 -2.902 -2.243 1.00 64.01 12 GLN A CA 19
ATOM 10906 C C . GLN A 1 12 ? 21.287 -1.438 -2.556 1.00 65.44 12 GLN A C 19
ATOM 10907 O O . GLN A 1 12 ? 22.182 -0.594 -2.518 1.00 22.53 12 GLN A O 19
ATOM 10921 N N . MET A 1 13 ? 20.029 -1.145 -2.867 1.00 70.30 13 MET A N 19
ATOM 10922 C CA . MET A 1 13 ? 19.619 0.217 -3.186 1.00 55.23 13 MET A CA 19
ATOM 10923 C C . MET A 1 13 ? 19.455 1.047 -1.917 1.00 13.10 13 MET A C 19
ATOM 10924 O O . MET A 1 13 ? 19.748 2.243 -1.902 1.00 73.14 13 MET A O 19
ATOM 10938 N N . LYS A 1 14 ? 18.985 0.406 -0.853 1.00 34.35 14 LYS A N 19
ATOM 10939 C CA . LYS A 1 14 ? 18.782 1.084 0.422 1.00 24.44 14 LYS A CA 19
ATOM 10940 C C . LYS A 1 14 ? 20.117 1.378 1.100 1.00 40.34 14 LYS A C 19
ATOM 10941 O O . LYS A 1 14 ? 20.365 2.499 1.546 1.00 73.30 14 LYS A O 19
ATOM 10960 N N . LYS A 1 15 ? 20.975 0.366 1.172 1.00 51.23 15 LYS A N 19
ATOM 10961 C CA . LYS A 1 15 ? 22.286 0.517 1.792 1.00 70.53 15 LYS A CA 19
ATOM 10962 C C . LYS A 1 15 ? 23.153 1.492 1.002 1.00 71.34 15 LYS A C 19
ATOM 10963 O O . LYS A 1 15 ? 24.016 2.165 1.563 1.00 30.42 15 LYS A O 19
ATOM 10982 N N . ASN A 1 16 ? 22.916 1.563 -0.304 1.00 54.12 16 ASN A N 19
ATOM 10983 C CA . ASN A 1 16 ? 23.675 2.457 -1.171 1.00 53.12 16 ASN A CA 19
ATOM 10984 C C . ASN A 1 16 ? 23.158 3.889 -1.062 1.00 60.54 16 ASN A C 19
ATOM 10985 O O . ASN A 1 16 ? 23.927 4.845 -1.146 1.00 10.23 16 ASN A O 19
ATOM 10996 N N . GLY A 1 17 ? 21.849 4.027 -0.875 1.00 71.00 17 GLY A N 19
ATOM 10997 C CA . GLY A 1 17 ? 21.252 5.344 -0.757 1.00 54.33 17 GLY A CA 19
ATOM 10998 C C . GLY A 1 17 ? 20.632 5.818 -2.057 1.00 12.10 17 GLY A C 19
ATOM 10999 O O . GLY A 1 17 ? 20.493 7.020 -2.286 1.00 62.10 17 GLY A O 19
ATOM 11003 N N . LYS A 1 18 ? 20.259 4.872 -2.912 1.00 50.12 18 LYS A N 19
ATOM 11004 C CA . LYS A 1 18 ? 19.651 5.198 -4.197 1.00 32.22 18 LYS A CA 19
ATOM 11005 C C . LYS A 1 18 ? 18.322 5.920 -4.002 1.00 13.41 18 LYS A C 19
ATOM 11006 O O . LYS A 1 18 ? 18.016 6.881 -4.709 1.00 5.53 18 LYS A O 19
ATOM 11025 N N . CYS A 1 19 ? 17.535 5.453 -3.038 1.00 40.04 19 CYS A N 19
ATOM 11026 C CA . CYS A 1 19 ? 16.239 6.055 -2.749 1.00 60.13 19 CYS A CA 19
ATOM 11027 C C . CYS A 1 19 ? 16.368 7.565 -2.569 1.00 64.41 19 CYS A C 19
ATOM 11028 O O . CYS A 1 19 ? 15.468 8.323 -2.926 1.00 74.41 19 CYS A O 19
ATOM 11035 N N . GLY A 1 20 ? 17.497 7.994 -2.012 1.00 50.24 20 GLY A N 19
ATOM 11036 C CA . GLY A 1 20 ? 17.724 9.411 -1.794 1.00 62.15 20 GLY A CA 19
ATOM 11037 C C . GLY A 1 20 ? 18.469 10.062 -2.943 1.00 22.11 20 GLY A C 19
ATOM 11038 O O . GLY A 1 20 ? 18.244 11.232 -3.254 1.00 61.41 20 GLY A O 19
ATOM 11042 N N . ASP A 1 21 ? 19.360 9.304 -3.573 1.00 51.33 21 ASP A N 19
ATOM 11043 C CA . ASP A 1 21 ? 20.141 9.815 -4.694 1.00 25.34 21 ASP A CA 19
ATOM 11044 C C . ASP A 1 21 ? 19.229 10.335 -5.800 1.00 64.44 21 ASP A C 19
ATOM 11045 O O . ASP A 1 21 ? 18.155 9.792 -6.060 1.00 23.44 21 ASP A O 19
ATOM 11054 N N . PRO A 1 22 ? 19.665 11.413 -6.469 1.00 30.21 22 PRO A N 19
ATOM 11055 C CA . PRO A 1 22 ? 18.903 12.030 -7.558 1.00 54.21 22 PRO A CA 19
ATOM 11056 C C . PRO A 1 22 ? 18.859 11.153 -8.805 1.00 10.41 22 PRO A C 19
ATOM 11057 O O . PRO A 1 22 ? 17.797 10.944 -9.391 1.00 32.10 22 PRO A O 19
ATOM 11068 N N . ARG A 1 23 ? 20.019 10.643 -9.205 1.00 2.13 23 ARG A N 19
ATOM 11069 C CA . ARG A 1 23 ? 20.113 9.789 -10.383 1.00 11.24 23 ARG A CA 19
ATOM 11070 C C . ARG A 1 23 ? 19.182 8.586 -10.257 1.00 44.35 23 ARG A C 19
ATOM 11071 O O . ARG A 1 23 ? 18.612 8.125 -11.246 1.00 11.24 23 ARG A O 19
ATOM 11092 N N . MET A 1 24 ? 19.035 8.083 -9.036 1.00 42.13 24 MET A N 19
ATOM 11093 C CA . MET A 1 24 ? 18.174 6.934 -8.782 1.00 54.33 24 MET A CA 19
ATOM 11094 C C . MET A 1 24 ? 17.011 7.317 -7.872 1.00 53.55 24 MET A C 19
ATOM 11095 O O . MET A 1 24 ? 16.695 6.605 -6.919 1.00 43.33 24 MET A O 19
ATOM 11109 N N . SER A 1 25 ? 16.377 8.447 -8.173 1.00 22.30 25 SER A N 19
ATOM 11110 C CA . SER A 1 25 ? 15.252 8.926 -7.379 1.00 52.34 25 SER A CA 19
ATOM 11111 C C . SER A 1 25 ? 13.927 8.484 -7.993 1.00 12.10 25 SER A C 19
ATOM 11112 O O . SER A 1 25 ? 13.003 8.082 -7.284 1.00 45.01 25 SER A O 19
ATOM 11120 N N . THR A 1 26 ? 13.840 8.561 -9.317 1.00 41.34 26 THR A N 19
ATOM 11121 C CA . THR A 1 26 ? 12.629 8.171 -10.028 1.00 61.11 26 THR A CA 19
ATOM 11122 C C . THR A 1 26 ? 12.581 6.663 -10.245 1.00 31.20 26 THR A C 19
ATOM 11123 O O . THR A 1 26 ? 11.504 6.080 -10.377 1.00 65.52 26 THR A O 19
ATOM 11134 N N . ILE A 1 27 ? 13.753 6.037 -10.280 1.00 15.12 27 ILE A N 19
ATOM 11135 C CA . ILE A 1 27 ? 13.843 4.596 -10.479 1.00 33.11 27 ILE A CA 19
ATOM 11136 C C . ILE A 1 27 ? 13.683 3.848 -9.160 1.00 24.33 27 ILE A C 19
ATOM 11137 O O . ILE A 1 27 ? 13.114 2.758 -9.118 1.00 33.25 27 ILE A O 19
ATOM 11153 N N . ALA A 1 28 ? 14.189 4.442 -8.084 1.00 22.10 28 ALA A N 19
ATOM 11154 C CA . ALA A 1 28 ? 14.100 3.834 -6.762 1.00 73.23 28 ALA A CA 19
ATOM 11155 C C . ALA A 1 28 ? 12.670 3.875 -6.235 1.00 14.13 28 ALA A C 19
ATOM 11156 O O . ALA A 1 28 ? 12.274 3.040 -5.422 1.00 64.22 28 ALA A O 19
ATOM 11163 N N . GLU A 1 29 ? 11.899 4.853 -6.702 1.00 22.41 29 GLU A N 19
ATOM 11164 C CA . GLU A 1 29 ? 10.513 5.002 -6.275 1.00 1.33 29 GLU A CA 19
ATOM 11165 C C . GLU A 1 29 ? 9.608 4.017 -7.008 1.00 62.33 29 GLU A C 19
ATOM 11166 O O . GLU A 1 29 ? 8.618 3.536 -6.456 1.00 30.43 29 GLU A O 19
ATOM 11178 N N . LEU A 1 30 ? 9.955 3.721 -8.256 1.00 74.21 30 LEU A N 19
ATOM 11179 C CA . LEU A 1 30 ? 9.174 2.793 -9.067 1.00 62.23 30 LEU A CA 19
ATOM 11180 C C . LEU A 1 30 ? 9.639 1.356 -8.850 1.00 40.34 30 LEU A C 19
ATOM 11181 O O . LEU A 1 30 ? 8.833 0.427 -8.852 1.00 74.30 30 LEU A O 19
ATOM 11197 N N . GLN A 1 31 ? 10.943 1.184 -8.662 1.00 64.11 31 GLN A N 19
ATOM 11198 C CA . GLN A 1 31 ? 11.515 -0.140 -8.442 1.00 54.51 31 GLN A CA 19
ATOM 11199 C C . GLN A 1 31 ? 11.320 -0.583 -6.996 1.00 11.11 31 GLN A C 19
ATOM 11200 O O . GLN A 1 31 ? 10.932 -1.721 -6.731 1.00 62.33 31 GLN A O 19
ATOM 11214 N N . CYS A 1 32 ? 11.592 0.323 -6.063 1.00 12.22 32 CYS A N 19
ATOM 11215 C CA . CYS A 1 32 ? 11.448 0.026 -4.643 1.00 13.22 32 CYS A CA 19
ATOM 11216 C C . CYS A 1 32 ? 10.542 1.048 -3.962 1.00 53.55 32 CYS A C 19
ATOM 11217 O O . CYS A 1 32 ? 10.980 1.856 -3.143 1.00 24.42 32 CYS A O 19
ATOM 11224 N N . PRO A 1 33 ? 9.246 1.014 -4.309 1.00 44.43 33 PRO A N 19
ATOM 11225 C CA . PRO A 1 33 ? 8.251 1.930 -3.744 1.00 1.02 33 PRO A CA 19
ATOM 11226 C C . PRO A 1 33 ? 7.966 1.641 -2.274 1.00 62.50 33 PRO A C 19
ATOM 11227 O O . PRO A 1 33 ? 7.662 2.548 -1.499 1.00 64.21 33 PRO A O 19
ATOM 11238 N N . LYS A 1 34 ? 8.067 0.371 -1.896 1.00 34.24 34 LYS A N 19
ATOM 11239 C CA . LYS A 1 34 ? 7.822 -0.039 -0.518 1.00 34.20 34 LYS A CA 19
ATOM 11240 C C . LYS A 1 34 ? 9.083 0.111 0.327 1.00 54.41 34 LYS A C 19
ATOM 11241 O O . LYS A 1 34 ? 9.036 0.624 1.446 1.00 72.22 34 LYS A O 19
ATOM 11260 N N . THR A 1 35 ? 10.210 -0.337 -0.216 1.00 23.22 35 THR A N 19
ATOM 11261 C CA . THR A 1 35 ? 11.484 -0.252 0.488 1.00 72.12 35 THR A CA 19
ATOM 11262 C C . THR A 1 35 ? 11.843 1.196 0.802 1.00 71.25 35 THR A C 19
ATOM 11263 O O . THR A 1 35 ? 12.309 1.507 1.898 1.00 40.10 35 THR A O 19
ATOM 11274 N N . CYS A 1 36 ? 11.623 2.078 -0.167 1.00 54.41 36 CYS A N 19
ATOM 11275 C CA . CYS A 1 36 ? 11.923 3.495 0.005 1.00 34.43 36 CYS A CA 19
ATOM 11276 C C . CYS A 1 36 ? 10.705 4.248 0.531 1.00 14.54 36 CYS A C 19
ATOM 11277 O O . CYS A 1 36 ? 10.825 5.354 1.058 1.00 23.55 36 CYS A O 19
ATOM 11284 N N . GLY A 1 37 ? 9.531 3.642 0.384 1.00 34.31 37 GLY A N 19
ATOM 11285 C CA . GLY A 1 37 ? 8.308 4.269 0.849 1.00 14.41 37 GLY A CA 19
ATOM 11286 C C . GLY A 1 37 ? 7.989 5.546 0.097 1.00 2.41 37 GLY A C 19
ATOM 11287 O O . GLY A 1 37 ? 8.196 6.646 0.610 1.00 1.41 37 GLY A O 19
ATOM 11291 N N . LYS A 1 38 ? 7.486 5.402 -1.124 1.00 14.21 38 LYS A N 19
ATOM 11292 C CA . LYS A 1 38 ? 7.138 6.553 -1.950 1.00 31.44 38 LYS A CA 19
ATOM 11293 C C . LYS A 1 38 ? 5.644 6.572 -2.255 1.00 35.34 38 LYS A C 19
ATOM 11294 O O . LYS A 1 38 ? 5.017 7.632 -2.275 1.00 21.31 38 LYS A O 19
ATOM 11313 N N . CYS A 1 39 ? 5.077 5.393 -2.490 1.00 22.10 39 CYS A N 19
ATOM 11314 C CA . CYS A 1 39 ? 3.656 5.273 -2.793 1.00 1.52 39 CYS A CA 19
ATOM 11315 C C . CYS A 1 39 ? 2.813 5.984 -1.737 1.00 65.51 39 CYS A C 19
ATOM 11316 O O . CYS A 1 39 ? 3.075 5.869 -0.540 1.00 51.50 39 CYS A O 19
ATOM 11325 N N . CYS A 1 1 ? 1.130 -0.972 -2.908 1.00 12.31 1 CYS A N 20
ATOM 11326 C CA . CYS A 1 1 ? 2.044 -0.208 -2.068 1.00 22.24 1 CYS A CA 20
ATOM 11327 C C . CYS A 1 1 ? 3.401 -0.900 -1.972 1.00 42.22 1 CYS A C 20
ATOM 11328 O O . CYS A 1 1 ? 4.443 -0.244 -1.939 1.00 74.02 1 CYS A O 20
ATOM 11335 N N . ARG A 1 2 ? 3.380 -2.228 -1.929 1.00 4.15 2 ARG A N 20
ATOM 11336 C CA . ARG A 1 2 ? 4.608 -3.009 -1.836 1.00 42.40 2 ARG A CA 20
ATOM 11337 C C . ARG A 1 2 ? 5.513 -2.744 -3.036 1.00 55.22 2 ARG A C 20
ATOM 11338 O O . ARG A 1 2 ? 5.207 -1.904 -3.883 1.00 71.11 2 ARG A O 20
ATOM 11359 N N . ASP A 1 3 ? 6.626 -3.465 -3.102 1.00 2.04 3 ASP A N 20
ATOM 11360 C CA . ASP A 1 3 ? 7.575 -3.309 -4.198 1.00 0.31 3 ASP A CA 20
ATOM 11361 C C . ASP A 1 3 ? 7.491 -4.488 -5.162 1.00 21.35 3 ASP A C 20
ATOM 11362 O O . ASP A 1 3 ? 7.392 -5.641 -4.740 1.00 52.22 3 ASP A O 20
ATOM 11371 N N . ARG A 1 4 ? 7.531 -4.192 -6.456 1.00 55.05 4 ARG A N 20
ATOM 11372 C CA . ARG A 1 4 ? 7.456 -5.228 -7.480 1.00 5.31 4 ARG A CA 20
ATOM 11373 C C . ARG A 1 4 ? 8.583 -6.243 -7.308 1.00 54.03 4 ARG A C 20
ATOM 11374 O O . ARG A 1 4 ? 8.448 -7.405 -7.694 1.00 10.34 4 ARG A O 20
ATOM 11395 N N . ILE A 1 5 ? 9.692 -5.796 -6.729 1.00 33.33 5 ILE A N 20
ATOM 11396 C CA . ILE A 1 5 ? 10.840 -6.666 -6.506 1.00 41.20 5 ILE A CA 20
ATOM 11397 C C . ILE A 1 5 ? 11.010 -6.984 -5.024 1.00 52.33 5 ILE A C 20
ATOM 11398 O O . ILE A 1 5 ? 10.504 -6.279 -4.151 1.00 10.22 5 ILE A O 20
ATOM 11414 N N . PRO A 1 6 ? 11.740 -8.070 -4.732 1.00 45.11 6 PRO A N 20
ATOM 11415 C CA . PRO A 1 6 ? 11.996 -8.505 -3.356 1.00 24.11 6 PRO A CA 20
ATOM 11416 C C . PRO A 1 6 ? 12.930 -7.556 -2.612 1.00 61.41 6 PRO A C 20
ATOM 11417 O O . PRO A 1 6 ? 13.485 -6.629 -3.201 1.00 75.03 6 PRO A O 20
ATOM 11428 N N . GLN A 1 7 ? 13.099 -7.796 -1.316 1.00 3.54 7 GLN A N 20
ATOM 11429 C CA . GLN A 1 7 ? 13.966 -6.961 -0.492 1.00 64.12 7 GLN A CA 20
ATOM 11430 C C . GLN A 1 7 ? 15.432 -7.330 -0.698 1.00 51.41 7 GLN A C 20
ATOM 11431 O O . GLN A 1 7 ? 16.316 -6.481 -0.590 1.00 62.31 7 GLN A O 20
ATOM 11445 N N . ASN A 1 8 ? 15.681 -8.601 -0.995 1.00 43.10 8 ASN A N 20
ATOM 11446 C CA . ASN A 1 8 ? 17.040 -9.082 -1.215 1.00 63.01 8 ASN A CA 20
ATOM 11447 C C . ASN A 1 8 ? 17.748 -8.245 -2.276 1.00 63.45 8 ASN A C 20
ATOM 11448 O O . ASN A 1 8 ? 18.943 -7.967 -2.168 1.00 54.03 8 ASN A O 20
ATOM 11459 N N . VAL A 1 9 ? 17.003 -7.847 -3.302 1.00 51.43 9 VAL A N 20
ATOM 11460 C CA . VAL A 1 9 ? 17.558 -7.040 -4.383 1.00 31.22 9 VAL A CA 20
ATOM 11461 C C . VAL A 1 9 ? 17.480 -5.553 -4.055 1.00 22.44 9 VAL A C 20
ATOM 11462 O O . VAL A 1 9 ? 18.379 -4.783 -4.394 1.00 62.55 9 VAL A O 20
ATOM 11475 N N . CYS A 1 10 ? 16.400 -5.155 -3.391 1.00 70.22 10 CYS A N 20
ATOM 11476 C CA . CYS A 1 10 ? 16.203 -3.760 -3.016 1.00 23.31 10 CYS A CA 20
ATOM 11477 C C . CYS A 1 10 ? 17.244 -3.321 -1.990 1.00 30.12 10 CYS A C 20
ATOM 11478 O O . CYS A 1 10 ? 17.601 -2.146 -1.918 1.00 14.34 10 CYS A O 20
ATOM 11485 N N . GLU A 1 11 ? 17.726 -4.275 -1.199 1.00 44.40 11 GLU A N 20
ATOM 11486 C CA . GLU 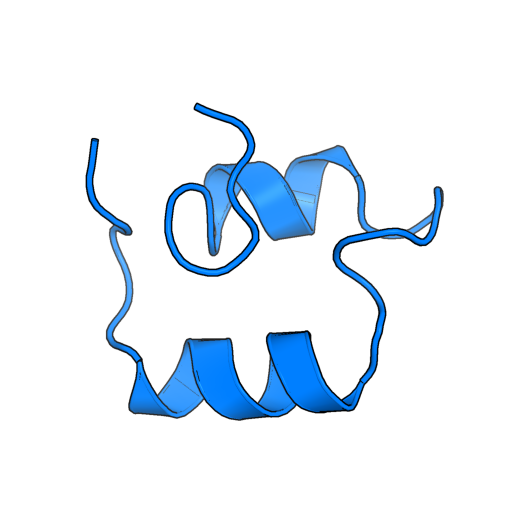A 1 11 ? 18.725 -3.986 -0.177 1.00 5.40 11 GLU A CA 20
ATOM 11487 C C . GLU A 1 11 ? 19.895 -3.201 -0.766 1.00 32.54 11 GLU A C 20
ATOM 11488 O O . GLU A 1 11 ? 20.241 -2.125 -0.279 1.00 34.40 11 GLU A O 20
ATOM 11500 N N . GLN A 1 12 ? 20.499 -3.750 -1.815 1.00 10.12 12 GLN A N 20
ATOM 11501 C CA . GLN A 1 12 ? 21.630 -3.103 -2.469 1.00 1.32 12 GLN A CA 20
ATOM 11502 C C . GLN A 1 12 ? 21.301 -1.656 -2.820 1.00 13.51 12 GLN A C 20
ATOM 11503 O O . GLN A 1 12 ? 22.178 -0.793 -2.824 1.00 2.31 12 GLN A O 20
ATOM 11517 N N . MET A 1 13 ? 20.031 -1.398 -3.115 1.00 13.45 13 MET A N 20
ATOM 11518 C CA . MET A 1 13 ? 19.586 -0.054 -3.466 1.00 71.02 13 MET A CA 20
ATOM 11519 C C . MET A 1 13 ? 19.386 0.797 -2.216 1.00 41.13 13 MET A C 20
ATOM 11520 O O . MET A 1 13 ? 19.645 2.001 -2.224 1.00 62.32 13 MET A O 20
ATOM 11534 N N . LYS A 1 14 ? 18.924 0.165 -1.143 1.00 74.21 14 LYS A N 20
ATOM 11535 C CA . LYS A 1 14 ? 18.690 0.863 0.115 1.00 13.14 14 LYS A CA 20
ATOM 11536 C C . LYS A 1 14 ? 20.009 1.248 0.777 1.00 12.33 14 LYS A C 20
ATOM 11537 O O . LYS A 1 14 ? 20.193 2.390 1.200 1.00 23.22 14 LYS A O 20
ATOM 11556 N N . LYS A 1 15 ? 20.925 0.289 0.863 1.00 53.51 15 LYS A N 20
ATOM 11557 C CA . LYS A 1 15 ? 22.228 0.528 1.471 1.00 45.15 15 LYS A CA 20
ATOM 11558 C C . LYS A 1 15 ? 23.040 1.522 0.645 1.00 32.31 15 LYS A C 20
ATOM 11559 O O . LYS A 1 15 ? 23.867 2.258 1.181 1.00 54.33 15 LYS A O 20
ATOM 11578 N N . ASN A 1 16 ? 22.796 1.537 -0.661 1.00 62.24 16 ASN A N 20
ATOM 11579 C CA . ASN A 1 16 ? 23.504 2.441 -1.560 1.00 40.04 16 ASN A CA 20
ATOM 11580 C C . ASN A 1 16 ? 23.021 3.877 -1.379 1.00 21.20 16 ASN A C 20
ATOM 11581 O O . ASN A 1 16 ? 23.799 4.823 -1.488 1.00 5.20 16 ASN A O 20
ATOM 11592 N N . GLY A 1 17 ? 21.730 4.031 -1.101 1.00 31.44 17 GLY A N 20
ATOM 11593 C CA . GLY A 1 17 ? 21.165 5.353 -0.908 1.00 1.41 17 GLY A CA 20
ATOM 11594 C C . GLY A 1 17 ? 20.469 5.873 -2.150 1.00 15.01 17 GLY A C 20
ATOM 11595 O O . GLY A 1 17 ? 20.335 7.083 -2.336 1.00 72.32 17 GLY A O 20
ATOM 11599 N N . LYS A 1 18 ? 20.024 4.957 -3.004 1.00 3.20 18 LYS A N 20
ATOM 11600 C CA . LYS A 1 18 ? 19.338 5.328 -4.236 1.00 12.23 18 LYS A CA 20
ATOM 11601 C C . LYS A 1 18 ? 18.081 6.139 -3.935 1.00 60.43 18 LYS A C 20
ATOM 11602 O O . LYS A 1 18 ? 17.723 7.049 -4.684 1.00 23.24 18 LYS A O 20
ATOM 11621 N N . CYS A 1 19 ? 17.415 5.803 -2.835 1.00 42.43 19 CYS A N 20
ATOM 11622 C CA . CYS A 1 19 ? 16.199 6.500 -2.435 1.00 11.22 19 CYS A CA 20
ATOM 11623 C C . CYS A 1 19 ? 16.454 7.997 -2.286 1.00 13.44 19 CYS A C 20
ATOM 11624 O O . CYS A 1 19 ? 15.583 8.818 -2.574 1.00 23.34 19 CYS A O 20
ATOM 11631 N N . GLY A 1 20 ? 17.655 8.346 -1.833 1.00 73.44 20 GLY A N 20
ATOM 11632 C CA . GLY A 1 20 ? 18.003 9.743 -1.654 1.00 22.12 20 GLY A CA 20
ATOM 11633 C C . GLY A 1 20 ? 18.594 10.359 -2.906 1.00 64.45 20 GLY A C 20
ATOM 11634 O O . GLY A 1 20 ? 18.348 11.526 -3.208 1.00 51.51 20 GLY A O 20
ATOM 11638 N N . ASP A 1 21 ? 19.378 9.573 -3.637 1.00 33.31 21 ASP A N 20
ATOM 11639 C CA . ASP A 1 21 ? 20.007 10.048 -4.864 1.00 34.41 21 ASP A CA 20
ATOM 11640 C C . ASP A 1 21 ? 18.957 10.520 -5.865 1.00 10.31 21 ASP A C 20
ATOM 11641 O O . ASP A 1 21 ? 17.913 9.895 -6.048 1.00 74.34 21 ASP A O 20
ATOM 11650 N N . PRO A 1 22 ? 19.238 11.652 -6.528 1.00 23.13 22 PRO A N 20
ATOM 11651 C CA . PRO A 1 22 ? 18.331 12.234 -7.521 1.00 14.12 22 PRO A CA 20
ATOM 11652 C C . PRO A 1 22 ? 18.246 11.395 -8.791 1.00 43.13 22 PRO A C 20
ATOM 11653 O O . PRO A 1 22 ? 17.156 11.112 -9.288 1.00 41.44 22 PRO A O 20
ATOM 11664 N N . ARG A 1 23 ? 19.403 11.000 -9.312 1.00 25.44 23 ARG A N 20
ATOM 11665 C CA . ARG A 1 23 ? 19.460 10.193 -10.525 1.00 13.30 23 ARG A CA 20
ATOM 11666 C C . ARG A 1 23 ? 18.764 8.851 -10.319 1.00 13.24 23 ARG A C 20
ATOM 11667 O O . ARG A 1 23 ? 18.136 8.320 -11.234 1.00 35.44 23 ARG A O 20
ATOM 11688 N N . MET A 1 24 ? 18.881 8.309 -9.111 1.00 1.11 24 MET A N 20
ATOM 11689 C CA . MET A 1 24 ? 18.263 7.029 -8.785 1.00 14.44 24 MET A CA 20
ATOM 11690 C C . MET A 1 24 ? 17.011 7.231 -7.937 1.00 13.23 24 MET A C 20
ATOM 11691 O O . MET A 1 24 ? 16.707 6.423 -7.060 1.00 33.43 24 MET A O 20
ATOM 11705 N N . SER A 1 25 ? 16.289 8.315 -8.204 1.00 34.41 25 SER A N 20
ATOM 11706 C CA . SER A 1 25 ? 15.072 8.624 -7.462 1.00 52.34 25 SER A CA 20
ATOM 11707 C C . SER A 1 25 ? 13.840 8.106 -8.199 1.00 21.14 25 SER A C 20
ATOM 11708 O O . SER A 1 25 ? 12.871 7.666 -7.579 1.00 53.14 25 SER A O 20
ATOM 11716 N N . THR A 1 26 ? 13.885 8.161 -9.526 1.00 62.22 26 THR A N 20
ATOM 11717 C CA . THR A 1 26 ? 12.774 7.699 -10.348 1.00 61.43 26 THR A CA 20
ATOM 11718 C C . THR A 1 26 ? 12.769 6.178 -10.461 1.00 53.52 26 THR A C 20
ATOM 11719 O O . THR A 1 26 ? 11.716 5.564 -10.636 1.00 22.44 26 THR A O 20
ATOM 11730 N N . ILE A 1 27 ? 13.950 5.578 -10.360 1.00 13.11 27 ILE A N 20
ATOM 11731 C CA . ILE A 1 27 ? 14.080 4.129 -10.449 1.00 14.10 27 ILE A CA 20
ATOM 11732 C C . ILE A 1 27 ? 13.874 3.474 -9.087 1.00 42.13 27 ILE A C 20
ATOM 11733 O O . ILE A 1 27 ? 13.275 2.404 -8.986 1.00 61.00 27 ILE A O 20
ATOM 11749 N N . ALA A 1 28 ? 14.374 4.125 -8.042 1.00 42.21 28 ALA A N 20
ATOM 11750 C CA . ALA A 1 28 ? 14.242 3.608 -6.686 1.00 2.33 28 ALA A CA 20
ATOM 11751 C C . ALA A 1 28 ? 12.810 3.748 -6.182 1.00 74.40 28 ALA A C 20
ATOM 11752 O O . ALA A 1 28 ? 12.379 3.009 -5.296 1.00 45.54 28 ALA A O 20
ATOM 11759 N N . GLU A 1 29 ? 12.077 4.699 -6.752 1.00 34.00 29 GLU A N 20
ATOM 11760 C CA . GLU A 1 29 ? 10.693 4.935 -6.358 1.00 74.23 29 GLU A CA 20
ATOM 11761 C C . GLU A 1 29 ? 9.759 3.928 -7.023 1.00 74.24 29 GLU A C 20
ATOM 11762 O O . GLU A 1 29 ? 8.728 3.555 -6.462 1.00 33.13 29 GLU A O 20
ATOM 11774 N N . LEU A 1 30 ? 10.126 3.492 -8.223 1.00 62.12 30 LEU A N 20
ATOM 11775 C CA . LEU A 1 30 ? 9.322 2.528 -8.967 1.00 10.24 30 LEU A CA 20
ATOM 11776 C C . LEU A 1 30 ? 9.751 1.100 -8.648 1.00 21.34 30 LEU A C 20
ATOM 11777 O O . LEU A 1 30 ? 8.919 0.197 -8.558 1.00 40.53 30 LEU A O 20
ATOM 11793 N N . GLN A 1 31 ? 11.054 0.903 -8.475 1.00 43.42 31 GLN A N 20
ATOM 11794 C CA . GLN A 1 31 ? 11.593 -0.415 -8.164 1.00 61.44 31 GLN A CA 20
ATOM 11795 C C . GLN A 1 31 ? 11.414 -0.742 -6.685 1.00 41.14 31 GLN A C 20
ATOM 11796 O O . GLN A 1 31 ? 11.083 -1.872 -6.324 1.00 5.43 31 GLN A O 20
ATOM 11810 N N . CYS A 1 32 ? 11.635 0.254 -5.834 1.00 21.01 32 CYS A N 20
ATOM 11811 C CA . CYS A 1 32 ? 11.499 0.074 -4.394 1.00 24.44 32 CYS A CA 20
ATOM 11812 C C . CYS A 1 32 ? 10.726 1.232 -3.771 1.00 0.23 32 CYS A C 20
ATOM 11813 O O . CYS A 1 32 ? 11.286 2.089 -3.087 1.00 24.02 32 CYS A O 20
ATOM 11820 N N . PRO A 1 33 ? 9.407 1.260 -4.012 1.00 12.42 33 PRO A N 20
ATOM 11821 C CA . PRO A 1 33 ? 8.528 2.308 -3.483 1.00 73.33 33 PRO A CA 20
ATOM 11822 C C . PRO A 1 33 ? 8.349 2.206 -1.972 1.00 53.33 33 PRO A C 20
ATOM 11823 O O . PRO A 1 33 ? 8.457 3.201 -1.256 1.00 3.45 33 PRO A O 20
ATOM 11834 N N . LYS A 1 34 ? 8.074 0.998 -1.494 1.00 22.35 34 LYS A N 20
ATOM 11835 C CA . LYS A 1 34 ? 7.882 0.765 -0.067 1.00 73.21 34 LYS A CA 20
ATOM 11836 C C . LYS A 1 34 ? 9.199 0.903 0.689 1.00 10.24 34 LYS A C 20
ATOM 11837 O O . LYS A 1 34 ? 9.278 1.607 1.697 1.00 51.43 34 LYS A O 20
ATOM 11856 N N . THR A 1 35 ? 10.233 0.228 0.197 1.00 31.11 35 THR A N 20
ATOM 11857 C CA . THR A 1 35 ? 11.547 0.276 0.826 1.00 34.22 35 THR A CA 20
ATOM 11858 C C . THR A 1 35 ? 11.995 1.715 1.054 1.00 31.10 35 THR A C 20
ATOM 11859 O O . THR A 1 35 ? 12.545 2.046 2.105 1.00 71.31 35 THR A O 20
ATOM 11870 N N . CYS A 1 36 ? 11.756 2.568 0.064 1.00 62.15 36 CYS A N 20
ATOM 11871 C CA . CYS A 1 36 ? 12.135 3.973 0.155 1.00 30.34 36 CYS A CA 20
ATOM 11872 C C . CYS A 1 36 ? 11.066 4.778 0.888 1.00 35.42 36 CYS A C 20
ATOM 11873 O O . CYS A 1 36 ? 11.323 5.881 1.367 1.00 4.12 36 CYS A O 20
ATOM 11880 N N . GLY A 1 37 ? 9.863 4.216 0.971 1.00 1.13 37 GLY A N 20
ATOM 11881 C CA . GLY A 1 37 ? 8.773 4.895 1.647 1.00 74.31 37 GLY A CA 20
ATOM 11882 C C . GLY A 1 37 ? 8.199 6.031 0.824 1.00 13.33 37 GLY A C 20
ATOM 11883 O O . GLY A 1 37 ? 8.174 7.179 1.269 1.00 11.11 37 GLY A O 20
ATOM 11887 N N . LYS A 1 38 ? 7.737 5.713 -0.380 1.00 42.34 38 LYS A N 20
ATOM 11888 C CA . LYS A 1 38 ? 7.161 6.716 -1.269 1.00 31.24 38 LYS A CA 20
ATOM 11889 C C . LYS A 1 38 ? 5.827 6.240 -1.834 1.00 35.44 38 LYS A C 20
ATOM 11890 O O . LYS A 1 38 ? 5.506 6.494 -2.995 1.00 64.42 38 LYS A O 20
ATOM 11909 N N . CYS A 1 39 ? 5.051 5.549 -1.005 1.00 11.04 39 CYS A N 20
ATOM 11910 C CA . CYS A 1 39 ? 3.750 5.038 -1.421 1.00 4.04 39 CYS A CA 20
ATOM 11911 C C . CYS A 1 39 ? 2.825 6.179 -1.835 1.00 31.54 39 CYS A C 20
ATOM 11912 O O . CYS A 1 39 ? 2.120 6.086 -2.839 1.00 60.20 39 CYS A O 20
#

InterPro domains:
  IPR003582 ShKT domain [PF01549] (25-63)
  IPR003582 ShKT domain [PS51670] (25-63)

Solvent-accessible surface area: 3030 Å² total; per-residue (Å²): 104,204,30,235,41,86,119,130,49,0,74,104,14,99,174,103,42,44,22,73,74,86,190,62,44,97,74,1,53,100,60,0,23,114,21,24,52,116,93

Radius of gyration: 8.52 Å; Cα contacts (8 Å, |Δi|>4): 51; chains: 1; bounding box: 22×22×12 Å

Organism: Necator americanus (NCBI:txid51031)

Foldseek 3Di:
DAAPDDVVVLVVVLVVCLCPDPVSVVVCCRRGVVSSVPD

Sequence (39 aa):
CRDRIPQNVCEQMKKNGKCGDPRMSTIAELQCPKTCGKCCRDRIPQNVCEQMKKNGKCGDPRMSTIAELQCPKTCGKCCRDRIPQNVCEQMKKNGKCGDPRMSTIAELQCPKTCGKCCRDRIPQNVCEQMKKNGKCGDPRMSTIAELQCPKTCGKCCRDRIPQNVCEQMKKNGKCGDPRMSTIAELQCPKTCGKCCRDRIPQNVCEQMKKNGKCGDPRMSTIAELQCPKTCGKCCRDRIPQNVCEQMKKNGKCGDPRMSTIAELQCPKTCGKCCRDRIPQNVCEQMKKNGKCGDPRMSTIAELQCPKTCGKCCRDRIPQNVCEQMKKNGKCGDPRMSTIAELQCPKTCGKCCRDRIPQNVCEQMKKNGKCGDPRMSTIAELQCPKTCGKCCRDRIPQNVCEQMKKNGKCGDPRMSTIAELQCPKTCGKCCRDRIPQNVCEQMKKNGKCGDPRMSTIAELQCPKTCGKCCRDRIPQNVCEQMKKNGKCGDPRMSTIAELQCPKTCGKCCRDRIPQNVCEQMKKNGKCGDPRMSTIAELQCPKTCGKCCRDRIPQNVCEQMKKNGKCGDPRMSTIAELQCPKTCGKCCRDRIPQNVCEQMKKNGKCGDPRMSTIAELQCPKTCGKCCRDRIPQNVCEQMKKNGKCGDPRMSTIAELQCPKTCGKCCRDRIPQNVCEQMKKNGKCGDPRMSTIAELQCPKTCGKCCRDRIPQNVCEQMKKNGKCGDPRMSTIAELQCPKTCGKCCRDRIPQNVCEQMKKNGKCGDPRMSTIAELQCPKTCGKC

Nearest PDB structures (foldseek):
  7l2g-assembly1_A  TM=9.773E-01  e=8.919E-06  Necator americanus
  2md0-assembly1_A  TM=7.894E-01  e=4.141E-01  Ancylostoma caninum
  6dri-assembly1_A  TM=7.524E-01  e=7.402E-01  Ancylostoma caninum
  7l2g-assembly1_A  TM=9.788E-01  e=1.635E-05  Necator americanus
  6dri-assembly1_A  TM=7.816E-01  e=5.142E-01  Ancylostoma caninum